Protein AF-A0A842XAZ0-F1 (afdb_monomer_lite)

Sequence (838 aa):
MANQFRRKLLFITVFLVILLSYSAYAFLIPSVHAAEISTQEKGLAILNDVVGLDLTEYAAETKEYPQDLYLGILPQDIVDYTLESNESMLRVACTFVNKTLQLIYVSDCDGSPPMTQPVTSVLEMAEGFLSRYYAYSGALYIQEMRSMVDKIDINKNITKTSGNMTLEVIVNQIHTEFIWTFTFNGVQASSKRVSLGFEKGFLKHFIDRWWLYKIDGTDINVDENEAIEIAMNAAKNYSWKVCMGNDTIEVTEFNIVEVGKPTLCFLNAMEEKDARGGDPLTLYPEWYIPLGLDKVYPGGVTGINVGIWADIKEVSYIGAMIFGGAPSSPEAPVNSENSVKPPSNEVSVGEVAPNQTLITWVALPILIAIALGATTVYFRRKKTSRLDNVPKSMFETWRSVLLLIPLTIVSIPIPTANAEPLPEPGGSAITYASTYYQLDYERTAAQQICTDMASRFGQEGYEVTNAYDTGTIKSNVLSWASSKEQGFHRVAIFHFGHGGFLDVGGYLHYDYFDSNGNTIWDYEIYPKTGLGKHFFVFIWTCRQGDLIGYVDGNGRAVGMPYAWTHTNSLSSNGYSSPDSGLYCFIGFENASPALAYRSFRYYTVLAKDFILKFYYYALSLSYSIKDALNLASLYWFGCSFIYCPLYQGFETWWPGNFPGGPPAKWDWGKMRVYGNGDIHLNQYSFKVLAADQYGNYFVNRDVYIDIMHNLANTGSTIDITGGYHTVFVNDFWEPGSTGNRSFFKYYTYGYTKYYLNPAYWYFWKDWTVTAVFELKHCPGDVNGDGIVDIDDAIIVSGVFGSIRGDPEWTSIADLNCDGIVDIDDALIVAINFGEVYW

pLDDT: mean 83.88, std 20.65, range [24.22, 98.81]

Secondary structure (DSSP, 8-state):
-HHHHHHHHHHHHHHHHHHHHHHHHHTSS---PPPPPPHHHHHHHHIIIII-B-GGG-EEEEEEPPPEEETTTEEEEEEEEEEE-SSEEEEEEEEEETTEEEEEEEEEEEE---BSS----HHHHHHHHHHHHHHHH--HHHHHHHHHHTT--TTS-EEEEETTEEEEEEE-SSEEEEEEEEEETTEEEEEEEEEEEEETTEEEEEEE-TTT-EE------S-HHHHHHHHHHHHTT--EEEEETTEEEEE----EEEE---EEEEE--SSTTTSGGG-TTEEEEEEEEEEEEEEEETTTEEEEEEEEETTT--EEEEEEEE--SPPPP-----------PPPP------------------SSSHHHHHHHTTTTTS-------------------------S---------------PPPPEEEEEEEEEE--TT-BHHHHHHHHHHHHHHHHHHHHTT-EEEE--GGG--HHHHHHHHHHHHHHEEEEEEEEES-EEEEESSSSEEEEEE-TT--EEEHHHHGGGSTT----EEEEESTTTTS---EE-TTS-EESHHHHHHS-S---TTTTTS--SSS-EEEEEES-PPPSSS---TT----HHHHHHHHHIIIIIT---HHHHHHHHHHHHHSS-GGGSHHHH-EEEEE---STTPPPSEEEEEEEEEEE-TT--SSEEEEEEEEEETTSPEE-S-EEEESEEEEEEETT-EEEEESEEEEEEE--EEPTTT-SEEEEEEEEEETTEEE--SSEEEEESS-EEEEEEEEEEE-TT-SS-SSB-SHHHHHHHHHTTT-BTTSTT--TTT-SS-SSB-SHHHHHHHHHTTT-B--

Foldseek 3Di:
DVVVVVVVVVVVVVVVVVVVVVVVVVVVPPPPPPPDQDLVNVVVCCCCQQQFFPLVQWDKDKDWDPWDAQLNPWTKTKMKIFTDGPFWTKIWIWMDTNNHTFKIAIDPIDGDTHGNDDQDALLVSLLSNLVRVCVVPVDVVSVVLSVVSPPDDLPAWDWDDDDQWIWTWHDDPFKIKTKIWGHDPNATQLQQIWMWMDGNSHTGMTGHSNVQAAEDDPDQQADPVNLQVLVVVVLLQDWAWADDDPDIDIDNDFAFDDKPDKGWHWAFASHQVLGDVSDRRYTAIKIWIKTATLAQDFQQFGTKIWIARRRPRDTSDIDTFHFQADDDPPPDDDDDDDDDDDDDDDDDDDDDDDDDDDDDDPPDPPVVVVVVVVPVVPPPDDDDDDDDDDDDDDDDDDDDDPDDDDDPPPPPPPPPPPPPPAAALAEAEEQEEASARHGPVLLVLSLVLLVLLQVLLVVLVHHYHSQYAVNFDQVNVLVCLQVRLLRYQAYAYEYYGHWDWDDDPNDTWTWGATNNRDTDTLQSLQVRQVSQRHAHYEYQYFQLLQACWDQDPVRGIGGNNCSNRVDRPKAFAQQVDADQARHKYKYKYGTGGRQCDCQASSFSDGNSQLSSQLSCCQRVVVAFSNSSCQRSCCSGSVGGNCPDCQNVWTWGWDSDDDPPDDHTDTDTMHMTIIHHSRWGSRWAKEAEWEDEPVRHTDWFFWKDKQDPLSIDIHVDIRIDTFFKMWIAGDKAADAALQQKIWAWAFKDFPHDTGGDGRDIDGDDYYGYIYTYTYIDRHWLCLVPPFALEVVSLVLLVQQAQDFASDNSDDRSQVSNNPRHSYPVSSVRSVVCHGGGGD

Radius of gyration: 37.79 Å; chains: 1; bounding box: 118×134×87 Å

Structure (mmCIF, N/CA/C/O backbone):
data_AF-A0A842XAZ0-F1
#
_entry.id   AF-A0A842XAZ0-F1
#
loop_
_atom_site.group_PDB
_atom_site.id
_atom_site.type_symbol
_atom_site.label_atom_id
_atom_site.label_alt_id
_atom_site.label_comp_id
_atom_site.label_asym_id
_atom_site.label_entity_id
_atom_site.label_seq_id
_atom_site.pdbx_PDB_ins_code
_atom_site.Cartn_x
_atom_site.Cartn_y
_atom_site.Cartn_z
_atom_site.occupancy
_atom_site.B_iso_or_equiv
_atom_site.auth_seq_id
_atom_site.auth_comp_id
_atom_site.auth_asym_id
_atom_site.auth_atom_id
_atom_site.pdbx_PDB_model_num
ATOM 1 N N . MET A 1 1 ? 17.099 -88.683 32.830 1.00 52.34 1 MET A N 1
ATOM 2 C CA . MET A 1 1 ? 16.477 -87.380 33.172 1.00 52.34 1 MET A CA 1
ATOM 3 C C . MET A 1 1 ? 17.243 -86.157 32.647 1.00 52.34 1 MET A C 1
ATOM 5 O O . MET A 1 1 ? 16.596 -85.263 32.120 1.00 52.34 1 MET A O 1
ATOM 9 N N . ALA A 1 2 ? 18.582 -86.108 32.683 1.00 53.50 2 ALA A N 1
ATOM 10 C CA . ALA A 1 2 ? 19.348 -84.918 32.262 1.00 53.50 2 ALA A CA 1
ATOM 11 C C . ALA A 1 2 ? 19.203 -84.513 30.771 1.00 53.50 2 ALA A C 1
ATOM 13 O O . ALA A 1 2 ? 19.192 -83.326 30.452 1.00 53.50 2 ALA A O 1
ATOM 14 N N . ASN A 1 3 ? 19.020 -85.471 29.852 1.00 52.97 3 ASN A N 1
ATOM 15 C CA . ASN A 1 3 ? 18.914 -85.175 28.411 1.00 52.97 3 ASN A CA 1
ATOM 16 C C . ASN A 1 3 ? 17.546 -84.605 27.984 1.00 52.97 3 ASN A C 1
ATOM 18 O O . ASN A 1 3 ? 17.450 -83.872 27.002 1.00 52.97 3 ASN A O 1
ATOM 22 N N . GLN A 1 4 ? 16.485 -84.897 28.741 1.00 53.78 4 GLN A N 1
ATOM 23 C CA . GLN A 1 4 ? 15.138 -84.383 28.469 1.00 53.78 4 GLN A CA 1
ATOM 24 C C . GLN A 1 4 ? 14.976 -82.941 28.981 1.00 53.78 4 GLN A C 1
ATOM 26 O O . GLN A 1 4 ? 14.263 -82.145 28.374 1.00 53.78 4 GLN A O 1
ATOM 31 N N . PHE A 1 5 ? 15.705 -82.586 30.046 1.00 61.19 5 PHE A N 1
ATOM 32 C CA . PHE A 1 5 ? 15.741 -81.230 30.594 1.00 61.19 5 PHE A CA 1
ATOM 33 C C . PHE A 1 5 ? 16.493 -80.261 29.669 1.00 61.19 5 PHE A C 1
ATOM 35 O O . PHE A 1 5 ? 16.006 -79.166 29.407 1.00 61.19 5 PHE A O 1
ATOM 42 N N . ARG A 1 6 ? 17.617 -80.692 29.070 1.00 61.19 6 ARG A N 1
ATOM 43 C CA . ARG A 1 6 ? 18.364 -79.881 28.087 1.00 61.19 6 ARG A CA 1
ATOM 44 C C . ARG A 1 6 ? 17.572 -79.601 26.810 1.00 61.19 6 ARG A C 1
ATOM 46 O O . ARG A 1 6 ? 17.618 -78.481 26.317 1.00 61.19 6 ARG A O 1
ATOM 53 N N . ARG A 1 7 ? 16.802 -80.574 26.303 1.00 61.91 7 ARG A N 1
ATOM 54 C CA . ARG A 1 7 ? 15.928 -80.360 25.132 1.00 61.91 7 ARG A CA 1
ATOM 55 C C . ARG A 1 7 ? 14.785 -79.386 25.421 1.00 61.91 7 ARG A C 1
ATOM 57 O O . ARG A 1 7 ? 14.494 -78.562 24.565 1.00 61.91 7 ARG A O 1
ATOM 64 N N . LYS A 1 8 ? 14.178 -79.442 26.614 1.00 66.44 8 LYS A N 1
ATOM 65 C CA . LYS A 1 8 ? 13.138 -78.481 27.027 1.00 66.44 8 LYS A CA 1
ATOM 66 C C . LYS A 1 8 ? 13.701 -77.076 27.235 1.00 66.44 8 LYS A C 1
ATOM 68 O O . LYS A 1 8 ? 13.071 -76.124 26.798 1.00 66.44 8 LYS A O 1
ATOM 73 N N . LEU A 1 9 ? 14.889 -76.954 27.832 1.00 70.31 9 LEU A N 1
ATOM 74 C CA . LEU A 1 9 ? 15.543 -75.659 28.020 1.00 70.31 9 LEU A CA 1
ATOM 75 C C . LEU A 1 9 ? 15.894 -75.025 26.669 1.00 70.31 9 LEU A C 1
ATOM 77 O O . LEU A 1 9 ? 15.542 -73.878 26.450 1.00 70.31 9 LEU A O 1
ATOM 81 N N . LEU A 1 10 ? 16.464 -75.793 25.731 1.00 72.31 10 LEU A N 1
ATOM 82 C CA . LEU A 1 10 ? 16.766 -75.307 24.381 1.00 72.31 10 LEU A CA 1
ATOM 83 C C . LEU A 1 10 ? 15.496 -74.862 23.636 1.00 72.31 10 LEU A C 1
ATOM 85 O O . LEU A 1 10 ? 15.503 -73.818 22.996 1.00 72.31 10 LEU A O 1
ATOM 89 N N . PHE A 1 11 ? 14.397 -75.616 23.756 1.00 74.31 11 PHE A N 1
ATOM 90 C CA . PHE A 1 11 ? 13.115 -75.242 23.149 1.00 74.31 11 PHE A CA 1
ATOM 91 C C . PHE A 1 11 ? 12.547 -73.955 23.753 1.00 74.31 11 PHE A C 1
ATOM 93 O O . PHE A 1 11 ? 12.078 -73.100 23.014 1.00 74.31 11 PHE A O 1
ATOM 100 N N . ILE A 1 12 ? 12.627 -73.793 25.077 1.00 75.19 12 ILE A N 1
ATOM 101 C CA . ILE A 1 12 ? 12.174 -72.582 25.773 1.00 75.19 12 ILE A CA 1
ATOM 102 C C . ILE A 1 12 ? 13.048 -71.383 25.397 1.00 75.19 12 ILE A C 1
ATOM 104 O O . ILE A 1 12 ? 12.514 -70.309 25.145 1.00 75.19 12 ILE A O 1
ATOM 108 N N . THR A 1 13 ? 14.370 -71.555 25.299 1.00 74.81 13 THR A N 1
ATOM 109 C CA . THR A 1 13 ? 15.284 -70.481 24.889 1.00 74.81 13 THR A CA 1
ATOM 110 C C . THR A 1 13 ? 15.046 -70.074 23.437 1.00 74.81 13 THR A C 1
ATOM 112 O O . THR A 1 13 ? 14.954 -68.887 23.159 1.00 74.81 13 THR A O 1
ATOM 115 N N . VAL A 1 14 ? 14.874 -71.028 22.517 1.00 77.69 14 VAL A N 1
ATOM 116 C CA . VAL A 1 14 ? 14.552 -70.728 21.111 1.00 77.69 14 VAL A CA 1
ATOM 117 C C . VAL A 1 14 ? 13.180 -70.059 20.998 1.00 77.69 14 VAL A C 1
ATOM 119 O O . VAL A 1 14 ? 13.043 -69.081 20.274 1.00 77.69 14 VAL A O 1
ATOM 122 N N . PHE A 1 15 ? 12.184 -70.517 21.759 1.00 76.56 15 PHE A N 1
ATOM 123 C CA . PHE A 1 15 ? 10.850 -69.918 21.769 1.00 76.56 15 PHE A CA 1
ATOM 124 C C . PHE A 1 15 ? 10.856 -68.492 22.343 1.00 76.56 15 PHE A C 1
ATOM 126 O O . PHE A 1 15 ? 10.222 -67.611 21.774 1.00 76.56 15 PHE A O 1
ATOM 133 N N . LEU A 1 16 ? 11.629 -68.234 23.405 1.00 74.62 16 LEU A N 1
ATOM 134 C CA . LEU A 1 16 ? 11.833 -66.891 23.961 1.00 74.62 16 LEU A CA 1
ATOM 135 C C . LEU A 1 16 ? 12.592 -65.972 23.003 1.00 74.62 16 LEU A C 1
ATOM 137 O O . LEU A 1 16 ? 12.236 -64.806 22.894 1.00 74.62 16 LEU A O 1
ATOM 141 N N . VAL A 1 17 ? 13.595 -66.479 22.283 1.00 75.12 17 VAL A N 1
ATOM 142 C CA . VAL A 1 17 ? 14.327 -65.699 21.271 1.00 75.12 17 VAL A CA 1
ATOM 143 C C . VAL A 1 17 ? 13.425 -65.355 20.085 1.00 75.12 17 VAL A C 1
ATOM 145 O O . VAL A 1 17 ? 13.492 -64.232 19.600 1.00 75.12 17 VAL A O 1
ATOM 148 N N . ILE A 1 18 ? 12.543 -66.268 19.663 1.00 73.31 18 ILE A N 1
ATOM 149 C CA . ILE A 1 18 ? 11.543 -66.005 18.615 1.00 73.31 18 ILE A CA 1
ATOM 150 C C . ILE A 1 18 ? 10.489 -64.997 19.095 1.00 73.31 18 ILE A C 1
ATOM 152 O O . ILE A 1 18 ? 10.099 -64.123 18.332 1.00 73.31 18 ILE A O 1
ATOM 156 N N . LEU A 1 19 ? 10.046 -65.066 20.355 1.00 67.50 19 LEU A N 1
ATOM 157 C CA . LEU A 1 19 ? 9.105 -64.093 20.929 1.00 67.50 19 LEU A CA 1
ATOM 158 C C . LEU A 1 19 ? 9.732 -62.705 21.097 1.00 67.50 19 LEU A C 1
ATOM 160 O O . LEU A 1 19 ? 9.087 -61.706 20.789 1.00 67.50 19 LEU A O 1
ATOM 164 N N . LEU A 1 20 ? 10.993 -62.640 21.531 1.00 65.00 20 LEU A N 1
ATOM 165 C CA . LEU A 1 20 ? 11.739 -61.389 21.663 1.00 65.00 20 LEU A CA 1
ATOM 166 C C . LEU A 1 20 ? 12.048 -60.771 20.293 1.00 65.00 20 LEU A C 1
ATOM 168 O O . LEU A 1 20 ? 11.926 -59.554 20.139 1.00 65.00 20 LEU A O 1
ATOM 172 N N . SER A 1 21 ? 12.358 -61.584 19.276 1.00 59.09 21 SER A N 1
ATOM 173 C CA . SER A 1 21 ? 12.523 -61.092 17.905 1.00 59.09 21 SER A CA 1
ATOM 174 C C . SER A 1 21 ? 11.195 -60.654 17.280 1.00 59.09 21 SER A C 1
ATOM 176 O O . SER A 1 21 ? 11.176 -59.638 16.591 1.00 59.09 21 SER A O 1
ATOM 178 N N . TYR A 1 22 ? 10.072 -61.315 17.588 1.00 55.41 22 TYR A N 1
ATOM 179 C CA . TYR A 1 22 ? 8.739 -60.858 17.171 1.00 55.41 22 TYR A CA 1
ATOM 180 C C . TYR A 1 22 ? 8.325 -59.548 17.856 1.00 55.41 22 TYR A C 1
ATOM 182 O O . TYR A 1 22 ? 7.751 -58.680 17.204 1.00 55.41 22 TYR A O 1
ATOM 190 N N . SER A 1 23 ? 8.660 -59.354 19.140 1.00 52.97 23 SER A N 1
ATOM 191 C CA . SER A 1 23 ? 8.413 -58.074 19.817 1.00 52.97 23 SER A CA 1
ATOM 192 C C . SER A 1 23 ? 9.274 -56.944 19.254 1.00 52.97 23 SER A C 1
ATOM 194 O O . SER A 1 23 ? 8.773 -55.840 19.086 1.00 52.97 23 SER A O 1
ATOM 196 N N . ALA A 1 24 ? 10.527 -57.217 18.870 1.00 49.50 24 ALA A N 1
ATOM 197 C CA . ALA A 1 24 ? 11.384 -56.226 18.219 1.00 49.50 24 ALA A CA 1
ATOM 198 C C . ALA A 1 24 ? 10.891 -55.863 16.804 1.00 49.50 24 ALA A C 1
ATOM 200 O O . ALA A 1 24 ? 11.006 -54.710 16.401 1.00 49.50 24 ALA A O 1
ATOM 201 N N . TYR A 1 25 ? 10.284 -56.808 16.075 1.00 50.53 25 TYR A N 1
ATOM 202 C CA . TYR A 1 25 ? 9.660 -56.539 14.774 1.00 50.53 25 TYR A CA 1
ATOM 203 C C . TYR A 1 25 ? 8.327 -55.783 14.882 1.00 50.53 25 TYR A C 1
ATOM 205 O O . TYR A 1 25 ? 8.031 -54.971 14.012 1.00 50.53 25 TYR A O 1
ATOM 213 N N . ALA A 1 26 ? 7.551 -55.972 15.955 1.00 44.84 26 ALA A N 1
ATOM 214 C CA . ALA A 1 26 ? 6.321 -55.208 16.188 1.00 44.84 26 ALA A CA 1
ATOM 215 C C . ALA A 1 26 ? 6.578 -53.714 16.489 1.00 44.84 26 ALA A C 1
ATOM 217 O O . ALA A 1 26 ? 5.703 -52.892 16.240 1.00 44.84 26 ALA A O 1
ATOM 218 N N . PHE A 1 27 ? 7.782 -53.354 16.956 1.00 44.28 27 PHE A N 1
ATOM 219 C CA . PHE A 1 27 ? 8.231 -51.960 17.113 1.00 44.28 27 PHE A CA 1
ATOM 220 C C . PHE A 1 27 ? 8.927 -51.381 15.862 1.00 44.28 27 PHE A C 1
ATOM 222 O O . PHE A 1 27 ? 9.304 -50.212 15.869 1.00 44.28 27 PHE A O 1
ATOM 229 N N . LEU A 1 28 ? 9.092 -52.172 14.792 1.00 41.00 28 LEU A N 1
ATOM 230 C CA . LEU A 1 28 ? 9.709 -51.761 13.518 1.00 41.00 28 LEU A CA 1
ATOM 231 C C . LEU A 1 28 ? 8.718 -51.713 12.344 1.00 41.00 28 LEU A C 1
ATOM 233 O O . LEU A 1 28 ? 9.122 -51.434 11.217 1.00 41.00 28 LEU A O 1
ATOM 237 N N . ILE A 1 29 ? 7.428 -51.952 12.590 1.00 42.91 29 ILE A N 1
ATOM 238 C CA . ILE A 1 29 ? 6.381 -51.568 11.642 1.00 42.91 29 ILE A CA 1
ATOM 239 C C . ILE A 1 29 ? 6.149 -50.074 11.886 1.00 42.91 29 ILE A C 1
ATOM 241 O O . ILE A 1 29 ? 5.648 -49.736 12.962 1.00 42.91 29 ILE A O 1
ATOM 245 N N . PRO A 1 30 ? 6.521 -49.166 10.962 1.00 36.50 30 PRO A N 1
ATOM 246 C CA . PRO A 1 30 ? 6.093 -47.784 11.084 1.00 36.50 30 PRO A CA 1
ATOM 247 C C . PRO A 1 30 ? 4.574 -47.815 11.197 1.00 36.50 30 PRO A C 1
ATOM 249 O O . PRO A 1 30 ? 3.894 -48.430 10.372 1.00 36.50 30 PRO A O 1
ATOM 252 N N . SER A 1 31 ? 4.039 -47.214 12.254 1.00 41.78 31 SER A N 1
ATOM 253 C CA . SER A 1 31 ? 2.623 -46.913 12.305 1.00 41.78 31 SER A CA 1
ATOM 254 C C . SER A 1 31 ? 2.340 -46.039 11.089 1.00 41.78 31 SER A C 1
ATOM 256 O O . SER A 1 31 ? 2.681 -44.858 11.069 1.00 41.78 31 SER A O 1
ATOM 258 N N . VAL A 1 32 ? 1.777 -46.644 10.040 1.00 39.06 32 VAL A N 1
ATOM 259 C CA . VAL A 1 32 ? 1.198 -45.929 8.905 1.00 39.06 32 VAL A CA 1
ATOM 260 C C . VAL A 1 32 ? -0.033 -45.222 9.462 1.00 39.06 32 VAL A C 1
ATOM 262 O O . VAL A 1 32 ? -1.163 -45.681 9.333 1.00 39.06 32 VAL A O 1
ATOM 265 N N . HIS A 1 33 ? 0.202 -44.133 10.188 1.00 43.06 33 HIS A N 1
ATOM 266 C CA . HIS A 1 33 ? -0.761 -43.057 10.247 1.00 43.06 33 HIS A CA 1
ATOM 267 C C . HIS A 1 33 ? -0.856 -42.555 8.808 1.00 43.06 33 HIS A C 1
ATOM 269 O O . HIS A 1 33 ? 0.177 -42.368 8.159 1.00 43.06 33 HIS A O 1
ATOM 275 N N . ALA A 1 34 ? -2.074 -42.404 8.283 1.00 44.72 34 ALA A N 1
ATOM 276 C CA . ALA A 1 34 ? -2.256 -41.622 7.069 1.00 44.72 34 ALA A CA 1
ATOM 277 C C . ALA A 1 34 ? -1.502 -40.304 7.284 1.00 44.72 34 ALA A C 1
ATOM 279 O O . ALA A 1 34 ? -1.706 -39.665 8.320 1.00 44.72 34 ALA A O 1
ATOM 280 N N . ALA A 1 35 ? -0.562 -39.978 6.393 1.00 51.03 35 ALA A N 1
ATOM 281 C CA . ALA A 1 35 ? 0.172 -38.727 6.493 1.00 51.03 35 ALA A CA 1
ATOM 282 C C . ALA A 1 35 ? -0.860 -37.598 6.604 1.00 51.03 35 ALA A C 1
ATOM 284 O O . ALA A 1 35 ? -1.842 -37.583 5.858 1.00 51.03 35 ALA A O 1
ATOM 285 N N . GLU A 1 36 ? -0.700 -36.725 7.599 1.00 67.69 36 GLU A N 1
ATOM 286 C CA . GLU A 1 36 ? -1.554 -35.548 7.708 1.00 67.69 36 GLU A CA 1
ATOM 287 C C . GLU A 1 36 ? -1.367 -34.750 6.411 1.00 67.69 36 GLU A C 1
ATOM 289 O O . GLU A 1 36 ? -0.232 -34.421 6.071 1.00 67.69 36 GLU A O 1
ATOM 294 N N . ILE A 1 37 ? -2.458 -34.520 5.669 1.00 79.19 37 ILE A N 1
ATOM 295 C CA . ILE A 1 37 ? -2.435 -33.789 4.393 1.00 79.19 37 ILE A CA 1
ATOM 296 C C . ILE A 1 37 ? -1.711 -32.458 4.618 1.00 79.19 37 ILE A C 1
ATOM 298 O O . ILE A 1 37 ? -2.029 -31.745 5.585 1.00 79.19 37 ILE A O 1
ATOM 302 N N . SER A 1 38 ? -0.741 -32.141 3.760 1.00 86.50 38 SER A N 1
ATOM 303 C CA . SER A 1 38 ? 0.045 -30.913 3.896 1.00 86.50 38 SER A CA 1
ATOM 304 C C . SER A 1 38 ? -0.837 -29.671 3.716 1.00 86.50 38 SER A C 1
ATOM 306 O O . SER A 1 38 ? -1.931 -29.737 3.151 1.00 86.50 38 SER A O 1
ATOM 308 N N . THR A 1 39 ? -0.391 -28.511 4.203 1.00 88.06 39 THR A N 1
ATOM 309 C CA . THR A 1 39 ? -1.125 -27.249 4.000 1.00 88.06 39 THR A CA 1
ATOM 310 C C . THR A 1 39 ? -1.264 -26.921 2.508 1.00 88.06 39 THR A C 1
ATOM 312 O O . THR A 1 39 ? -2.326 -26.468 2.081 1.00 88.06 39 THR A O 1
ATOM 315 N N . GLN A 1 40 ? -0.247 -27.252 1.707 1.00 90.38 40 GLN A N 1
ATOM 316 C CA . GLN A 1 40 ? -0.275 -27.172 0.247 1.00 90.38 40 GLN A CA 1
ATOM 317 C C . GLN A 1 40 ? -1.385 -28.035 -0.380 1.00 90.38 40 GLN A C 1
ATOM 319 O O . GLN A 1 40 ? -2.207 -27.556 -1.161 1.00 90.38 40 GLN A O 1
ATOM 324 N N . GLU A 1 41 ? -1.438 -29.321 -0.030 1.00 91.62 41 GLU A N 1
ATOM 325 C CA . GLU A 1 41 ? -2.449 -30.246 -0.555 1.00 91.62 41 GLU A CA 1
ATOM 326 C C . GLU A 1 41 ? -3.862 -29.841 -0.107 1.00 91.62 41 GLU A C 1
ATOM 328 O O . GLU A 1 41 ? -4.812 -29.925 -0.887 1.00 91.62 41 GLU A O 1
ATOM 333 N N . LYS A 1 42 ? -4.003 -29.338 1.129 1.00 93.12 42 LYS A N 1
ATOM 334 C CA . LYS A 1 42 ? -5.264 -28.773 1.631 1.00 93.12 42 LYS A CA 1
ATOM 335 C C . LYS A 1 42 ? -5.705 -27.564 0.815 1.00 93.12 42 LYS A C 1
ATOM 337 O O . LYS A 1 42 ? -6.883 -27.475 0.485 1.00 93.12 42 LYS A O 1
ATOM 342 N N . GLY A 1 43 ? -4.798 -26.642 0.491 1.00 95.06 43 GLY A N 1
ATOM 343 C CA . GLY A 1 43 ? -5.136 -25.473 -0.317 1.00 95.06 43 GLY A CA 1
ATOM 344 C C . GLY A 1 43 ? -5.593 -25.862 -1.719 1.00 95.06 43 GLY A C 1
ATOM 345 O O . GLY A 1 43 ? -6.682 -25.457 -2.109 1.00 95.06 43 GLY A O 1
ATOM 346 N N . LEU A 1 44 ? -4.863 -26.731 -2.427 1.00 95.06 44 LEU A N 1
ATOM 347 C CA . LEU A 1 44 ? -5.298 -27.237 -3.741 1.00 95.06 44 LEU A CA 1
ATOM 348 C C . LEU A 1 44 ? -6.683 -27.901 -3.679 1.00 95.06 44 LEU A C 1
ATOM 350 O O . LEU A 1 44 ? -7.538 -27.619 -4.517 1.00 95.06 44 LEU A O 1
ATOM 354 N N . ALA A 1 45 ? -6.943 -28.722 -2.657 1.00 94.44 45 ALA A N 1
ATOM 355 C CA . ALA A 1 45 ? -8.262 -29.322 -2.463 1.00 94.44 45 ALA A CA 1
ATOM 356 C C . ALA A 1 45 ? -9.357 -28.257 -2.272 1.00 94.44 45 ALA A C 1
ATOM 358 O O . ALA A 1 45 ? -10.419 -28.359 -2.873 1.00 94.44 45 ALA A O 1
ATOM 359 N N . ILE A 1 46 ? -9.100 -27.194 -1.505 1.00 95.94 46 ILE A N 1
ATOM 360 C CA . ILE A 1 46 ? -10.044 -26.078 -1.319 1.00 95.94 46 ILE A CA 1
ATOM 361 C C . ILE A 1 46 ? -10.273 -25.315 -2.631 1.00 95.94 46 ILE A C 1
ATOM 363 O O . ILE A 1 46 ? -11.408 -24.942 -2.935 1.00 95.94 46 ILE A O 1
ATOM 367 N N . LEU A 1 47 ? -9.228 -25.087 -3.427 1.00 96.75 47 LEU A N 1
ATOM 368 C CA . LEU A 1 47 ? -9.352 -24.415 -4.721 1.00 96.75 47 LEU A CA 1
ATOM 369 C C . LEU A 1 47 ? -10.216 -25.223 -5.701 1.00 96.75 47 LEU A C 1
ATOM 371 O O . LEU A 1 47 ? -11.080 -24.660 -6.374 1.00 96.75 47 LEU A O 1
ATOM 375 N N . ASN A 1 48 ? -10.059 -26.543 -5.723 1.00 95.69 48 ASN A N 1
ATOM 376 C CA . ASN A 1 48 ? -10.898 -27.416 -6.537 1.00 95.69 48 ASN A CA 1
ATOM 377 C C . ASN A 1 48 ? -12.329 -27.535 -5.980 1.00 95.69 48 ASN A C 1
ATOM 379 O O . ASN A 1 48 ? -13.305 -27.291 -6.685 1.00 95.69 48 ASN A O 1
ATOM 383 N N . ASP A 1 49 ? -12.466 -27.868 -4.697 1.00 94.88 49 ASP A N 1
ATOM 384 C CA . ASP A 1 49 ? -13.735 -28.312 -4.112 1.00 94.88 49 ASP A CA 1
ATOM 385 C C . ASP A 1 49 ? -14.606 -27.159 -3.604 1.00 94.88 49 ASP A C 1
ATOM 387 O O . ASP A 1 49 ? -15.832 -27.275 -3.586 1.00 94.88 49 ASP A O 1
ATOM 391 N N . VAL A 1 50 ? -14.009 -26.044 -3.170 1.00 95.56 50 VAL A N 1
ATOM 392 C CA . VAL A 1 50 ? -14.732 -24.882 -2.625 1.00 95.56 50 VAL A CA 1
ATOM 393 C C . VAL A 1 50 ? -14.797 -23.753 -3.643 1.00 95.56 50 VAL A C 1
ATOM 395 O O . VAL A 1 50 ? -15.901 -23.304 -3.967 1.00 95.56 50 VAL A O 1
ATOM 398 N N . VAL A 1 51 ? -13.656 -23.310 -4.178 1.00 95.56 51 VAL A N 1
ATOM 399 C CA . VAL A 1 51 ? -13.640 -22.245 -5.199 1.00 95.56 51 VAL A CA 1
ATOM 400 C C . VAL A 1 51 ? -14.267 -22.759 -6.497 1.00 95.56 51 VAL A C 1
ATOM 402 O O . VAL A 1 51 ? -15.116 -22.076 -7.068 1.00 95.56 51 VAL A O 1
ATOM 405 N N . GLY A 1 52 ? -13.957 -23.999 -6.884 1.00 94.31 52 GLY A N 1
ATOM 406 C CA . GLY A 1 52 ? -14.499 -24.641 -8.080 1.00 94.31 52 GLY A CA 1
ATOM 407 C C . GLY A 1 52 ? -13.582 -24.552 -9.298 1.00 94.31 52 GLY A C 1
ATOM 408 O O . GLY A 1 52 ? -14.078 -24.758 -10.405 1.00 94.31 52 GLY A O 1
ATOM 409 N N . LEU A 1 53 ? -12.293 -24.240 -9.120 1.00 94.44 53 LEU A N 1
ATOM 410 C CA . LEU A 1 53 ? -11.305 -24.232 -10.204 1.00 94.44 53 LEU A CA 1
ATOM 411 C C . LEU A 1 53 ? -11.109 -25.649 -10.747 1.00 94.44 53 LEU A C 1
ATOM 413 O O . LEU A 1 53 ? -10.951 -26.582 -9.961 1.00 94.44 53 LEU A O 1
ATOM 417 N N . ASP A 1 54 ? -11.087 -25.816 -12.070 1.00 94.38 54 ASP A N 1
ATOM 418 C CA . ASP A 1 54 ? -10.733 -27.107 -12.670 1.00 94.38 54 ASP A CA 1
ATOM 419 C C . ASP A 1 54 ? -9.213 -27.266 -12.704 1.00 94.38 54 ASP A C 1
ATOM 421 O O . ASP A 1 54 ? -8.557 -26.942 -13.692 1.00 94.38 54 ASP A O 1
ATOM 425 N N . LEU A 1 55 ? -8.640 -27.762 -11.606 1.00 94.00 55 LEU A N 1
ATOM 426 C CA . LEU A 1 55 ? -7.190 -27.918 -11.472 1.00 94.00 55 LEU A CA 1
ATOM 427 C C . LEU A 1 55 ? -6.573 -28.902 -12.481 1.00 94.00 55 LEU A C 1
ATOM 429 O O . LEU A 1 55 ? -5.350 -28.961 -12.573 1.00 94.00 55 LEU A O 1
ATOM 433 N N . THR A 1 56 ? -7.372 -29.660 -13.244 1.00 94.38 56 THR A N 1
ATOM 434 C CA . THR A 1 56 ? -6.848 -30.538 -14.304 1.00 94.38 56 THR A CA 1
ATOM 435 C C . THR A 1 56 ? -6.414 -29.776 -15.558 1.00 94.38 56 THR A C 1
ATOM 437 O O . THR A 1 56 ? -5.596 -30.289 -16.321 1.00 94.38 56 THR A O 1
ATOM 440 N N . GLU A 1 57 ? -6.887 -28.538 -15.723 1.00 94.12 57 GLU A N 1
ATOM 441 C CA . GLU A 1 57 ? -6.551 -27.641 -16.837 1.00 94.12 57 GLU A CA 1
ATOM 442 C C . GLU A 1 57 ? -5.360 -26.714 -16.530 1.00 94.12 57 GLU A C 1
ATOM 444 O O . GLU A 1 57 ? -4.893 -25.990 -17.412 1.00 94.12 57 GLU A O 1
ATOM 449 N N . TYR A 1 58 ? -4.848 -26.727 -15.292 1.00 93.62 58 TYR A N 1
ATOM 450 C CA . TYR A 1 58 ? -3.755 -25.854 -14.862 1.00 93.62 58 TYR A CA 1
ATOM 451 C C . TYR A 1 58 ? -2.449 -26.610 -14.622 1.00 93.62 58 TYR A C 1
ATOM 453 O O . TYR A 1 58 ? -2.409 -27.666 -13.988 1.00 93.62 58 TYR A O 1
ATOM 461 N N . ALA A 1 59 ? -1.345 -25.988 -15.023 1.00 93.00 59 ALA A N 1
ATOM 462 C CA . ALA A 1 59 ? -0.056 -26.202 -14.392 1.00 93.00 59 ALA A CA 1
ATOM 463 C C . ALA A 1 59 ? -0.008 -25.376 -13.096 1.00 93.00 59 ALA A C 1
ATOM 465 O O . ALA A 1 59 ? -0.159 -24.155 -13.129 1.00 93.00 59 ALA A O 1
ATOM 466 N N . ALA A 1 60 ? 0.180 -26.045 -11.957 1.00 93.31 60 ALA A N 1
ATOM 467 C CA . ALA A 1 60 ? 0.238 -25.401 -10.649 1.00 93.31 60 ALA A CA 1
ATOM 468 C C . ALA A 1 60 ? 1.677 -25.344 -10.123 1.00 93.31 60 ALA A C 1
ATOM 470 O O . ALA A 1 60 ? 2.315 -26.380 -9.921 1.00 93.31 60 ALA A O 1
ATOM 471 N N . GLU A 1 61 ? 2.162 -24.137 -9.849 1.00 93.75 61 GLU A N 1
ATOM 472 C CA . GLU A 1 61 ? 3.366 -23.888 -9.059 1.00 93.75 61 GLU A CA 1
ATOM 473 C C . GLU A 1 61 ? 2.959 -23.417 -7.661 1.00 93.75 61 GLU A C 1
ATOM 475 O O . GLU A 1 61 ? 2.006 -22.657 -7.503 1.00 93.75 61 GLU A O 1
ATOM 480 N N . THR A 1 62 ? 3.665 -23.880 -6.632 1.00 93.69 62 THR A N 1
ATOM 481 C CA . THR A 1 62 ? 3.320 -23.586 -5.238 1.00 93.69 62 THR A CA 1
ATOM 482 C C . THR A 1 62 ? 4.494 -22.987 -4.491 1.00 93.69 62 THR A C 1
ATOM 484 O O . THR A 1 62 ? 5.606 -23.515 -4.571 1.00 93.69 62 THR A O 1
ATOM 487 N N . LYS A 1 63 ? 4.229 -21.962 -3.685 1.00 93.69 63 LYS A N 1
ATOM 488 C CA . LYS A 1 63 ? 5.218 -21.321 -2.822 1.00 93.69 63 LYS A CA 1
ATOM 489 C C . LYS A 1 63 ? 4.700 -21.268 -1.390 1.00 93.69 63 LYS A C 1
ATOM 491 O O . LYS A 1 63 ? 3.694 -20.624 -1.109 1.00 93.69 63 LYS A O 1
ATOM 496 N N . GLU A 1 64 ? 5.403 -21.945 -0.488 1.00 93.12 64 GLU A N 1
ATOM 497 C CA . GLU A 1 64 ? 5.159 -21.851 0.952 1.00 93.12 64 GLU A CA 1
ATOM 498 C C . GLU A 1 64 ? 6.052 -20.776 1.567 1.00 93.12 64 GLU A C 1
ATOM 500 O O . GLU A 1 64 ? 7.229 -20.639 1.217 1.00 93.12 64 GLU A O 1
ATOM 505 N N . TYR A 1 65 ? 5.489 -20.031 2.511 1.00 92.00 65 TYR A N 1
ATOM 506 C CA . TYR A 1 65 ? 6.215 -19.023 3.272 1.00 92.00 65 TYR A CA 1
ATOM 507 C C . TYR A 1 65 ? 6.528 -19.534 4.682 1.00 92.00 65 TYR A C 1
ATOM 509 O O . TYR A 1 65 ? 5.804 -20.390 5.197 1.00 92.00 65 TYR A O 1
ATOM 517 N N . PRO A 1 66 ? 7.592 -19.023 5.334 1.00 91.75 66 PRO A N 1
ATOM 518 C CA . PRO A 1 66 ? 7.863 -19.343 6.729 1.00 91.75 66 PRO A CA 1
ATOM 519 C C . PRO A 1 66 ? 6.631 -19.095 7.602 1.00 91.75 66 PRO A C 1
ATOM 521 O O . PRO A 1 66 ? 5.985 -18.055 7.475 1.00 91.75 66 PRO A O 1
ATOM 524 N N . GLN A 1 67 ? 6.334 -20.048 8.487 1.00 92.62 67 GLN A N 1
ATOM 525 C CA . GLN A 1 67 ? 5.214 -19.939 9.416 1.00 92.62 67 GLN A CA 1
ATOM 526 C C . GLN A 1 67 ? 5.362 -18.685 10.288 1.00 92.62 67 GLN A C 1
ATOM 528 O O . GLN A 1 67 ? 6.411 -18.459 10.896 1.00 92.62 67 GLN A O 1
ATOM 533 N N . ASP A 1 68 ? 4.289 -17.904 10.359 1.00 93.44 68 ASP A N 1
ATOM 534 C CA . ASP A 1 68 ? 4.167 -16.698 11.178 1.00 93.44 68 ASP A CA 1
ATOM 535 C C . ASP A 1 68 ? 3.190 -16.949 12.343 1.00 93.44 68 ASP A C 1
ATOM 537 O O . ASP A 1 68 ? 2.629 -18.040 12.491 1.00 93.44 68 ASP A O 1
ATOM 541 N N . LEU A 1 69 ? 2.973 -15.946 13.190 1.00 94.56 69 LEU A N 1
ATOM 542 C CA . LEU A 1 69 ? 1.985 -15.977 14.261 1.00 94.56 69 LEU A CA 1
ATOM 543 C C . LEU A 1 69 ? 0.887 -14.933 14.028 1.00 94.56 69 LEU A C 1
ATOM 545 O O . LEU A 1 69 ? 1.118 -13.726 14.112 1.00 94.56 69 LEU A O 1
ATOM 549 N N . TYR A 1 70 ? -0.351 -15.389 13.837 1.00 94.06 70 TYR A N 1
ATOM 550 C CA . TYR A 1 70 ? -1.526 -14.522 13.856 1.00 94.06 70 TYR A CA 1
ATOM 551 C C . TYR A 1 70 ? -1.665 -13.871 15.237 1.00 94.06 70 TYR A C 1
ATOM 553 O O . TYR A 1 70 ? -1.791 -14.566 16.251 1.00 94.06 70 TYR A O 1
ATOM 561 N N . LEU A 1 71 ? -1.608 -12.535 15.261 1.00 91.44 71 LEU A N 1
ATOM 562 C CA . LEU A 1 71 ? -1.575 -11.702 16.476 1.00 91.44 71 LEU A CA 1
ATOM 563 C C . LEU A 1 71 ? -0.493 -12.119 17.492 1.00 91.44 71 LEU A C 1
ATOM 565 O O . LEU A 1 71 ? -0.652 -11.906 18.689 1.00 91.44 71 LEU A O 1
ATOM 569 N N . GLY A 1 72 ? 0.595 -12.747 17.034 1.00 91.50 72 GLY A N 1
ATOM 570 C CA . GLY A 1 72 ? 1.663 -13.224 17.917 1.00 91.50 72 GLY A CA 1
ATOM 571 C C . GLY A 1 72 ? 1.311 -14.455 18.764 1.00 91.50 72 GLY A C 1
ATOM 572 O O . GLY A 1 72 ? 2.142 -14.865 19.567 1.00 91.50 72 GLY A O 1
ATOM 573 N N . ILE A 1 73 ? 0.126 -15.060 18.589 1.00 94.06 73 ILE A N 1
ATOM 574 C CA . ILE A 1 73 ? -0.380 -16.115 19.491 1.00 94.06 73 ILE A CA 1
ATOM 575 C C . ILE A 1 73 ? -0.764 -17.434 18.804 1.00 94.06 73 ILE A C 1
ATOM 577 O O . ILE A 1 73 ? -0.698 -18.485 19.440 1.00 94.06 73 ILE A O 1
ATOM 581 N N . LEU A 1 74 ? -1.171 -17.422 17.529 1.00 96.12 74 LEU A N 1
ATOM 582 C CA . LEU A 1 74 ? -1.609 -18.628 16.813 1.00 96.12 74 LEU A CA 1
ATOM 583 C C . LEU A 1 74 ? -0.754 -18.877 15.568 1.00 96.12 74 LEU A C 1
ATOM 585 O O . LEU A 1 74 ? -0.565 -17.938 14.804 1.00 96.12 74 LEU A O 1
ATOM 589 N N . PRO A 1 75 ? -0.316 -20.118 15.290 1.00 96.81 75 PRO A N 1
ATOM 590 C CA . PRO A 1 75 ? 0.399 -20.441 14.055 1.00 96.81 75 PRO A CA 1
ATOM 591 C C . PRO A 1 75 ? -0.387 -20.028 12.809 1.00 96.81 75 PRO A C 1
ATOM 593 O O . PRO A 1 75 ? -1.585 -20.314 12.713 1.00 96.81 75 PRO A O 1
ATOM 596 N N . GLN A 1 76 ? 0.289 -19.380 11.866 1.00 96.75 76 GLN A N 1
ATOM 597 C CA . GLN A 1 76 ? -0.246 -18.949 10.583 1.00 96.75 76 GLN A CA 1
ATOM 598 C C . GLN A 1 76 ? 0.649 -19.443 9.445 1.00 96.75 76 GLN A C 1
ATOM 600 O O . GLN A 1 76 ? 1.825 -19.097 9.375 1.00 96.75 76 GLN A O 1
ATOM 605 N N . ASP A 1 77 ? 0.055 -20.196 8.526 1.00 96.50 77 ASP A N 1
ATOM 606 C CA . ASP A 1 77 ? 0.702 -20.671 7.306 1.00 96.50 77 ASP A CA 1
ATOM 607 C C . ASP A 1 77 ? 0.092 -19.949 6.101 1.00 96.50 77 ASP A C 1
ATOM 609 O O . ASP A 1 77 ? -1.132 -19.807 6.014 1.00 96.50 77 ASP A O 1
ATOM 613 N N . ILE A 1 78 ? 0.933 -19.510 5.165 1.00 96.81 78 ILE A N 1
ATOM 614 C CA . ILE A 1 78 ? 0.511 -18.913 3.893 1.00 96.81 78 ILE A CA 1
ATOM 615 C C . ILE A 1 78 ? 1.110 -19.749 2.769 1.00 96.81 78 ILE A C 1
ATOM 617 O O . ILE A 1 78 ? 2.318 -20.005 2.754 1.00 96.81 78 ILE A O 1
ATOM 621 N N . VAL A 1 79 ? 0.258 -20.160 1.835 1.00 97.06 79 VAL A N 1
ATOM 622 C CA . VAL A 1 79 ? 0.667 -20.868 0.622 1.00 97.06 79 VAL A CA 1
ATOM 623 C C . VAL A 1 79 ? 0.083 -20.154 -0.581 1.00 97.06 79 VAL A C 1
ATOM 625 O O . VAL A 1 79 ? -1.133 -19.968 -0.652 1.00 97.06 79 VAL A O 1
ATOM 628 N N . ASP A 1 80 ? 0.949 -19.805 -1.524 1.00 96.56 80 ASP A N 1
ATOM 629 C CA . ASP A 1 80 ? 0.551 -19.251 -2.808 1.00 96.56 80 ASP A CA 1
ATOM 630 C C . ASP A 1 80 ? 0.597 -20.316 -3.898 1.00 96.56 80 ASP A C 1
ATOM 632 O O . ASP A 1 80 ? 1.502 -21.153 -3.939 1.00 96.56 80 ASP A O 1
ATOM 636 N N . TYR A 1 81 ? -0.377 -20.243 -4.797 1.00 96.19 81 TYR A N 1
ATOM 637 C CA . TYR A 1 81 ? -0.521 -21.095 -5.967 1.00 96.19 81 TYR A CA 1
ATOM 638 C C . TYR A 1 81 ? -0.534 -20.208 -7.208 1.00 96.19 81 TYR A C 1
ATOM 640 O O . TYR A 1 81 ? -1.447 -19.400 -7.369 1.00 96.19 81 TYR A O 1
ATOM 648 N N . THR A 1 82 ? 0.449 -20.366 -8.086 1.00 94.19 82 THR A N 1
ATOM 649 C CA . THR A 1 82 ? 0.416 -19.800 -9.437 1.00 94.19 82 THR A CA 1
ATOM 650 C C . THR A 1 82 ? -0.165 -20.859 -10.359 1.00 94.19 82 THR A C 1
ATOM 652 O O . THR A 1 82 ? 0.399 -21.945 -10.493 1.00 94.19 82 THR A O 1
ATOM 655 N N . LEU A 1 83 ? -1.319 -20.564 -10.949 1.00 94.44 83 LEU A N 1
ATOM 656 C CA . LEU A 1 83 ? -2.077 -21.478 -11.792 1.00 94.44 83 LEU A CA 1
ATOM 657 C C . LEU A 1 83 ? -2.075 -20.942 -13.225 1.00 94.44 83 LEU A C 1
ATOM 659 O O . LEU A 1 83 ? -2.677 -19.904 -13.500 1.00 94.44 83 LEU A O 1
ATOM 663 N N . GLU A 1 84 ? -1.410 -21.654 -14.131 1.00 92.25 84 GLU A N 1
ATOM 664 C CA . GLU A 1 84 ? -1.298 -21.293 -15.548 1.00 92.25 84 GLU A CA 1
ATOM 665 C C . GLU A 1 84 ? -2.025 -22.327 -16.416 1.00 92.25 84 GLU A C 1
ATOM 667 O O . GLU A 1 84 ? -1.770 -23.528 -16.318 1.00 92.25 84 GLU A O 1
ATOM 672 N N . SER A 1 85 ? -2.945 -21.865 -17.259 1.00 91.00 85 SER A N 1
ATOM 673 C CA . SER A 1 85 ? -3.616 -22.658 -18.293 1.00 91.00 85 SER A CA 1
ATOM 674 C C . SER A 1 85 ? -3.385 -22.023 -19.668 1.00 91.00 85 SER A C 1
ATOM 676 O O . SER A 1 85 ? -2.776 -20.961 -19.788 1.00 91.00 85 SER A O 1
ATOM 678 N N . ASN A 1 86 ? -3.908 -22.638 -20.731 1.00 85.25 86 ASN A N 1
ATOM 679 C CA . ASN A 1 86 ? -3.858 -22.032 -22.067 1.00 85.25 86 ASN A CA 1
ATOM 680 C C . ASN A 1 86 ? -4.733 -20.767 -22.196 1.00 85.25 86 ASN A C 1
ATOM 682 O O . ASN A 1 86 ? -4.548 -20.005 -23.144 1.00 85.25 86 ASN A O 1
ATOM 686 N N . GLU A 1 87 ? -5.708 -20.571 -21.300 1.00 84.94 87 GLU A N 1
ATOM 687 C CA . GLU A 1 87 ? -6.729 -19.515 -21.395 1.00 84.94 87 GLU A CA 1
ATOM 688 C C . GLU A 1 87 ? -6.643 -18.473 -20.273 1.00 84.94 87 GLU A C 1
ATOM 690 O O . GLU A 1 87 ? -7.282 -17.421 -20.368 1.00 84.94 87 GLU A O 1
ATOM 695 N N . SER A 1 88 ? -5.887 -18.751 -19.208 1.00 89.38 88 SER A N 1
ATOM 696 C CA . SER A 1 88 ? -5.807 -17.882 -18.037 1.00 89.38 88 SER A CA 1
ATOM 697 C C . SER A 1 88 ? -4.549 -18.103 -17.208 1.00 89.38 88 SER A C 1
ATOM 699 O O . SER A 1 88 ? -4.027 -19.216 -17.119 1.00 89.38 88 SER A O 1
ATOM 701 N N . MET A 1 89 ? -4.159 -17.065 -16.481 1.00 89.88 89 MET A N 1
ATOM 702 C CA . MET A 1 89 ? -3.191 -17.134 -15.392 1.00 89.88 89 MET A CA 1
ATOM 703 C C . MET A 1 89 ? -3.827 -16.496 -14.161 1.00 89.88 89 MET A C 1
ATOM 705 O O . MET A 1 89 ? -4.474 -15.460 -14.276 1.00 89.88 89 MET A O 1
ATOM 709 N N . LEU A 1 90 ? -3.671 -17.106 -12.991 1.00 93.06 90 LEU A N 1
ATOM 710 C CA . LEU A 1 90 ? -4.042 -16.475 -11.730 1.00 93.06 90 LEU A CA 1
ATOM 711 C C . LEU A 1 90 ? -3.118 -16.920 -10.606 1.00 93.06 90 LEU A C 1
ATOM 713 O O . LEU A 1 90 ? -2.632 -18.053 -10.581 1.00 93.06 90 LEU A O 1
ATOM 717 N N . ARG A 1 91 ? -2.931 -16.030 -9.639 1.00 94.56 91 ARG A N 1
ATOM 718 C CA . ARG A 1 91 ? -2.271 -16.327 -8.376 1.00 94.56 91 ARG A CA 1
ATOM 719 C C . ARG A 1 91 ? -3.315 -16.402 -7.275 1.00 94.56 91 ARG A C 1
ATOM 721 O O . ARG A 1 91 ? -4.189 -15.542 -7.177 1.00 94.56 91 ARG A O 1
ATOM 728 N N . VAL A 1 92 ? -3.236 -17.430 -6.437 1.00 97.50 92 VAL A N 1
ATOM 729 C CA . VAL A 1 92 ? -4.162 -17.618 -5.319 1.00 97.50 92 VAL A CA 1
ATOM 730 C C . VAL A 1 92 ? -3.398 -17.825 -4.022 1.00 97.50 92 VAL A C 1
ATOM 732 O O . VAL A 1 92 ? -2.613 -18.759 -3.920 1.00 97.50 92 VAL A O 1
ATOM 735 N N . ALA A 1 93 ? -3.665 -16.994 -3.020 1.00 97.62 93 ALA A N 1
ATOM 736 C CA . ALA A 1 93 ? -3.176 -17.166 -1.658 1.00 97.62 93 ALA A CA 1
ATOM 737 C C . ALA A 1 93 ? -4.191 -17.960 -0.838 1.00 97.62 93 ALA A C 1
ATOM 739 O O . ALA A 1 93 ? -5.374 -17.610 -0.816 1.00 97.62 93 ALA A O 1
ATOM 740 N N . CYS A 1 94 ? -3.736 -18.974 -0.107 1.00 98.19 94 CYS A N 1
ATOM 741 C CA . CYS A 1 94 ? -4.497 -19.587 0.978 1.00 98.19 94 CYS A CA 1
ATOM 742 C C . CYS A 1 94 ? -3.766 -19.375 2.305 1.00 98.19 94 CYS A C 1
ATOM 744 O O . CYS A 1 94 ? -2.645 -19.855 2.483 1.00 98.19 94 CYS A O 1
ATOM 746 N N . THR A 1 95 ? -4.427 -18.714 3.257 1.00 97.88 95 THR A N 1
ATOM 747 C CA . THR A 1 95 ? -3.917 -18.545 4.623 1.00 97.88 95 THR A CA 1
ATOM 748 C C . THR A 1 95 ? -4.667 -19.453 5.577 1.00 97.88 95 THR A C 1
ATOM 750 O O . THR A 1 95 ? -5.902 -19.438 5.627 1.00 97.88 95 THR A O 1
ATOM 753 N N . PHE A 1 96 ? -3.919 -20.185 6.392 1.00 97.25 96 PHE A N 1
ATOM 754 C CA . PHE A 1 96 ? -4.439 -21.052 7.435 1.00 97.25 96 PHE A CA 1
ATOM 755 C C . PHE A 1 96 ? -3.979 -20.539 8.791 1.00 97.25 96 PHE A C 1
ATOM 757 O O . PHE A 1 96 ? -2.790 -20.336 9.005 1.00 97.25 96 PHE A O 1
ATOM 764 N N . VAL A 1 97 ? -4.909 -20.359 9.724 1.00 96.75 97 VAL A N 1
ATOM 765 C CA . VAL A 1 97 ? -4.591 -20.056 11.123 1.00 96.75 97 VAL A CA 1
ATOM 766 C C . VAL A 1 97 ? -4.949 -21.273 11.951 1.00 96.75 97 VAL A C 1
ATOM 768 O O . VAL A 1 97 ? -6.055 -21.800 11.842 1.00 96.75 97 VAL A O 1
ATOM 771 N N . ASN A 1 98 ? -4.002 -21.759 12.751 1.00 94.44 98 ASN A N 1
ATOM 772 C CA . ASN A 1 98 ? -4.147 -22.985 13.531 1.00 94.44 98 ASN A CA 1
ATOM 773 C C . ASN A 1 98 ? -4.713 -24.149 12.683 1.00 94.44 98 ASN A C 1
ATOM 775 O O . ASN A 1 98 ? -5.692 -24.799 13.056 1.00 94.44 98 ASN A O 1
ATOM 779 N N . LYS A 1 99 ? -4.128 -24.353 11.491 1.00 92.12 99 LYS A N 1
ATOM 780 C CA . LYS A 1 99 ? -4.518 -25.362 10.483 1.00 92.12 99 LYS A CA 1
ATOM 781 C C . LYS A 1 99 ? -5.939 -25.229 9.904 1.00 92.12 99 LYS A C 1
ATOM 783 O O . LYS A 1 99 ? -6.375 -26.123 9.179 1.00 92.12 99 LYS A O 1
ATOM 788 N N . THR A 1 100 ? -6.656 -24.144 10.194 1.00 94.12 100 THR A N 1
ATOM 789 C CA . THR A 1 100 ? -8.009 -23.868 9.685 1.00 94.12 100 THR A CA 1
ATOM 790 C C . THR A 1 100 ? -7.948 -22.761 8.641 1.00 94.12 100 THR A C 1
ATOM 792 O O . THR A 1 100 ? -7.252 -21.768 8.849 1.00 94.12 100 THR A O 1
ATOM 795 N N . LEU A 1 101 ? -8.658 -22.924 7.520 1.00 96.56 101 LEU A N 1
ATOM 796 C CA . LEU A 1 101 ? -8.694 -21.911 6.464 1.00 96.56 101 LEU A CA 1
ATOM 797 C C . LEU A 1 101 ? -9.220 -20.588 7.035 1.00 96.56 101 LEU A C 1
ATOM 799 O O . LEU A 1 101 ? -10.278 -20.549 7.662 1.00 96.56 101 LEU A O 1
ATOM 803 N N . GLN A 1 102 ? -8.469 -19.519 6.806 1.00 97.06 102 GLN A N 1
ATOM 804 C CA . GLN A 1 102 ? -8.854 -18.162 7.169 1.00 97.06 102 GLN A CA 1
ATOM 805 C C . GLN A 1 102 ? -9.098 -17.316 5.925 1.00 97.06 102 GLN A C 1
ATOM 807 O O . GLN A 1 102 ? -10.088 -16.599 5.893 1.00 97.06 102 GLN A O 1
ATOM 812 N N . LEU A 1 103 ? -8.206 -17.362 4.933 1.00 98.25 103 LEU A N 1
ATOM 813 C CA . LEU A 1 103 ? -8.248 -16.483 3.764 1.00 98.25 103 LEU A CA 1
ATOM 814 C C . LEU A 1 103 ? -8.031 -17.289 2.485 1.00 98.25 103 LEU A C 1
ATOM 816 O O . LEU A 1 103 ? -7.127 -18.119 2.429 1.00 98.25 103 LEU A O 1
ATOM 820 N N . ILE A 1 104 ? -8.820 -16.978 1.463 1.00 98.56 104 ILE A N 1
ATOM 821 C CA . ILE A 1 104 ? -8.517 -17.218 0.054 1.00 98.56 104 ILE A CA 1
ATOM 822 C C . ILE A 1 104 ? -8.424 -15.844 -0.604 1.00 98.56 104 ILE A C 1
ATOM 824 O O . ILE A 1 104 ? -9.327 -15.023 -0.422 1.00 98.56 104 ILE A O 1
ATOM 828 N N . TYR A 1 105 ? -7.370 -15.584 -1.365 1.00 98.38 105 TYR A N 1
ATOM 829 C CA . TYR A 1 105 ? -7.192 -14.329 -2.088 1.00 98.38 105 TYR A CA 1
ATOM 830 C C . TYR A 1 105 ? -6.741 -14.593 -3.516 1.00 98.38 105 TYR A C 1
ATOM 832 O O . TYR A 1 105 ? -5.789 -15.335 -3.705 1.00 98.38 105 TYR A O 1
ATOM 840 N N . VAL A 1 106 ? -7.390 -13.984 -4.504 1.00 97.19 106 VAL A N 1
ATOM 841 C CA . VAL A 1 106 ? -7.020 -14.105 -5.917 1.00 97.19 106 VAL A CA 1
ATOM 842 C C . VAL A 1 106 ? -6.366 -12.802 -6.385 1.00 97.19 106 VAL A C 1
ATOM 844 O O . VAL A 1 106 ? -6.962 -11.725 -6.287 1.00 97.19 106 VAL A O 1
ATOM 847 N N . SER A 1 107 ? -5.155 -12.886 -6.925 1.00 94.19 107 SER A N 1
ATOM 848 C CA . SER A 1 107 ? -4.446 -11.794 -7.603 1.00 94.19 107 SER A CA 1
ATOM 849 C C . SER A 1 107 ? -4.031 -12.208 -9.012 1.00 94.19 107 SER A C 1
ATOM 851 O O . SER A 1 107 ? -4.194 -13.365 -9.402 1.00 94.19 107 SER A O 1
ATOM 853 N N . ASP A 1 108 ? -3.527 -11.240 -9.781 1.00 85.75 108 ASP A N 1
ATOM 854 C CA . ASP A 1 108 ? -2.883 -11.474 -11.082 1.00 85.75 108 ASP A CA 1
ATOM 855 C C . ASP A 1 108 ? -3.739 -12.309 -12.052 1.00 85.75 108 ASP A C 1
ATOM 857 O O . ASP A 1 108 ? -3.225 -13.105 -12.831 1.00 85.75 108 ASP A O 1
ATOM 861 N N . CYS A 1 109 ? -5.066 -12.151 -11.960 1.00 86.56 109 CYS A N 1
ATOM 862 C CA . CYS A 1 109 ? -6.030 -12.895 -12.758 1.00 86.56 109 CYS A CA 1
ATOM 863 C C . CYS A 1 109 ? -6.126 -12.282 -14.156 1.00 86.56 109 CYS A C 1
ATOM 865 O O . CYS A 1 109 ? -6.733 -11.221 -14.335 1.00 86.56 109 CYS A O 1
ATOM 867 N N . ASP A 1 110 ? -5.562 -12.980 -15.131 1.00 83.94 110 ASP A N 1
ATOM 868 C CA . ASP A 1 110 ? -5.679 -12.688 -16.553 1.00 83.94 110 ASP A CA 1
ATOM 869 C C . ASP A 1 110 ? -6.414 -13.825 -17.272 1.00 83.94 110 ASP A C 1
ATOM 871 O O . ASP A 1 110 ? -6.296 -14.998 -16.911 1.00 83.94 110 ASP A O 1
ATOM 875 N N . GLY A 1 111 ? -7.190 -13.476 -18.294 1.00 85.75 111 GLY A N 1
ATOM 876 C CA . GLY A 1 111 ? -8.035 -14.418 -19.022 1.00 85.75 111 GLY A CA 1
ATOM 877 C C . GLY A 1 111 ? -9.274 -14.887 -18.248 1.00 85.75 111 GLY A C 1
ATOM 878 O O . GLY A 1 111 ? -9.772 -14.214 -17.345 1.00 85.75 111 GLY A O 1
ATOM 879 N N . SER A 1 112 ? -9.834 -16.025 -18.663 1.00 88.44 112 SER A N 1
ATOM 880 C CA . SER A 1 112 ? -11.044 -16.616 -18.067 1.00 88.44 112 SER A CA 1
ATOM 881 C C . SER A 1 112 ? -10.689 -17.923 -17.360 1.00 88.44 112 SER A C 1
ATOM 883 O O . SER A 1 112 ? -10.421 -18.894 -18.059 1.00 88.44 112 SER A O 1
ATOM 885 N N . PRO A 1 113 ? -10.681 -17.977 -16.015 1.00 91.25 113 PRO A N 1
ATOM 886 C CA . PRO A 1 113 ? -10.297 -19.180 -15.277 1.00 91.25 113 PRO A CA 1
ATOM 887 C C . PRO A 1 113 ? -11.150 -20.409 -15.650 1.00 91.25 113 PRO A C 1
ATOM 889 O O . PRO A 1 113 ? -12.375 -20.338 -15.514 1.00 91.25 113 PRO A O 1
ATOM 892 N N . PRO A 1 114 ? -10.553 -21.550 -16.058 1.00 91.25 114 PRO A N 1
ATOM 893 C CA . PRO A 1 114 ? -11.263 -22.825 -16.131 1.00 91.25 114 PRO A CA 1
ATOM 894 C C . PRO A 1 114 ? -11.934 -23.216 -14.807 1.00 91.25 114 PRO A C 1
ATOM 896 O O . PRO A 1 114 ? -11.294 -23.265 -13.750 1.00 91.25 114 PRO A O 1
ATOM 899 N N . MET A 1 115 ? -13.232 -23.521 -14.876 1.00 91.62 115 MET A N 1
ATOM 900 C CA . MET A 1 115 ? -14.079 -23.864 -13.730 1.00 91.62 115 MET A CA 1
ATOM 901 C C . MET A 1 115 ? -14.728 -25.238 -13.911 1.00 91.62 115 MET A C 1
ATOM 903 O O . MET A 1 115 ? -15.222 -25.570 -14.986 1.00 91.62 115 MET A O 1
ATOM 907 N N . THR A 1 116 ? -14.853 -25.986 -12.815 1.00 89.94 116 THR A N 1
ATOM 908 C CA . THR A 1 116 ? -15.592 -27.264 -12.752 1.00 89.94 116 THR A CA 1
ATOM 909 C C . THR A 1 116 ? -17.106 -27.098 -12.924 1.00 89.94 116 THR A C 1
ATOM 911 O O . THR A 1 116 ? -17.826 -28.064 -13.192 1.00 89.94 116 THR A O 1
ATOM 914 N N . GLN A 1 117 ? -17.615 -25.877 -12.742 1.00 82.69 117 GLN A N 1
ATOM 915 C CA . GLN A 1 117 ? -19.020 -25.513 -12.903 1.00 82.69 117 GLN A CA 1
ATOM 916 C C . GLN A 1 117 ? -19.129 -24.242 -13.754 1.00 82.69 117 GLN A C 1
ATOM 918 O O . GLN A 1 117 ? -18.256 -23.381 -13.653 1.00 82.69 117 GLN A O 1
ATOM 923 N N . PRO A 1 118 ? -20.191 -24.082 -14.566 1.00 80.75 118 PRO A N 1
ATOM 924 C CA . PRO A 1 118 ? -20.396 -22.859 -15.334 1.00 80.75 118 PRO A CA 1
ATOM 925 C C . PRO A 1 118 ? -20.382 -21.613 -14.441 1.00 80.75 118 PRO A C 1
ATOM 927 O O . PRO A 1 118 ? -20.996 -21.610 -13.375 1.00 80.75 118 PRO A O 1
ATOM 930 N N . VAL A 1 119 ? -19.723 -20.548 -14.901 1.00 79.00 119 VAL A N 1
ATOM 931 C CA . VAL A 1 119 ? -19.796 -19.228 -14.262 1.00 79.00 119 VAL A CA 1
ATOM 932 C C . VAL A 1 119 ? -21.202 -18.668 -14.481 1.00 79.00 119 VAL A C 1
ATOM 934 O O . VAL A 1 119 ? -21.661 -18.535 -15.617 1.00 79.00 119 VAL A O 1
ATOM 937 N N . THR A 1 120 ? -21.904 -18.377 -13.390 1.00 84.81 120 THR A N 1
ATOM 938 C CA . THR A 1 120 ? -23.286 -17.879 -13.393 1.00 84.81 120 THR A CA 1
ATOM 939 C C . THR A 1 120 ? -23.356 -16.468 -12.793 1.00 84.81 120 THR A C 1
ATOM 941 O O . THR A 1 120 ? -22.382 -15.718 -12.847 1.00 84.81 120 THR A O 1
ATOM 944 N N . SER A 1 121 ? -24.501 -16.050 -12.242 1.00 89.50 121 SER A N 1
ATOM 945 C CA . SER A 1 121 ? -24.586 -14.763 -11.541 1.00 89.50 121 SER A CA 1
ATOM 946 C C . SER A 1 121 ? -23.743 -14.749 -10.257 1.00 89.50 121 SER A C 1
ATOM 948 O O . SER A 1 121 ? -23.554 -15.781 -9.615 1.00 89.50 121 SER A O 1
ATOM 950 N N . VAL A 1 122 ? -23.282 -13.563 -9.833 1.00 91.38 122 VAL A N 1
ATOM 951 C CA . VAL A 1 122 ? -22.541 -13.381 -8.564 1.00 91.38 122 VAL A CA 1
ATOM 952 C C . VAL A 1 122 ? -23.315 -13.935 -7.367 1.00 91.38 122 VAL A C 1
ATOM 954 O O . VAL A 1 122 ? -22.721 -14.521 -6.467 1.00 91.38 122 VAL A O 1
ATOM 957 N N . LEU A 1 123 ? -24.644 -13.802 -7.377 1.00 91.50 123 LEU A N 1
ATOM 958 C CA . LEU A 1 123 ? -25.500 -14.342 -6.327 1.00 91.50 123 LEU A CA 1
ATOM 959 C C . LEU A 1 123 ? -25.427 -15.876 -6.264 1.00 91.50 123 LEU A C 1
ATOM 961 O O . LEU A 1 123 ? -25.163 -16.435 -5.203 1.00 91.50 123 LEU A O 1
ATOM 965 N N . GLU A 1 124 ? -25.597 -16.553 -7.400 1.00 91.06 124 GLU A N 1
ATOM 966 C CA . GLU A 1 124 ? -25.510 -18.018 -7.479 1.00 91.06 124 GLU A CA 1
ATOM 967 C C . GLU A 1 124 ? -24.098 -18.523 -7.153 1.00 91.06 124 GLU A C 1
ATOM 969 O O . GLU A 1 124 ? -23.944 -19.548 -6.486 1.00 91.06 124 GLU A O 1
ATOM 974 N N . MET A 1 125 ? -23.060 -17.786 -7.561 1.00 92.38 125 MET A N 1
ATOM 975 C CA . MET A 1 125 ? -21.679 -18.104 -7.194 1.00 92.38 125 MET A CA 1
ATOM 976 C C . MET A 1 125 ? -21.445 -17.972 -5.690 1.00 92.38 125 MET A C 1
ATOM 978 O O . MET A 1 125 ? -20.823 -18.857 -5.102 1.00 92.38 125 MET A O 1
ATOM 982 N N . ALA A 1 126 ? -21.974 -16.929 -5.045 1.00 94.88 126 ALA A N 1
ATOM 983 C CA . ALA A 1 126 ? -21.892 -16.761 -3.597 1.00 94.88 126 ALA A CA 1
ATOM 984 C C . ALA A 1 126 ? -22.624 -17.887 -2.850 1.00 94.88 126 ALA A C 1
ATOM 986 O O . ALA A 1 126 ? -22.071 -18.490 -1.929 1.00 94.88 126 ALA A O 1
ATOM 987 N N . GLU A 1 127 ? -23.841 -18.235 -3.273 1.00 93.94 127 GLU A N 1
ATOM 988 C CA . GLU A 1 127 ? -24.609 -19.341 -2.692 1.00 93.94 127 GLU A CA 1
ATOM 989 C C . GLU A 1 127 ? -23.907 -20.695 -2.869 1.00 93.94 127 GLU A C 1
ATOM 991 O O . GLU A 1 127 ? -23.858 -21.506 -1.933 1.00 93.94 127 GLU A O 1
ATOM 996 N N . GLY A 1 128 ? -23.347 -20.940 -4.056 1.00 93.56 128 GLY A N 1
ATOM 997 C CA . GLY A 1 128 ? -22.568 -22.134 -4.371 1.00 93.56 128 GLY A CA 1
ATOM 998 C C . GLY A 1 128 ? -21.302 -22.228 -3.523 1.00 93.56 128 GLY A C 1
ATOM 999 O O . GLY A 1 128 ? -21.058 -23.267 -2.906 1.00 93.56 128 GLY A O 1
ATOM 1000 N N . PHE A 1 129 ? -20.551 -21.129 -3.417 1.00 96.31 129 PHE A N 1
ATOM 1001 C CA . PHE A 1 129 ? -19.352 -21.038 -2.586 1.00 96.31 129 PHE A CA 1
ATOM 1002 C C . PHE A 1 129 ? -19.670 -21.349 -1.121 1.00 96.31 129 PHE A C 1
ATOM 1004 O O . PHE A 1 129 ? -19.076 -22.259 -0.546 1.00 96.31 129 PHE A O 1
ATOM 1011 N N . LEU A 1 130 ? -20.657 -20.670 -0.523 1.00 97.19 130 LEU A N 1
ATOM 1012 C CA . LEU A 1 130 ? -21.046 -20.892 0.876 1.00 97.19 130 LEU A CA 1
ATOM 1013 C C . LEU A 1 130 ? -21.519 -22.332 1.117 1.00 97.19 130 LEU A C 1
ATOM 1015 O O . LEU A 1 130 ? -21.253 -22.905 2.171 1.00 97.19 130 LEU A O 1
ATOM 1019 N N . SER A 1 131 ? -22.188 -22.947 0.138 1.00 96.06 131 SER A N 1
ATOM 1020 C CA . SER A 1 131 ? -22.618 -24.348 0.228 1.00 96.06 131 SER A CA 1
ATOM 1021 C C . SER A 1 131 ? -21.436 -25.314 0.282 1.00 96.06 131 SER A C 1
ATOM 1023 O O . SER A 1 131 ? -21.420 -26.217 1.120 1.00 96.06 131 SER A O 1
ATOM 1025 N N . ARG A 1 132 ? -20.445 -25.123 -0.594 1.00 96.94 132 ARG A N 1
ATOM 1026 C CA . ARG A 1 132 ? -19.245 -25.969 -0.645 1.00 96.94 132 ARG A CA 1
ATOM 1027 C C . ARG A 1 132 ? -18.336 -25.711 0.554 1.00 96.94 132 ARG A C 1
ATOM 1029 O O . ARG A 1 132 ? -17.863 -26.662 1.168 1.00 96.94 132 ARG A O 1
ATOM 1036 N N . TYR A 1 133 ? -18.191 -24.456 0.975 1.00 97.50 133 TYR A N 1
ATOM 1037 C CA . TYR A 1 133 ? -17.435 -24.114 2.177 1.00 97.50 133 TYR A CA 1
ATOM 1038 C C . TYR A 1 133 ? -18.083 -24.669 3.452 1.00 97.50 133 TYR A C 1
ATOM 1040 O O . TYR A 1 133 ? -17.379 -25.150 4.337 1.00 97.50 133 TYR A O 1
ATOM 1048 N N . TYR A 1 134 ? -19.417 -24.685 3.550 1.00 97.31 134 TYR A N 1
ATOM 1049 C CA . TYR A 1 134 ? -20.116 -25.373 4.640 1.00 97.31 134 TYR A CA 1
ATOM 1050 C C . TYR A 1 134 ? -19.844 -26.883 4.633 1.00 97.31 134 TYR A C 1
ATOM 1052 O O . TYR A 1 134 ? -19.574 -27.453 5.686 1.00 97.31 134 TYR A O 1
ATOM 1060 N N . ALA A 1 135 ? -19.880 -27.528 3.462 1.00 96.88 135 ALA A N 1
ATOM 1061 C CA . ALA A 1 135 ? -19.572 -28.954 3.344 1.00 96.88 135 ALA A CA 1
ATOM 1062 C C . ALA A 1 135 ? -18.123 -29.274 3.755 1.00 96.88 135 ALA A C 1
ATOM 1064 O O . ALA A 1 135 ? -17.882 -30.304 4.380 1.00 96.88 135 ALA A O 1
ATOM 1065 N N . TYR A 1 136 ? -17.188 -28.373 3.448 1.00 95.19 136 TYR A N 1
ATOM 1066 C CA . TYR A 1 136 ? -15.785 -28.468 3.845 1.00 95.19 136 TYR A CA 1
ATOM 1067 C C . TYR A 1 136 ? -15.572 -28.235 5.353 1.00 95.19 136 TYR A C 1
ATOM 1069 O O . TYR A 1 136 ? -14.913 -29.027 6.021 1.00 95.19 136 TYR A O 1
ATOM 1077 N N . SER A 1 137 ? -16.129 -27.152 5.903 1.00 94.62 137 SER A N 1
ATOM 1078 C CA . SER A 1 137 ? -15.840 -26.684 7.270 1.00 94.62 137 SER A CA 1
ATOM 1079 C C . SER A 1 137 ? -16.754 -27.269 8.351 1.00 94.62 137 SER A C 1
ATOM 1081 O O . SER A 1 137 ? -16.388 -27.290 9.524 1.00 94.62 137 SER A O 1
ATOM 1083 N N . GLY A 1 138 ? -17.975 -27.682 7.998 1.00 95.38 138 GLY A N 1
ATOM 1084 C CA . GLY A 1 138 ? -19.031 -28.040 8.952 1.00 95.38 138 GLY A CA 1
ATOM 1085 C C . GLY A 1 138 ? -19.554 -26.864 9.793 1.00 95.38 138 GLY A C 1
ATOM 1086 O O . GLY A 1 138 ? -20.298 -27.072 10.755 1.00 95.38 138 GLY A O 1
ATOM 1087 N N . ALA A 1 139 ? -19.175 -25.625 9.468 1.00 95.06 139 ALA A N 1
ATOM 1088 C CA . ALA A 1 139 ? -19.456 -24.448 10.280 1.00 95.06 139 ALA A CA 1
ATOM 1089 C C . ALA A 1 139 ? -20.925 -23.995 10.181 1.00 95.06 139 ALA A C 1
ATOM 1091 O O . ALA A 1 139 ? -21.358 -23.442 9.173 1.00 95.06 139 ALA A O 1
ATOM 1092 N N . LEU A 1 140 ? -21.702 -24.164 11.258 1.00 95.44 140 LEU A N 1
ATOM 1093 C CA . LEU A 1 140 ? -23.142 -23.849 11.274 1.00 95.44 140 LEU A CA 1
ATOM 1094 C C . LEU A 1 140 ? -23.474 -22.382 10.944 1.00 95.44 140 LEU A C 1
ATOM 1096 O O . LEU A 1 140 ? -24.513 -22.118 10.343 1.00 95.44 140 LEU A O 1
ATOM 1100 N N . TYR A 1 141 ? -22.598 -21.429 11.279 1.00 96.25 141 TYR A N 1
ATOM 1101 C CA . TYR A 1 141 ? -22.822 -20.016 10.949 1.00 96.25 141 TYR A CA 1
ATOM 1102 C C . TYR A 1 141 ? -22.792 -19.753 9.435 1.00 96.25 141 TYR A C 1
ATOM 1104 O O . TYR A 1 141 ? -23.498 -18.867 8.971 1.00 96.25 141 TYR A O 1
ATOM 1112 N N . ILE A 1 142 ? -22.074 -20.558 8.642 1.00 97.12 142 ILE A N 1
ATOM 1113 C CA . ILE A 1 142 ? -22.075 -20.449 7.173 1.00 97.12 142 ILE A CA 1
ATOM 1114 C C . ILE A 1 142 ? -23.447 -20.816 6.597 1.00 97.12 142 ILE A C 1
ATOM 1116 O O . ILE A 1 142 ? -23.899 -20.222 5.618 1.00 97.12 142 ILE A O 1
ATOM 1120 N N . GLN A 1 143 ? -24.152 -21.760 7.225 1.00 94.44 143 GLN A N 1
ATOM 1121 C CA . GLN A 1 143 ? -25.512 -22.113 6.825 1.00 94.44 143 GLN A CA 1
ATOM 1122 C C . GLN A 1 143 ? -26.488 -20.952 7.070 1.00 94.44 143 GLN A C 1
ATOM 1124 O O . GLN A 1 143 ? -27.334 -20.672 6.217 1.00 94.44 143 GLN A O 1
ATOM 1129 N N . GLU A 1 144 ? -26.349 -20.250 8.199 1.00 94.50 144 GLU A N 1
ATOM 1130 C CA . GLU A 1 144 ? -27.115 -19.030 8.472 1.00 94.50 144 GLU A CA 1
ATOM 1131 C C . GLU A 1 144 ? -26.775 -17.930 7.455 1.00 94.50 144 GLU A C 1
ATOM 1133 O O . GLU A 1 144 ? -27.686 -17.384 6.832 1.00 94.50 144 GLU A O 1
ATOM 1138 N N . MET A 1 145 ? -25.487 -17.686 7.189 1.00 96.62 145 MET A N 1
ATOM 1139 C CA . MET A 1 145 ? -25.020 -16.712 6.191 1.00 96.62 145 MET A CA 1
ATOM 1140 C C . MET A 1 145 ? -25.613 -16.970 4.806 1.00 96.62 145 MET A C 1
ATOM 1142 O O . MET A 1 145 ? -26.147 -16.053 4.179 1.00 96.62 145 MET A O 1
ATOM 1146 N N . ARG A 1 146 ? -25.606 -18.231 4.360 1.00 94.88 146 ARG A N 1
ATOM 1147 C CA . ARG A 1 146 ? -26.233 -18.651 3.101 1.00 94.88 146 ARG A CA 1
ATOM 1148 C C . ARG A 1 146 ? -27.726 -18.324 3.075 1.00 94.88 146 ARG A C 1
ATOM 1150 O O . ARG A 1 146 ? -28.222 -17.817 2.076 1.00 94.88 146 ARG A O 1
ATOM 1157 N N . SER A 1 147 ? -28.449 -18.569 4.169 1.00 93.56 147 SER A N 1
ATOM 1158 C CA . SER A 1 147 ? -29.882 -18.247 4.248 1.00 93.56 147 SER A CA 1
ATOM 1159 C C . SER A 1 147 ? -30.171 -16.740 4.189 1.00 93.56 147 SER A C 1
ATOM 1161 O O . SER A 1 147 ? -31.253 -16.332 3.769 1.00 93.56 147 SER A O 1
ATOM 1163 N N . MET A 1 148 ? -29.210 -15.897 4.584 1.00 94.75 148 MET A N 1
ATOM 1164 C CA . MET A 1 148 ? -29.342 -14.442 4.485 1.00 94.75 148 MET A CA 1
ATOM 1165 C C . MET A 1 148 ? -29.168 -13.931 3.052 1.00 94.75 148 MET A C 1
ATOM 1167 O O . MET A 1 148 ? -29.726 -12.878 2.740 1.00 94.75 148 MET A O 1
ATOM 1171 N N . VAL A 1 149 ? -28.439 -14.679 2.219 1.00 92.69 149 VAL A N 1
ATOM 1172 C CA . VAL A 1 149 ? -28.201 -14.397 0.795 1.00 92.69 149 VAL A CA 1
ATOM 1173 C C . VAL A 1 149 ? -29.373 -14.844 -0.084 1.00 92.69 149 VAL A C 1
ATOM 1175 O O . VAL A 1 149 ? -29.606 -14.229 -1.119 1.00 92.69 149 VAL A O 1
ATOM 1178 N N . ASP A 1 150 ? -30.174 -15.824 0.348 1.00 82.69 150 ASP A N 1
ATOM 1179 C CA . ASP A 1 150 ? -31.349 -16.285 -0.410 1.00 82.69 150 ASP A CA 1
ATOM 1180 C C . ASP A 1 150 ? -32.296 -15.111 -0.750 1.00 82.69 150 ASP A C 1
ATOM 1182 O O . ASP A 1 150 ? -32.807 -14.413 0.136 1.00 82.69 150 ASP A O 1
ATOM 1186 N N . LYS A 1 151 ? -32.551 -14.915 -2.053 1.00 74.50 151 LYS A N 1
ATOM 1187 C CA . LYS A 1 151 ? -33.485 -13.921 -2.635 1.00 74.50 151 LYS A CA 1
ATOM 1188 C C . LYS A 1 151 ? -33.153 -12.451 -2.359 1.00 74.50 151 LYS A C 1
ATOM 1190 O O . LYS A 1 151 ? -34.062 -11.623 -2.240 1.00 74.50 151 LYS A O 1
ATOM 1195 N N . ILE A 1 152 ? -31.876 -12.098 -2.281 1.00 86.00 152 ILE A N 1
ATOM 1196 C CA . ILE A 1 152 ? -31.465 -10.689 -2.271 1.00 86.00 152 ILE A CA 1
ATOM 1197 C C . ILE A 1 152 ? -31.397 -10.106 -3.690 1.00 86.00 152 ILE A C 1
ATOM 1199 O O . ILE A 1 152 ? -31.103 -10.795 -4.663 1.00 86.00 152 ILE A O 1
ATOM 1203 N N . ASP A 1 153 ? -31.667 -8.808 -3.802 1.00 82.75 153 ASP A N 1
ATOM 1204 C CA . ASP A 1 153 ? -31.526 -8.057 -5.051 1.00 82.75 153 ASP A CA 1
ATOM 1205 C C . ASP A 1 153 ? -30.090 -7.538 -5.184 1.00 82.75 153 ASP A C 1
ATOM 1207 O O . ASP A 1 153 ? -29.733 -6.524 -4.587 1.00 82.75 153 ASP A O 1
ATOM 1211 N N . ILE A 1 154 ? -29.271 -8.240 -5.968 1.00 81.06 154 ILE A N 1
ATOM 1212 C CA . ILE A 1 154 ? -27.832 -7.971 -6.109 1.00 81.06 154 ILE A CA 1
ATOM 1213 C C . ILE A 1 154 ? -27.503 -6.705 -6.921 1.00 81.06 154 ILE A C 1
ATOM 1215 O O . ILE A 1 154 ? -26.346 -6.440 -7.209 1.00 81.06 154 ILE A O 1
ATOM 1219 N N . ASN A 1 155 ? -28.501 -5.902 -7.299 1.00 83.38 155 ASN A N 1
ATOM 1220 C CA . ASN A 1 155 ? -28.292 -4.663 -8.058 1.00 83.38 155 ASN A CA 1
ATOM 1221 C C . ASN A 1 155 ? -28.191 -3.418 -7.169 1.00 83.38 155 ASN A C 1
ATOM 1223 O O . ASN A 1 155 ? -28.132 -2.295 -7.671 1.00 83.38 155 ASN A O 1
ATOM 1227 N N . LYS A 1 156 ? -28.232 -3.589 -5.846 1.00 88.19 156 LYS A N 1
ATOM 1228 C CA . LYS A 1 156 ? -28.167 -2.487 -4.888 1.00 88.19 156 LYS A CA 1
ATOM 1229 C C . LYS A 1 156 ? -27.517 -2.921 -3.588 1.00 88.19 156 LYS A C 1
ATOM 1231 O O . LYS A 1 156 ? -27.517 -4.099 -3.240 1.00 88.19 156 LYS A O 1
ATOM 1236 N N . ASN A 1 157 ? -27.054 -1.930 -2.837 1.00 92.25 157 ASN A N 1
ATOM 1237 C CA . ASN A 1 157 ? -26.562 -2.166 -1.493 1.00 92.25 157 ASN A CA 1
ATOM 1238 C C . ASN A 1 157 ? -27.706 -2.627 -0.581 1.00 92.25 157 ASN A C 1
ATOM 1240 O O . ASN A 1 157 ? -28.811 -2.073 -0.623 1.00 92.25 157 ASN A O 1
ATOM 1244 N N . ILE A 1 158 ? -27.441 -3.636 0.244 1.00 93.38 158 ILE A N 1
ATOM 1245 C CA . ILE A 1 158 ? -28.415 -4.231 1.163 1.00 93.38 158 ILE A CA 1
ATOM 1246 C C . ILE A 1 158 ? -27.787 -4.334 2.546 1.00 93.38 158 ILE A C 1
ATOM 1248 O O . ILE A 1 158 ? -26.647 -4.758 2.674 1.00 93.38 158 ILE A O 1
ATOM 1252 N N . THR A 1 159 ? -28.566 -4.029 3.581 1.00 95.06 159 THR A N 1
ATOM 1253 C CA . THR A 1 159 ? -28.228 -4.354 4.969 1.00 95.06 159 THR A CA 1
ATOM 1254 C C . THR A 1 159 ? -29.377 -5.151 5.573 1.00 95.06 159 THR A C 1
ATOM 1256 O O . THR A 1 159 ? -30.534 -4.729 5.503 1.00 95.06 159 THR A O 1
ATOM 1259 N N . LYS A 1 160 ? -29.081 -6.315 6.150 1.00 93.94 160 LYS A N 1
ATOM 1260 C CA . LYS A 1 160 ? -30.071 -7.200 6.774 1.00 93.94 160 LYS A CA 1
ATOM 1261 C C . LYS A 1 160 ? -29.496 -7.806 8.042 1.00 93.94 160 LYS A C 1
ATOM 1263 O O . LYS A 1 160 ? -28.381 -8.305 8.024 1.00 93.94 160 LYS A O 1
ATOM 1268 N N . THR A 1 161 ? -30.290 -7.853 9.103 1.00 95.38 161 THR A N 1
ATOM 1269 C CA . THR A 1 161 ? -29.906 -8.504 10.359 1.00 95.38 161 THR A CA 1
ATOM 1270 C C . THR A 1 161 ? -30.781 -9.729 10.605 1.00 95.38 161 THR A C 1
ATOM 1272 O O . THR A 1 161 ? -31.998 -9.678 10.419 1.00 95.38 161 THR A O 1
ATOM 1275 N N . SER A 1 162 ? -30.159 -10.835 11.003 1.00 94.12 162 SER A N 1
ATOM 1276 C CA . SER A 1 162 ? -30.797 -12.075 11.446 1.00 94.12 162 SER A CA 1
ATOM 1277 C C . SER A 1 162 ? -30.068 -12.559 12.692 1.00 94.12 162 SER A C 1
ATOM 1279 O O . SER A 1 162 ? -28.852 -12.714 12.663 1.00 94.12 162 SER A O 1
ATOM 1281 N N . GLY A 1 163 ? -30.795 -12.753 13.796 1.00 93.38 163 GLY A N 1
ATOM 1282 C CA . GLY A 1 163 ? -30.182 -13.126 15.070 1.00 93.38 163 GLY A CA 1
ATOM 1283 C C . GLY A 1 163 ? -29.049 -12.169 15.454 1.00 93.38 163 GLY A C 1
ATOM 1284 O O . GLY A 1 163 ? -29.255 -10.958 15.522 1.00 93.38 163 GLY A O 1
ATOM 1285 N N . ASN A 1 164 ? -27.853 -12.726 15.646 1.00 95.56 164 ASN A N 1
ATOM 1286 C CA . ASN A 1 164 ? -26.646 -11.982 16.015 1.00 95.56 164 ASN A CA 1
ATOM 1287 C C . ASN A 1 164 ? -25.729 -11.689 14.813 1.00 95.56 164 ASN A C 1
ATOM 1289 O O . ASN A 1 164 ? -24.508 -11.590 14.956 1.00 95.56 164 ASN A O 1
ATOM 1293 N N . MET A 1 165 ? -26.292 -11.607 13.610 1.00 97.00 165 MET A N 1
ATOM 1294 C CA . MET A 1 165 ? -25.544 -11.453 12.368 1.00 97.00 165 MET A CA 1
ATOM 1295 C C . MET A 1 165 ? -26.161 -10.364 11.498 1.00 97.00 165 MET A C 1
ATOM 1297 O O . MET A 1 165 ? -27.353 -10.397 11.194 1.00 97.00 165 MET A O 1
ATOM 1301 N N . THR A 1 166 ? -25.337 -9.418 11.058 1.00 97.38 166 THR A N 1
ATOM 1302 C CA . THR A 1 166 ? -25.709 -8.414 10.058 1.00 97.38 166 THR A CA 1
ATOM 1303 C C . THR A 1 166 ? -24.958 -8.695 8.766 1.00 97.38 166 THR A C 1
ATOM 1305 O O . THR A 1 166 ? -23.732 -8.723 8.773 1.00 97.38 166 THR A O 1
ATOM 1308 N N . LEU A 1 167 ? -25.700 -8.901 7.679 1.00 96.69 167 LEU A N 1
ATOM 1309 C CA . LEU A 1 167 ? -25.213 -8.963 6.306 1.00 96.69 167 LEU A CA 1
ATOM 1310 C C . LEU A 1 167 ? -25.269 -7.567 5.690 1.00 96.69 167 LEU A C 1
ATOM 1312 O O . LEU A 1 167 ? -26.342 -6.964 5.626 1.00 96.69 167 LEU A O 1
ATOM 1316 N N . GLU A 1 168 ? -24.139 -7.110 5.178 1.00 95.62 168 GLU A N 1
ATOM 1317 C CA . GLU A 1 168 ? -24.006 -5.971 4.283 1.00 95.62 168 GLU A CA 1
ATOM 1318 C C . GLU A 1 168 ? -23.581 -6.482 2.906 1.00 95.62 168 GLU A C 1
ATOM 1320 O O . GLU A 1 168 ? -22.576 -7.176 2.771 1.00 95.62 168 GLU A O 1
ATOM 1325 N N . VAL A 1 169 ? -24.368 -6.163 1.886 1.00 95.06 169 VAL A N 1
ATOM 1326 C CA . VAL A 1 169 ? -24.047 -6.439 0.487 1.00 95.06 169 VAL A CA 1
ATOM 1327 C C . VAL A 1 169 ? -23.736 -5.113 -0.160 1.00 95.06 169 VAL A C 1
ATOM 1329 O O . VAL A 1 169 ? -24.575 -4.209 -0.133 1.00 95.06 169 VAL A O 1
ATOM 1332 N N . ILE A 1 170 ? -22.542 -4.988 -0.719 1.00 91.81 170 ILE A N 1
ATOM 1333 C CA . ILE A 1 170 ? -22.087 -3.761 -1.356 1.00 91.81 170 ILE A CA 1
ATOM 1334 C C . ILE A 1 170 ? -21.799 -4.067 -2.813 1.00 91.81 170 ILE A C 1
ATOM 1336 O O . ILE A 1 170 ? -21.042 -4.983 -3.116 1.00 91.81 170 ILE A O 1
ATOM 1340 N N . VAL A 1 171 ? -22.414 -3.298 -3.706 1.00 90.06 171 VAL A N 1
ATOM 1341 C CA . VAL A 1 171 ? -22.358 -3.514 -5.149 1.00 90.06 171 VAL A CA 1
ATOM 1342 C C . VAL A 1 171 ? -21.908 -2.222 -5.814 1.00 90.06 171 VAL A C 1
ATOM 1344 O O . VAL A 1 171 ? -22.505 -1.161 -5.620 1.00 90.06 171 VAL A O 1
ATOM 1347 N N . ASN A 1 172 ? -20.855 -2.305 -6.617 1.00 84.38 172 ASN A N 1
ATOM 1348 C CA . ASN A 1 172 ? -20.470 -1.262 -7.560 1.00 84.38 172 ASN A CA 1
ATOM 1349 C C . ASN A 1 172 ? -20.263 -1.875 -8.959 1.00 84.38 172 ASN A C 1
ATOM 1351 O O . ASN A 1 172 ? -20.562 -3.044 -9.179 1.00 84.38 172 ASN A O 1
ATOM 1355 N N . GLN A 1 173 ? -19.803 -1.081 -9.930 1.00 80.38 173 GLN A N 1
ATOM 1356 C CA . GLN A 1 173 ? -19.720 -1.515 -11.333 1.00 80.38 173 GLN A CA 1
ATOM 1357 C C . GLN A 1 173 ? -18.815 -2.731 -11.565 1.00 80.38 173 GLN A C 1
ATOM 1359 O O . GLN A 1 173 ? -19.054 -3.486 -12.503 1.00 80.38 173 GLN A O 1
ATOM 1364 N N . ILE A 1 174 ? -17.778 -2.901 -10.744 1.00 83.75 174 ILE A N 1
ATOM 1365 C CA . ILE A 1 174 ? -16.743 -3.922 -10.944 1.00 83.75 174 ILE A CA 1
ATOM 1366 C C . ILE A 1 174 ? -16.583 -4.858 -9.746 1.00 83.75 174 ILE A C 1
ATOM 1368 O O . ILE A 1 174 ? -15.896 -5.863 -9.873 1.00 83.75 174 ILE A O 1
ATOM 1372 N N . HIS A 1 175 ? -17.214 -4.561 -8.608 1.00 89.94 175 HIS A N 1
ATOM 1373 C CA . HIS A 1 175 ? -17.037 -5.286 -7.352 1.00 89.94 175 HIS A CA 1
ATOM 1374 C C . HIS A 1 175 ? -18.368 -5.543 -6.652 1.00 89.94 175 HIS A C 1
ATOM 1376 O O . HIS A 1 175 ? -19.251 -4.682 -6.616 1.00 89.94 175 HIS A O 1
ATOM 1382 N N . THR A 1 176 ? -18.501 -6.726 -6.064 1.00 93.81 176 THR A N 1
ATOM 1383 C CA . THR A 1 176 ? -19.609 -7.104 -5.184 1.00 93.81 176 THR A CA 1
ATOM 1384 C C . THR A 1 176 ? -19.056 -7.804 -3.953 1.00 93.81 176 THR A C 1
ATOM 1386 O O . THR A 1 176 ? -18.348 -8.798 -4.084 1.00 93.81 176 THR A O 1
ATOM 1389 N N . GLU A 1 177 ? -19.397 -7.329 -2.759 1.00 95.31 177 GLU A N 1
ATOM 1390 C CA . GLU A 1 177 ? -18.937 -7.923 -1.502 1.00 95.31 177 GLU A CA 1
ATOM 1391 C C . GLU A 1 177 ? -20.096 -8.223 -0.568 1.00 95.31 177 GLU A C 1
ATOM 1393 O O . GLU A 1 177 ? -20.965 -7.381 -0.346 1.00 95.31 177 GLU A O 1
ATOM 1398 N N . PHE A 1 178 ? -20.070 -9.424 -0.002 1.00 96.75 178 PHE A N 1
ATOM 1399 C CA . PHE A 1 178 ? -20.957 -9.866 1.059 1.00 96.75 178 PHE A CA 1
ATOM 1400 C C . PHE A 1 178 ? -20.168 -9.878 2.360 1.00 96.75 178 PHE A C 1
ATOM 1402 O O . PHE A 1 178 ? -19.172 -10.589 2.475 1.00 96.75 178 PHE A O 1
ATOM 1409 N N . ILE A 1 179 ? -20.610 -9.096 3.336 1.00 97.12 179 ILE A N 1
ATOM 1410 C CA . ILE A 1 179 ? -19.929 -8.921 4.613 1.00 97.12 179 ILE A CA 1
ATOM 1411 C C . ILE A 1 179 ? -20.900 -9.289 5.726 1.00 97.12 179 ILE A C 1
ATOM 1413 O O . ILE A 1 179 ? -21.911 -8.622 5.922 1.00 97.12 179 ILE A O 1
ATOM 1417 N N . TRP A 1 180 ? -20.579 -10.324 6.492 1.00 97.94 180 TRP A N 1
ATOM 1418 C CA . TRP A 1 180 ? -21.322 -10.693 7.689 1.00 97.94 180 TRP A CA 1
ATOM 1419 C C . TRP A 1 180 ? -20.534 -10.283 8.918 1.00 97.94 180 TRP A C 1
ATOM 1421 O O . TRP A 1 180 ? -19.427 -10.769 9.139 1.00 97.94 180 TRP A O 1
ATOM 1431 N N . THR A 1 181 ? -21.116 -9.420 9.739 1.00 97.62 181 THR A N 1
ATOM 1432 C CA . THR A 1 181 ? -20.514 -8.947 10.989 1.00 97.62 181 THR A CA 1
ATOM 1433 C C . THR A 1 181 ? -21.369 -9.410 12.162 1.00 97.62 181 THR A C 1
ATOM 1435 O O . THR A 1 181 ? -22.600 -9.319 12.112 1.00 97.62 181 THR A O 1
ATOM 1438 N N . PHE A 1 182 ? -20.738 -9.915 13.223 1.00 97.75 182 PHE A N 1
ATOM 1439 C CA . PHE A 1 182 ? -21.461 -10.223 14.454 1.00 97.75 182 PHE A CA 1
ATOM 1440 C C . PHE A 1 182 ? -22.063 -8.944 15.050 1.00 97.75 182 PHE A C 1
ATOM 1442 O O . PHE A 1 182 ? -21.397 -7.909 15.143 1.00 97.75 182 PHE A O 1
ATOM 1449 N N . THR A 1 183 ? -23.312 -9.032 15.498 1.00 96.56 183 THR A N 1
ATOM 1450 C CA . THR A 1 183 ? -23.999 -7.960 16.215 1.00 96.56 183 THR A CA 1
ATOM 1451 C C . THR A 1 183 ? -24.791 -8.502 17.397 1.00 96.56 183 THR A C 1
ATOM 1453 O O . THR A 1 183 ? -25.288 -9.622 17.362 1.00 96.56 183 THR A O 1
ATOM 1456 N N . PHE A 1 184 ? -24.944 -7.699 18.442 1.00 95.75 184 PHE A N 1
ATOM 1457 C CA . PHE A 1 184 ? -25.841 -7.978 19.553 1.00 95.75 184 PHE A CA 1
ATOM 1458 C C . PHE A 1 184 ? -26.515 -6.677 19.989 1.00 95.75 184 PHE A C 1
ATOM 1460 O O . PHE A 1 184 ? -25.831 -5.707 20.303 1.00 95.75 184 PHE A O 1
ATOM 1467 N N . ASN A 1 185 ? -27.851 -6.629 19.968 1.00 91.69 185 ASN A N 1
ATOM 1468 C CA . ASN A 1 185 ? -28.638 -5.424 20.279 1.00 91.69 185 ASN A CA 1
ATOM 1469 C C . ASN A 1 185 ? -28.164 -4.149 19.540 1.00 91.69 185 ASN A C 1
ATOM 1471 O O . ASN A 1 185 ? -28.178 -3.056 20.098 1.00 91.69 185 ASN A O 1
ATOM 1475 N N . GLY A 1 186 ? -27.729 -4.286 18.282 1.00 90.62 186 GLY A N 1
ATOM 1476 C CA . GLY A 1 186 ? -27.232 -3.174 17.461 1.00 90.62 186 GLY A CA 1
ATOM 1477 C C . GLY A 1 186 ? -25.761 -2.803 17.690 1.00 90.62 186 GLY A C 1
ATOM 1478 O O . GLY A 1 186 ? -25.222 -1.997 16.938 1.00 90.62 186 GLY A O 1
ATOM 1479 N N . VAL A 1 187 ? -25.087 -3.414 18.667 1.00 95.50 187 VAL A N 1
ATOM 1480 C CA . VAL A 1 187 ? -23.643 -3.266 18.902 1.00 95.50 187 VAL A CA 1
ATOM 1481 C C . VAL A 1 187 ? -22.896 -4.265 18.028 1.00 95.50 187 VAL A C 1
ATOM 1483 O O . VAL A 1 187 ? -23.243 -5.445 18.012 1.00 95.50 187 VAL A O 1
ATOM 1486 N N . GLN A 1 188 ? -21.888 -3.819 17.280 1.00 96.31 188 GLN A N 1
ATOM 1487 C CA . GLN A 1 188 ? -21.150 -4.670 16.339 1.00 96.31 188 GLN A CA 1
ATOM 1488 C C . GLN A 1 188 ? -19.787 -5.120 16.871 1.00 96.31 188 GLN A C 1
ATOM 1490 O O . GLN A 1 188 ? -19.156 -4.415 17.659 1.00 96.31 188 GLN A O 1
ATOM 1495 N N . ALA A 1 189 ? -19.317 -6.272 16.391 1.00 97.12 189 ALA A N 1
ATOM 1496 C CA . ALA A 1 189 ? -17.970 -6.790 16.620 1.00 97.12 189 ALA A CA 1
ATOM 1497 C C . ALA A 1 189 ? -17.207 -6.861 15.288 1.00 97.12 189 ALA A C 1
ATOM 1499 O O . ALA A 1 189 ? -17.195 -7.900 14.629 1.00 97.12 189 ALA A O 1
ATOM 1500 N N . SER A 1 190 ? -16.579 -5.759 14.869 1.00 94.06 190 SER A N 1
ATOM 1501 C CA . SER A 1 190 ? -15.989 -5.640 13.524 1.00 94.06 190 SER A CA 1
ATOM 1502 C C . SER A 1 190 ? -14.868 -6.651 13.234 1.00 94.06 190 SER A C 1
ATOM 1504 O O . SER A 1 190 ? -14.677 -7.026 12.081 1.00 94.06 190 SER A O 1
ATOM 1506 N N . SER A 1 191 ? -14.181 -7.161 14.263 1.00 94.75 191 SER A N 1
ATOM 1507 C CA . SER A 1 191 ? -13.179 -8.232 14.120 1.00 94.75 191 SER A CA 1
ATOM 1508 C C . SER A 1 191 ? -13.791 -9.625 13.899 1.00 94.75 191 SER A C 1
ATOM 1510 O O . SER A 1 191 ? -13.156 -10.484 13.287 1.00 94.75 191 SER A O 1
ATOM 1512 N N . LYS A 1 192 ? -15.025 -9.867 14.368 1.00 96.94 192 LYS A N 1
ATOM 1513 C CA . LYS A 1 192 ? -15.739 -11.146 14.223 1.00 96.94 192 LYS A CA 1
ATOM 1514 C C . LYS A 1 192 ? -16.630 -11.099 12.981 1.00 96.94 192 LYS A C 1
ATOM 1516 O O . LYS A 1 192 ? -17.825 -10.800 13.050 1.00 96.94 192 LYS A O 1
ATOM 1521 N N . ARG A 1 193 ? -16.008 -11.379 11.836 1.00 96.19 193 ARG A N 1
ATOM 1522 C CA . ARG A 1 193 ? -16.578 -11.156 10.504 1.00 96.19 193 ARG A CA 1
ATOM 1523 C C . ARG A 1 193 ? -16.265 -12.288 9.524 1.00 96.19 193 ARG A C 1
ATOM 1525 O O . ARG A 1 193 ? -15.222 -12.927 9.634 1.00 96.19 193 ARG A O 1
ATOM 1532 N N . VAL A 1 194 ? -17.146 -12.476 8.543 1.00 98.19 194 VAL A N 1
ATOM 1533 C CA . VAL A 1 194 ? -16.863 -13.184 7.282 1.00 98.19 194 VAL A CA 1
ATOM 1534 C C . VAL A 1 194 ? -17.045 -12.203 6.129 1.00 98.19 194 VAL A C 1
ATOM 1536 O O . VAL A 1 194 ? -18.006 -11.435 6.142 1.00 98.19 194 VAL A O 1
ATOM 1539 N N . SER A 1 195 ? -16.151 -12.216 5.145 1.00 98.00 195 SER A N 1
ATOM 1540 C CA . SER A 1 195 ? -16.331 -11.474 3.894 1.00 98.00 195 SER A CA 1
ATOM 1541 C C . SER A 1 195 ? -16.086 -12.377 2.685 1.00 98.00 195 SER A C 1
ATOM 1543 O O . SER A 1 195 ? -15.161 -13.188 2.685 1.00 98.00 195 SER A O 1
ATOM 1545 N N . LEU A 1 196 ? -16.933 -12.241 1.666 1.00 98.06 196 LEU A N 1
ATOM 1546 C CA . LEU A 1 196 ? -16.834 -12.912 0.374 1.00 98.06 196 LEU A CA 1
ATOM 1547 C C . LEU A 1 196 ? -16.976 -11.856 -0.725 1.00 98.06 196 LEU A C 1
ATOM 1549 O O . LEU A 1 196 ? -18.043 -11.257 -0.871 1.00 98.06 196 LEU A O 1
ATOM 1553 N N . GLY A 1 197 ? -15.903 -11.615 -1.472 1.00 96.62 197 GLY A N 1
ATOM 1554 C CA . GLY A 1 197 ? -15.841 -10.588 -2.506 1.00 96.62 197 GLY A CA 1
ATOM 1555 C C . GLY A 1 197 ? -15.647 -11.158 -3.900 1.00 96.62 197 GLY A C 1
ATOM 1556 O O . GLY A 1 197 ? -14.894 -12.113 -4.101 1.00 96.62 197 GLY A O 1
ATOM 1557 N N . PHE A 1 198 ? -16.297 -10.521 -4.866 1.00 95.00 198 PHE A N 1
ATOM 1558 C CA . PHE A 1 198 ? -16.196 -10.811 -6.287 1.00 95.00 198 PHE A CA 1
ATOM 1559 C C . PHE A 1 198 ? -15.779 -9.556 -7.043 1.00 95.00 198 PHE A C 1
ATOM 1561 O O . PHE A 1 198 ? -16.397 -8.505 -6.878 1.00 95.00 198 PHE A O 1
ATOM 1568 N N . GLU A 1 199 ? -14.792 -9.686 -7.921 1.00 91.75 199 GLU A N 1
ATOM 1569 C CA . GLU A 1 199 ? -14.323 -8.629 -8.812 1.00 91.75 199 GLU A CA 1
ATOM 1570 C C . GLU A 1 199 ? -14.502 -9.092 -10.259 1.00 91.75 199 GLU A C 1
ATOM 1572 O O . GLU A 1 199 ? -14.165 -10.222 -10.608 1.00 91.75 199 GLU A O 1
ATOM 1577 N N . LYS A 1 200 ? -15.107 -8.247 -11.101 1.00 87.88 200 LYS A N 1
ATOM 1578 C CA . LYS A 1 200 ? -15.443 -8.553 -12.506 1.00 87.88 200 LYS A CA 1
ATOM 1579 C C . LYS A 1 200 ? -16.194 -9.885 -12.682 1.00 87.88 200 LYS A C 1
ATOM 1581 O O . LYS A 1 200 ? -16.068 -10.551 -13.703 1.00 87.88 200 LYS A O 1
ATOM 1586 N N . GLY A 1 201 ? -17.003 -10.258 -11.689 1.00 86.69 201 GLY A N 1
ATOM 1587 C CA . GLY A 1 201 ? -17.795 -11.489 -11.704 1.00 86.69 201 GLY A CA 1
ATOM 1588 C C . GLY A 1 201 ? -17.030 -12.759 -11.321 1.00 86.69 201 GLY A C 1
ATOM 1589 O O . GLY A 1 201 ? -17.617 -13.828 -11.391 1.00 86.69 201 GLY A O 1
ATOM 1590 N N . PHE A 1 202 ? -15.774 -12.678 -10.883 1.00 91.44 202 PHE A N 1
ATOM 1591 C CA . PHE A 1 202 ? -15.018 -13.824 -10.370 1.00 91.44 202 PHE A CA 1
ATOM 1592 C C . PHE A 1 202 ? -14.642 -13.628 -8.897 1.00 91.44 202 PHE A C 1
ATOM 1594 O O . PHE A 1 202 ? -14.661 -12.504 -8.398 1.00 91.44 202 PHE A O 1
ATOM 1601 N N . LEU A 1 203 ? -14.341 -14.715 -8.178 1.00 95.31 203 LEU A N 1
ATOM 1602 C CA . LEU A 1 203 ? -13.913 -14.648 -6.779 1.00 95.31 203 LEU A CA 1
ATOM 1603 C C . LEU A 1 203 ? -12.656 -13.774 -6.661 1.00 95.31 203 LEU A C 1
ATOM 1605 O O . LEU A 1 203 ? -11.643 -14.063 -7.290 1.00 95.31 203 LEU A O 1
ATOM 1609 N N . LYS A 1 204 ? -12.712 -12.744 -5.813 1.00 96.19 204 LYS A N 1
ATOM 1610 C CA . LYS A 1 204 ? -11.546 -11.926 -5.455 1.00 96.19 204 LYS A CA 1
ATOM 1611 C C . LYS A 1 204 ? -10.967 -12.351 -4.116 1.00 96.19 204 LYS A C 1
ATOM 1613 O O . LYS A 1 204 ? -9.757 -12.519 -3.988 1.00 96.19 204 LYS A O 1
ATOM 1618 N N . HIS A 1 205 ? -11.823 -12.556 -3.119 1.00 98.00 205 HIS A N 1
ATOM 1619 C CA . HIS A 1 205 ? -11.392 -13.011 -1.803 1.00 98.00 205 HIS A CA 1
ATOM 1620 C C . HIS A 1 205 ? -12.511 -13.702 -1.032 1.00 98.00 205 HIS A C 1
ATOM 1622 O O . HIS A 1 205 ? -13.697 -13.436 -1.223 1.00 98.00 205 HIS A O 1
ATOM 1628 N N . PHE A 1 206 ? -12.108 -14.537 -0.087 1.00 98.50 206 PHE A N 1
ATOM 1629 C CA . PHE A 1 206 ? -12.942 -15.045 0.989 1.00 98.50 206 PHE A CA 1
ATOM 1630 C C . PHE A 1 206 ? -12.142 -14.979 2.283 1.00 98.50 206 PHE A C 1
ATOM 1632 O O . PHE A 1 206 ? -11.038 -15.510 2.328 1.00 98.50 206 PHE A O 1
ATOM 1639 N N . ILE A 1 207 ? -12.677 -14.357 3.331 1.00 98.12 207 ILE A N 1
ATOM 1640 C CA . ILE A 1 207 ? -12.053 -14.334 4.653 1.00 98.12 207 ILE A CA 1
ATOM 1641 C C . ILE A 1 207 ? -13.048 -14.737 5.740 1.00 98.12 207 ILE A C 1
ATOM 1643 O O . ILE A 1 207 ? -14.138 -14.176 5.834 1.00 98.12 207 ILE A O 1
ATOM 1647 N N . ASP A 1 208 ? -12.647 -15.676 6.592 1.00 97.88 208 ASP A N 1
ATOM 1648 C CA . ASP A 1 208 ? -13.420 -16.183 7.720 1.00 97.88 208 ASP A CA 1
ATOM 1649 C C . ASP A 1 208 ? -12.685 -15.942 9.042 1.00 97.88 208 ASP A C 1
ATOM 1651 O O . ASP A 1 208 ? -11.740 -16.642 9.411 1.00 97.88 208 ASP A O 1
ATOM 1655 N N . ARG A 1 209 ? -13.137 -14.919 9.773 1.00 96.62 209 ARG A N 1
ATOM 1656 C CA . ARG A 1 209 ? -12.676 -14.592 11.130 1.00 96.62 209 ARG A CA 1
ATOM 1657 C C . ARG A 1 209 ? -13.729 -14.938 12.177 1.00 96.62 209 ARG A C 1
ATOM 1659 O O . ARG A 1 209 ? -13.552 -14.634 13.359 1.00 96.62 209 ARG A O 1
ATOM 1666 N N . TRP A 1 210 ? -14.835 -15.563 11.778 1.00 97.25 210 TRP A N 1
ATOM 1667 C CA . TRP A 1 210 ? -15.949 -15.806 12.683 1.00 97.25 210 TRP A CA 1
ATOM 1668 C C . TRP A 1 210 ? -15.583 -16.823 13.751 1.00 97.25 210 TRP A C 1
ATOM 1670 O O . TRP A 1 210 ? -15.916 -16.624 14.915 1.00 97.25 210 TRP A O 1
ATOM 1680 N N . TRP A 1 211 ? -14.894 -17.901 13.386 1.00 95.31 211 TRP A N 1
ATOM 1681 C CA . TRP A 1 211 ? -14.463 -18.919 14.345 1.00 95.31 211 TRP A CA 1
ATOM 1682 C C . TRP A 1 211 ? -13.290 -18.459 15.228 1.00 95.31 211 TRP A C 1
ATOM 1684 O O . TRP A 1 211 ? -13.145 -18.968 16.338 1.00 95.31 211 TRP A O 1
ATOM 1694 N N . LEU A 1 212 ? -12.488 -17.493 14.759 1.00 95.62 212 LEU A N 1
ATOM 1695 C CA . LEU A 1 212 ? -11.327 -16.960 15.480 1.00 95.62 212 LEU A CA 1
ATOM 1696 C C . LEU A 1 212 ? -11.740 -16.154 16.713 1.00 95.62 212 LEU A C 1
ATOM 1698 O O . LEU A 1 212 ? -11.244 -16.404 17.808 1.00 95.62 212 LEU A O 1
ATOM 1702 N N . TYR A 1 213 ? -12.655 -15.200 16.535 1.00 96.69 213 TYR A N 1
ATOM 1703 C CA . TYR A 1 213 ? -13.030 -14.269 17.596 1.00 96.69 213 TYR A CA 1
ATOM 1704 C C . TYR A 1 213 ? -14.193 -14.782 18.439 1.00 96.69 213 TYR A C 1
ATOM 1706 O O . TYR A 1 213 ? -15.185 -15.302 17.921 1.00 96.69 213 TYR A O 1
ATOM 1714 N N . LYS A 1 214 ? -14.121 -14.571 19.750 1.00 96.38 214 LYS A N 1
ATOM 1715 C CA . LYS A 1 214 ? -15.170 -14.915 20.718 1.00 96.38 214 LYS A CA 1
ATOM 1716 C C . LYS A 1 214 ? -15.766 -13.644 21.308 1.00 96.38 214 LYS A C 1
ATOM 1718 O O . LYS A 1 214 ? -15.101 -12.620 21.362 1.00 96.38 214 LYS A O 1
ATOM 1723 N N . ILE A 1 215 ? -17.022 -13.722 21.730 1.00 97.00 215 ILE A N 1
ATOM 1724 C CA . ILE A 1 215 ? -17.687 -12.656 22.482 1.00 97.00 215 ILE A CA 1
ATOM 1725 C C . ILE A 1 215 ? -17.831 -13.164 23.907 1.00 97.00 215 ILE A C 1
ATOM 1727 O O . ILE A 1 215 ? -18.437 -14.222 24.101 1.00 97.00 215 ILE A O 1
ATOM 1731 N N . ASP A 1 216 ? -17.255 -12.450 24.866 1.00 93.38 216 ASP A N 1
ATOM 1732 C CA . ASP A 1 216 ? -17.330 -12.800 26.282 1.00 93.38 216 ASP A CA 1
ATOM 1733 C C . ASP A 1 216 ? -18.105 -11.718 27.035 1.00 93.38 216 ASP A C 1
ATOM 1735 O O . ASP A 1 216 ? -17.642 -10.596 27.228 1.00 93.38 216 ASP A O 1
ATOM 1739 N N . GLY A 1 217 ? -19.339 -12.065 27.399 1.00 85.94 217 GLY A N 1
ATOM 1740 C CA . GLY A 1 217 ? -20.309 -11.132 27.957 1.00 85.94 217 GLY A CA 1
ATOM 1741 C C . GLY A 1 217 ? -20.984 -10.247 26.904 1.00 85.94 217 GLY A C 1
ATOM 1742 O O . GLY A 1 217 ? -20.415 -9.858 25.887 1.00 85.94 217 GLY A O 1
ATOM 1743 N N . THR A 1 218 ? -22.250 -9.929 27.157 1.00 91.31 218 THR A N 1
ATOM 1744 C CA . THR A 1 218 ? -23.041 -8.971 26.365 1.00 91.31 218 THR A CA 1
ATOM 1745 C C . THR A 1 218 ? -23.698 -7.912 27.247 1.00 91.31 218 THR A C 1
ATOM 1747 O O . THR A 1 218 ? -24.592 -7.192 26.801 1.00 91.31 218 THR A O 1
ATOM 1750 N N . ASP A 1 219 ? -23.295 -7.861 28.515 1.00 93.44 219 ASP A N 1
ATOM 1751 C CA . ASP A 1 219 ? -23.851 -6.952 29.503 1.00 93.44 219 ASP A CA 1
ATOM 1752 C C . ASP A 1 219 ? -23.344 -5.535 29.233 1.00 93.44 219 ASP A C 1
ATOM 1754 O O . ASP A 1 219 ? -22.149 -5.296 29.075 1.00 93.44 219 ASP A O 1
ATOM 1758 N N . ILE A 1 220 ? -24.274 -4.587 29.166 1.00 93.62 220 ILE A N 1
ATOM 1759 C CA . ILE A 1 220 ? -23.992 -3.164 28.980 1.00 93.62 220 ILE A CA 1
ATOM 1760 C C . ILE A 1 220 ? -24.535 -2.471 30.225 1.00 93.62 220 ILE A C 1
ATOM 1762 O O . ILE A 1 220 ? -25.729 -2.198 30.335 1.00 93.62 220 ILE A O 1
ATOM 1766 N N . ASN A 1 221 ? -23.647 -2.256 31.192 1.00 95.12 221 ASN A N 1
ATOM 1767 C CA . ASN A 1 221 ? -23.950 -1.687 32.507 1.00 95.12 221 ASN A CA 1
ATOM 1768 C C . ASN A 1 221 ? -23.653 -0.182 32.590 1.00 95.12 221 ASN A C 1
ATOM 1770 O O . ASN A 1 221 ? -23.933 0.432 33.622 1.00 95.12 221 ASN A O 1
ATOM 1774 N N . VAL A 1 222 ? -23.065 0.381 31.531 1.00 96.19 222 VAL A N 1
ATOM 1775 C CA . VAL A 1 222 ? -22.714 1.795 31.375 1.00 96.19 222 VAL A CA 1
ATOM 1776 C C . VAL A 1 222 ? -23.418 2.331 30.136 1.00 96.19 222 VAL A C 1
ATOM 1778 O O . VAL A 1 222 ? -23.183 1.834 29.029 1.00 96.19 222 VAL A O 1
ATOM 1781 N N . ASP A 1 223 ? -24.276 3.334 30.316 1.00 96.56 223 ASP A N 1
ATOM 1782 C CA . ASP A 1 223 ? -24.877 4.062 29.197 1.00 96.56 223 ASP A CA 1
ATOM 1783 C C . ASP A 1 223 ? -23.927 5.131 28.627 1.00 96.56 223 ASP A C 1
ATOM 1785 O O . ASP A 1 223 ? -22.848 5.379 29.160 1.00 96.56 223 ASP A O 1
ATOM 1789 N N . GLU A 1 224 ? -24.312 5.756 27.514 1.00 97.75 224 GLU A N 1
ATOM 1790 C CA . GLU A 1 224 ? -23.472 6.740 26.822 1.00 97.75 224 GLU A CA 1
ATOM 1791 C C . GLU A 1 224 ? -23.087 7.935 27.712 1.00 97.75 224 GLU A C 1
ATOM 1793 O O . GLU A 1 224 ? -21.935 8.366 27.694 1.00 97.75 224 GLU A O 1
ATOM 1798 N N . ASN A 1 225 ? -24.014 8.453 28.525 1.00 98.06 225 ASN A N 1
ATOM 1799 C CA . ASN A 1 225 ? -23.746 9.614 29.376 1.00 98.06 225 ASN A CA 1
ATOM 1800 C C . ASN A 1 225 ? -22.811 9.238 30.527 1.00 98.06 225 ASN A C 1
ATOM 1802 O O . ASN A 1 225 ? -21.856 9.963 30.804 1.00 98.06 225 ASN A O 1
ATOM 1806 N N . GLU A 1 226 ? -23.050 8.088 31.163 1.00 98.25 226 GLU A N 1
ATOM 1807 C CA . GLU A 1 226 ? -22.167 7.566 32.208 1.00 98.25 226 GLU A CA 1
ATOM 1808 C C . GLU A 1 226 ? -20.758 7.294 31.649 1.00 98.25 226 GLU A C 1
ATOM 1810 O O . GLU A 1 226 ? -19.761 7.629 32.290 1.00 98.25 226 GLU A O 1
ATOM 1815 N N . ALA A 1 227 ? -20.651 6.768 30.423 1.00 98.38 227 ALA A N 1
ATOM 1816 C CA . ALA A 1 227 ? -19.368 6.571 29.753 1.00 98.38 227 ALA A CA 1
ATOM 1817 C C . ALA A 1 227 ? -18.640 7.904 29.515 1.00 98.38 227 ALA A C 1
ATOM 1819 O O . ALA A 1 227 ? -17.449 8.020 29.810 1.00 98.38 227 ALA A O 1
ATOM 1820 N N . ILE A 1 228 ? -19.342 8.940 29.046 1.00 98.62 228 ILE A N 1
ATOM 1821 C CA . ILE A 1 228 ? -18.760 10.280 28.880 1.00 98.62 228 ILE A CA 1
ATOM 1822 C C . ILE A 1 228 ? -18.259 10.825 30.226 1.00 98.62 228 ILE A C 1
ATOM 1824 O O . ILE A 1 228 ? -17.151 11.357 30.293 1.00 98.62 228 ILE A O 1
ATOM 1828 N N . GLU A 1 229 ? -19.012 10.667 31.315 1.00 98.19 229 GLU A N 1
ATOM 1829 C CA . GLU A 1 229 ? -18.585 11.121 32.646 1.00 98.19 229 GLU A CA 1
ATOM 1830 C C . GLU A 1 229 ? -17.316 10.406 33.135 1.00 98.19 229 GLU A C 1
ATOM 1832 O O . GLU A 1 229 ? -16.390 11.055 33.639 1.00 98.19 229 GLU A O 1
ATOM 1837 N N . ILE A 1 230 ? -17.239 9.083 32.957 1.00 98.38 230 ILE A N 1
ATOM 1838 C CA . ILE A 1 230 ? -16.044 8.290 33.279 1.00 98.38 230 ILE A CA 1
ATOM 1839 C C . ILE A 1 230 ? -14.855 8.769 32.436 1.00 98.38 230 ILE A C 1
ATOM 1841 O O . ILE A 1 230 ? -13.781 9.017 32.990 1.00 98.38 230 ILE A O 1
ATOM 1845 N N . ALA A 1 231 ? -15.049 8.973 31.130 1.00 98.31 231 ALA A N 1
ATOM 1846 C CA . ALA A 1 231 ? -14.007 9.441 30.220 1.00 98.31 231 ALA A CA 1
ATOM 1847 C C . ALA A 1 231 ? -13.475 10.825 30.614 1.00 98.31 231 ALA A C 1
ATOM 1849 O O . ALA A 1 231 ? -12.263 11.016 30.729 1.00 98.31 231 ALA A O 1
ATOM 1850 N N . MET A 1 232 ? -14.369 11.774 30.900 1.00 97.94 232 MET A N 1
ATOM 1851 C CA . MET A 1 232 ? -14.007 13.124 31.342 1.00 97.94 232 MET A CA 1
ATOM 1852 C C . MET A 1 232 ? -13.234 13.104 32.665 1.00 97.94 232 MET A C 1
ATOM 1854 O O . MET A 1 232 ? -12.322 13.906 32.863 1.00 97.94 232 MET A O 1
ATOM 1858 N N . ASN A 1 233 ? -13.571 12.196 33.586 1.00 97.38 233 ASN A N 1
ATOM 1859 C CA . ASN A 1 233 ? -12.848 12.048 34.849 1.00 97.38 233 ASN A CA 1
ATOM 1860 C C . ASN A 1 233 ? -11.483 11.373 34.678 1.00 97.38 233 ASN A C 1
ATOM 1862 O O . ASN A 1 233 ? -10.523 11.800 35.319 1.00 97.38 233 ASN A O 1
ATOM 1866 N N . ALA A 1 234 ? -11.378 10.366 33.809 1.00 97.81 234 ALA A N 1
ATOM 1867 C CA . ALA A 1 234 ? -10.109 9.728 33.472 1.00 97.81 234 ALA A CA 1
ATOM 1868 C C . ALA A 1 234 ? -9.145 10.726 32.816 1.00 97.81 234 ALA A C 1
ATOM 1870 O O . ALA A 1 234 ? -7.987 10.828 33.223 1.00 97.81 234 ALA A O 1
ATOM 1871 N N . ALA A 1 235 ? -9.650 11.525 31.872 1.00 97.12 235 ALA A N 1
ATOM 1872 C CA . ALA A 1 235 ? -8.866 12.525 31.164 1.00 97.12 235 ALA A CA 1
ATOM 1873 C C . ALA A 1 235 ? -8.265 13.586 32.100 1.00 97.12 235 ALA A C 1
ATOM 1875 O O . ALA A 1 235 ? -7.133 13.987 31.883 1.00 97.12 235 ALA A O 1
ATOM 1876 N N . LYS A 1 236 ? -8.928 13.984 33.197 1.00 94.38 236 LYS A N 1
ATOM 1877 C CA . LYS A 1 236 ? -8.362 14.953 34.169 1.00 94.38 236 LYS A CA 1
ATOM 1878 C C . LYS A 1 236 ? -7.029 14.519 34.789 1.00 94.38 236 LYS A C 1
ATOM 1880 O O . LYS A 1 236 ? -6.272 15.375 35.230 1.00 94.38 236 LYS A O 1
ATOM 1885 N N . ASN A 1 237 ? -6.774 13.213 34.869 1.00 93.75 237 ASN A N 1
ATOM 1886 C CA . ASN A 1 237 ? -5.547 12.654 35.443 1.00 93.75 237 ASN A CA 1
ATOM 1887 C C . ASN A 1 237 ? -4.556 12.182 34.369 1.00 93.75 237 ASN A C 1
ATOM 1889 O O . ASN A 1 237 ? -3.538 11.576 34.703 1.00 93.75 237 ASN A O 1
ATOM 1893 N N . TYR A 1 238 ? -4.871 12.394 33.092 1.00 96.50 238 TYR A N 1
ATOM 1894 C CA . TYR A 1 238 ? -4.024 11.975 31.987 1.00 96.50 238 TYR A CA 1
ATOM 1895 C C . TYR A 1 238 ? -2.911 12.994 31.742 1.00 96.50 238 TYR A C 1
ATOM 1897 O O . TYR A 1 238 ? -3.128 14.199 31.837 1.00 96.50 238 TYR A O 1
ATOM 1905 N N . SER A 1 239 ? -1.726 12.507 31.393 1.00 94.94 239 SER A N 1
ATOM 1906 C CA . SER A 1 239 ? -0.610 13.320 30.917 1.00 94.94 239 SER A CA 1
ATOM 1907 C C . SER A 1 239 ? 0.096 12.603 29.771 1.00 94.94 239 SER A C 1
ATOM 1909 O O . SER A 1 239 ? -0.027 11.386 29.601 1.00 94.94 239 SER A O 1
ATOM 1911 N N . TRP A 1 240 ? 0.845 13.352 28.967 1.00 92.50 240 TRP A N 1
ATOM 1912 C CA . TRP A 1 240 ? 1.712 12.779 27.939 1.00 92.50 240 TRP A CA 1
ATOM 1913 C C . TRP A 1 240 ? 3.052 13.497 27.882 1.00 92.50 240 TRP A C 1
ATOM 1915 O O . TRP A 1 240 ? 3.190 14.649 28.297 1.00 92.50 240 TRP A O 1
ATOM 1925 N N . LYS A 1 241 ? 4.049 12.789 27.351 1.00 88.94 241 LYS A N 1
ATOM 1926 C CA . LYS A 1 241 ? 5.419 13.273 27.207 1.00 88.94 241 LYS A CA 1
ATOM 1927 C C . LYS A 1 241 ? 5.754 13.496 25.744 1.00 88.94 241 LYS A C 1
ATOM 1929 O O . LYS A 1 241 ? 5.437 12.672 24.888 1.00 88.94 241 LYS A O 1
ATOM 1934 N N . VAL A 1 242 ? 6.395 14.626 25.487 1.00 83.06 242 VAL A N 1
ATOM 1935 C CA . VAL A 1 242 ? 6.791 15.088 24.160 1.00 83.06 242 VAL A CA 1
ATOM 1936 C C . VAL A 1 242 ? 8.283 15.329 24.179 1.00 83.06 242 VAL A C 1
ATOM 1938 O O . VAL A 1 242 ? 8.771 16.071 25.036 1.00 83.06 242 VAL A O 1
ATOM 1941 N N . CYS A 1 243 ? 9.002 14.766 23.217 1.00 72.44 243 CYS A N 1
ATOM 1942 C CA . CYS A 1 243 ? 10.402 15.114 23.032 1.00 72.44 243 CYS A CA 1
ATOM 1943 C C . CYS A 1 243 ? 10.543 16.377 22.183 1.00 72.44 243 CYS A C 1
ATOM 1945 O O . CYS A 1 243 ? 9.965 16.496 21.105 1.00 72.44 243 CYS A O 1
ATOM 1947 N N . MET A 1 244 ? 11.347 17.313 22.676 1.00 68.44 244 MET A N 1
ATOM 1948 C CA . MET A 1 244 ? 11.711 18.566 22.021 1.00 68.44 244 MET A CA 1
ATOM 1949 C C . MET A 1 244 ? 13.240 18.608 21.940 1.00 68.44 244 MET A C 1
ATOM 1951 O O . MET A 1 244 ? 13.913 19.159 22.810 1.00 68.44 244 MET A O 1
ATOM 1955 N N . GLY A 1 245 ? 13.808 17.942 20.931 1.00 65.19 245 GLY A N 1
ATOM 1956 C CA . GLY A 1 245 ? 15.253 17.713 20.862 1.00 65.19 245 GLY A CA 1
ATOM 1957 C C . GLY A 1 245 ? 15.734 16.812 22.007 1.00 65.19 245 GLY A C 1
ATOM 1958 O O . GLY A 1 245 ? 15.278 15.676 22.126 1.00 65.19 245 GLY A O 1
ATOM 1959 N N . ASN A 1 246 ? 16.638 17.324 22.850 1.00 63.84 246 ASN A N 1
ATOM 1960 C CA . ASN A 1 246 ? 17.176 16.597 24.011 1.00 63.84 246 ASN A CA 1
ATOM 1961 C C . ASN A 1 246 ? 16.299 16.706 25.271 1.00 63.84 246 ASN A C 1
ATOM 1963 O O . ASN A 1 246 ? 16.543 15.986 26.240 1.00 63.84 246 ASN A O 1
ATOM 1967 N N . ASP A 1 247 ? 15.303 17.593 25.270 1.00 70.25 247 ASP A N 1
ATOM 1968 C CA . ASP A 1 247 ? 14.421 17.823 26.411 1.00 70.25 247 ASP A CA 1
ATOM 1969 C C . ASP A 1 247 ? 13.103 17.054 26.255 1.00 70.25 247 ASP A C 1
ATOM 1971 O O . ASP A 1 247 ? 12.652 16.746 25.150 1.00 70.25 247 ASP A O 1
ATOM 1975 N N . THR A 1 248 ? 12.459 16.740 27.379 1.00 80.62 248 THR A N 1
ATOM 1976 C CA . THR A 1 248 ? 11.119 16.139 27.407 1.00 80.62 248 THR A CA 1
ATOM 1977 C C . THR A 1 248 ? 10.180 17.051 28.178 1.00 80.62 248 THR A C 1
ATOM 1979 O O . THR A 1 248 ? 10.444 17.376 29.336 1.00 80.62 248 THR A O 1
ATOM 1982 N N . ILE A 1 249 ? 9.083 17.455 27.543 1.00 86.31 249 ILE A N 1
ATOM 1983 C CA . ILE A 1 249 ? 8.011 18.225 28.175 1.00 86.31 249 ILE A CA 1
ATOM 1984 C C . ILE A 1 249 ? 6.887 17.258 28.525 1.00 86.31 249 ILE A C 1
ATOM 1986 O O . ILE A 1 249 ? 6.431 16.500 27.670 1.00 86.31 249 ILE A O 1
ATOM 1990 N N . GLU A 1 250 ? 6.434 17.293 29.775 1.00 91.94 250 GLU A N 1
ATOM 1991 C CA . GLU A 1 250 ? 5.214 16.609 30.195 1.00 91.94 250 GLU A CA 1
ATOM 1992 C C . GLU A 1 250 ? 4.052 17.602 30.197 1.00 91.94 250 GLU A C 1
ATOM 1994 O O . GLU A 1 250 ? 4.127 18.661 30.822 1.00 91.94 250 GLU A O 1
ATOM 1999 N N . VAL A 1 251 ? 2.985 17.270 29.473 1.00 91.88 251 VAL A N 1
ATOM 2000 C CA . VAL A 1 251 ? 1.757 18.063 29.435 1.00 91.88 251 VAL A CA 1
ATOM 2001 C C . VAL A 1 251 ? 0.764 17.449 30.409 1.00 91.88 251 VAL A C 1
ATOM 2003 O O . VAL A 1 251 ? 0.312 16.324 30.211 1.00 91.88 251 VAL A O 1
ATOM 2006 N N . THR A 1 252 ? 0.435 18.198 31.458 1.00 94.50 252 THR A N 1
ATOM 2007 C CA . THR A 1 252 ? -0.510 17.795 32.514 1.00 94.50 252 THR A CA 1
ATOM 2008 C C . THR A 1 252 ? -1.765 18.665 32.557 1.00 94.50 252 THR A C 1
ATOM 2010 O O . THR A 1 252 ? -2.711 18.339 33.262 1.00 94.50 252 THR A O 1
ATOM 2013 N N . GLU A 1 253 ? -1.768 19.800 31.852 1.00 94.31 253 GLU A N 1
ATOM 2014 C CA . GLU A 1 253 ? -2.862 20.772 31.864 1.00 94.31 253 GLU A CA 1
ATOM 2015 C C . GLU A 1 253 ? -3.394 20.987 30.449 1.00 94.31 253 GLU A C 1
ATOM 2017 O O . GLU A 1 253 ? -2.667 21.438 29.561 1.00 94.31 253 GLU A O 1
ATOM 2022 N N . PHE A 1 254 ? -4.676 20.687 30.247 1.00 95.00 254 PHE A N 1
ATOM 2023 C CA . PHE A 1 254 ? -5.377 20.899 28.986 1.00 95.00 254 PHE A CA 1
ATOM 2024 C C . PHE A 1 254 ? -6.878 21.103 29.193 1.00 95.00 254 PHE A C 1
ATOM 2026 O O . PHE A 1 254 ? -7.433 20.703 30.217 1.00 95.00 254 PHE A O 1
ATOM 2033 N N . ASN A 1 255 ? -7.536 21.712 28.204 1.00 95.25 255 ASN A N 1
ATOM 2034 C CA . ASN A 1 255 ? -8.974 21.959 28.239 1.00 95.25 255 ASN A CA 1
ATOM 2035 C C . ASN A 1 255 ? -9.687 21.107 27.193 1.00 95.25 255 ASN A C 1
ATOM 2037 O O . ASN A 1 255 ? -9.383 21.195 26.007 1.00 95.25 255 ASN A O 1
ATOM 2041 N N . ILE A 1 256 ? -10.672 20.329 27.635 1.00 96.06 256 ILE A N 1
ATOM 2042 C CA . ILE A 1 256 ? -11.593 19.610 26.752 1.00 96.06 256 ILE A CA 1
ATOM 2043 C C . ILE A 1 256 ? -12.756 20.543 26.425 1.00 96.06 256 ILE A C 1
ATOM 2045 O O . ILE A 1 256 ? -13.361 21.115 27.335 1.00 96.06 256 ILE A O 1
ATOM 2049 N N . VAL A 1 257 ? -13.069 20.689 25.141 1.00 95.56 257 VAL A N 1
ATOM 2050 C CA . VAL A 1 257 ? -14.113 21.605 24.651 1.00 95.56 257 VAL A CA 1
ATOM 2051 C C . VAL A 1 257 ? -15.231 20.909 23.895 1.00 95.56 257 VAL A C 1
ATOM 2053 O O . VAL A 1 257 ? -16.311 21.477 23.798 1.00 95.56 257 VAL A O 1
ATOM 2056 N N . GLU A 1 258 ? -14.993 19.699 23.393 1.00 95.38 258 GLU A N 1
ATOM 2057 C CA . GLU A 1 258 ? -15.959 18.971 22.574 1.00 95.38 258 GLU A CA 1
ATOM 2058 C C . GLU A 1 258 ? -15.884 17.470 22.859 1.00 95.38 258 GLU A C 1
ATOM 2060 O O . GLU A 1 258 ? -14.808 16.922 23.103 1.00 95.38 258 GLU A O 1
ATOM 2065 N N . VAL A 1 259 ? -17.024 16.789 22.779 1.00 96.38 259 VAL A N 1
ATOM 2066 C CA . VAL A 1 259 ? -17.099 15.325 22.764 1.00 96.38 259 VAL A CA 1
ATOM 2067 C C . VAL A 1 259 ? -17.480 14.907 21.349 1.00 96.38 259 VAL A C 1
ATOM 2069 O O . VAL A 1 259 ? -18.510 15.327 20.828 1.00 96.38 259 VAL A O 1
ATOM 2072 N N . GLY A 1 260 ? -16.630 14.118 20.696 1.00 94.19 260 GLY A N 1
ATOM 2073 C CA . GLY A 1 260 ? -16.965 13.530 19.401 1.00 94.19 260 GLY A CA 1
ATOM 2074 C C . GLY A 1 260 ? -17.929 12.371 19.557 1.00 94.19 260 GLY A C 1
ATOM 2075 O O . GLY A 1 260 ? -18.294 12.006 20.666 1.00 94.19 260 GLY A O 1
ATOM 2076 N N . LYS A 1 261 ? -18.327 11.752 18.446 1.00 95.00 261 LYS A N 1
ATOM 2077 C CA . LYS A 1 261 ? -19.343 10.692 18.460 1.00 95.00 261 LYS A CA 1
ATOM 2078 C C . LYS A 1 261 ? -18.904 9.492 19.326 1.00 95.00 261 LYS A C 1
ATOM 2080 O O . LYS A 1 261 ? -18.018 8.744 18.882 1.00 95.00 261 LYS A O 1
ATOM 2085 N N . PRO A 1 262 ? -19.545 9.262 20.493 1.00 96.81 262 PRO A N 1
ATOM 2086 C CA . PRO A 1 262 ? -19.341 8.063 21.295 1.00 96.81 262 PRO A CA 1
ATOM 2087 C C . PRO A 1 262 ? -19.732 6.830 20.492 1.00 96.81 262 PRO A C 1
ATOM 2089 O O . PRO A 1 262 ? -20.625 6.879 19.640 1.00 96.81 262 PRO A O 1
ATOM 2092 N N . THR A 1 263 ? -19.053 5.709 20.695 1.00 96.62 263 THR A N 1
ATOM 2093 C CA . THR A 1 263 ? -19.370 4.486 19.953 1.00 96.62 263 THR A CA 1
ATOM 2094 C C . THR A 1 263 ? -19.150 3.251 20.796 1.00 96.62 263 THR A C 1
ATOM 2096 O O . THR A 1 263 ? -18.048 3.016 21.269 1.00 96.62 263 THR A O 1
ATOM 2099 N N . LEU A 1 264 ? -20.196 2.443 20.935 1.00 97.50 264 LEU A N 1
ATOM 2100 C CA . LEU A 1 264 ? -20.131 1.144 21.586 1.00 97.50 264 LEU A CA 1
ATOM 2101 C C . LEU A 1 264 ? -19.882 0.051 20.543 1.00 97.50 264 LEU A C 1
ATOM 2103 O O . LEU A 1 264 ? -20.589 -0.033 19.534 1.00 97.50 264 LEU A O 1
ATOM 2107 N N . CYS A 1 265 ? -18.885 -0.793 20.786 1.00 97.00 265 CYS A N 1
ATOM 2108 C CA . CYS A 1 265 ? -18.558 -1.944 19.943 1.00 97.00 265 CYS A CA 1
ATOM 2109 C C . CYS A 1 265 ? -17.885 -3.048 20.765 1.00 97.00 265 CYS A C 1
ATOM 2111 O O . CYS A 1 265 ? -17.453 -2.811 21.887 1.00 97.00 265 CYS A O 1
ATOM 2113 N N . PHE A 1 266 ? -17.823 -4.267 20.230 1.00 97.75 266 PHE A N 1
ATOM 2114 C CA . PHE A 1 266 ? -17.078 -5.353 20.867 1.00 97.75 266 PHE A CA 1
ATOM 2115 C C . PHE A 1 266 ? -15.627 -5.338 20.393 1.00 97.75 266 PHE A C 1
ATOM 2117 O O . PHE A 1 266 ? -15.364 -5.571 19.209 1.00 97.75 266 PHE A O 1
ATOM 2124 N N . LEU A 1 267 ? -14.700 -5.090 21.315 1.00 95.62 267 LEU A N 1
ATOM 2125 C CA . LEU A 1 267 ? -13.275 -4.915 21.050 1.00 95.62 267 LEU A CA 1
ATOM 2126 C C . LEU A 1 267 ? -12.415 -5.588 22.126 1.00 95.62 267 LEU A C 1
ATOM 2128 O O . LEU A 1 267 ? -12.893 -5.981 23.189 1.00 95.62 267 LEU A O 1
ATOM 2132 N N . ASN A 1 268 ? -11.127 -5.726 21.818 1.00 95.38 268 ASN A N 1
ATOM 2133 C CA . ASN A 1 268 ? -10.069 -5.974 22.789 1.00 95.38 268 ASN A CA 1
ATOM 2134 C C . ASN A 1 268 ? -8.738 -5.441 22.236 1.00 95.38 268 ASN A C 1
ATOM 2136 O O . ASN A 1 268 ? -8.615 -5.175 21.032 1.00 95.38 268 ASN A O 1
ATOM 2140 N N . ALA A 1 269 ? -7.738 -5.259 23.097 1.00 93.62 269 ALA A N 1
ATOM 2141 C CA . ALA A 1 269 ? -6.389 -4.958 22.635 1.00 93.62 269 ALA A CA 1
ATOM 2142 C C . ALA A 1 269 ? -5.823 -6.129 21.815 1.00 93.62 269 ALA A C 1
ATOM 2144 O O . ALA A 1 269 ? -6.171 -7.285 22.040 1.00 93.62 269 ALA A O 1
ATOM 2145 N N . MET A 1 270 ? -4.962 -5.813 20.847 1.00 91.38 270 MET A N 1
ATOM 2146 C CA . MET A 1 270 ? -4.415 -6.805 19.916 1.00 91.38 270 MET A CA 1
ATOM 2147 C C . MET A 1 270 ? -3.191 -7.543 20.466 1.00 91.38 270 MET A C 1
ATOM 2149 O O . MET A 1 270 ? -2.880 -8.631 19.994 1.00 91.38 270 MET A O 1
ATOM 2153 N N . GLU A 1 271 ? -2.493 -6.947 21.434 1.00 91.25 271 GLU A N 1
ATOM 2154 C CA . GLU A 1 271 ? -1.314 -7.535 22.067 1.00 91.25 271 GLU A CA 1
ATOM 2155 C C . GLU A 1 271 ? -1.721 -8.262 23.354 1.00 91.25 271 GLU A C 1
ATOM 2157 O O . GLU A 1 271 ? -2.459 -7.715 24.173 1.00 91.25 271 GLU A O 1
ATOM 2162 N N . GLU A 1 272 ? -1.203 -9.477 23.555 1.00 92.88 272 GLU A N 1
ATOM 2163 C CA . GLU A 1 272 ? -1.542 -10.352 24.691 1.00 92.88 272 GLU A CA 1
ATOM 2164 C C . GLU A 1 272 ? -1.406 -9.649 26.052 1.00 92.88 272 GLU A C 1
ATOM 2166 O O . GLU A 1 272 ? -2.284 -9.760 26.904 1.00 92.88 272 GLU A O 1
ATOM 2171 N N . LYS A 1 273 ? -0.338 -8.863 26.236 1.00 93.31 273 LYS A N 1
ATOM 2172 C CA . LYS A 1 273 ? -0.063 -8.122 27.481 1.00 93.31 273 LYS A CA 1
ATOM 2173 C C . LYS A 1 273 ? -1.087 -7.029 27.808 1.00 93.31 273 LYS A C 1
ATOM 2175 O O . LYS A 1 273 ? -1.221 -6.676 28.976 1.00 93.31 273 LYS A O 1
ATOM 2180 N N . ASP A 1 274 ? -1.770 -6.497 26.797 1.00 92.56 274 ASP A N 1
ATOM 2181 C CA . ASP A 1 274 ? -2.706 -5.378 26.930 1.00 92.56 274 ASP A CA 1
ATOM 2182 C C . ASP A 1 274 ? -4.165 -5.856 26.801 1.00 92.56 274 ASP A C 1
ATOM 2184 O O . ASP A 1 274 ? -5.101 -5.112 27.100 1.00 92.56 274 ASP A O 1
ATOM 2188 N N . ALA A 1 275 ? -4.379 -7.095 26.343 1.00 94.88 275 ALA A N 1
ATOM 2189 C CA . ALA A 1 275 ? -5.695 -7.683 26.156 1.00 94.88 275 ALA A CA 1
ATOM 2190 C C . ALA A 1 275 ? -6.350 -8.002 27.503 1.00 94.88 275 ALA A C 1
ATOM 2192 O O . ALA A 1 275 ? -5.766 -8.653 28.378 1.00 94.88 275 ALA A O 1
ATOM 2193 N N . ARG A 1 276 ? -7.619 -7.616 27.662 1.00 94.88 276 ARG A N 1
ATOM 2194 C CA . ARG A 1 276 ? -8.416 -8.042 28.814 1.00 94.88 276 ARG A CA 1
ATOM 2195 C C . ARG A 1 276 ? -8.504 -9.567 28.818 1.00 94.88 276 ARG A C 1
ATOM 2197 O O . ARG A 1 276 ? -8.829 -10.173 27.801 1.00 94.88 276 ARG A O 1
ATOM 2204 N N . GLY A 1 277 ? -8.184 -10.173 29.960 1.00 93.44 277 GLY A N 1
ATOM 2205 C CA . GLY A 1 277 ? -8.137 -11.630 30.107 1.00 93.44 277 GLY A CA 1
ATOM 2206 C C . GLY A 1 277 ? -6.919 -12.306 29.465 1.00 93.44 277 GLY A C 1
ATOM 2207 O O . GLY A 1 277 ? -6.834 -13.529 29.525 1.00 93.44 277 GLY A O 1
ATOM 2208 N N . GLY A 1 278 ? -5.979 -11.547 28.886 1.00 94.19 278 GLY A N 1
ATOM 2209 C CA . GLY A 1 278 ? -4.782 -12.083 28.232 1.00 94.19 278 GLY A CA 1
ATOM 2210 C C . GLY A 1 278 ? -5.047 -12.794 26.901 1.00 94.19 278 GLY A C 1
ATOM 2211 O O . GLY A 1 278 ? -4.176 -13.504 26.419 1.00 94.19 278 GLY A O 1
ATOM 2212 N N . ASP A 1 279 ? -6.236 -12.641 26.307 1.00 95.56 279 ASP A N 1
ATOM 2213 C CA . ASP A 1 279 ? -6.581 -13.237 25.010 1.00 95.56 279 ASP A CA 1
ATOM 2214 C C . ASP A 1 279 ? -7.097 -12.159 24.038 1.00 95.56 279 ASP A C 1
ATOM 2216 O O . ASP A 1 279 ? -8.250 -11.729 24.160 1.00 95.56 279 ASP A O 1
ATOM 2220 N N . PRO A 1 280 ? -6.296 -11.735 23.041 1.00 95.69 280 PRO A N 1
ATOM 2221 C CA . PRO A 1 280 ? -6.702 -10.713 22.076 1.00 95.69 280 PRO A CA 1
ATOM 2222 C C . PRO A 1 280 ? -7.839 -11.167 21.139 1.00 95.69 280 PRO A C 1
ATOM 2224 O O . PRO A 1 280 ? -8.424 -10.342 20.433 1.00 95.69 280 PRO A O 1
ATOM 2227 N N . LEU A 1 281 ? -8.183 -12.462 21.110 1.00 96.94 281 LEU A N 1
ATOM 2228 C CA . LEU A 1 281 ? -9.285 -13.005 20.304 1.00 96.94 281 LEU A CA 1
ATOM 2229 C C . LEU A 1 281 ? -10.629 -13.003 21.038 1.00 96.94 281 LEU A C 1
ATOM 2231 O O . LEU A 1 281 ? -11.664 -13.268 20.419 1.00 96.94 281 LEU A O 1
ATOM 2235 N N . THR A 1 282 ? -10.643 -12.692 22.331 1.00 97.50 282 THR A N 1
ATOM 2236 C CA . THR A 1 282 ? -11.875 -12.570 23.111 1.00 97.50 282 THR A CA 1
ATOM 2237 C C . THR A 1 282 ? -12.283 -11.101 23.197 1.00 97.50 282 THR A C 1
ATOM 2239 O O . THR A 1 282 ? -11.512 -10.270 23.660 1.00 97.50 282 THR A O 1
ATOM 2242 N N . LEU A 1 283 ? -13.480 -10.770 22.708 1.00 97.88 283 LEU A N 1
ATOM 2243 C CA . LEU A 1 283 ? -13.984 -9.402 22.579 1.00 97.88 283 LEU A CA 1
ATOM 2244 C C . LEU A 1 283 ? -15.024 -9.085 23.657 1.00 97.88 283 LEU A C 1
ATOM 2246 O O . LEU A 1 283 ? -15.899 -9.906 23.946 1.00 97.88 283 LEU A O 1
ATOM 2250 N N . TYR A 1 284 ? -14.965 -7.853 24.159 1.00 97.31 284 TYR A N 1
ATOM 2251 C CA . TYR A 1 284 ? -15.806 -7.314 25.227 1.00 97.31 284 TYR A CA 1
ATOM 2252 C C . TYR A 1 284 ? -16.482 -6.018 24.765 1.00 97.31 284 TYR A C 1
ATOM 2254 O O . TYR A 1 284 ? -15.920 -5.320 23.918 1.00 97.31 284 TYR A O 1
ATOM 2262 N N . PRO A 1 285 ? -17.668 -5.662 25.287 1.00 97.38 285 PRO A N 1
ATOM 2263 C CA . PRO A 1 285 ? -18.300 -4.396 24.941 1.00 97.38 285 PRO A CA 1
ATOM 2264 C C . PRO A 1 285 ? -17.476 -3.220 25.497 1.00 97.38 285 PRO A C 1
ATOM 2266 O O . PRO A 1 285 ? -17.247 -3.112 26.702 1.00 97.38 285 PRO A O 1
ATOM 2269 N N . GLU A 1 286 ? -17.032 -2.330 24.614 1.00 97.06 286 GLU A N 1
ATOM 2270 C CA . GLU A 1 286 ? -16.177 -1.179 24.908 1.00 97.06 286 GLU A CA 1
ATOM 2271 C C . GLU A 1 286 ? -16.765 0.095 24.284 1.00 97.06 286 GLU A C 1
ATOM 2273 O O . GLU A 1 286 ? -17.106 0.134 23.096 1.00 97.06 286 GLU A O 1
ATOM 2278 N N . TRP A 1 287 ? -16.879 1.149 25.089 1.00 97.94 287 TRP A N 1
ATOM 2279 C CA . TRP A 1 287 ? -17.172 2.501 24.630 1.00 97.94 287 TRP A CA 1
ATOM 2280 C C . TRP A 1 287 ? -15.894 3.184 24.149 1.00 97.94 287 TRP A C 1
ATOM 2282 O O . TRP A 1 287 ? -14.946 3.318 24.913 1.00 97.94 287 TRP A O 1
ATOM 2292 N N . TYR A 1 288 ? -15.905 3.675 22.915 1.00 96.88 288 TYR A N 1
ATOM 2293 C CA . TYR A 1 288 ? -14.942 4.616 22.351 1.00 96.88 288 TYR A CA 1
ATOM 2294 C C . TYR A 1 288 ? -15.453 6.044 22.581 1.00 96.88 288 TYR A C 1
ATOM 2296 O O . TYR A 1 288 ? -16.477 6.421 21.999 1.00 96.88 288 TYR A O 1
ATOM 2304 N N . ILE A 1 289 ? -14.768 6.828 23.419 1.00 97.62 289 ILE A N 1
ATOM 2305 C CA . ILE A 1 289 ? -15.138 8.207 23.767 1.00 97.62 289 ILE A CA 1
ATOM 2306 C C . ILE A 1 289 ? -14.038 9.184 23.320 1.00 97.62 289 ILE A C 1
ATOM 2308 O O . ILE A 1 289 ? -13.029 9.348 24.014 1.00 97.62 289 ILE A O 1
ATOM 2312 N N . PRO A 1 290 ? -14.224 9.867 22.179 1.00 96.25 290 PRO A N 1
ATOM 2313 C CA . PRO A 1 290 ? -13.272 10.851 21.689 1.00 96.25 290 PRO A CA 1
ATOM 2314 C C . PRO A 1 290 ? -13.563 12.245 22.274 1.00 96.25 290 PRO A C 1
ATOM 2316 O O . PRO A 1 290 ? -14.691 12.734 22.237 1.00 96.25 290 PRO A O 1
ATOM 2319 N N . LEU A 1 291 ? -12.532 12.906 22.788 1.00 96.75 291 LEU A N 1
ATOM 2320 C CA . LEU A 1 291 ? -12.582 14.197 23.474 1.00 96.75 291 LEU A CA 1
ATOM 2321 C C . LEU A 1 291 ? -11.679 15.194 22.735 1.00 96.75 291 LEU A C 1
ATOM 2323 O O . LEU A 1 291 ? -10.480 14.960 22.602 1.00 96.75 291 LEU A O 1
ATOM 2327 N N . GLY A 1 292 ? -12.242 16.292 22.240 1.00 95.12 292 GLY A N 1
ATOM 2328 C CA . GLY A 1 292 ? -11.520 17.354 21.539 1.00 95.12 292 GLY A CA 1
ATOM 2329 C C . GLY A 1 292 ? -10.992 18.423 22.496 1.00 95.12 292 GLY A C 1
ATOM 2330 O O . GLY A 1 292 ? -11.711 18.856 23.400 1.00 95.12 292 GLY A O 1
ATOM 2331 N N . LEU A 1 293 ? -9.746 18.859 22.296 1.00 94.44 293 LEU A N 1
ATOM 2332 C CA . LEU A 1 293 ? -9.107 19.923 23.076 1.00 94.44 293 LEU A CA 1
ATOM 2333 C C . LEU A 1 293 ? -9.293 21.307 22.431 1.00 94.44 293 LEU A C 1
ATOM 2335 O O . LEU A 1 293 ? -9.632 21.420 21.256 1.00 94.44 293 LEU A O 1
ATOM 2339 N N . ASP A 1 294 ? -9.079 22.378 23.194 1.00 92.06 294 ASP A N 1
ATOM 2340 C CA . ASP A 1 294 ? -9.267 23.776 22.756 1.00 92.06 294 ASP A CA 1
ATOM 2341 C C . ASP A 1 294 ? -8.227 24.285 21.742 1.00 92.06 294 ASP A C 1
ATOM 2343 O O . ASP A 1 294 ? -8.461 25.290 21.066 1.00 92.06 294 ASP A O 1
ATOM 2347 N N . LYS A 1 295 ? -7.070 23.625 21.644 1.00 88.25 295 LYS A N 1
ATOM 2348 C CA . LYS A 1 295 ? -5.958 23.981 20.749 1.00 88.25 295 LYS A CA 1
ATOM 2349 C C . LYS A 1 295 ? -5.050 22.781 20.490 1.00 88.25 295 LYS A C 1
ATOM 2351 O O . LYS A 1 295 ? -5.228 21.712 21.068 1.00 88.25 295 LYS A O 1
ATOM 2356 N N . VAL A 1 296 ? -4.050 22.976 19.633 1.00 86.69 296 VAL A N 1
ATOM 2357 C CA . VAL A 1 296 ? -2.949 22.022 19.462 1.00 86.69 296 VAL A CA 1
ATOM 2358 C C . VAL A 1 296 ? -1.990 22.160 20.648 1.00 86.69 296 VAL A C 1
ATOM 2360 O O . VAL A 1 296 ? -1.433 23.233 20.889 1.00 86.69 296 VAL A O 1
ATOM 2363 N N . TYR A 1 297 ? -1.804 21.080 21.397 1.00 88.25 297 TYR A N 1
ATOM 2364 C CA . TYR A 1 297 ? -0.846 20.979 22.494 1.00 88.25 297 TYR A CA 1
ATOM 2365 C C . TYR A 1 297 ? 0.489 20.377 22.021 1.00 88.25 297 TYR A C 1
ATOM 2367 O O . TYR A 1 297 ? 0.546 19.775 20.942 1.00 88.25 297 TYR A O 1
ATOM 2375 N N . PRO A 1 298 ? 1.573 20.501 22.822 1.00 87.06 298 PRO A N 1
ATOM 2376 C CA . PRO A 1 298 ? 2.851 19.856 22.535 1.00 87.06 298 PRO A CA 1
ATOM 2377 C C . PRO A 1 298 ? 2.701 18.396 22.089 1.00 87.06 298 PRO A C 1
ATOM 2379 O O . PRO A 1 298 ? 1.943 17.634 22.693 1.00 87.06 298 PRO A O 1
ATOM 2382 N N . GLY A 1 299 ? 3.439 18.020 21.039 1.00 83.94 299 GLY A N 1
ATOM 2383 C CA . GLY A 1 299 ? 3.372 16.691 20.420 1.00 83.94 299 GLY A CA 1
ATOM 2384 C C . GLY A 1 299 ? 2.292 16.554 19.347 1.00 83.94 299 GLY A C 1
ATOM 2385 O O . GLY A 1 299 ? 1.958 15.440 18.963 1.00 83.94 299 GLY A O 1
ATOM 2386 N N . GLY A 1 300 ? 1.709 17.673 18.907 1.00 84.88 300 GLY A N 1
ATOM 2387 C CA . GLY A 1 300 ? 0.631 17.704 17.919 1.00 84.88 300 GLY A CA 1
ATOM 2388 C C . GLY A 1 300 ? -0.705 17.238 18.491 1.00 84.88 300 GLY A C 1
ATOM 2389 O O . GLY A 1 300 ? -1.599 16.874 17.737 1.00 84.88 300 GLY A O 1
ATOM 2390 N N . VAL A 1 301 ? -0.855 17.205 19.816 1.00 90.31 301 VAL A N 1
ATOM 2391 C CA . VAL A 1 301 ? -2.031 16.613 20.457 1.00 90.31 301 VAL A CA 1
ATOM 2392 C C . VAL A 1 301 ? -3.219 17.555 20.344 1.00 90.31 301 VAL A C 1
ATOM 2394 O O . VAL A 1 301 ? -3.180 18.678 20.845 1.00 90.31 301 VAL A O 1
ATOM 2397 N N . THR A 1 302 ? -4.287 17.095 19.702 1.00 91.06 302 THR A N 1
ATOM 2398 C CA . THR A 1 302 ? -5.535 17.855 19.547 1.00 91.06 302 THR A CA 1
ATOM 2399 C C . THR A 1 302 ? -6.684 17.254 20.332 1.00 91.06 302 THR A C 1
ATOM 2401 O O . THR A 1 302 ? -7.651 17.947 20.616 1.00 91.06 302 THR A O 1
ATOM 2404 N N . GLY A 1 303 ? -6.595 15.990 20.722 1.00 93.56 303 GLY A N 1
ATOM 2405 C CA . GLY A 1 303 ? -7.672 15.292 21.409 1.00 93.56 303 GLY A CA 1
ATOM 2406 C C . GLY A 1 303 ? -7.153 14.218 22.349 1.00 93.56 303 GLY A C 1
ATOM 2407 O O . GLY A 1 303 ? -5.960 13.928 22.405 1.00 93.56 303 GLY A O 1
ATOM 2408 N N . ILE A 1 304 ? -8.075 13.581 23.054 1.00 95.44 304 ILE A N 1
ATOM 2409 C CA . ILE A 1 304 ? -7.847 12.381 23.855 1.00 95.44 304 ILE A CA 1
ATOM 2410 C C . ILE A 1 304 ? -8.944 11.393 23.488 1.00 95.44 304 ILE A C 1
ATOM 2412 O O . ILE A 1 304 ? -10.101 11.774 23.355 1.00 95.44 304 ILE A O 1
ATOM 2416 N N . ASN A 1 305 ? -8.610 10.122 23.329 1.00 95.25 305 ASN A N 1
ATOM 2417 C CA . ASN A 1 305 ? -9.609 9.065 23.255 1.00 95.25 305 ASN A CA 1
ATOM 2418 C C . ASN A 1 305 ? -9.538 8.203 24.504 1.00 95.25 305 ASN A C 1
ATOM 2420 O O . ASN A 1 305 ? -8.444 7.833 24.938 1.00 95.25 305 ASN A O 1
ATOM 2424 N N . VAL A 1 306 ? -10.705 7.871 25.043 1.00 97.38 306 VAL A N 1
ATOM 2425 C CA . VAL A 1 306 ? -10.851 7.018 26.216 1.00 97.38 306 VAL A CA 1
ATOM 2426 C C . VAL A 1 306 ? -11.721 5.823 25.851 1.00 97.38 306 VAL A C 1
ATOM 2428 O O . VAL A 1 306 ? -12.834 5.981 25.353 1.00 97.38 306 VAL A O 1
ATOM 2431 N N . GLY A 1 307 ? -11.189 4.631 26.090 1.00 97.06 307 GLY A N 1
ATOM 2432 C CA . GLY A 1 307 ? -11.918 3.376 26.042 1.00 97.06 307 GLY A CA 1
ATOM 2433 C C . GLY A 1 307 ? -12.493 3.044 27.419 1.00 97.06 307 GLY A C 1
ATOM 2434 O O . GLY A 1 307 ? -11.809 3.233 28.431 1.00 97.06 307 GLY A O 1
ATOM 2435 N N . ILE A 1 308 ? -13.730 2.550 27.482 1.00 98.06 308 ILE A N 1
ATOM 2436 C CA . ILE A 1 308 ? -14.365 2.120 28.739 1.00 98.06 308 ILE A CA 1
ATOM 2437 C C . ILE A 1 308 ? -15.041 0.773 28.536 1.00 98.06 308 ILE A C 1
ATOM 2439 O O . ILE A 1 308 ? -15.908 0.636 27.674 1.00 98.06 308 ILE A O 1
ATOM 2443 N N . TRP A 1 309 ? -14.708 -0.204 29.374 1.00 97.69 309 TRP A N 1
ATOM 2444 C CA . TRP A 1 309 ? -15.418 -1.476 29.417 1.00 97.69 309 TRP A CA 1
ATOM 2445 C C . TRP A 1 309 ? -16.858 -1.257 29.886 1.00 97.69 309 TRP A C 1
ATOM 2447 O O . TRP A 1 309 ? -17.106 -0.875 31.034 1.00 97.69 309 TRP A O 1
ATOM 2457 N N . ALA A 1 310 ? -17.820 -1.487 28.994 1.00 97.44 310 ALA A N 1
ATOM 2458 C CA . ALA A 1 310 ? -19.223 -1.167 29.237 1.00 97.44 310 ALA A CA 1
ATOM 2459 C C . ALA A 1 310 ? -19.884 -2.102 30.263 1.00 97.44 310 ALA A C 1
ATOM 2461 O O . ALA A 1 310 ? -20.936 -1.773 30.807 1.00 97.44 310 ALA A O 1
ATOM 2462 N N . ASP A 1 311 ? -19.280 -3.253 30.545 1.00 96.38 311 ASP A N 1
ATOM 2463 C CA . ASP A 1 311 ? -19.752 -4.253 31.501 1.00 96.38 311 ASP A CA 1
ATOM 2464 C C . ASP A 1 311 ? -19.236 -4.001 32.931 1.00 96.38 311 ASP A C 1
ATOM 2466 O O . ASP A 1 311 ? -20.000 -4.147 33.887 1.00 96.38 311 ASP A O 1
ATOM 2470 N N . ILE A 1 312 ? -17.972 -3.589 33.093 1.00 95.88 312 ILE A N 1
ATOM 2471 C CA . ILE A 1 312 ? -17.320 -3.436 34.411 1.00 95.88 312 ILE A CA 1
ATOM 2472 C C . ILE A 1 312 ? -17.030 -1.988 34.826 1.00 95.88 312 ILE A C 1
ATOM 2474 O O . ILE A 1 312 ? -16.588 -1.761 35.949 1.00 95.88 312 ILE A O 1
ATOM 2478 N N . LYS A 1 313 ? -17.332 -1.002 33.972 1.00 96.25 313 LYS A N 1
ATOM 2479 C CA . LYS A 1 313 ? -17.171 0.443 34.244 1.00 96.25 313 LYS A CA 1
ATOM 2480 C C . LYS A 1 313 ? -15.724 0.910 34.444 1.00 96.25 313 LYS A C 1
ATOM 2482 O O . LYS A 1 313 ? -15.484 1.957 35.043 1.00 96.25 313 LYS A O 1
ATOM 2487 N N . GLU A 1 314 ? -14.759 0.146 33.945 1.00 96.19 314 GLU A N 1
ATOM 2488 C CA . GLU A 1 314 ? -13.334 0.462 34.053 1.00 96.19 314 GLU A CA 1
ATOM 2489 C C . GLU A 1 314 ? -12.804 1.075 32.753 1.00 96.19 314 GLU A C 1
ATOM 2491 O O . GLU A 1 314 ? -13.239 0.713 31.659 1.00 96.19 314 GLU A O 1
ATOM 2496 N N . VAL A 1 315 ? -11.839 1.991 32.872 1.00 97.50 315 VAL A N 1
ATOM 2497 C CA . VAL A 1 315 ? -11.121 2.552 31.719 1.00 97.50 315 VAL A CA 1
ATOM 2498 C C . VAL A 1 315 ? -10.256 1.454 31.102 1.00 97.50 315 VAL A C 1
ATOM 2500 O O . VAL A 1 315 ? -9.354 0.934 31.755 1.00 97.50 315 VAL A O 1
ATOM 2503 N N . SER A 1 316 ? -10.524 1.108 29.846 1.00 95.31 316 SER A N 1
ATOM 2504 C CA . SER A 1 316 ? -9.783 0.097 29.081 1.00 95.31 316 SER A CA 1
ATOM 2505 C C . SER A 1 316 ? -8.558 0.680 28.379 1.00 95.31 316 SER A C 1
ATOM 2507 O O . SER A 1 316 ? -7.565 -0.012 28.164 1.00 95.31 316 SER A O 1
ATOM 2509 N N . TYR A 1 317 ? -8.637 1.950 27.986 1.00 95.38 317 TYR A N 1
ATOM 2510 C CA . TYR A 1 317 ? -7.637 2.627 27.175 1.00 95.38 317 TYR A CA 1
ATOM 2511 C C . TYR A 1 317 ? -7.721 4.136 27.391 1.00 95.38 317 TYR A C 1
ATOM 2513 O O . TYR A 1 317 ? -8.807 4.689 27.542 1.00 95.38 317 TYR A O 1
ATOM 2521 N N . ILE A 1 318 ? -6.583 4.821 27.347 1.00 95.38 318 ILE A N 1
ATOM 2522 C CA . ILE A 1 318 ? -6.536 6.275 27.220 1.00 95.38 318 ILE A CA 1
ATOM 2523 C C . ILE A 1 318 ? -5.317 6.673 26.388 1.00 95.38 318 ILE A C 1
ATOM 2525 O O . ILE A 1 318 ? -4.207 6.202 26.639 1.00 95.38 318 ILE A O 1
ATOM 2529 N N . GLY A 1 319 ? -5.521 7.510 25.372 1.00 93.69 319 GLY A N 1
ATOM 2530 C CA . GLY A 1 319 ? -4.462 7.891 24.439 1.00 93.69 319 GLY A CA 1
ATOM 2531 C C . GLY A 1 319 ? -4.675 9.260 23.808 1.00 93.69 319 GLY A C 1
ATOM 2532 O O . GLY A 1 319 ? -5.806 9.644 23.508 1.00 93.69 319 GLY A O 1
ATOM 2533 N N . ALA A 1 320 ? -3.577 9.981 23.588 1.00 92.06 320 ALA A N 1
ATOM 2534 C CA . ALA A 1 320 ? -3.581 11.266 22.902 1.00 92.06 320 ALA A CA 1
ATOM 2535 C C . ALA A 1 320 ? -3.874 11.095 21.402 1.00 92.06 320 ALA A C 1
ATOM 2537 O O . ALA A 1 320 ? -3.250 10.285 20.720 1.00 92.06 320 ALA A O 1
ATOM 2538 N N . MET A 1 321 ? -4.815 11.884 20.892 1.00 89.81 321 MET A N 1
ATOM 2539 C CA . MET A 1 321 ? -5.101 12.022 19.468 1.00 89.81 321 MET A CA 1
ATOM 2540 C C . MET A 1 321 ? -4.169 13.074 18.880 1.00 89.81 321 MET A C 1
ATOM 2542 O O . MET A 1 321 ? -4.107 14.200 19.378 1.00 89.81 321 MET A O 1
ATOM 2546 N N . ILE A 1 322 ? -3.457 12.697 17.823 1.00 83.44 322 ILE A N 1
ATOM 2547 C CA . ILE A 1 322 ? -2.386 13.503 17.241 1.00 83.44 322 ILE A CA 1
ATOM 2548 C C . ILE A 1 322 ? -2.825 14.017 15.879 1.00 83.44 322 ILE A C 1
ATOM 2550 O O . ILE A 1 322 ? -3.365 13.280 15.050 1.00 83.44 322 ILE A O 1
ATOM 2554 N N . PHE A 1 323 ? -2.561 15.293 15.658 1.00 71.25 323 PHE A N 1
ATOM 2555 C CA . PHE A 1 323 ? -2.722 15.975 14.395 1.00 71.25 323 PHE A CA 1
ATOM 2556 C C . PHE A 1 323 ? -1.360 16.183 13.738 1.00 71.25 323 PHE A C 1
ATOM 2558 O O . PHE A 1 323 ? -0.419 16.659 14.370 1.00 71.25 323 PHE A O 1
ATOM 2565 N N . GLY A 1 324 ? -1.299 15.834 12.452 1.00 57.47 324 GLY A N 1
ATOM 2566 C CA . GLY A 1 324 ? -0.100 15.910 11.629 1.00 57.47 324 GLY A CA 1
ATOM 2567 C C . GLY A 1 324 ? 0.173 17.278 10.992 1.00 57.47 324 GLY A C 1
ATOM 2568 O O . GLY A 1 324 ? 1.108 17.392 10.216 1.00 57.47 324 GLY A O 1
ATOM 2569 N N . GLY A 1 325 ? -0.672 18.294 11.182 1.00 54.12 325 GLY A N 1
ATOM 2570 C CA . GLY A 1 325 ? -0.492 19.592 10.517 1.00 54.12 325 GLY A CA 1
ATOM 2571 C C . GLY A 1 325 ? 0.354 20.575 11.318 1.00 54.12 325 GLY A C 1
ATOM 2572 O O . GLY A 1 325 ? 0.545 20.416 12.521 1.00 54.12 325 GLY A O 1
ATOM 2573 N N . ALA A 1 326 ? 0.857 21.603 10.631 1.00 43.59 326 ALA A N 1
ATOM 2574 C CA . ALA A 1 326 ? 1.779 22.579 11.201 1.00 43.59 326 ALA A CA 1
ATOM 2575 C C . ALA A 1 326 ? 1.240 23.190 12.515 1.00 43.59 326 ALA A C 1
ATOM 2577 O O . ALA A 1 326 ? 0.177 23.821 12.501 1.00 43.59 326 ALA A O 1
ATOM 2578 N N . PRO A 1 327 ? 1.959 23.074 13.648 1.00 38.66 327 PRO A N 1
ATOM 2579 C CA . PRO A 1 327 ? 1.716 23.965 14.769 1.00 38.66 327 PRO A CA 1
ATOM 2580 C C . PRO A 1 327 ? 2.049 25.393 14.321 1.00 38.66 327 PRO A C 1
ATOM 2582 O O . PRO A 1 327 ? 3.072 25.633 13.677 1.00 38.66 327 PRO A O 1
ATOM 2585 N N . SER A 1 328 ? 1.208 26.368 14.672 1.00 35.97 328 SER A N 1
ATOM 2586 C CA . SER A 1 328 ? 1.625 27.770 14.627 1.00 35.97 328 SER A CA 1
ATOM 2587 C C . SER A 1 328 ? 2.911 27.894 15.444 1.00 35.97 328 SER A C 1
ATOM 2589 O O . SER A 1 328 ? 2.918 27.497 16.614 1.00 35.97 328 SER A O 1
ATOM 2591 N N . SER A 1 329 ? 3.992 28.409 14.847 1.00 30.83 329 SER A N 1
ATOM 2592 C CA . SER A 1 329 ? 5.224 28.698 15.585 1.00 30.83 329 SER A CA 1
ATOM 2593 C C . SER A 1 329 ? 4.870 29.448 16.874 1.00 30.83 329 SER A C 1
ATOM 2595 O O . SER A 1 329 ? 4.054 30.372 16.794 1.00 30.83 329 SER A O 1
ATOM 2597 N N . PRO A 1 330 ? 5.440 29.116 18.044 1.00 32.09 330 PRO A N 1
ATOM 2598 C CA . PRO A 1 330 ? 5.246 29.954 19.214 1.00 32.09 330 PRO A CA 1
ATOM 2599 C C . PRO A 1 330 ? 5.835 31.332 18.903 1.00 32.09 330 PRO A C 1
ATOM 2601 O O . PRO A 1 330 ? 7.052 31.485 18.798 1.00 32.09 330 PRO A O 1
ATOM 2604 N N . GLU A 1 331 ? 4.972 32.333 18.719 1.00 28.22 331 GLU A N 1
ATOM 2605 C CA . GLU A 1 331 ? 5.388 33.729 18.776 1.00 28.22 331 GLU A CA 1
ATOM 2606 C C . GLU A 1 331 ? 6.073 33.926 20.129 1.00 28.22 331 GLU A C 1
ATOM 2608 O O . GLU A 1 331 ? 5.453 33.813 21.190 1.00 28.22 331 GLU A O 1
ATOM 2613 N N . ALA A 1 332 ? 7.385 34.161 20.100 1.00 25.02 332 ALA A N 1
ATOM 2614 C CA . ALA A 1 332 ? 8.116 34.561 21.286 1.00 25.02 332 ALA A CA 1
ATOM 2615 C C . ALA A 1 332 ? 7.446 35.832 21.845 1.00 25.02 332 ALA A C 1
ATOM 2617 O O . ALA A 1 332 ? 7.271 36.797 21.094 1.00 25.02 332 ALA A O 1
ATOM 2618 N N . PRO A 1 333 ? 7.046 35.869 23.130 1.00 28.52 333 PRO A N 1
ATOM 2619 C CA . PRO A 1 333 ? 6.350 37.022 23.672 1.00 28.52 333 PRO A CA 1
ATOM 2620 C C . PRO A 1 333 ? 7.286 38.232 23.672 1.00 28.52 333 PRO A C 1
ATOM 2622 O O . PRO A 1 333 ? 8.302 38.268 24.368 1.00 28.52 333 PRO A O 1
ATOM 2625 N N . VAL A 1 334 ? 6.916 39.245 22.893 1.00 30.66 334 VAL A N 1
ATOM 2626 C CA . VAL A 1 334 ? 7.487 40.586 22.980 1.00 30.66 334 VAL A CA 1
ATOM 2627 C C . VAL A 1 334 ? 7.035 41.182 24.310 1.00 30.66 334 VAL A C 1
ATOM 2629 O O . VAL A 1 334 ? 5.905 41.643 24.430 1.00 30.66 334 VAL A O 1
ATOM 2632 N N . ASN A 1 335 ? 7.916 41.185 25.309 1.00 26.20 335 ASN A N 1
ATOM 2633 C CA . ASN A 1 335 ? 7.769 42.042 26.481 1.00 26.20 335 ASN A CA 1
ATOM 2634 C C . ASN A 1 335 ? 8.917 43.049 26.530 1.00 26.20 335 ASN A C 1
ATOM 2636 O O . ASN A 1 335 ? 10.089 42.712 26.701 1.00 26.20 335 ASN A O 1
ATOM 2640 N N . SER A 1 336 ? 8.524 44.305 26.352 1.00 28.50 336 SER A N 1
ATOM 2641 C CA . SER A 1 336 ? 9.304 45.514 26.554 1.00 28.50 336 SER A CA 1
ATOM 2642 C C . SER A 1 336 ? 9.736 45.688 28.013 1.00 28.50 336 SER A C 1
ATOM 2644 O O . SER A 1 336 ? 8.964 45.427 28.929 1.00 28.50 336 SER A O 1
ATOM 2646 N N . GLU A 1 337 ? 10.941 46.240 28.171 1.00 28.55 337 GLU A N 1
ATOM 2647 C CA . GLU A 1 337 ? 11.476 46.918 29.360 1.00 28.55 337 GLU A CA 1
ATOM 2648 C C . GLU A 1 337 ? 11.643 46.087 30.645 1.00 28.55 337 GLU A C 1
ATOM 2650 O O . GLU A 1 337 ? 10.778 46.024 31.510 1.00 28.55 337 GLU A O 1
ATOM 2655 N N . ASN A 1 338 ? 12.868 45.591 30.857 1.00 27.28 338 ASN A N 1
ATOM 2656 C CA . ASN A 1 338 ? 13.617 45.950 32.062 1.00 27.28 338 ASN A CA 1
ATOM 2657 C C . ASN A 1 338 ? 15.127 45.812 31.840 1.00 27.28 338 ASN A C 1
ATOM 2659 O O . ASN A 1 338 ? 15.658 44.771 31.462 1.00 27.28 338 ASN A O 1
ATOM 2663 N N . SER A 1 339 ? 15.809 46.925 32.076 1.00 32.38 339 SER A N 1
ATOM 2664 C CA . SER A 1 339 ? 17.246 47.119 31.975 1.00 32.38 339 SER A CA 1
ATOM 2665 C C . SER A 1 339 ? 18.016 46.336 33.038 1.00 32.38 339 SER A C 1
ATOM 2667 O O . SER A 1 339 ? 17.884 46.630 34.226 1.00 32.38 339 SER A O 1
ATOM 2669 N N . VAL A 1 340 ? 18.930 45.460 32.618 1.00 26.14 340 VAL A N 1
ATOM 2670 C CA . VAL A 1 340 ? 20.114 45.100 33.410 1.00 26.14 340 VAL A CA 1
ATOM 2671 C C . VAL A 1 340 ? 21.328 45.105 32.481 1.00 26.14 340 VAL A C 1
ATOM 2673 O O . VAL A 1 340 ? 21.375 44.393 31.483 1.00 26.14 340 VAL A O 1
ATOM 2676 N N . LYS A 1 341 ? 22.292 45.979 32.790 1.00 28.64 341 LYS A N 1
ATOM 2677 C CA . LYS A 1 341 ? 23.580 46.092 32.092 1.00 28.64 341 LYS A CA 1
ATOM 2678 C C . LYS A 1 341 ? 24.382 44.785 32.212 1.00 28.64 341 LYS A C 1
ATOM 2680 O O . LYS A 1 341 ? 24.405 44.213 33.302 1.00 28.64 341 LYS A O 1
ATOM 2685 N N . PRO A 1 342 ? 25.114 44.371 31.164 1.00 25.05 342 PRO A N 1
ATOM 2686 C CA . PRO A 1 342 ? 26.034 43.243 31.248 1.00 25.05 342 PRO A CA 1
ATOM 2687 C C . PRO A 1 342 ? 27.297 43.628 32.041 1.00 25.05 342 PRO A C 1
ATOM 2689 O O . PRO A 1 342 ? 27.757 44.772 31.928 1.00 25.05 342 PRO A O 1
ATOM 2692 N N . PRO A 1 343 ? 27.892 42.709 32.825 1.00 25.92 343 PRO A N 1
ATOM 2693 C CA . PRO A 1 343 ? 29.238 42.899 33.326 1.00 25.92 343 PRO A CA 1
ATOM 2694 C C . PRO A 1 343 ? 30.240 42.709 32.182 1.00 25.92 343 PRO A C 1
ATOM 2696 O O . PRO A 1 343 ? 30.152 41.795 31.366 1.00 25.92 343 PRO A O 1
ATOM 2699 N N . SER A 1 344 ? 31.170 43.649 32.139 1.00 27.84 344 SER A N 1
ATOM 2700 C CA . SER A 1 344 ? 32.304 43.757 31.238 1.00 27.84 344 SER A CA 1
ATOM 2701 C C . SER A 1 344 ? 33.459 42.826 31.621 1.00 27.84 344 SER A C 1
ATOM 2703 O O . SER A 1 344 ? 33.670 42.583 32.811 1.00 27.84 344 SER A O 1
ATOM 2705 N N . ASN A 1 345 ? 34.269 42.510 30.601 1.00 27.20 345 ASN A N 1
ATOM 2706 C CA . ASN A 1 345 ? 35.641 41.972 30.612 1.00 27.20 345 ASN A CA 1
ATOM 2707 C C . ASN A 1 345 ? 35.728 40.438 30.716 1.00 27.20 345 ASN A C 1
ATOM 2709 O O . ASN A 1 345 ? 35.113 39.845 31.587 1.00 27.20 345 ASN A O 1
ATOM 2713 N N . GLU A 1 346 ? 36.525 39.706 29.940 1.00 26.31 346 GLU A N 1
ATOM 2714 C CA . GLU A 1 346 ? 37.385 39.954 28.775 1.00 26.31 346 GLU A CA 1
ATOM 2715 C C . GLU A 1 346 ? 37.941 38.566 28.367 1.00 26.31 346 GLU A C 1
ATOM 2717 O O . GLU A 1 346 ? 38.201 37.753 29.250 1.00 26.31 346 GLU A O 1
ATOM 2722 N N . VAL A 1 347 ? 38.202 38.359 27.065 1.00 25.03 347 VAL A N 1
ATOM 2723 C CA . VAL A 1 347 ? 39.138 37.364 26.468 1.00 25.03 347 VAL A CA 1
ATOM 2724 C C . VAL A 1 347 ? 38.691 35.879 26.542 1.00 25.03 347 VAL A C 1
ATOM 2726 O O . VAL A 1 347 ? 38.431 35.339 27.603 1.00 25.03 347 VAL A O 1
ATOM 2729 N N . SER A 1 348 ? 38.579 35.098 25.459 1.00 24.22 348 SER A N 1
ATOM 2730 C CA . SER A 1 348 ? 39.403 34.985 24.246 1.00 24.22 348 SER A CA 1
ATOM 2731 C C . SER A 1 348 ? 38.567 34.515 23.047 1.00 24.22 348 SER A C 1
ATOM 2733 O O . SER A 1 348 ? 37.787 33.573 23.146 1.00 24.22 348 SER A O 1
ATOM 2735 N N . VAL A 1 349 ? 38.771 35.164 21.901 1.00 27.14 349 VAL A N 1
ATOM 2736 C CA . VAL A 1 349 ? 38.284 34.716 20.593 1.00 27.14 349 VAL A CA 1
ATOM 2737 C C . VAL A 1 349 ? 39.354 33.804 19.996 1.00 27.14 349 VAL A C 1
ATOM 2739 O O . VAL A 1 349 ? 40.473 34.246 19.745 1.00 27.14 349 VAL A O 1
ATOM 2742 N N . GLY A 1 350 ? 39.015 32.532 19.795 1.00 26.80 350 GLY A N 1
ATOM 2743 C CA . GLY A 1 350 ? 39.760 31.623 18.931 1.00 26.80 350 GLY A CA 1
ATOM 2744 C C . GLY A 1 350 ? 39.129 31.620 17.543 1.00 26.80 350 GLY A C 1
ATOM 2745 O O . GLY A 1 350 ? 38.271 30.790 17.264 1.00 26.80 350 GLY A O 1
ATOM 2746 N N . GLU A 1 351 ? 39.531 32.563 16.693 1.00 28.67 351 GLU A N 1
ATOM 2747 C CA . GLU A 1 351 ? 39.313 32.480 15.248 1.00 28.67 351 GLU A CA 1
ATOM 2748 C C . GLU A 1 351 ? 40.279 31.442 14.666 1.00 28.67 351 GLU A C 1
ATOM 2750 O O . GLU A 1 351 ? 41.495 31.554 14.827 1.00 28.67 351 GLU A O 1
ATOM 2755 N N . VAL A 1 352 ? 39.750 30.451 13.949 1.00 29.34 352 VAL A N 1
ATOM 2756 C CA . VAL A 1 352 ? 40.532 29.681 12.978 1.00 29.34 352 VAL A CA 1
ATOM 2757 C C . VAL A 1 352 ? 40.036 30.080 11.597 1.00 29.34 352 VAL A C 1
ATOM 2759 O O . VAL A 1 352 ? 38.983 29.645 11.140 1.00 29.34 352 VAL A O 1
ATOM 2762 N N . ALA A 1 353 ? 40.817 30.939 10.954 1.00 31.56 353 ALA A N 1
ATOM 2763 C CA . ALA A 1 353 ? 40.740 31.270 9.541 1.00 31.56 353 ALA A CA 1
ATOM 2764 C C . ALA A 1 353 ? 42.163 31.117 8.942 1.00 31.56 353 ALA A C 1
ATOM 2766 O O . ALA A 1 353 ? 43.130 30.900 9.675 1.00 31.56 353 ALA A O 1
ATOM 2767 N N . PRO A 1 354 ? 42.298 31.105 7.611 1.00 30.88 354 PRO A N 1
ATOM 2768 C CA . PRO A 1 354 ? 42.990 30.081 6.847 1.00 30.88 354 PRO A CA 1
ATOM 2769 C C . PRO A 1 354 ? 44.490 30.345 6.690 1.00 30.88 354 PRO A C 1
ATOM 2771 O O . PRO A 1 354 ? 44.956 31.483 6.646 1.00 30.88 354 PRO A O 1
ATOM 2774 N N . ASN A 1 355 ? 45.253 29.267 6.522 1.00 26.11 355 ASN A N 1
ATOM 2775 C CA . ASN A 1 355 ? 46.678 29.346 6.232 1.00 26.11 355 ASN A CA 1
ATOM 2776 C C . ASN A 1 355 ? 46.904 29.855 4.797 1.00 26.11 355 ASN A C 1
ATOM 2778 O O . ASN A 1 355 ? 46.671 29.140 3.822 1.00 26.11 355 ASN A O 1
ATOM 2782 N N . GLN A 1 356 ? 47.397 31.087 4.681 1.00 30.30 356 GLN A N 1
ATOM 2783 C CA . GLN A 1 356 ? 48.113 31.581 3.508 1.00 30.30 356 GLN A CA 1
ATOM 2784 C C . GLN A 1 356 ? 49.539 31.017 3.506 1.00 30.30 356 GLN A C 1
ATOM 2786 O O . GLN A 1 356 ? 50.242 31.092 4.512 1.00 30.30 356 GLN A O 1
ATOM 2791 N N . THR A 1 357 ? 50.021 30.570 2.346 1.00 28.64 357 THR A N 1
ATOM 2792 C CA . THR A 1 357 ? 51.453 30.653 2.034 1.00 28.64 357 THR A CA 1
ATOM 2793 C C . THR A 1 357 ? 51.673 31.543 0.816 1.00 28.64 357 THR A C 1
ATOM 2795 O O . THR A 1 357 ? 50.994 31.450 -0.202 1.00 28.64 357 THR A O 1
ATOM 2798 N N . LEU A 1 358 ? 52.609 32.466 1.029 1.00 29.81 358 LEU A N 1
ATOM 2799 C CA . LEU A 1 358 ? 53.146 33.505 0.163 1.00 29.81 358 LEU A CA 1
ATOM 2800 C C . LEU A 1 358 ? 53.350 33.091 -1.301 1.00 29.81 358 LEU A C 1
ATOM 2802 O O . LEU A 1 358 ? 54.103 32.160 -1.575 1.00 29.81 358 LEU A O 1
ATOM 2806 N N . ILE A 1 359 ? 52.896 33.943 -2.226 1.00 29.89 359 ILE A N 1
ATOM 2807 C CA . ILE A 1 359 ? 53.621 34.195 -3.480 1.00 29.89 359 ILE A CA 1
ATOM 2808 C C . ILE A 1 359 ? 53.773 35.709 -3.652 1.00 29.89 359 ILE A C 1
ATOM 2810 O O . ILE A 1 359 ? 52.908 36.415 -4.163 1.00 29.89 359 ILE A O 1
ATOM 2814 N N . THR A 1 360 ? 54.904 36.211 -3.170 1.00 29.48 360 THR A N 1
ATOM 2815 C CA . THR A 1 360 ? 55.502 37.481 -3.581 1.00 29.48 360 THR A CA 1
ATOM 2816 C C . THR A 1 360 ? 56.314 37.267 -4.867 1.00 29.48 360 THR A C 1
ATOM 2818 O O . THR A 1 360 ? 56.851 36.185 -5.082 1.00 29.48 360 THR A O 1
ATOM 2821 N N . TRP A 1 361 ? 56.447 38.340 -5.662 1.00 28.14 361 TRP A N 1
ATOM 2822 C CA . TRP A 1 361 ? 57.311 38.528 -6.850 1.00 28.14 361 TRP A CA 1
ATOM 2823 C C . TRP A 1 361 ? 56.703 38.278 -8.245 1.00 28.14 361 TRP A C 1
ATOM 2825 O O . TRP A 1 361 ? 57.043 37.324 -8.932 1.00 28.14 361 TRP A O 1
ATOM 2835 N N . VAL A 1 362 ? 55.932 39.257 -8.744 1.00 32.66 362 VAL A N 1
ATOM 2836 C CA . VAL A 1 362 ? 55.735 39.483 -10.202 1.00 32.66 362 VAL A CA 1
ATOM 2837 C C . VAL A 1 362 ? 56.619 40.630 -10.740 1.00 32.66 362 VAL A C 1
ATOM 2839 O O . VAL A 1 362 ? 56.646 40.922 -11.931 1.00 32.66 362 VAL A O 1
ATOM 2842 N N . ALA A 1 363 ? 57.462 41.244 -9.910 1.00 37.94 363 ALA A N 1
ATOM 2843 C CA . ALA A 1 363 ? 58.367 42.309 -10.341 1.00 37.94 363 ALA A CA 1
ATOM 2844 C C . ALA A 1 363 ? 59.809 41.812 -10.578 1.00 37.94 363 ALA A C 1
ATOM 2846 O O . ALA A 1 363 ? 60.679 42.210 -9.814 1.00 37.94 363 ALA A O 1
ATOM 2847 N N . LEU A 1 364 ? 60.079 40.963 -11.594 1.00 37.03 364 LEU A N 1
ATOM 2848 C CA . LEU A 1 364 ? 61.436 40.831 -12.196 1.00 37.03 364 LEU A CA 1
ATOM 2849 C C . LEU A 1 364 ? 61.643 40.011 -13.511 1.00 37.03 364 LEU A C 1
ATOM 2851 O O . LEU A 1 364 ? 62.789 39.655 -13.772 1.00 37.03 364 LEU A O 1
ATOM 2855 N N . PRO A 1 365 ? 60.661 39.724 -14.395 1.00 35.09 365 PRO A N 1
ATOM 2856 C CA . PRO A 1 365 ? 61.012 39.264 -15.764 1.00 35.09 365 PRO A CA 1
ATOM 2857 C C . PRO A 1 365 ? 60.743 40.287 -16.880 1.00 35.09 365 PRO A C 1
ATOM 2859 O O . PRO A 1 365 ? 61.226 40.126 -17.998 1.00 35.09 365 PRO A O 1
ATOM 2862 N N . ILE A 1 366 ? 60.019 41.373 -16.590 1.00 40.53 366 ILE A N 1
ATOM 2863 C CA . ILE A 1 366 ? 59.574 42.345 -17.608 1.00 40.53 366 ILE A CA 1
ATOM 2864 C C . ILE A 1 366 ? 60.691 43.335 -18.019 1.00 40.53 366 ILE A C 1
ATOM 2866 O O . ILE A 1 366 ? 60.625 43.941 -19.085 1.00 40.53 366 ILE A O 1
ATOM 2870 N N . LEU A 1 367 ? 61.787 43.441 -17.254 1.00 38.50 367 LEU A N 1
ATOM 2871 C CA . LEU A 1 367 ? 62.885 44.389 -17.524 1.00 38.50 367 LEU A CA 1
ATOM 2872 C C . LEU A 1 367 ? 64.092 43.818 -18.299 1.00 38.50 367 LEU A C 1
ATOM 2874 O O . LEU A 1 367 ? 64.925 44.598 -18.752 1.00 38.50 367 LEU A O 1
ATOM 2878 N N . ILE A 1 368 ? 64.183 42.501 -18.532 1.00 41.72 368 ILE A N 1
ATOM 2879 C CA . ILE A 1 368 ? 65.286 41.901 -19.322 1.00 41.72 368 ILE A CA 1
ATOM 2880 C C . ILE A 1 368 ? 64.868 41.633 -20.781 1.00 41.72 368 ILE A C 1
ATOM 2882 O O . ILE A 1 368 ? 65.694 41.723 -21.690 1.00 41.72 368 ILE A O 1
ATOM 2886 N N . ALA A 1 369 ? 63.574 41.424 -21.048 1.00 39.72 369 ALA A N 1
ATOM 2887 C CA . ALA A 1 369 ? 63.063 41.217 -22.407 1.00 39.72 369 ALA A CA 1
ATOM 2888 C C . ALA A 1 369 ? 63.037 42.506 -23.258 1.00 39.72 369 ALA A C 1
ATOM 2890 O O . ALA A 1 369 ? 63.207 42.440 -24.474 1.00 39.72 369 ALA A O 1
ATOM 2891 N N . ILE A 1 370 ? 62.919 43.686 -22.633 1.00 44.25 370 ILE A N 1
ATOM 2892 C CA . ILE A 1 370 ? 62.997 44.983 -23.335 1.00 44.25 370 ILE A CA 1
ATOM 2893 C C . ILE A 1 370 ? 64.463 45.387 -23.620 1.00 44.25 370 ILE A C 1
ATOM 2895 O O . ILE A 1 370 ? 64.722 46.143 -24.553 1.00 44.25 370 ILE A O 1
ATOM 2899 N N . ALA A 1 371 ? 65.449 44.820 -22.910 1.00 42.31 371 ALA A N 1
ATOM 2900 C CA . ALA A 1 371 ? 66.869 45.142 -23.101 1.00 42.31 371 ALA A CA 1
ATOM 2901 C C . ALA A 1 371 ? 67.591 44.287 -24.168 1.00 42.31 371 ALA A C 1
ATOM 2903 O O . ALA A 1 371 ? 68.611 44.723 -24.698 1.00 42.31 371 ALA A O 1
ATOM 2904 N N . LEU A 1 372 ? 67.081 43.101 -24.532 1.00 38.94 372 LEU A N 1
ATOM 2905 C CA . LEU A 1 372 ? 67.722 42.216 -25.528 1.00 38.94 372 LEU A CA 1
ATOM 2906 C C . LEU A 1 372 ? 67.073 42.257 -26.923 1.00 38.94 372 LEU A C 1
ATOM 2908 O O . LEU A 1 372 ? 67.676 41.798 -27.893 1.00 38.94 372 LEU A O 1
ATOM 2912 N N . GLY A 1 373 ? 65.895 42.877 -27.052 1.00 41.34 373 GLY A N 1
ATOM 2913 C CA . GLY A 1 373 ? 65.244 43.145 -28.341 1.00 41.34 373 GLY A CA 1
ATOM 2914 C C . GLY A 1 373 ? 65.860 44.301 -29.143 1.00 41.34 373 GLY A C 1
ATOM 2915 O O . GLY A 1 373 ? 65.580 44.434 -30.332 1.00 41.34 373 GLY A O 1
ATOM 2916 N N . ALA A 1 374 ? 66.732 45.116 -28.537 1.00 40.69 374 ALA A N 1
ATOM 2917 C CA . ALA A 1 374 ? 67.361 46.262 -29.201 1.00 40.69 374 ALA A CA 1
ATOM 2918 C C . ALA A 1 374 ? 68.728 45.958 -29.855 1.00 40.69 374 ALA A C 1
ATOM 2920 O O . ALA A 1 374 ? 69.267 46.816 -30.553 1.00 40.69 374 ALA A O 1
ATOM 2921 N N . THR A 1 375 ? 69.294 44.753 -29.698 1.00 45.19 375 THR A N 1
ATOM 2922 C CA . THR A 1 375 ? 70.674 44.462 -30.157 1.00 45.19 375 THR A CA 1
ATOM 2923 C C . THR A 1 375 ? 70.756 43.530 -31.372 1.00 45.19 375 THR A C 1
ATOM 2925 O O . THR A 1 375 ? 71.724 43.586 -32.131 1.00 45.19 375 THR A O 1
ATOM 2928 N N . THR A 1 376 ? 69.736 42.715 -31.647 1.00 38.66 376 THR A N 1
ATOM 2929 C CA . THR A 1 376 ? 69.763 41.721 -32.743 1.00 38.66 376 THR A CA 1
ATOM 2930 C C . THR A 1 376 ? 69.308 42.250 -34.105 1.00 38.66 376 THR A C 1
ATOM 2932 O O . THR A 1 376 ? 69.566 41.606 -35.122 1.00 38.66 376 THR A O 1
ATOM 2935 N N . VAL A 1 377 ? 68.750 43.465 -34.169 1.00 42.25 377 VAL A N 1
ATOM 2936 C CA . VAL A 1 377 ? 68.553 44.198 -35.438 1.00 42.25 377 VAL A CA 1
ATOM 2937 C C . VAL A 1 377 ? 69.834 44.936 -35.877 1.00 42.25 377 VAL A C 1
ATOM 2939 O O . VAL A 1 377 ? 69.958 45.309 -37.042 1.00 42.25 377 VAL A O 1
ATOM 2942 N N . TYR A 1 378 ? 70.856 45.061 -35.018 1.00 39.78 378 TYR A N 1
ATOM 2943 C CA . TYR A 1 378 ? 72.089 45.789 -35.359 1.00 39.78 378 TYR A CA 1
ATOM 2944 C C . TYR A 1 378 ? 73.178 44.944 -36.061 1.00 39.78 378 TYR A C 1
ATOM 2946 O O . TYR A 1 378 ? 74.037 45.510 -36.733 1.00 39.78 378 TYR A O 1
ATOM 2954 N N . PHE A 1 379 ? 73.139 43.601 -36.023 1.00 38.28 379 PHE A N 1
ATOM 2955 C CA . PHE A 1 379 ? 74.222 42.762 -36.585 1.00 38.28 379 PHE A CA 1
ATOM 2956 C C . PHE A 1 379 ? 73.864 41.860 -37.780 1.00 38.28 379 PHE A C 1
ATOM 2958 O O . PHE A 1 379 ? 74.627 40.961 -38.133 1.00 38.28 379 PHE A O 1
ATOM 2965 N N . ARG A 1 380 ? 72.794 42.158 -38.530 1.00 38.94 380 ARG A N 1
ATOM 2966 C CA . ARG A 1 380 ? 72.654 41.665 -39.919 1.00 38.94 380 ARG A CA 1
ATOM 2967 C C . ARG A 1 380 ? 73.251 42.653 -40.930 1.00 38.94 380 ARG A C 1
ATOM 2969 O O . ARG A 1 380 ? 72.549 43.239 -41.744 1.00 38.94 380 ARG A O 1
ATOM 2976 N N . ARG A 1 381 ? 74.582 42.781 -40.932 1.00 37.78 381 ARG A N 1
ATOM 2977 C CA . ARG A 1 381 ? 75.365 43.251 -42.096 1.00 37.78 381 ARG A CA 1
ATOM 2978 C C . ARG A 1 381 ? 76.766 42.624 -42.107 1.00 37.78 381 ARG A C 1
ATOM 2980 O O . ARG A 1 381 ? 77.719 43.257 -41.677 1.00 37.78 381 ARG A O 1
ATOM 2987 N N . LYS A 1 382 ? 76.897 41.415 -42.669 1.00 29.12 382 LYS A N 1
ATOM 2988 C CA . LYS A 1 382 ? 77.900 41.063 -43.706 1.00 29.12 382 LYS A CA 1
ATOM 2989 C C . LYS A 1 382 ? 77.983 39.548 -43.953 1.00 29.12 382 LYS A C 1
ATOM 2991 O O . LYS A 1 382 ? 78.445 38.794 -43.117 1.00 29.12 382 LYS A O 1
ATOM 2996 N N . LYS A 1 383 ? 77.587 39.179 -45.172 1.00 29.77 383 LYS A N 1
ATOM 2997 C CA . LYS A 1 383 ? 78.388 38.476 -46.192 1.00 29.77 383 LYS A CA 1
ATOM 2998 C C . LYS A 1 383 ? 79.184 37.195 -45.822 1.00 29.77 383 LYS A C 1
ATOM 3000 O O . LYS A 1 383 ? 80.238 37.261 -45.207 1.00 29.77 383 LYS A O 1
ATOM 3005 N N . THR A 1 384 ? 78.770 36.130 -46.524 1.00 30.45 384 THR A N 1
ATOM 3006 C CA . THR A 1 384 ? 79.551 35.205 -47.388 1.00 30.45 384 THR A CA 1
ATOM 3007 C C . THR A 1 384 ? 80.363 34.024 -46.835 1.00 30.45 384 THR A C 1
ATOM 3009 O O . THR A 1 384 ? 81.222 34.173 -45.981 1.00 30.45 384 THR A O 1
ATOM 3012 N N . SER A 1 385 ? 80.160 32.918 -47.575 1.00 28.36 385 SER A N 1
ATOM 3013 C CA . SER A 1 385 ? 81.095 31.904 -48.113 1.00 28.36 385 SER A CA 1
ATOM 3014 C C . SER A 1 385 ? 81.267 30.533 -47.431 1.00 28.36 385 SER A C 1
ATOM 3016 O O . SER A 1 385 ? 81.583 30.428 -46.257 1.00 28.36 385 SER A O 1
ATOM 3018 N N . ARG A 1 386 ? 81.070 29.520 -48.299 1.00 32.06 386 ARG A N 1
ATOM 3019 C CA . ARG A 1 386 ? 81.375 28.071 -48.309 1.00 32.06 386 ARG A CA 1
ATOM 3020 C C . ARG A 1 386 ? 82.603 27.604 -47.500 1.00 32.06 386 ARG A C 1
ATOM 3022 O O . ARG A 1 386 ? 83.612 28.294 -47.549 1.00 32.06 386 ARG A O 1
ATOM 3029 N N . LEU A 1 387 ? 82.555 26.377 -46.949 1.00 28.52 387 LEU A N 1
ATOM 3030 C CA . LEU A 1 387 ? 83.362 25.193 -47.353 1.00 28.52 387 LEU A CA 1
ATOM 3031 C C . LEU A 1 387 ? 83.159 23.978 -46.398 1.00 28.52 387 LEU A C 1
ATOM 3033 O O . LEU A 1 387 ? 83.310 24.108 -45.191 1.00 28.52 387 LEU A O 1
ATOM 3037 N N . ASP A 1 388 ? 82.802 22.831 -46.988 1.00 30.47 388 ASP A N 1
ATOM 3038 C CA . ASP A 1 388 ? 83.351 21.457 -46.900 1.00 30.47 388 ASP A CA 1
ATOM 3039 C C . ASP A 1 388 ? 83.846 20.781 -45.579 1.00 30.47 388 ASP A C 1
ATOM 3041 O O . ASP A 1 388 ? 84.841 21.182 -44.987 1.00 30.47 388 ASP A O 1
ATOM 3045 N N . ASN A 1 389 ? 83.268 19.581 -45.329 1.00 31.98 389 ASN A N 1
ATOM 3046 C CA . ASN A 1 389 ? 83.918 18.249 -45.167 1.00 31.98 389 ASN A CA 1
ATOM 3047 C C . ASN A 1 389 ? 84.285 17.587 -43.784 1.00 31.98 389 ASN A C 1
ATOM 3049 O O . ASN A 1 389 ? 85.213 17.998 -43.099 1.00 31.98 389 ASN A O 1
ATOM 3053 N N . VAL A 1 390 ? 83.671 16.387 -43.581 1.00 30.75 390 VAL A N 1
ATOM 3054 C CA . VAL A 1 390 ? 84.072 15.091 -42.910 1.00 30.75 390 VAL A CA 1
ATOM 3055 C C . VAL A 1 390 ? 83.964 14.898 -41.346 1.00 30.75 390 VAL A C 1
ATOM 3057 O O . VAL A 1 390 ? 83.833 15.889 -40.643 1.00 30.75 390 VAL A O 1
ATOM 3060 N N . PRO A 1 391 ? 83.945 13.655 -40.752 1.00 43.47 391 PRO A N 1
ATOM 3061 C CA . PRO A 1 391 ? 82.737 12.840 -40.450 1.00 43.47 391 PRO A CA 1
ATOM 3062 C C . PRO A 1 391 ? 82.658 12.097 -39.064 1.00 43.47 391 PRO A C 1
ATOM 3064 O O . PRO A 1 391 ? 83.627 11.997 -38.327 1.00 43.47 391 PRO A O 1
ATOM 3067 N N . LYS A 1 392 ? 81.500 11.431 -38.852 1.00 32.31 392 LYS A N 1
ATOM 3068 C CA . LYS A 1 392 ? 81.180 10.127 -38.187 1.00 32.31 392 LYS A CA 1
ATOM 3069 C C . LYS A 1 392 ? 81.556 9.783 -36.718 1.00 32.31 392 LYS A C 1
ATOM 3071 O O . LYS A 1 392 ? 82.713 9.609 -36.362 1.00 32.31 392 LYS A O 1
ATOM 3076 N N . SER A 1 393 ? 80.490 9.316 -36.041 1.00 30.42 393 SER A N 1
ATOM 3077 C CA . SER A 1 393 ? 80.374 8.408 -34.871 1.00 30.42 393 SER A CA 1
ATOM 3078 C C . SER A 1 393 ? 80.650 9.044 -33.502 1.00 30.42 393 SER A C 1
ATOM 3080 O O . SER A 1 393 ? 81.602 9.790 -33.365 1.00 30.42 393 SER A O 1
ATOM 3082 N N . MET A 1 394 ? 79.862 8.834 -32.445 1.00 30.30 394 MET A N 1
ATOM 3083 C CA . MET A 1 394 ? 78.942 7.748 -32.076 1.00 30.30 394 MET A CA 1
ATOM 3084 C C . MET A 1 394 ? 77.985 8.262 -30.968 1.00 30.30 394 MET A C 1
ATOM 3086 O O . MET A 1 394 ? 78.273 9.300 -30.384 1.00 30.30 394 MET A O 1
ATOM 3090 N N . PHE A 1 395 ? 76.944 7.484 -30.643 1.00 31.69 395 PHE A N 1
ATOM 3091 C CA . PHE A 1 395 ? 75.821 7.723 -29.709 1.00 31.69 395 PHE A CA 1
ATOM 3092 C C . PHE A 1 395 ? 74.638 8.457 -30.352 1.00 31.69 395 PHE A C 1
ATOM 3094 O O . PHE A 1 395 ? 74.687 9.651 -30.606 1.00 31.69 395 PHE A O 1
ATOM 3101 N N . GLU A 1 396 ? 73.652 7.725 -30.879 1.00 34.00 396 GLU A N 1
ATOM 3102 C CA . GLU A 1 396 ? 72.507 7.171 -30.131 1.00 34.00 396 GLU A CA 1
ATOM 3103 C C . GLU A 1 396 ? 71.787 8.203 -29.270 1.00 34.00 396 GLU A C 1
ATOM 3105 O O . GLU A 1 396 ? 72.387 8.977 -28.523 1.00 34.00 396 GLU A O 1
ATOM 3110 N N . THR A 1 397 ? 70.469 8.058 -29.284 1.00 35.31 397 THR A N 1
ATOM 3111 C CA . THR A 1 397 ? 69.494 8.707 -28.415 1.00 35.31 397 THR A CA 1
ATOM 3112 C C . THR A 1 397 ? 69.124 10.168 -28.728 1.00 35.31 397 THR A C 1
ATOM 3114 O O . THR A 1 397 ? 69.837 11.116 -28.422 1.00 35.31 397 THR A O 1
ATOM 3117 N N . TRP A 1 398 ? 67.879 10.296 -29.200 1.00 29.53 398 TRP A N 1
ATOM 3118 C CA . TRP A 1 398 ? 66.998 11.470 -29.233 1.00 29.53 398 TRP A CA 1
ATOM 3119 C C . TRP A 1 398 ? 66.965 12.337 -30.502 1.00 29.53 398 TRP A C 1
ATOM 3121 O O . TRP A 1 398 ? 67.842 13.144 -30.786 1.00 29.53 398 TRP A O 1
ATOM 3131 N N . ARG A 1 399 ? 65.775 12.276 -31.118 1.00 30.00 399 ARG A N 1
ATOM 3132 C CA . ARG A 1 399 ? 65.066 13.365 -31.809 1.00 30.00 399 ARG A CA 1
ATOM 3133 C C . ARG A 1 399 ? 65.483 13.649 -33.245 1.00 30.00 399 ARG A C 1
ATOM 3135 O O . ARG A 1 399 ? 66.126 14.637 -33.580 1.00 30.00 399 ARG A O 1
ATOM 3142 N N . SER A 1 400 ? 64.932 12.806 -34.108 1.00 31.56 400 SER A N 1
ATOM 3143 C CA . SER A 1 400 ? 64.091 13.224 -35.228 1.00 31.56 400 SER A CA 1
ATOM 3144 C C . SER A 1 400 ? 63.705 14.712 -35.208 1.00 31.56 400 SER A C 1
ATOM 3146 O O . SER A 1 400 ? 62.982 15.171 -34.330 1.00 31.56 400 SER A O 1
ATOM 3148 N N . VAL A 1 401 ? 64.185 15.427 -36.225 1.00 33.12 401 VAL A N 1
ATOM 3149 C CA . VAL A 1 401 ? 63.362 16.284 -37.088 1.00 33.12 401 VAL A CA 1
ATOM 3150 C C . VAL A 1 401 ? 62.448 17.270 -36.342 1.00 33.12 401 VAL A C 1
ATOM 3152 O O . VAL A 1 401 ? 61.233 17.130 -36.285 1.00 33.12 401 VAL A O 1
ATOM 3155 N N . LEU A 1 402 ? 63.061 18.352 -35.858 1.00 33.41 402 LEU A N 1
ATOM 3156 C CA . LEU A 1 402 ? 62.429 19.671 -35.787 1.00 33.41 402 LEU A CA 1
ATOM 3157 C C . LEU A 1 402 ? 62.296 20.223 -37.214 1.00 33.41 402 LEU A C 1
ATOM 3159 O O . LEU A 1 402 ? 63.134 20.987 -37.687 1.00 33.41 402 LEU A O 1
ATOM 3163 N N . LEU A 1 403 ? 61.239 19.813 -37.905 1.00 34.41 403 LEU A N 1
ATOM 3164 C CA . LEU A 1 403 ? 60.685 20.526 -39.049 1.00 34.41 403 LEU A CA 1
ATOM 3165 C C . LEU A 1 403 ? 59.170 20.382 -38.977 1.00 34.41 403 LEU A C 1
ATOM 3167 O O . LEU A 1 403 ? 58.613 19.420 -39.486 1.00 34.41 403 LEU A O 1
ATOM 3171 N N . LEU A 1 404 ? 58.538 21.357 -38.326 1.00 31.58 404 LEU A N 1
ATOM 3172 C CA . LEU A 1 404 ? 57.534 22.248 -38.915 1.00 31.58 404 LEU A CA 1
ATOM 3173 C C . LEU A 1 404 ? 56.580 22.754 -37.826 1.00 31.58 404 LEU A C 1
ATOM 3175 O O . LEU A 1 404 ? 55.830 21.992 -37.239 1.00 31.58 404 LEU A O 1
ATOM 3179 N N . ILE A 1 405 ? 56.625 24.082 -37.665 1.00 29.94 405 ILE A N 1
ATOM 31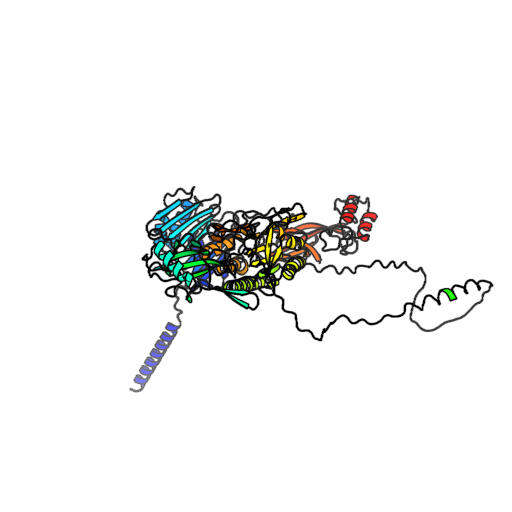80 C CA . ILE A 1 405 ? 55.511 24.978 -37.326 1.00 29.94 405 ILE A CA 1
ATOM 3181 C C . ILE A 1 405 ? 54.983 24.864 -35.880 1.00 29.94 405 ILE A C 1
ATOM 3183 O O . ILE A 1 405 ? 54.399 23.850 -35.514 1.00 29.94 405 ILE A O 1
ATOM 3187 N N . PRO A 1 406 ? 55.131 25.914 -35.039 1.00 36.19 406 PRO A N 1
ATOM 3188 C CA . PRO A 1 406 ? 54.464 25.933 -33.748 1.00 36.19 406 PRO A CA 1
ATOM 3189 C C . PRO A 1 406 ? 52.956 26.037 -33.988 1.00 36.19 406 PRO A C 1
ATOM 3191 O O . PRO A 1 406 ? 52.446 27.077 -34.406 1.00 36.19 406 PRO A O 1
ATOM 3194 N N . LEU A 1 407 ? 52.283 24.914 -33.737 1.00 31.41 407 LEU A N 1
ATOM 3195 C CA . LEU A 1 407 ? 50.860 24.823 -33.471 1.00 31.41 407 LEU A CA 1
ATOM 3196 C C . LEU A 1 407 ? 50.454 25.937 -32.503 1.00 31.41 407 LEU A C 1
ATOM 3198 O O . LEU A 1 407 ? 51.008 26.090 -31.412 1.00 31.41 407 LEU A O 1
ATOM 3202 N N . THR A 1 408 ? 49.426 26.663 -32.905 1.00 34.28 408 THR A N 1
ATOM 3203 C CA . THR A 1 408 ? 48.452 27.269 -32.012 1.00 34.28 408 THR A CA 1
ATOM 3204 C C . THR A 1 408 ? 47.931 26.207 -31.042 1.00 34.28 408 THR A C 1
ATOM 3206 O O . THR A 1 408 ? 47.007 25.470 -31.369 1.00 34.28 408 THR A O 1
ATOM 3209 N N . ILE A 1 409 ? 48.506 26.127 -29.842 1.00 32.91 409 ILE A N 1
ATOM 3210 C CA . ILE A 1 409 ? 47.799 25.564 -28.690 1.00 32.91 409 ILE A CA 1
ATOM 3211 C C . ILE A 1 409 ? 46.925 26.700 -28.170 1.00 32.91 409 ILE A C 1
ATOM 3213 O O . ILE A 1 409 ? 47.298 27.468 -27.285 1.00 32.91 409 ILE A O 1
ATOM 3217 N N . VAL A 1 410 ? 45.766 26.846 -28.808 1.00 30.95 410 VAL A N 1
ATOM 3218 C CA . VAL A 1 410 ? 44.580 27.252 -28.069 1.00 30.95 410 VAL A CA 1
ATOM 3219 C C . VAL A 1 410 ? 44.366 26.105 -27.093 1.00 30.95 410 VAL A C 1
ATOM 3221 O O . VAL A 1 410 ? 44.057 24.993 -27.511 1.00 30.95 410 VAL A O 1
ATOM 3224 N N . SER A 1 411 ? 44.610 26.339 -25.807 1.00 29.77 411 SER A N 1
ATOM 3225 C CA . SER A 1 411 ? 44.138 25.437 -24.764 1.00 29.77 411 SER A CA 1
ATOM 3226 C C . SER A 1 411 ? 42.618 25.564 -24.720 1.00 29.77 411 SER A C 1
ATOM 3228 O O . SER A 1 411 ? 42.068 26.257 -23.867 1.00 29.77 411 SER A O 1
ATOM 3230 N N . ILE A 1 412 ? 41.942 24.951 -25.691 1.00 32.81 412 ILE A N 1
ATOM 3231 C CA . ILE A 1 412 ? 40.581 24.484 -25.476 1.00 32.81 412 ILE A CA 1
ATOM 3232 C C . ILE A 1 412 ? 40.748 23.436 -24.373 1.00 32.81 412 ILE A C 1
ATOM 3234 O O . ILE A 1 412 ? 41.613 22.563 -24.514 1.00 32.81 412 ILE A O 1
ATOM 3238 N N . PRO A 1 413 ? 40.046 23.546 -23.236 1.00 27.95 413 PRO A N 1
ATOM 3239 C CA . PRO A 1 413 ? 39.993 22.426 -22.317 1.00 27.95 413 PRO A CA 1
ATOM 3240 C C . PRO A 1 413 ? 39.473 21.249 -23.139 1.00 27.95 413 PRO A C 1
ATOM 3242 O O . PRO A 1 413 ? 38.358 21.315 -23.636 1.00 27.95 413 PRO A O 1
ATOM 3245 N N . ILE A 1 414 ? 40.292 20.223 -23.361 1.00 32.16 414 ILE A N 1
ATOM 3246 C CA . ILE A 1 414 ? 39.757 18.924 -23.753 1.00 32.16 414 ILE A CA 1
ATOM 3247 C C . ILE A 1 414 ? 39.078 18.459 -22.468 1.00 32.16 414 ILE A C 1
ATOM 3249 O O . ILE A 1 414 ? 39.804 18.191 -21.501 1.00 32.16 414 ILE A O 1
ATOM 3253 N N . PRO A 1 415 ? 37.735 18.452 -22.365 1.00 31.14 415 PRO A N 1
ATOM 3254 C CA . PRO A 1 415 ? 37.122 17.693 -21.303 1.00 31.14 415 PRO A CA 1
ATOM 3255 C C . PRO A 1 415 ? 37.605 16.267 -21.536 1.00 31.14 415 PRO A C 1
ATOM 3257 O O . PRO A 1 415 ? 37.272 15.631 -22.530 1.00 31.14 415 PRO A O 1
ATOM 3260 N N . THR A 1 416 ? 38.451 15.752 -20.652 1.00 33.91 416 THR A N 1
ATOM 3261 C CA . THR A 1 416 ? 38.463 14.312 -20.452 1.00 33.91 416 THR A CA 1
ATOM 3262 C C . THR A 1 416 ? 37.095 14.012 -19.860 1.00 33.91 416 THR A C 1
ATOM 3264 O O . THR A 1 416 ? 36.918 14.088 -18.644 1.00 33.91 416 THR A O 1
ATOM 3267 N N . ALA A 1 417 ? 36.108 13.821 -20.736 1.00 35.94 417 ALA A N 1
ATOM 3268 C CA . ALA A 1 417 ? 34.822 13.267 -20.391 1.00 35.94 417 ALA A CA 1
ATOM 3269 C C . ALA A 1 417 ? 35.127 11.859 -19.886 1.00 35.94 417 ALA A C 1
ATOM 3271 O O . ALA A 1 417 ? 35.329 10.921 -20.653 1.00 35.94 417 ALA A O 1
ATOM 3272 N N . ASN A 1 418 ? 35.261 11.719 -18.571 1.00 38.00 418 ASN A N 1
ATOM 3273 C CA . ASN A 1 418 ? 34.911 10.445 -17.981 1.00 38.00 418 ASN A CA 1
ATOM 3274 C C . ASN A 1 418 ? 33.424 10.315 -18.296 1.00 38.00 418 ASN A C 1
ATOM 3276 O O . ASN A 1 418 ? 32.647 11.093 -17.745 1.00 38.00 418 ASN A O 1
ATOM 3280 N N . ALA A 1 419 ? 33.057 9.430 -19.228 1.00 46.34 419 ALA A N 1
ATOM 3281 C CA . ALA A 1 419 ? 31.664 9.043 -19.400 1.00 46.34 419 ALA A CA 1
ATOM 3282 C C . ALA A 1 419 ? 31.113 8.771 -17.997 1.00 46.34 419 ALA A C 1
ATOM 3284 O O . ALA A 1 419 ? 31.745 8.024 -17.234 1.00 46.34 419 ALA A O 1
ATOM 3285 N N . GLU A 1 420 ? 30.035 9.459 -17.612 1.00 50.97 420 GLU A N 1
ATOM 3286 C CA . GLU A 1 420 ? 29.445 9.215 -16.303 1.00 50.97 420 GLU A CA 1
ATOM 3287 C C . GLU A 1 420 ? 29.138 7.715 -16.197 1.00 50.97 420 GLU A C 1
ATOM 3289 O O . GLU A 1 420 ? 28.709 7.098 -17.180 1.00 50.97 420 GLU A O 1
ATOM 3294 N N . PRO A 1 421 ? 29.438 7.078 -15.052 1.00 60.38 421 PRO A N 1
ATOM 3295 C CA . PRO A 1 421 ? 29.083 5.683 -14.876 1.00 60.38 421 PRO A CA 1
ATOM 3296 C C . PRO A 1 421 ? 27.574 5.549 -15.087 1.00 60.38 421 PRO A C 1
ATOM 3298 O O . PRO A 1 421 ? 26.800 6.300 -14.496 1.00 60.38 421 PRO A O 1
ATOM 3301 N N . LEU A 1 422 ? 27.172 4.606 -15.946 1.00 66.88 422 LEU A N 1
ATOM 3302 C CA . LEU A 1 422 ? 25.759 4.289 -16.137 1.00 66.88 422 LEU A CA 1
ATOM 3303 C C . LEU A 1 422 ? 25.109 4.028 -14.772 1.00 66.88 422 LEU A C 1
ATOM 3305 O O . LEU A 1 422 ? 25.773 3.454 -13.899 1.00 66.88 422 LEU A O 1
ATOM 3309 N N . PRO A 1 423 ? 23.832 4.408 -14.591 1.00 70.25 423 PRO A N 1
ATOM 3310 C CA . PRO A 1 423 ? 23.130 4.110 -13.354 1.00 70.25 423 PRO A CA 1
ATOM 3311 C C . PRO A 1 423 ? 23.181 2.606 -13.074 1.00 70.25 423 PRO A C 1
ATOM 3313 O O . PRO A 1 423 ? 23.097 1.782 -13.993 1.00 70.25 423 PRO A O 1
ATOM 3316 N N . GLU A 1 424 ? 23.312 2.250 -11.799 1.00 75.25 424 GLU A N 1
ATOM 3317 C CA . GLU A 1 424 ? 23.169 0.874 -11.361 1.00 75.25 424 GLU A CA 1
ATOM 3318 C C . GLU A 1 424 ? 21.777 0.391 -11.773 1.00 75.25 424 GLU A C 1
ATOM 3320 O O . GLU A 1 424 ? 20.773 1.048 -11.475 1.00 75.25 424 GLU A O 1
ATOM 3325 N N . PRO A 1 425 ? 21.684 -0.752 -12.468 1.00 69.19 425 PRO A N 1
ATOM 3326 C CA . PRO A 1 425 ? 20.432 -1.189 -13.057 1.00 69.19 425 PRO A CA 1
ATOM 3327 C C . PRO A 1 425 ? 19.487 -1.817 -12.016 1.00 69.19 425 PRO A C 1
ATOM 3329 O O . PRO A 1 425 ? 18.561 -2.525 -12.381 1.00 69.19 425 PRO A O 1
ATOM 3332 N N . GLY A 1 426 ? 19.740 -1.584 -10.725 1.00 80.69 426 GLY A N 1
ATOM 3333 C CA . GLY A 1 426 ? 18.882 -1.964 -9.613 1.00 80.69 426 GLY A CA 1
ATOM 3334 C C . GLY A 1 426 ? 18.076 -0.791 -9.063 1.00 80.69 426 GLY A C 1
ATOM 3335 O O . GLY A 1 426 ? 18.079 0.324 -9.596 1.00 80.69 426 GLY A O 1
ATOM 3336 N N . GLY A 1 427 ? 17.365 -1.051 -7.970 1.00 91.12 427 GLY A N 1
ATOM 3337 C CA . GLY A 1 427 ? 16.570 -0.043 -7.272 1.00 91.12 427 GLY A CA 1
ATOM 3338 C C . GLY A 1 427 ? 17.247 0.508 -6.020 1.00 91.12 427 GLY A C 1
ATOM 3339 O O . GLY A 1 427 ? 18.039 -0.172 -5.370 1.00 91.12 427 GLY A O 1
ATOM 3340 N N . SER A 1 428 ? 16.862 1.722 -5.633 1.00 95.62 428 SER A N 1
ATOM 3341 C CA . SER A 1 428 ? 17.168 2.298 -4.320 1.00 95.62 428 SER A CA 1
ATOM 3342 C C . SER A 1 428 ? 15.888 2.566 -3.531 1.00 95.62 428 SER A C 1
ATOM 3344 O O . SER A 1 428 ? 14.838 2.861 -4.103 1.00 95.62 428 SER A O 1
ATOM 3346 N N . ALA A 1 429 ? 15.949 2.429 -2.211 1.00 97.06 429 ALA A N 1
ATOM 3347 C CA . ALA A 1 429 ? 14.849 2.732 -1.311 1.00 97.06 429 ALA A CA 1
ATOM 3348 C C . ALA A 1 429 ? 15.320 3.671 -0.201 1.00 97.06 429 ALA A C 1
ATOM 3350 O O . ALA A 1 429 ? 16.324 3.421 0.470 1.00 97.06 429 ALA A O 1
ATOM 3351 N N . ILE A 1 430 ? 14.570 4.748 0.029 1.00 96.50 430 ILE A N 1
ATOM 3352 C CA . ILE A 1 430 ? 14.858 5.714 1.087 1.00 96.50 430 ILE A CA 1
ATOM 3353 C C . ILE A 1 430 ? 13.693 5.713 2.071 1.00 96.50 430 ILE A C 1
ATOM 3355 O O . ILE A 1 430 ? 12.553 6.023 1.720 1.00 96.50 430 ILE A O 1
ATOM 3359 N N . THR A 1 431 ? 13.989 5.399 3.328 1.00 96.31 431 THR A N 1
ATOM 3360 C CA . THR A 1 431 ? 13.010 5.418 4.416 1.00 96.31 431 THR A CA 1
ATOM 3361 C C . THR A 1 431 ? 13.423 6.464 5.433 1.00 96.31 431 THR A C 1
ATOM 3363 O O . THR A 1 431 ? 14.513 6.376 6.005 1.00 96.31 431 THR A O 1
ATOM 3366 N N . TYR A 1 432 ? 12.570 7.448 5.684 1.00 95.19 432 TYR A N 1
ATOM 3367 C CA . TYR A 1 432 ? 12.859 8.505 6.645 1.00 95.19 432 TYR A CA 1
ATOM 3368 C C . TYR A 1 432 ? 11.593 8.943 7.369 1.00 95.19 432 TYR A C 1
ATOM 3370 O O . TYR A 1 432 ? 10.485 8.800 6.862 1.00 95.19 432 TYR A O 1
ATOM 3378 N N . ALA A 1 433 ? 11.743 9.475 8.574 1.00 94.81 433 ALA A N 1
ATOM 3379 C CA . ALA A 1 433 ? 10.613 9.977 9.334 1.00 94.81 433 ALA A CA 1
ATOM 3380 C C . ALA A 1 433 ? 11.056 11.092 10.272 1.00 94.81 433 ALA A C 1
ATOM 3382 O O . ALA A 1 433 ? 12.091 10.986 10.934 1.00 94.81 433 ALA A O 1
ATOM 3383 N N . SER A 1 434 ? 10.262 12.156 10.310 1.00 91.06 434 SER A N 1
ATOM 3384 C CA . SER A 1 434 ? 10.541 13.318 11.136 1.00 91.06 434 SER A CA 1
ATOM 3385 C C . SER A 1 434 ? 10.245 13.024 12.599 1.00 91.06 434 SER A C 1
ATOM 3387 O O . SER A 1 434 ? 9.168 12.539 12.950 1.00 91.06 434 SER A O 1
ATOM 3389 N N . THR A 1 435 ? 11.195 13.369 13.463 1.00 88.62 435 THR A N 1
ATOM 3390 C CA . THR A 1 435 ? 11.011 13.351 14.920 1.00 88.62 435 THR A CA 1
ATOM 3391 C C . THR A 1 435 ? 10.534 14.695 15.470 1.00 88.62 435 THR A C 1
ATOM 3393 O O . THR A 1 435 ? 10.283 14.813 16.673 1.00 88.62 435 THR A O 1
ATOM 3396 N N . TYR A 1 436 ? 10.363 15.700 14.605 1.00 85.88 436 TYR A N 1
ATOM 3397 C CA . TYR A 1 436 ? 9.935 17.036 14.995 1.00 85.88 436 TYR A CA 1
ATOM 3398 C C . TYR A 1 436 ? 8.531 17.001 15.597 1.00 85.88 436 TYR A C 1
ATOM 3400 O O . TYR A 1 436 ? 7.578 16.584 14.945 1.00 85.88 436 TYR A O 1
ATOM 3408 N N . TYR A 1 437 ? 8.402 17.482 16.835 1.00 81.69 437 TYR A N 1
ATOM 3409 C CA . TYR A 1 437 ? 7.115 17.668 17.512 1.00 81.69 437 TYR A CA 1
ATOM 3410 C C . TYR A 1 437 ? 6.262 16.383 17.603 1.00 81.69 437 TYR A C 1
ATOM 3412 O O . TYR A 1 437 ? 5.038 16.436 17.482 1.00 81.69 437 TYR A O 1
ATOM 3420 N N . GLN A 1 438 ? 6.906 15.228 17.810 1.00 85.62 438 GLN A N 1
ATOM 3421 C CA . GLN A 1 438 ? 6.254 13.917 17.934 1.00 85.62 438 GLN A CA 1
ATOM 3422 C C . GLN A 1 438 ? 6.234 13.400 19.380 1.00 85.62 438 GLN A C 1
ATOM 3424 O O . GLN A 1 438 ? 7.101 13.724 20.197 1.00 85.62 438 GLN A O 1
ATOM 3429 N N . LEU A 1 439 ? 5.256 12.543 19.684 1.00 88.75 439 LEU A N 1
ATOM 3430 C CA . LEU A 1 439 ? 5.218 11.774 20.932 1.00 88.75 439 LEU A CA 1
ATOM 3431 C C . LEU A 1 439 ? 6.209 10.606 20.894 1.00 88.75 439 LEU A C 1
ATOM 3433 O O . LEU A 1 439 ? 6.518 10.067 19.833 1.00 88.75 439 LEU A O 1
ATOM 3437 N N . ASP A 1 440 ? 6.681 10.174 22.064 1.00 87.19 440 ASP A N 1
ATOM 3438 C CA . ASP A 1 440 ? 7.695 9.115 22.167 1.00 87.19 440 ASP A CA 1
ATOM 3439 C C . ASP A 1 440 ? 7.299 7.815 21.470 1.00 87.19 440 ASP A C 1
ATOM 3441 O O . ASP A 1 440 ? 8.091 7.237 20.728 1.00 87.19 440 ASP A O 1
ATOM 3445 N N . TYR A 1 441 ? 6.058 7.379 21.664 1.00 88.81 441 TYR A N 1
ATOM 3446 C CA . TYR A 1 441 ? 5.563 6.148 21.060 1.00 88.81 441 TYR A CA 1
ATOM 3447 C C . TYR A 1 441 ? 5.349 6.269 19.543 1.00 88.81 441 TYR A C 1
ATOM 3449 O O . TYR A 1 441 ? 5.495 5.272 18.838 1.00 88.81 441 TYR A O 1
ATOM 3457 N N . GLU A 1 442 ? 5.077 7.471 19.019 1.00 91.25 442 GLU A N 1
ATOM 3458 C CA . GLU A 1 442 ? 5.036 7.722 17.571 1.00 91.25 442 GLU A CA 1
ATOM 3459 C C . GLU A 1 442 ? 6.432 7.625 16.965 1.00 91.25 442 GLU A C 1
ATOM 3461 O O . GLU A 1 442 ? 6.613 6.979 15.937 1.00 91.25 442 GLU A O 1
ATOM 3466 N N . ARG A 1 443 ? 7.443 8.186 17.642 1.00 90.75 443 ARG A N 1
ATOM 3467 C CA . ARG A 1 443 ? 8.850 8.037 17.242 1.00 90.75 443 ARG A CA 1
ATOM 3468 C C . ARG A 1 443 ? 9.262 6.567 17.224 1.00 90.75 443 ARG A C 1
ATOM 3470 O O . ARG A 1 443 ? 9.824 6.096 16.242 1.00 90.75 443 ARG A O 1
ATOM 3477 N N . THR A 1 444 ? 8.936 5.809 18.272 1.00 93.25 444 THR A N 1
ATOM 3478 C CA . THR A 1 444 ? 9.220 4.365 18.307 1.00 93.25 444 THR A CA 1
ATOM 3479 C C . THR A 1 444 ? 8.525 3.617 17.166 1.00 93.25 444 THR A C 1
ATOM 3481 O O . THR A 1 444 ? 9.152 2.778 16.521 1.00 93.25 444 THR A O 1
ATOM 3484 N N . ALA A 1 445 ? 7.261 3.934 16.874 1.00 95.56 445 ALA A N 1
ATOM 3485 C CA . ALA A 1 445 ? 6.533 3.324 15.764 1.00 95.56 445 ALA A CA 1
ATOM 3486 C C . ALA A 1 445 ? 7.146 3.678 14.399 1.00 95.56 445 ALA A C 1
ATOM 3488 O O . ALA A 1 445 ? 7.351 2.792 13.572 1.00 95.56 445 ALA A O 1
ATOM 3489 N N . ALA A 1 446 ? 7.501 4.945 14.183 1.00 95.62 446 ALA A N 1
ATOM 3490 C CA . ALA A 1 446 ? 8.167 5.406 12.970 1.00 95.62 446 ALA A CA 1
ATOM 3491 C C . ALA A 1 446 ? 9.534 4.732 12.780 1.00 95.62 446 ALA A C 1
ATOM 3493 O O . ALA A 1 446 ? 9.835 4.247 11.691 1.00 95.62 446 ALA A O 1
ATOM 3494 N N . GLN A 1 447 ? 10.330 4.613 13.849 1.00 96.38 447 GLN A N 1
ATOM 3495 C CA . GLN A 1 447 ? 11.602 3.891 13.823 1.00 96.38 447 GLN A CA 1
ATOM 3496 C C . GLN A 1 447 ? 11.411 2.423 13.436 1.00 96.38 447 GLN A C 1
ATOM 3498 O O . GLN A 1 447 ? 12.175 1.897 12.621 1.00 96.38 447 GLN A O 1
ATOM 3503 N N . GLN A 1 448 ? 10.403 1.762 14.018 1.00 97.44 448 GLN A N 1
ATOM 3504 C CA . GLN A 1 448 ? 10.077 0.368 13.725 1.00 97.44 448 GLN A CA 1
ATOM 3505 C C . GLN A 1 448 ? 9.731 0.191 12.243 1.00 97.44 448 GLN A C 1
ATOM 3507 O O . GLN A 1 448 ? 10.288 -0.694 11.599 1.00 97.44 448 GLN A O 1
ATOM 3512 N N . ILE A 1 449 ? 8.877 1.061 11.697 1.00 98.00 449 ILE A N 1
ATOM 3513 C CA . ILE A 1 449 ? 8.492 1.047 10.281 1.00 98.00 449 ILE A CA 1
ATOM 3514 C C . ILE A 1 449 ? 9.712 1.265 9.386 1.00 98.00 449 ILE A C 1
ATOM 3516 O O . ILE A 1 449 ? 9.986 0.422 8.539 1.00 98.00 449 ILE A O 1
ATOM 3520 N N . CYS A 1 450 ? 10.482 2.341 9.590 1.00 97.75 450 CYS A N 1
ATOM 3521 C CA . CYS A 1 450 ? 11.657 2.622 8.760 1.00 97.75 450 CYS A CA 1
ATOM 3522 C C . CYS A 1 450 ? 12.668 1.468 8.798 1.00 97.75 450 CYS A C 1
ATOM 3524 O O . CYS A 1 450 ? 13.222 1.103 7.768 1.00 97.75 450 CYS A O 1
ATOM 3526 N N . THR A 1 451 ? 12.882 0.856 9.966 1.00 97.19 451 THR A N 1
ATOM 3527 C CA . THR A 1 451 ? 13.819 -0.267 10.118 1.00 97.19 451 THR A CA 1
ATOM 3528 C C . THR A 1 451 ? 13.327 -1.538 9.426 1.00 97.19 451 THR A C 1
ATOM 3530 O O . THR A 1 451 ? 14.100 -2.172 8.709 1.00 97.19 451 THR A O 1
ATOM 3533 N N . ASP A 1 452 ? 12.058 -1.912 9.614 1.00 96.94 452 ASP A N 1
ATOM 3534 C CA . ASP A 1 452 ? 11.469 -3.098 8.980 1.00 96.94 452 ASP A CA 1
ATOM 3535 C C . ASP A 1 452 ? 11.431 -2.946 7.456 1.00 96.94 452 ASP A C 1
ATOM 3537 O O . ASP A 1 452 ? 11.896 -3.824 6.730 1.00 96.94 452 ASP A O 1
ATOM 3541 N N . MET A 1 453 ? 10.987 -1.788 6.966 1.00 96.06 453 MET A N 1
ATOM 3542 C CA . MET A 1 453 ? 10.982 -1.479 5.540 1.00 96.06 453 MET A CA 1
ATOM 3543 C C . MET A 1 453 ? 12.382 -1.526 4.940 1.00 96.06 453 MET A C 1
ATOM 3545 O O . MET A 1 453 ? 12.580 -2.164 3.908 1.00 96.06 453 MET A O 1
ATOM 3549 N N . ALA A 1 454 ? 13.357 -0.891 5.594 1.00 95.50 454 ALA A N 1
ATOM 3550 C CA . ALA A 1 454 ? 14.740 -0.911 5.147 1.00 95.50 454 ALA A CA 1
ATOM 3551 C C . ALA A 1 454 ? 15.279 -2.347 5.040 1.00 95.50 454 ALA A C 1
ATOM 3553 O O . ALA A 1 454 ? 15.931 -2.699 4.060 1.00 95.50 454 ALA A O 1
ATOM 3554 N N . SER A 1 455 ? 14.955 -3.200 6.015 1.00 96.31 455 SER A N 1
ATOM 3555 C CA . SER A 1 455 ? 15.315 -4.618 5.969 1.00 96.31 455 SER A CA 1
ATOM 3556 C C . SER A 1 455 ? 14.659 -5.343 4.791 1.00 96.31 455 SER A C 1
ATOM 3558 O O . SER A 1 455 ? 15.330 -6.127 4.126 1.00 96.31 455 SER A O 1
ATOM 3560 N N . ARG A 1 456 ? 13.367 -5.113 4.526 1.00 95.44 456 ARG A N 1
ATOM 3561 C CA . ARG A 1 456 ? 12.635 -5.788 3.438 1.00 95.44 456 ARG A CA 1
ATOM 3562 C C . ARG A 1 456 ? 13.124 -5.363 2.062 1.00 95.44 456 ARG A C 1
ATOM 3564 O O . ARG A 1 456 ? 13.388 -6.221 1.235 1.00 95.44 456 ARG A O 1
ATOM 3571 N N . PHE A 1 457 ? 13.308 -4.065 1.834 1.00 95.38 457 PHE A N 1
ATOM 3572 C CA . PHE A 1 457 ? 13.875 -3.575 0.577 1.00 95.38 457 PHE A CA 1
ATOM 3573 C C . PHE A 1 457 ? 15.277 -4.151 0.338 1.00 95.38 457 PHE A C 1
ATOM 3575 O O . PHE A 1 457 ? 15.564 -4.614 -0.761 1.00 95.38 457 PHE A O 1
ATOM 3582 N N . GLY A 1 458 ? 16.123 -4.209 1.373 1.00 94.38 458 GLY A N 1
ATOM 3583 C CA . GLY A 1 458 ? 17.459 -4.799 1.254 1.00 94.38 458 GLY A CA 1
ATOM 3584 C C . GLY A 1 458 ? 17.439 -6.303 0.951 1.00 94.38 458 GLY A C 1
ATOM 3585 O O . GLY A 1 458 ? 18.318 -6.795 0.250 1.00 94.38 458 GLY A O 1
ATOM 3586 N N . GLN A 1 459 ? 16.433 -7.040 1.439 1.00 91.88 459 GLN A N 1
ATOM 3587 C CA . GLN A 1 459 ? 16.226 -8.454 1.091 1.00 91.88 459 GLN A CA 1
ATOM 3588 C C . GLN A 1 459 ? 15.803 -8.644 -0.373 1.00 91.88 459 GLN A C 1
ATOM 3590 O O . GLN A 1 459 ? 16.178 -9.646 -0.973 1.00 91.88 459 GLN A O 1
ATOM 3595 N N . GLU A 1 460 ? 15.098 -7.666 -0.946 1.00 89.56 460 GLU A N 1
ATOM 3596 C CA . GLU A 1 460 ? 14.699 -7.625 -2.360 1.00 89.56 460 GLU A CA 1
ATOM 3597 C C . GLU A 1 460 ? 15.773 -7.002 -3.277 1.00 89.56 460 GLU A C 1
ATOM 3599 O O . GLU A 1 460 ? 15.486 -6.679 -4.424 1.00 89.56 460 GLU A O 1
ATOM 3604 N N . GLY A 1 461 ? 17.005 -6.811 -2.787 1.00 89.19 461 GLY A N 1
ATOM 3605 C CA . GLY A 1 461 ? 18.142 -6.369 -3.604 1.00 89.19 461 GLY A CA 1
ATOM 3606 C C . GLY A 1 461 ? 18.304 -4.855 -3.759 1.00 89.19 461 GLY A C 1
ATOM 3607 O O . GLY A 1 461 ? 19.226 -4.414 -4.442 1.00 89.19 461 GLY A O 1
ATOM 3608 N N . TYR A 1 462 ? 17.475 -4.044 -3.098 1.00 93.81 462 TYR A N 1
ATOM 3609 C CA . TYR A 1 462 ? 17.607 -2.590 -3.161 1.00 93.81 462 TYR A CA 1
ATOM 3610 C C . TYR A 1 462 ? 18.846 -2.092 -2.413 1.00 93.81 462 TYR A C 1
ATOM 3612 O O . TYR A 1 462 ? 19.183 -2.575 -1.326 1.00 93.81 462 TYR A O 1
ATOM 3620 N N . GLU A 1 463 ? 19.455 -1.022 -2.921 1.00 95.31 463 GLU A N 1
ATOM 3621 C CA . GLU A 1 463 ? 20.290 -0.168 -2.081 1.00 95.31 463 GLU A CA 1
ATOM 3622 C C . GLU A 1 463 ? 19.387 0.625 -1.133 1.00 95.31 463 GLU A C 1
ATOM 3624 O O . GLU A 1 463 ? 18.445 1.292 -1.558 1.00 95.31 463 GLU A O 1
ATOM 3629 N N . VAL A 1 464 ? 19.650 0.549 0.171 1.00 95.38 464 VAL A N 1
ATOM 3630 C CA . VAL A 1 464 ? 18.741 1.107 1.174 1.00 95.38 464 VAL A CA 1
ATOM 3631 C C . VAL A 1 464 ? 19.396 2.206 1.989 1.00 95.38 464 VAL A C 1
ATOM 3633 O O . VAL A 1 464 ? 20.405 2.002 2.662 1.00 95.38 464 VAL A O 1
ATOM 3636 N N . THR A 1 465 ? 18.729 3.356 2.029 1.00 95.25 465 THR A N 1
ATOM 3637 C CA . THR A 1 465 ? 19.045 4.464 2.928 1.00 95.25 465 THR A CA 1
ATOM 3638 C C . THR A 1 465 ? 17.970 4.575 4.013 1.00 95.25 465 THR A C 1
ATOM 3640 O O . THR A 1 465 ? 16.901 5.147 3.796 1.00 95.25 465 THR A O 1
ATOM 3643 N N . ASN A 1 466 ? 18.259 4.051 5.209 1.00 94.69 466 ASN A N 1
ATOM 3644 C CA . ASN A 1 466 ? 17.446 4.312 6.399 1.00 94.69 466 ASN A CA 1
ATOM 3645 C C . ASN A 1 466 ? 17.945 5.580 7.096 1.00 94.69 466 ASN A C 1
ATOM 3647 O O . ASN A 1 466 ? 18.991 5.580 7.745 1.00 94.69 466 ASN A O 1
ATOM 3651 N N . ALA A 1 467 ? 17.185 6.656 6.952 1.00 92.06 467 ALA A N 1
ATOM 3652 C CA . ALA A 1 467 ? 17.527 7.980 7.442 1.00 92.06 467 ALA A CA 1
ATOM 3653 C C . ALA A 1 467 ? 16.620 8.444 8.587 1.00 92.06 467 ALA A C 1
ATOM 3655 O O . ALA A 1 467 ? 16.430 9.645 8.777 1.00 92.06 467 ALA A O 1
ATOM 3656 N N . TYR A 1 468 ? 16.051 7.514 9.353 1.00 91.88 468 TYR A N 1
ATOM 3657 C CA . TYR A 1 468 ? 15.258 7.843 10.534 1.00 91.88 468 TYR A CA 1
ATOM 3658 C C . TYR A 1 468 ? 16.002 8.789 11.508 1.00 91.88 468 TYR A C 1
ATOM 3660 O O . TYR A 1 468 ? 17.217 8.689 11.697 1.00 91.88 468 TYR A O 1
ATOM 3668 N N . ASP A 1 469 ? 15.254 9.702 12.136 1.00 80.81 469 ASP A N 1
ATOM 3669 C CA . ASP A 1 469 ? 15.728 10.685 13.122 1.00 80.81 469 ASP A CA 1
ATOM 3670 C C . ASP A 1 469 ? 16.779 11.670 12.578 1.00 80.81 469 ASP A C 1
ATOM 3672 O O . ASP A 1 469 ? 16.441 12.514 11.745 1.00 80.81 469 ASP A O 1
ATOM 3676 N N . THR A 1 470 ? 18.041 11.587 13.017 1.00 79.88 470 THR A N 1
ATOM 3677 C CA . THR A 1 470 ? 19.110 12.536 12.630 1.00 79.88 470 THR A CA 1
ATOM 3678 C C . THR A 1 470 ? 19.432 12.535 11.133 1.00 79.88 470 THR A C 1
ATOM 3680 O O . THR A 1 470 ? 19.999 13.504 10.626 1.00 79.88 470 THR A O 1
ATOM 3683 N N . GLY A 1 471 ? 19.051 11.479 10.408 1.00 84.50 471 GLY A N 1
ATOM 3684 C CA . GLY A 1 471 ? 19.154 11.431 8.951 1.00 84.50 471 GLY A CA 1
ATOM 3685 C C . GLY A 1 471 ? 18.071 12.245 8.234 1.00 84.50 471 GLY A C 1
ATOM 3686 O O . GLY A 1 471 ? 18.302 12.692 7.108 1.00 84.50 471 GLY A O 1
ATOM 3687 N N . THR A 1 472 ? 16.923 12.482 8.880 1.00 92.12 472 THR A N 1
ATOM 3688 C CA . THR A 1 472 ? 15.757 13.161 8.300 1.00 92.12 472 THR A CA 1
ATOM 3689 C C . THR A 1 472 ? 15.928 14.671 8.435 1.00 92.12 472 THR A C 1
ATOM 3691 O O . THR A 1 472 ? 15.277 15.329 9.239 1.00 92.12 472 THR A O 1
ATOM 3694 N N . ILE A 1 473 ? 16.841 15.229 7.644 1.00 94.31 473 ILE A N 1
ATOM 3695 C CA . ILE A 1 473 ? 17.051 16.674 7.515 1.00 94.31 473 ILE A CA 1
ATOM 3696 C C . ILE A 1 473 ? 16.832 17.097 6.065 1.00 94.31 473 ILE A C 1
ATOM 3698 O O . ILE A 1 473 ? 17.179 16.363 5.137 1.00 94.31 473 ILE A O 1
ATOM 3702 N N . LYS A 1 474 ? 16.281 18.293 5.855 1.00 95.44 474 LYS A N 1
ATOM 3703 C CA . LYS A 1 474 ? 15.895 18.815 4.536 1.00 95.44 474 LYS A CA 1
ATOM 3704 C C . LYS A 1 474 ? 16.998 18.693 3.487 1.00 95.44 474 LYS A C 1
ATOM 3706 O O . LYS A 1 474 ? 16.742 18.239 2.376 1.00 95.44 474 LYS A O 1
ATOM 3711 N N . SER A 1 475 ? 18.230 19.064 3.836 1.00 95.75 475 SER A N 1
ATOM 3712 C CA . SER A 1 475 ? 19.374 18.975 2.920 1.00 95.75 475 SER A CA 1
ATOM 3713 C C . SER A 1 475 ? 19.637 17.546 2.455 1.00 95.75 475 SER A C 1
ATOM 3715 O O . SER A 1 475 ? 19.959 17.338 1.289 1.00 95.75 475 SER A O 1
ATOM 3717 N N . ASN A 1 476 ? 19.476 16.565 3.345 1.00 95.44 476 ASN A N 1
ATOM 3718 C CA . ASN A 1 476 ? 19.672 15.165 3.005 1.00 95.44 476 ASN A CA 1
ATOM 3719 C C . ASN A 1 476 ? 18.533 14.654 2.129 1.00 95.44 476 ASN A C 1
ATOM 3721 O O . ASN A 1 476 ? 18.809 14.059 1.098 1.00 95.44 476 ASN A O 1
ATOM 3725 N N . VAL A 1 477 ? 17.275 14.945 2.483 1.00 94.25 477 VAL A N 1
ATOM 3726 C CA . VAL A 1 477 ? 16.102 14.528 1.694 1.00 94.25 477 VAL A CA 1
ATOM 3727 C C . VAL A 1 477 ? 16.206 15.033 0.252 1.00 94.25 477 VAL A C 1
ATOM 3729 O O . VAL A 1 477 ? 16.097 14.241 -0.681 1.00 94.25 477 VAL A O 1
ATOM 3732 N N . LEU A 1 478 ? 16.507 16.322 0.059 1.00 96.69 478 LEU A N 1
ATOM 3733 C CA . LEU A 1 478 ? 16.664 16.912 -1.277 1.00 96.69 478 LEU A CA 1
ATOM 3734 C C . LEU A 1 478 ? 17.900 16.383 -2.021 1.00 96.69 478 LEU A C 1
ATOM 3736 O O . LEU A 1 478 ? 17.873 16.244 -3.242 1.00 96.69 478 LEU A O 1
ATOM 3740 N N . SER A 1 479 ? 18.988 16.095 -1.301 1.00 96.12 479 SER A N 1
ATOM 3741 C CA . SER A 1 479 ? 20.195 15.505 -1.888 1.00 96.12 479 SER A CA 1
ATOM 3742 C C . SER A 1 479 ? 19.958 14.063 -2.342 1.00 96.12 479 SER A C 1
ATOM 3744 O O . SER A 1 479 ? 20.362 13.682 -3.439 1.00 96.12 479 SER A O 1
ATOM 3746 N N . TRP A 1 480 ? 19.275 13.254 -1.532 1.00 94.62 480 TRP A N 1
ATOM 3747 C CA . TRP A 1 480 ? 18.955 11.866 -1.853 1.00 94.62 480 TRP A CA 1
ATOM 3748 C C . TRP A 1 480 ? 17.921 11.745 -2.965 1.00 94.62 480 TRP A C 1
ATOM 3750 O O . TRP A 1 480 ? 18.097 10.892 -3.826 1.00 94.62 480 TRP A O 1
ATOM 3760 N N . ALA A 1 481 ? 16.913 12.624 -3.008 1.00 93.94 481 ALA A N 1
ATOM 3761 C CA . ALA A 1 481 ? 15.967 12.673 -4.121 1.00 93.94 481 ALA A CA 1
ATOM 3762 C C . ALA A 1 481 ? 16.696 12.753 -5.477 1.00 93.94 481 ALA A C 1
ATOM 3764 O O . ALA A 1 481 ? 16.405 11.957 -6.363 1.00 93.94 481 ALA A O 1
ATOM 3765 N N . SER A 1 482 ? 17.713 13.619 -5.580 1.00 94.62 482 SER A N 1
ATOM 3766 C CA . SER A 1 482 ? 18.489 13.818 -6.813 1.00 94.62 482 SER A CA 1
ATOM 3767 C C . SER A 1 482 ? 19.588 12.772 -7.027 1.00 94.62 482 SER A C 1
ATOM 3769 O O . SER A 1 482 ? 19.731 12.232 -8.120 1.00 94.62 482 SER A O 1
ATOM 3771 N N . SER A 1 483 ? 20.368 12.440 -5.997 1.00 93.88 483 SER A N 1
ATOM 3772 C CA . SER A 1 483 ? 21.490 11.499 -6.145 1.00 93.88 483 SER A CA 1
ATOM 3773 C C . SER A 1 483 ? 21.043 10.055 -6.376 1.00 93.88 483 SER A C 1
ATOM 3775 O O . SER A 1 483 ? 21.716 9.327 -7.104 1.00 93.88 483 SER A O 1
ATOM 3777 N N . LYS A 1 484 ? 19.909 9.619 -5.807 1.00 94.31 484 LYS A N 1
ATOM 3778 C CA . LYS A 1 484 ? 19.414 8.255 -6.038 1.00 94.31 484 LYS A CA 1
ATOM 3779 C C . LYS A 1 484 ? 18.840 8.074 -7.439 1.00 94.31 484 LYS A C 1
ATOM 3781 O O . LYS A 1 484 ? 19.071 7.027 -8.027 1.00 94.31 484 LYS A O 1
ATOM 3786 N N . GLU A 1 485 ? 18.168 9.070 -8.017 1.00 91.12 485 GLU A N 1
ATOM 3787 C CA . GLU A 1 485 ? 17.720 8.954 -9.415 1.00 91.12 485 GLU A CA 1
ATOM 3788 C C . GLU A 1 485 ? 18.880 9.024 -10.422 1.00 91.12 485 GLU A C 1
ATOM 3790 O O . GLU A 1 485 ? 18.821 8.424 -11.493 1.00 91.12 485 GLU A O 1
ATOM 3795 N N . GLN A 1 486 ? 19.973 9.709 -10.084 1.00 89.94 486 GLN A N 1
ATOM 3796 C CA . GLN A 1 486 ? 21.190 9.663 -10.899 1.00 89.94 486 GLN A CA 1
ATOM 3797 C C . GLN A 1 486 ? 21.835 8.275 -10.843 1.00 89.94 486 GLN A C 1
ATOM 3799 O O . GLN A 1 486 ? 22.265 7.754 -11.866 1.00 89.94 486 GLN A O 1
ATOM 3804 N N . GLY A 1 487 ? 21.867 7.666 -9.654 1.00 89.19 487 GLY A N 1
ATOM 3805 C CA . GLY A 1 487 ? 22.562 6.404 -9.417 1.00 89.19 487 GLY A CA 1
ATOM 3806 C C . GLY A 1 487 ? 21.784 5.134 -9.760 1.00 89.19 487 GLY A C 1
ATOM 3807 O O . GLY A 1 487 ? 22.427 4.121 -9.993 1.00 89.19 487 GLY A O 1
ATOM 3808 N N . PHE A 1 488 ? 20.449 5.153 -9.793 1.00 91.19 488 PHE A N 1
ATOM 3809 C CA . PHE A 1 488 ? 19.620 3.940 -9.892 1.00 91.19 488 PHE A CA 1
ATOM 3810 C C . PHE A 1 488 ? 18.523 4.075 -10.951 1.00 91.19 488 PHE A C 1
ATOM 3812 O O . PHE A 1 488 ? 18.157 5.186 -11.331 1.00 91.19 488 PHE A O 1
ATOM 3819 N N . HIS A 1 489 ? 17.982 2.957 -11.443 1.00 88.69 489 HIS A N 1
ATOM 3820 C CA . HIS A 1 489 ? 16.871 2.961 -12.416 1.00 88.69 489 HIS A CA 1
ATOM 3821 C C . HIS A 1 489 ? 15.516 3.269 -11.774 1.00 88.69 489 HIS A C 1
ATOM 3823 O O . HIS A 1 489 ? 14.607 3.774 -12.434 1.00 88.69 489 HIS A O 1
ATOM 3829 N N . ARG A 1 490 ? 15.354 2.945 -10.488 1.00 90.81 490 ARG A N 1
ATOM 3830 C CA . ARG A 1 490 ? 14.084 3.083 -9.765 1.00 90.81 490 ARG A CA 1
ATOM 3831 C C . ARG A 1 490 ? 14.331 3.455 -8.313 1.00 90.81 490 ARG A C 1
ATOM 3833 O O . ARG A 1 490 ? 15.189 2.868 -7.660 1.00 90.81 490 ARG A O 1
ATOM 3840 N N . VAL A 1 491 ? 13.560 4.407 -7.797 1.00 95.31 491 VAL A N 1
ATOM 3841 C CA . VAL A 1 491 ? 13.675 4.893 -6.420 1.00 95.31 491 VAL A CA 1
ATOM 3842 C C . VAL A 1 491 ? 12.325 4.804 -5.711 1.00 95.31 491 VAL A C 1
ATOM 3844 O O . VAL A 1 491 ? 11.324 5.328 -6.199 1.00 95.31 491 VAL A O 1
ATOM 3847 N N . ALA A 1 492 ? 12.301 4.123 -4.566 1.00 97.44 492 ALA A N 1
ATOM 3848 C CA . ALA A 1 492 ? 11.147 4.042 -3.678 1.00 97.44 492 ALA A CA 1
ATOM 3849 C C . ALA A 1 492 ? 11.339 4.948 -2.453 1.00 97.44 492 ALA A C 1
ATOM 3851 O O . ALA A 1 492 ? 12.422 4.987 -1.865 1.00 97.44 492 ALA A O 1
ATOM 3852 N N . ILE A 1 493 ? 10.284 5.648 -2.035 1.00 97.31 493 ILE A N 1
ATOM 3853 C CA . ILE A 1 493 ? 10.325 6.593 -0.913 1.00 97.31 493 ILE A CA 1
ATOM 3854 C C . ILE A 1 493 ? 9.249 6.269 0.116 1.00 97.31 493 ILE A C 1
ATOM 3856 O O . ILE A 1 493 ? 8.085 6.059 -0.230 1.00 97.31 493 ILE A O 1
ATOM 3860 N N . PHE A 1 494 ? 9.622 6.351 1.393 1.00 97.94 494 PHE A N 1
ATOM 3861 C CA . PHE A 1 494 ? 8.673 6.468 2.491 1.00 97.94 494 PHE A CA 1
ATOM 3862 C C . PHE A 1 494 ? 9.010 7.620 3.428 1.00 97.94 494 PHE A C 1
ATOM 3864 O O . PHE A 1 494 ? 10.156 7.753 3.869 1.00 97.94 494 PHE A O 1
ATOM 3871 N N . HIS A 1 495 ? 7.979 8.395 3.767 1.00 96.69 495 HIS A N 1
ATOM 3872 C CA . HIS A 1 495 ? 8.038 9.444 4.774 1.00 96.69 495 HIS A CA 1
ATOM 3873 C C . HIS A 1 495 ? 6.906 9.319 5.797 1.00 96.69 495 HIS A C 1
ATOM 3875 O O . HIS A 1 495 ? 5.754 9.115 5.423 1.00 96.69 495 HIS A O 1
ATOM 3881 N N . PHE A 1 496 ? 7.224 9.532 7.075 1.00 95.38 496 PHE A N 1
ATOM 3882 C CA . PHE A 1 496 ? 6.251 9.858 8.121 1.00 95.38 496 PHE A CA 1
ATOM 3883 C C . PHE A 1 496 ? 6.639 11.165 8.816 1.00 95.38 496 PHE A C 1
ATOM 3885 O O . PHE A 1 496 ? 7.810 11.385 9.129 1.00 95.38 496 PHE A O 1
ATOM 3892 N N . GLY A 1 497 ? 5.655 12.003 9.125 1.00 90.31 497 GLY A N 1
ATOM 3893 C CA . GLY A 1 497 ? 5.881 13.220 9.890 1.00 90.31 497 GLY A CA 1
ATOM 3894 C C . GLY A 1 497 ? 4.705 14.178 9.825 1.00 90.31 497 GLY A C 1
ATOM 3895 O O . GLY A 1 497 ? 3.617 13.830 9.361 1.00 90.31 497 GLY A O 1
ATOM 3896 N N . HIS A 1 498 ? 4.952 15.407 10.273 1.00 86.19 498 HIS A N 1
ATOM 3897 C CA . HIS A 1 498 ? 4.002 16.504 10.125 1.00 86.19 498 HIS A CA 1
ATOM 3898 C C . HIS A 1 498 ? 4.083 17.123 8.722 1.00 86.19 498 HIS A C 1
ATOM 3900 O O . HIS A 1 498 ? 5.134 17.071 8.083 1.00 86.19 498 HIS A O 1
ATOM 3906 N N . GLY A 1 499 ? 3.002 17.747 8.259 1.00 87.81 499 GLY A N 1
ATOM 3907 C CA . GLY A 1 499 ? 2.925 18.467 6.991 1.00 87.81 499 GLY A CA 1
ATOM 3908 C C . GLY A 1 499 ? 1.546 19.052 6.709 1.00 87.81 499 GLY A C 1
ATOM 3909 O O . GLY A 1 499 ? 0.557 18.745 7.381 1.00 87.81 499 GLY A O 1
ATOM 3910 N N . GLY A 1 500 ? 1.478 19.933 5.721 1.00 88.00 500 GLY A N 1
ATOM 3911 C CA . GLY A 1 500 ? 0.259 20.637 5.355 1.00 88.00 500 GLY A CA 1
ATOM 3912 C C . GLY A 1 500 ? 0.387 21.354 4.020 1.00 88.00 500 GLY A C 1
ATOM 3913 O O . GLY A 1 500 ? 0.888 20.792 3.048 1.00 88.00 500 GLY A O 1
ATOM 3914 N N . PHE A 1 501 ? -0.129 22.579 3.982 1.00 88.75 501 PHE A N 1
ATOM 3915 C CA . PHE A 1 501 ? 0.071 23.513 2.885 1.00 88.75 501 PHE A CA 1
ATOM 3916 C C . PHE A 1 501 ? 0.096 24.944 3.423 1.00 88.75 501 PHE A C 1
ATOM 3918 O O . PHE A 1 501 ? -0.511 25.229 4.461 1.00 88.75 501 PHE A O 1
ATOM 3925 N N . LEU A 1 502 ? 0.694 25.864 2.668 1.00 88.44 502 LEU A N 1
ATOM 3926 C CA . LEU A 1 502 ? 0.553 27.308 2.865 1.00 88.44 502 LEU A CA 1
ATOM 3927 C C . LEU A 1 502 ? 0.331 28.016 1.525 1.00 88.44 502 LEU A C 1
ATOM 3929 O O . LEU A 1 502 ? 0.723 27.525 0.468 1.00 88.44 502 LEU A O 1
ATOM 3933 N N . ASP A 1 503 ? -0.289 29.196 1.574 1.00 87.88 503 ASP A N 1
ATOM 3934 C CA . ASP A 1 503 ? -0.322 30.097 0.421 1.00 87.88 503 ASP A CA 1
ATOM 3935 C C . ASP A 1 503 ? 1.074 30.696 0.207 1.00 87.88 503 ASP A C 1
ATOM 3937 O O . ASP A 1 503 ? 1.596 31.418 1.062 1.00 87.88 503 ASP A O 1
ATOM 3941 N N . VAL A 1 504 ? 1.672 30.398 -0.945 1.00 88.62 504 VAL A N 1
ATOM 3942 C CA . VAL A 1 504 ? 2.938 30.982 -1.381 1.00 88.62 504 VAL A CA 1
ATOM 3943 C C . VAL A 1 504 ? 2.719 31.688 -2.712 1.00 88.62 504 VAL A C 1
ATOM 3945 O O . VAL A 1 504 ? 2.867 31.106 -3.785 1.00 88.62 504 VAL A O 1
ATOM 3948 N N . GLY A 1 505 ? 2.415 32.983 -2.655 1.00 86.25 505 GLY A N 1
ATOM 3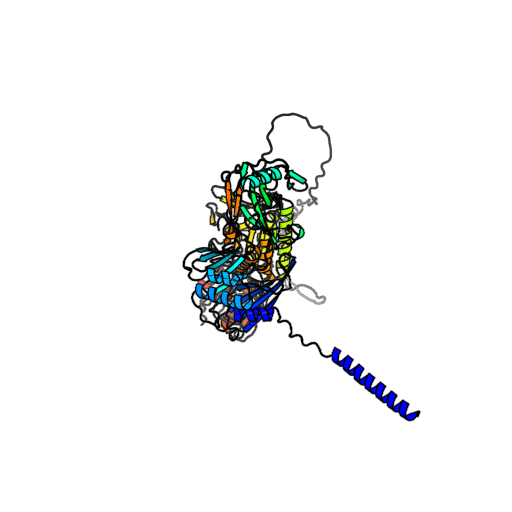949 C CA . GLY A 1 505 ? 2.274 33.816 -3.852 1.00 86.25 505 GLY A CA 1
ATOM 3950 C C . GLY A 1 505 ? 0.945 33.621 -4.587 1.00 86.25 505 GLY A C 1
ATOM 3951 O O . GLY A 1 505 ? 0.922 33.708 -5.814 1.00 86.25 505 GLY A O 1
ATOM 3952 N N . GLY A 1 506 ? -0.140 33.368 -3.851 1.00 89.50 506 GLY A N 1
ATOM 3953 C CA . GLY A 1 506 ? -1.498 33.182 -4.372 1.00 89.50 506 GLY A CA 1
ATOM 3954 C C . GLY A 1 506 ? -1.834 31.742 -4.763 1.00 89.50 506 GLY A C 1
ATOM 3955 O O . GLY A 1 506 ? -2.884 31.506 -5.359 1.00 89.50 506 GLY A O 1
ATOM 3956 N N . TYR A 1 507 ? -0.951 30.792 -4.453 1.00 92.06 507 TYR A N 1
ATOM 3957 C CA . TYR A 1 507 ? -1.114 29.370 -4.746 1.00 92.06 507 TYR A CA 1
ATOM 3958 C C . TYR A 1 507 ? -0.838 28.554 -3.486 1.00 92.06 507 TYR A C 1
ATOM 3960 O O . TYR A 1 507 ? 0.109 28.846 -2.756 1.00 92.06 507 TYR A O 1
ATOM 3968 N N . LEU A 1 508 ? -1.659 27.535 -3.236 1.00 91.69 508 LEU A N 1
ATOM 3969 C CA . LEU A 1 508 ? -1.464 26.619 -2.115 1.00 91.69 508 LEU A CA 1
ATOM 3970 C C . LEU A 1 508 ? -0.374 25.613 -2.477 1.00 91.69 508 LEU A C 1
ATOM 3972 O O . LEU A 1 508 ? -0.591 24.767 -3.340 1.00 91.69 508 LEU A O 1
ATOM 3976 N N . HIS A 1 509 ? 0.776 25.717 -1.822 1.00 94.94 509 HIS A N 1
ATOM 3977 C CA . HIS A 1 509 ? 1.876 24.767 -1.952 1.00 94.94 509 HIS A CA 1
ATOM 3978 C C . HIS A 1 509 ? 1.884 23.812 -0.773 1.00 94.94 509 HIS A C 1
ATOM 3980 O O . HIS A 1 509 ? 1.580 24.220 0.347 1.00 94.94 509 HIS A O 1
ATOM 3986 N N . TYR A 1 510 ? 2.228 22.556 -1.034 1.00 95.00 510 TYR A N 1
ATOM 3987 C CA . TYR A 1 510 ? 2.215 21.492 -0.039 1.00 95.00 510 TYR A CA 1
ATOM 3988 C C . TYR A 1 510 ? 3.598 21.293 0.559 1.00 95.00 510 TYR A C 1
ATOM 3990 O O . TYR A 1 510 ? 4.619 21.482 -0.112 1.00 95.00 510 TYR A O 1
ATOM 3998 N N . ASP A 1 511 ? 3.613 20.890 1.823 1.00 93.94 511 ASP A N 1
ATOM 3999 C CA . ASP A 1 511 ? 4.838 20.696 2.575 1.00 93.94 511 ASP A CA 1
ATOM 4000 C C . ASP A 1 511 ? 4.774 19.560 3.590 1.00 93.94 511 ASP A C 1
ATOM 4002 O O . ASP A 1 511 ? 3.704 19.153 4.046 1.00 93.94 511 ASP A O 1
ATOM 4006 N N . TYR A 1 512 ? 5.959 19.092 3.973 1.00 93.75 512 TYR A N 1
ATOM 4007 C CA . TYR A 1 512 ? 6.185 18.308 5.181 1.00 93.75 512 TYR A CA 1
ATOM 4008 C C . TYR A 1 512 ? 7.476 18.751 5.874 1.00 93.75 512 TYR A C 1
ATOM 4010 O O . TYR A 1 512 ? 8.294 19.481 5.306 1.00 93.75 512 TYR A O 1
ATOM 4018 N N . PHE A 1 513 ? 7.656 18.339 7.126 1.00 90.19 513 PHE A N 1
ATOM 4019 C CA . PHE A 1 513 ? 8.760 18.802 7.966 1.00 90.19 513 PHE A CA 1
ATOM 4020 C C . PHE A 1 513 ? 9.860 17.755 8.112 1.00 90.19 513 PHE A C 1
ATOM 4022 O O . PHE A 1 513 ? 9.601 16.559 8.226 1.00 90.19 513 PHE A O 1
ATOM 4029 N N . ASP A 1 514 ? 11.103 18.223 8.182 1.00 92.50 514 ASP A N 1
ATOM 4030 C CA . ASP A 1 514 ? 12.239 17.423 8.635 1.00 92.50 514 ASP A CA 1
ATOM 4031 C C . ASP A 1 514 ? 12.284 17.324 10.179 1.00 92.50 514 ASP A C 1
ATOM 4033 O O . ASP A 1 514 ? 11.439 17.899 10.869 1.00 92.50 514 ASP A O 1
ATOM 4037 N N . SER A 1 515 ? 13.249 16.596 10.749 1.00 91.12 515 SER A N 1
ATOM 4038 C CA . SER A 1 515 ? 13.390 16.418 12.209 1.00 91.12 515 SER A CA 1
ATOM 4039 C C . SER A 1 515 ? 13.756 17.702 12.966 1.00 91.12 515 SER A C 1
ATOM 4041 O O . SER A 1 515 ? 13.564 17.778 14.179 1.00 91.12 515 SER A O 1
ATOM 4043 N N . ASN A 1 516 ? 14.247 18.730 12.270 1.00 88.94 516 ASN A N 1
ATOM 4044 C CA . ASN A 1 516 ? 14.554 20.045 12.838 1.00 88.94 516 ASN A CA 1
ATOM 4045 C C . ASN A 1 516 ? 13.377 21.030 12.706 1.00 88.94 516 ASN A C 1
ATOM 4047 O O . ASN A 1 516 ? 13.490 22.172 13.152 1.00 88.94 516 ASN A O 1
ATOM 4051 N N . GLY A 1 517 ? 12.268 20.615 12.087 1.00 86.12 517 GLY A N 1
ATOM 4052 C CA . GLY A 1 517 ? 11.125 21.479 11.801 1.00 86.12 517 GLY A CA 1
ATOM 4053 C C . GLY A 1 517 ? 11.317 22.379 10.580 1.00 86.12 517 GLY A C 1
ATOM 4054 O O . GLY A 1 517 ? 10.555 23.327 10.405 1.00 86.12 517 GLY A O 1
ATOM 4055 N N . ASN A 1 518 ? 12.312 22.114 9.726 1.00 91.25 518 ASN A N 1
ATOM 4056 C CA . ASN A 1 518 ? 12.426 22.808 8.447 1.00 91.25 518 ASN A CA 1
ATOM 4057 C C . ASN A 1 518 ? 11.411 22.242 7.458 1.00 91.25 518 ASN A C 1
ATOM 4059 O O . ASN A 1 518 ? 11.293 21.029 7.290 1.00 91.25 518 ASN A O 1
ATOM 4063 N N . THR A 1 519 ? 10.741 23.140 6.750 1.00 92.62 519 THR A N 1
ATOM 4064 C CA . THR A 1 519 ? 9.755 22.796 5.731 1.00 92.62 519 THR A CA 1
ATOM 4065 C C . THR A 1 519 ? 10.419 22.337 4.434 1.00 92.62 519 THR A C 1
ATOM 4067 O O . THR A 1 519 ? 11.338 23.002 3.944 1.00 92.62 519 THR A O 1
ATOM 4070 N N . ILE A 1 520 ? 9.940 21.233 3.869 1.00 95.81 520 ILE A N 1
ATOM 4071 C CA . ILE A 1 520 ? 10.325 20.682 2.567 1.00 95.81 520 ILE A CA 1
ATOM 4072 C C . ILE A 1 520 ? 9.126 20.849 1.633 1.00 95.81 520 ILE A C 1
ATOM 4074 O O . ILE A 1 520 ? 8.078 20.243 1.858 1.00 95.81 520 ILE A O 1
ATOM 4078 N N . TRP A 1 521 ? 9.279 21.688 0.611 1.00 97.06 521 TRP A N 1
ATOM 4079 C CA . TRP A 1 521 ? 8.186 22.065 -0.285 1.00 97.06 521 TRP A CA 1
ATOM 4080 C C . TRP A 1 521 ? 8.134 21.215 -1.555 1.00 97.06 521 TRP A C 1
ATOM 4082 O O . TRP A 1 521 ? 9.168 20.800 -2.083 1.00 97.06 521 TRP A O 1
ATOM 4092 N N . ASP A 1 522 ? 6.935 21.055 -2.110 1.00 97.75 522 ASP A N 1
ATOM 4093 C CA . ASP A 1 522 ? 6.707 20.457 -3.432 1.00 97.75 522 ASP A CA 1
ATOM 4094 C C . ASP A 1 522 ? 7.603 21.068 -4.534 1.00 97.75 522 ASP A C 1
ATOM 4096 O O . ASP A 1 522 ? 8.281 20.348 -5.272 1.00 97.75 522 ASP A O 1
ATOM 4100 N N . TYR A 1 523 ? 7.709 22.396 -4.596 1.00 97.44 523 TYR A N 1
ATOM 4101 C CA . TYR A 1 523 ? 8.548 23.104 -5.567 1.00 97.44 523 TYR A CA 1
ATOM 4102 C C . TYR A 1 523 ? 10.059 22.988 -5.308 1.00 97.44 523 TYR A C 1
ATOM 4104 O O . TYR A 1 523 ? 10.851 23.358 -6.175 1.00 97.44 523 TYR A O 1
ATOM 4112 N N . GLU A 1 524 ? 10.482 22.504 -4.138 1.00 97.81 524 GLU A N 1
ATOM 4113 C CA . GLU A 1 524 ? 11.890 22.189 -3.852 1.00 97.81 524 GLU A CA 1
ATOM 4114 C C . GLU A 1 524 ? 12.243 20.754 -4.233 1.00 97.81 524 GLU A C 1
ATOM 4116 O O . GLU A 1 524 ? 13.383 20.499 -4.623 1.00 97.81 524 GLU A O 1
ATOM 4121 N N . ILE A 1 525 ? 11.274 19.842 -4.136 1.00 98.00 525 ILE A N 1
ATOM 4122 C CA . ILE A 1 525 ? 11.406 18.436 -4.526 1.00 98.00 525 ILE A CA 1
ATOM 4123 C C . ILE A 1 525 ? 11.434 18.306 -6.045 1.00 98.00 525 ILE A C 1
ATOM 4125 O O . ILE A 1 525 ? 12.348 17.682 -6.563 1.00 98.00 525 ILE A O 1
ATOM 4129 N N . TYR A 1 526 ? 10.507 18.954 -6.756 1.00 98.00 526 TYR A N 1
ATOM 4130 C CA . TYR A 1 526 ? 10.378 18.847 -8.214 1.00 98.00 526 TYR A CA 1
ATOM 4131 C C . TYR A 1 526 ? 11.702 19.003 -8.995 1.00 98.00 526 TYR A C 1
ATOM 4133 O O . TYR A 1 526 ? 12.031 18.146 -9.807 1.00 98.00 526 TYR A O 1
ATOM 4141 N N . PRO A 1 527 ? 12.555 20.022 -8.765 1.00 96.75 527 PRO A N 1
ATOM 4142 C CA . PRO A 1 527 ? 13.835 20.118 -9.478 1.00 96.75 527 PRO A CA 1
ATOM 4143 C C . PRO A 1 527 ? 14.872 19.045 -9.083 1.00 96.75 527 PRO A C 1
ATOM 4145 O O . PRO A 1 527 ? 15.971 19.038 -9.635 1.00 96.75 527 PRO A O 1
ATOM 4148 N N . LYS A 1 528 ? 14.579 18.193 -8.096 1.00 97.12 528 LYS A N 1
ATOM 4149 C CA . LYS A 1 528 ? 15.429 17.095 -7.602 1.00 97.12 528 LYS A CA 1
ATOM 4150 C C . LYS A 1 528 ? 14.964 15.719 -8.060 1.00 97.12 528 LYS A C 1
ATOM 4152 O O . LYS A 1 528 ? 15.636 14.753 -7.728 1.00 97.12 528 LYS A O 1
ATOM 4157 N N . THR A 1 529 ? 13.844 15.635 -8.766 1.00 96.38 529 THR A N 1
ATOM 4158 C CA . THR A 1 529 ? 13.220 14.375 -9.189 1.00 96.38 529 THR A CA 1
ATOM 4159 C C . THR A 1 529 ? 13.012 14.317 -10.708 1.00 96.38 529 THR A C 1
ATOM 4161 O O . THR A 1 529 ? 12.219 13.525 -11.220 1.00 96.38 529 THR A O 1
ATOM 4164 N N . GLY A 1 530 ? 13.709 15.199 -11.437 1.00 92.56 530 GLY A N 1
ATOM 4165 C CA . GLY A 1 530 ? 13.463 15.505 -12.845 1.00 92.56 530 GLY A CA 1
ATOM 4166 C C . GLY A 1 530 ? 13.771 14.367 -13.810 1.00 92.56 530 GLY A C 1
ATOM 4167 O O . GLY A 1 530 ? 13.300 14.413 -14.943 1.00 92.56 530 GLY A O 1
ATOM 4168 N N . LEU A 1 531 ? 14.514 13.344 -13.374 1.00 90.31 531 LEU A N 1
ATOM 4169 C CA . LEU A 1 531 ? 14.751 12.146 -14.182 1.00 90.31 531 LEU A CA 1
ATOM 4170 C C . LEU A 1 531 ? 13.562 11.175 -14.161 1.00 90.31 531 LEU A C 1
ATOM 4172 O O . LEU A 1 531 ? 13.574 10.206 -14.916 1.00 90.31 531 LEU A O 1
ATOM 4176 N N . GLY A 1 532 ? 12.550 11.400 -13.313 1.00 91.25 532 GLY A N 1
ATOM 4177 C CA . GLY A 1 532 ? 11.324 10.598 -13.298 1.00 91.25 532 GLY A CA 1
ATOM 4178 C C . GLY A 1 532 ? 11.541 9.154 -12.837 1.00 91.25 532 GLY A C 1
ATOM 4179 O O . GLY A 1 532 ? 10.849 8.248 -13.282 1.00 91.25 532 GLY A O 1
ATOM 4180 N N . LYS A 1 533 ? 12.516 8.900 -11.957 1.00 92.69 533 LYS A N 1
ATOM 4181 C CA . LYS A 1 533 ? 12.818 7.531 -11.485 1.00 92.69 533 LYS A CA 1
ATOM 4182 C C . LYS A 1 533 ? 12.169 7.166 -10.151 1.00 92.69 533 LYS A C 1
ATOM 4184 O O . LYS A 1 533 ? 12.265 6.020 -9.710 1.00 92.69 533 LYS A O 1
ATOM 4189 N N . HIS A 1 534 ? 11.487 8.113 -9.508 1.00 95.56 534 HIS A N 1
ATOM 4190 C CA . HIS A 1 534 ? 10.744 7.906 -8.259 1.00 95.56 534 HIS A CA 1
ATOM 4191 C C . HIS A 1 534 ? 9.405 7.207 -8.529 1.00 95.56 534 HIS A C 1
ATOM 4193 O O . HIS A 1 534 ? 8.344 7.827 -8.530 1.00 95.56 534 HIS A O 1
ATOM 4199 N N . PHE A 1 535 ? 9.467 5.905 -8.811 1.00 95.19 535 PHE A N 1
ATOM 4200 C CA . PHE A 1 535 ? 8.330 5.094 -9.262 1.00 95.19 535 PHE A CA 1
ATOM 4201 C C . PHE A 1 535 ? 7.294 4.805 -8.157 1.00 95.19 535 PHE A C 1
ATOM 4203 O O . PHE A 1 535 ? 6.107 4.655 -8.441 1.00 95.19 535 PHE A O 1
ATOM 4210 N N . PHE A 1 536 ? 7.719 4.755 -6.890 1.00 97.88 536 PHE A N 1
ATOM 4211 C CA . PHE A 1 536 ? 6.829 4.527 -5.752 1.00 97.88 536 PHE A CA 1
ATOM 4212 C C . PHE A 1 536 ? 7.124 5.497 -4.612 1.00 97.88 536 PHE A C 1
ATOM 4214 O O . PHE A 1 536 ? 8.220 5.503 -4.050 1.00 97.88 536 PHE A O 1
ATOM 4221 N N . VAL A 1 537 ? 6.130 6.298 -4.233 1.00 98.44 537 VAL A N 1
ATOM 4222 C CA . VAL A 1 537 ? 6.268 7.295 -3.167 1.00 98.44 537 VAL A CA 1
ATOM 4223 C C . VAL A 1 537 ? 5.111 7.165 -2.189 1.00 98.44 537 VAL A C 1
ATOM 4225 O O . VAL A 1 537 ? 3.954 7.339 -2.563 1.00 98.44 537 VAL A O 1
ATOM 4228 N N . PHE A 1 538 ? 5.417 6.885 -0.923 1.00 98.62 538 PHE A N 1
ATOM 4229 C CA . PHE A 1 538 ? 4.431 6.785 0.149 1.00 98.62 538 PHE A CA 1
ATOM 4230 C C . PHE A 1 538 ? 4.709 7.827 1.238 1.00 98.62 538 PHE A C 1
ATOM 4232 O O . PHE A 1 538 ? 5.612 7.673 2.060 1.00 98.62 538 PHE A O 1
ATOM 4239 N N . ILE A 1 539 ? 3.896 8.884 1.272 1.00 97.75 539 ILE A N 1
ATOM 4240 C CA . ILE A 1 539 ? 3.988 9.953 2.267 1.00 97.75 539 ILE A CA 1
ATOM 4241 C C . ILE A 1 539 ? 2.845 9.830 3.282 1.00 97.75 539 ILE A C 1
ATOM 4243 O O . ILE A 1 539 ? 1.702 10.218 3.030 1.00 97.75 539 ILE A O 1
ATOM 4247 N N . TRP A 1 540 ? 3.162 9.308 4.466 1.00 96.56 540 TRP A N 1
ATOM 4248 C CA . TRP A 1 540 ? 2.255 9.195 5.608 1.00 96.56 540 TRP A CA 1
ATOM 4249 C C . TRP A 1 540 ? 2.185 10.505 6.399 1.00 96.56 540 TRP A C 1
ATOM 4251 O O . TRP A 1 540 ? 2.591 10.593 7.558 1.00 96.56 540 TRP A O 1
ATOM 4261 N N . THR A 1 541 ? 1.662 11.539 5.748 1.00 93.00 541 THR A N 1
ATOM 4262 C CA . THR A 1 541 ? 1.563 12.889 6.306 1.00 93.00 541 THR A CA 1
ATOM 4263 C C . THR A 1 541 ? 0.249 13.532 5.874 1.00 93.00 541 THR A C 1
ATOM 4265 O O . THR A 1 541 ? -0.278 13.247 4.794 1.00 93.00 541 THR A O 1
ATOM 4268 N N . CYS A 1 542 ? -0.300 14.408 6.718 1.00 91.25 542 CYS A N 1
ATOM 4269 C CA . CYS A 1 542 ? -1.549 15.112 6.441 1.00 91.25 542 CYS A CA 1
ATOM 4270 C C . CYS A 1 542 ? -1.471 15.886 5.118 1.00 91.25 542 CYS A C 1
ATOM 4272 O O . CYS A 1 542 ? -0.448 16.493 4.815 1.00 91.25 542 CYS A O 1
ATOM 4274 N N . ARG A 1 543 ? -2.570 15.898 4.357 1.00 91.75 543 ARG A N 1
ATOM 4275 C CA . ARG A 1 543 ? -2.781 16.702 3.134 1.00 91.75 543 ARG A CA 1
ATOM 4276 C C . ARG A 1 543 ? -1.912 16.395 1.916 1.00 91.75 543 ARG A C 1
ATOM 4278 O O . ARG A 1 543 ? -2.163 16.954 0.852 1.00 91.75 543 ARG A O 1
ATOM 4285 N N . GLN A 1 544 ? -0.953 15.478 2.006 1.00 95.50 544 GLN A N 1
ATOM 4286 C CA . GLN A 1 544 ? -0.038 15.187 0.892 1.00 95.50 544 GLN A CA 1
ATOM 4287 C C . GLN A 1 544 ? -0.714 14.456 -0.282 1.00 95.50 544 GLN A C 1
ATOM 4289 O O . GLN A 1 544 ? -0.097 14.244 -1.321 1.00 95.50 544 GLN A O 1
ATOM 4294 N N . GLY A 1 545 ? -1.985 14.077 -0.128 1.00 95.88 545 GLY A N 1
ATOM 4295 C CA . GLY A 1 545 ? -2.844 13.532 -1.172 1.00 95.88 545 GLY A CA 1
ATOM 4296 C C . GLY A 1 545 ? -4.047 14.417 -1.518 1.00 95.88 545 GLY A C 1
ATOM 4297 O O . GLY A 1 545 ? -4.959 13.909 -2.162 1.00 95.88 545 GLY A O 1
ATOM 4298 N N . ASP A 1 546 ? -4.099 15.691 -1.106 1.00 95.06 546 ASP A N 1
ATOM 4299 C CA . ASP A 1 546 ? -5.250 16.577 -1.387 1.00 95.06 546 ASP A CA 1
ATOM 4300 C C . ASP A 1 546 ? -5.479 16.801 -2.893 1.00 95.06 546 ASP A C 1
ATOM 4302 O O . ASP A 1 546 ? -6.620 16.951 -3.332 1.00 95.06 546 ASP A O 1
ATOM 4306 N N . LEU A 1 547 ? -4.409 16.801 -3.693 1.00 95.94 547 LEU A N 1
ATOM 4307 C CA . LEU A 1 547 ? -4.471 16.923 -5.148 1.00 95.94 547 LEU A CA 1
ATOM 4308 C C . LEU A 1 547 ? -3.263 16.262 -5.821 1.00 95.94 547 LEU A C 1
ATOM 4310 O O . LEU A 1 547 ? -2.216 16.110 -5.197 1.00 95.94 547 LEU A O 1
ATOM 4314 N N . ILE A 1 548 ? -3.408 15.894 -7.099 1.00 97.75 548 ILE A N 1
ATOM 4315 C CA . ILE A 1 548 ? -2.318 15.322 -7.910 1.00 97.75 548 ILE A CA 1
ATOM 4316 C C . ILE A 1 548 ? -1.247 16.383 -8.177 1.00 97.75 548 ILE A C 1
ATOM 4318 O O . ILE A 1 548 ? -0.096 16.198 -7.802 1.00 97.75 548 ILE A O 1
ATOM 4322 N N . GLY A 1 549 ? -1.635 17.512 -8.772 1.00 97.06 549 GLY A N 1
ATOM 4323 C CA . GLY A 1 549 ? -0.746 18.656 -8.947 1.00 97.06 549 GLY A CA 1
ATOM 4324 C C . GLY A 1 549 ? -0.732 19.260 -10.339 1.00 97.06 549 GLY A C 1
ATOM 4325 O O . GLY A 1 549 ? -1.384 18.773 -11.263 1.00 97.06 549 GLY A O 1
ATOM 4326 N N . TYR A 1 550 ? -0.038 20.387 -10.451 1.00 97.38 550 TYR A N 1
ATOM 4327 C CA . TYR A 1 550 ? 0.090 21.194 -11.664 1.00 97.38 550 TYR A CA 1
ATOM 4328 C C . TYR A 1 550 ? 1.272 22.171 -11.534 1.00 97.38 550 TYR A C 1
ATOM 4330 O O . TYR A 1 550 ? 1.949 22.208 -10.509 1.00 97.38 550 TYR A O 1
ATOM 4338 N N . VAL A 1 551 ? 1.520 22.972 -12.573 1.00 97.44 551 VAL A N 1
ATOM 4339 C CA . VAL A 1 551 ? 2.500 24.070 -12.547 1.00 97.44 551 VAL A CA 1
ATOM 4340 C C . VAL A 1 551 ? 1.773 25.395 -12.323 1.00 97.44 551 VAL A C 1
ATOM 4342 O O . VAL A 1 551 ? 0.849 25.723 -13.071 1.00 97.44 551 VAL A O 1
ATOM 4345 N N . ASP A 1 552 ? 2.167 26.151 -11.300 1.00 96.12 552 ASP A N 1
ATOM 4346 C CA . ASP A 1 552 ? 1.575 27.452 -10.986 1.00 96.12 552 ASP A CA 1
ATOM 4347 C C . ASP A 1 552 ? 1.951 28.550 -12.001 1.00 96.12 552 ASP A C 1
ATOM 4349 O O . ASP A 1 552 ? 2.775 28.367 -12.900 1.00 96.12 552 ASP A O 1
ATOM 4353 N N . GLY A 1 553 ? 1.367 29.743 -11.843 1.00 93.69 553 GLY A N 1
ATOM 4354 C CA . GLY A 1 553 ? 1.648 30.886 -12.721 1.00 93.69 553 GLY A CA 1
ATOM 4355 C C . GLY A 1 553 ? 3.088 31.422 -12.663 1.00 93.69 553 GLY A C 1
ATOM 4356 O O . GLY A 1 553 ? 3.441 32.262 -13.487 1.00 93.69 553 GLY A O 1
ATOM 4357 N N . ASN A 1 554 ? 3.911 30.947 -11.723 1.00 93.56 554 ASN A N 1
ATOM 4358 C CA . ASN A 1 554 ? 5.326 31.291 -11.572 1.00 93.56 554 ASN A CA 1
ATOM 4359 C C . ASN A 1 554 ? 6.261 30.167 -12.061 1.00 93.56 554 ASN A C 1
ATOM 4361 O O . ASN A 1 554 ? 7.477 30.279 -11.898 1.00 93.56 554 ASN A O 1
ATOM 4365 N N . GLY A 1 555 ? 5.723 29.092 -12.647 1.00 94.12 555 GLY A N 1
ATOM 4366 C CA . GLY A 1 555 ? 6.510 27.957 -13.132 1.00 94.12 555 GLY A CA 1
ATOM 4367 C C . GLY A 1 555 ? 6.933 26.965 -12.043 1.00 94.12 555 GLY A C 1
ATOM 4368 O O . GLY A 1 555 ? 7.820 26.150 -12.286 1.00 94.12 555 GLY A O 1
ATOM 4369 N N . ARG A 1 556 ? 6.338 27.021 -10.847 1.00 96.50 556 ARG A N 1
ATOM 4370 C CA . ARG A 1 556 ? 6.631 26.112 -9.728 1.00 96.50 556 ARG A CA 1
ATOM 4371 C C . ARG A 1 556 ? 5.650 24.947 -9.710 1.00 96.50 556 ARG A C 1
ATOM 4373 O O . ARG A 1 556 ? 4.468 25.123 -9.996 1.00 96.50 556 ARG A O 1
ATOM 4380 N N . ALA A 1 557 ? 6.126 23.768 -9.327 1.00 97.38 557 ALA A N 1
ATOM 4381 C CA . ALA A 1 557 ? 5.256 22.626 -9.083 1.00 97.38 557 ALA A CA 1
ATOM 4382 C C . ALA A 1 557 ? 4.365 22.862 -7.855 1.00 97.38 557 ALA A C 1
ATOM 4384 O O . ALA A 1 557 ? 4.825 23.395 -6.848 1.00 97.38 557 ALA A O 1
ATOM 4385 N N . VAL A 1 558 ? 3.107 22.443 -7.956 1.00 97.75 558 VAL A N 1
ATOM 4386 C CA . VAL A 1 558 ? 2.114 22.423 -6.879 1.00 97.75 558 VAL A CA 1
ATOM 4387 C C . VAL A 1 558 ? 1.620 20.994 -6.717 1.00 97.75 558 VAL A C 1
ATOM 4389 O O . VAL A 1 558 ? 1.191 20.393 -7.701 1.00 97.75 558 VAL A O 1
ATOM 4392 N N . GLY A 1 559 ? 1.621 20.483 -5.486 1.00 97.19 559 GLY A N 1
ATOM 4393 C CA . GLY A 1 559 ? 1.145 19.146 -5.130 1.00 97.19 559 GLY A CA 1
ATOM 4394 C C . GLY A 1 559 ? 2.265 18.109 -5.084 1.00 97.19 559 GLY A C 1
ATOM 4395 O O . GLY A 1 559 ? 3.026 17.953 -6.038 1.00 97.19 559 GLY A O 1
ATOM 4396 N N . MET A 1 560 ? 2.342 17.363 -3.977 1.00 97.62 560 MET A N 1
ATOM 4397 C CA . MET A 1 560 ? 3.371 16.334 -3.787 1.00 97.62 560 MET A CA 1
ATOM 4398 C C . MET A 1 560 ? 3.372 15.236 -4.856 1.00 97.62 560 MET A C 1
ATOM 4400 O O . MET A 1 560 ? 4.463 14.894 -5.311 1.00 97.62 560 MET A O 1
ATOM 4404 N N . PRO A 1 561 ? 2.227 14.686 -5.310 1.00 98.12 561 PRO A N 1
ATOM 4405 C CA . PRO A 1 561 ? 2.265 13.654 -6.341 1.00 98.12 561 PRO A CA 1
ATOM 4406 C C . PRO A 1 561 ? 2.952 14.153 -7.618 1.00 98.12 561 PRO A C 1
ATOM 4408 O O . PRO A 1 561 ? 3.849 13.489 -8.132 1.00 98.12 561 PRO A O 1
ATOM 4411 N N . TYR A 1 562 ? 2.609 15.355 -8.085 1.00 98.06 562 TYR A N 1
ATOM 4412 C CA . TYR A 1 562 ? 3.242 15.975 -9.247 1.00 98.06 562 TYR A CA 1
ATOM 4413 C C . TYR A 1 562 ? 4.712 16.324 -9.002 1.00 98.06 562 TYR A C 1
ATOM 4415 O O . TYR A 1 562 ? 5.537 16.109 -9.888 1.00 98.06 562 TYR A O 1
ATOM 4423 N N . ALA A 1 563 ? 5.048 16.809 -7.801 1.00 98.06 563 ALA A N 1
ATOM 4424 C CA . ALA A 1 563 ? 6.422 17.110 -7.416 1.00 98.06 563 ALA A CA 1
ATOM 4425 C C . ALA A 1 563 ? 7.343 15.899 -7.582 1.00 98.06 563 ALA A C 1
ATOM 4427 O O . ALA A 1 563 ? 8.413 16.044 -8.149 1.00 98.06 563 ALA A O 1
ATOM 4428 N N . TRP A 1 564 ? 6.911 14.717 -7.137 1.00 97.69 564 TRP A N 1
ATOM 4429 C CA . TRP A 1 564 ? 7.723 13.500 -7.188 1.00 97.69 564 TRP A CA 1
ATOM 4430 C C . TRP A 1 564 ? 7.696 12.778 -8.538 1.00 97.69 564 TRP A C 1
ATOM 4432 O O . TRP A 1 564 ? 8.677 12.139 -8.907 1.00 97.69 564 TRP A O 1
ATOM 4442 N N . THR A 1 565 ? 6.575 12.835 -9.260 1.00 95.38 565 THR A N 1
ATOM 4443 C CA . THR A 1 565 ? 6.354 11.985 -10.449 1.00 95.38 565 THR A CA 1
ATOM 4444 C C . THR A 1 565 ? 6.483 12.725 -11.776 1.00 95.38 565 THR A C 1
ATOM 4446 O O . THR A 1 565 ? 6.507 12.087 -12.825 1.00 95.38 565 THR A O 1
ATOM 4449 N N . HIS A 1 566 ? 6.533 14.062 -11.761 1.00 94.94 566 HIS A N 1
ATOM 4450 C CA . HIS A 1 566 ? 6.579 14.908 -12.960 1.00 94.94 566 HIS A CA 1
ATOM 4451 C C . HIS A 1 566 ? 5.406 14.711 -13.934 1.00 94.94 566 HIS A C 1
ATOM 4453 O O . HIS A 1 566 ? 5.461 15.143 -15.085 1.00 94.94 566 HIS A O 1
ATOM 4459 N N . THR A 1 567 ? 4.309 14.099 -13.481 1.00 93.19 567 THR A N 1
ATOM 4460 C CA . THR A 1 567 ? 3.114 13.885 -14.295 1.00 93.19 567 THR A CA 1
ATOM 4461 C C . THR A 1 567 ? 1.847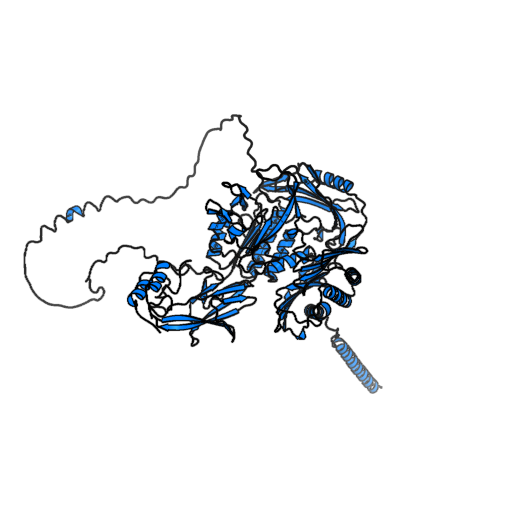 14.195 -13.517 1.00 93.19 567 THR A C 1
ATOM 4463 O O . THR A 1 567 ? 1.685 13.848 -12.350 1.00 93.19 567 THR A O 1
ATOM 4466 N N . ASN A 1 568 ? 0.922 14.888 -14.175 1.00 93.94 568 ASN A N 1
ATOM 4467 C CA . ASN A 1 568 ? -0.415 15.169 -13.656 1.00 93.94 568 ASN A CA 1
ATOM 4468 C C . ASN A 1 568 ? -1.483 14.248 -14.271 1.00 93.94 568 ASN A C 1
ATOM 4470 O O . ASN A 1 568 ? -2.673 14.442 -14.036 1.00 93.94 568 ASN A O 1
ATOM 4474 N N . SER A 1 569 ? -1.057 13.253 -15.056 1.00 95.25 569 SER A N 1
ATOM 4475 C CA . SER A 1 569 ? -1.932 12.281 -15.723 1.00 95.25 569 SER A CA 1
ATOM 4476 C C . SER A 1 569 ? -2.182 11.024 -14.883 1.00 95.25 569 SER A C 1
ATOM 4478 O O . SER A 1 569 ? -2.726 10.051 -15.398 1.00 95.25 569 SER A O 1
ATOM 4480 N N . LEU A 1 570 ? -1.786 11.041 -13.605 1.00 97.25 570 LEU A N 1
ATOM 4481 C CA . LEU A 1 570 ? -2.025 9.947 -12.669 1.00 97.25 570 LEU A CA 1
ATOM 4482 C C . LEU A 1 570 ? -3.530 9.697 -12.506 1.00 97.25 570 LEU A C 1
ATOM 4484 O O . LEU A 1 570 ? -4.323 10.632 -12.363 1.00 97.25 570 LEU A O 1
ATOM 4488 N N . SER A 1 571 ? -3.928 8.431 -12.441 1.00 97.88 571 SER A N 1
ATOM 4489 C CA . SER A 1 571 ? -5.263 8.043 -12.007 1.00 97.88 571 SER A CA 1
ATOM 4490 C C . SER A 1 571 ? -5.539 8.616 -10.621 1.00 97.88 571 SER A C 1
ATOM 4492 O O . SER A 1 571 ? -4.704 8.535 -9.720 1.00 97.88 571 SER A O 1
ATOM 4494 N N . SER A 1 572 ? -6.743 9.154 -10.419 1.00 96.81 572 SER A N 1
ATOM 4495 C CA . SER A 1 572 ? -7.190 9.649 -9.112 1.00 96.81 572 SER A CA 1
ATOM 4496 C C . SER A 1 572 ? -7.557 8.526 -8.129 1.00 96.81 572 SER A C 1
ATOM 4498 O O . SER A 1 572 ? -7.799 8.790 -6.950 1.00 96.81 572 SER A O 1
ATOM 4500 N N . ASN A 1 573 ? -7.614 7.278 -8.607 1.00 95.69 573 ASN A N 1
ATOM 4501 C CA . ASN A 1 573 ? -7.891 6.087 -7.814 1.00 95.69 573 ASN A CA 1
ATOM 4502 C C . ASN A 1 573 ? -7.099 4.896 -8.362 1.00 95.69 573 ASN A C 1
ATOM 4504 O O . ASN A 1 573 ? -7.664 3.966 -8.938 1.00 95.69 573 ASN A O 1
ATOM 4508 N N . GLY A 1 574 ? -5.786 4.923 -8.151 1.00 96.50 574 GLY A N 1
ATOM 4509 C CA . GLY A 1 574 ? -4.862 3.887 -8.604 1.00 96.50 574 GLY A CA 1
ATOM 4510 C C . GLY A 1 574 ? -5.117 2.504 -8.004 1.00 96.50 574 GLY A C 1
ATOM 4511 O O . GLY A 1 574 ? -4.649 1.515 -8.547 1.00 96.50 574 GLY A O 1
ATOM 4512 N N . TYR A 1 575 ? -5.903 2.407 -6.926 1.00 95.12 575 TYR A N 1
ATOM 4513 C CA . TYR A 1 575 ? -6.350 1.122 -6.386 1.00 95.12 575 TYR A CA 1
ATOM 4514 C C . TYR A 1 575 ? -7.469 0.493 -7.238 1.00 95.12 575 TYR A C 1
ATOM 4516 O O . TYR A 1 575 ? -7.346 -0.649 -7.669 1.00 95.12 575 TYR A O 1
ATOM 4524 N N . SER A 1 576 ? -8.576 1.217 -7.467 1.00 92.44 576 SER A N 1
ATOM 4525 C CA . SER A 1 576 ? -9.768 0.653 -8.142 1.00 92.44 576 SER A CA 1
ATOM 4526 C C . SER A 1 576 ? -9.715 0.796 -9.663 1.00 92.44 576 SER A C 1
ATOM 4528 O O . SER A 1 576 ? -10.458 0.139 -10.390 1.00 92.44 576 SER A O 1
ATOM 4530 N N . SER A 1 577 ? -8.920 1.740 -10.156 1.00 93.75 577 SER A N 1
ATOM 4531 C CA . SER A 1 577 ? -8.803 2.090 -11.570 1.00 93.75 577 SER A CA 1
ATOM 4532 C C . SER A 1 577 ? -7.365 2.532 -11.863 1.00 93.75 577 SER A C 1
ATOM 4534 O O . SER A 1 577 ? -7.151 3.707 -12.172 1.00 93.75 577 SER A O 1
ATOM 4536 N N . PRO A 1 578 ? -6.377 1.628 -11.698 1.00 94.56 578 PRO A N 1
ATOM 4537 C CA . PRO A 1 578 ? -4.982 1.914 -12.025 1.00 94.56 578 PRO A CA 1
ATOM 4538 C C . PRO A 1 578 ? -4.848 2.398 -13.472 1.00 94.56 578 PRO A C 1
ATOM 4540 O O . PRO A 1 578 ? -5.527 1.892 -14.369 1.00 94.56 578 PRO A O 1
ATOM 4543 N N . ASP A 1 579 ? -3.998 3.402 -13.689 1.00 94.62 579 ASP A N 1
ATOM 4544 C CA . ASP A 1 579 ? -3.536 3.736 -15.039 1.00 94.62 579 ASP A CA 1
ATOM 4545 C C . ASP A 1 579 ? -2.402 2.795 -15.481 1.00 94.62 579 ASP A C 1
ATOM 4547 O O . ASP A 1 579 ? -1.933 1.960 -14.715 1.00 94.62 579 ASP A O 1
ATOM 4551 N N . SER A 1 580 ? -1.965 2.913 -16.737 1.00 89.25 580 SER A N 1
ATOM 4552 C CA . SER A 1 580 ? -0.845 2.135 -17.284 1.00 89.25 580 SER A CA 1
ATOM 4553 C C . SER A 1 580 ? 0.514 2.830 -17.118 1.00 89.25 580 SER A C 1
ATOM 4555 O O . SER A 1 580 ? 1.462 2.495 -17.830 1.00 89.25 580 SER A O 1
ATOM 4557 N N . GLY A 1 581 ? 0.591 3.863 -16.278 1.00 89.38 581 GLY A N 1
ATOM 4558 C CA . GLY A 1 581 ? 1.798 4.633 -16.010 1.00 89.38 581 GLY A CA 1
ATOM 4559 C C . GLY A 1 581 ? 2.783 3.887 -15.112 1.00 89.38 581 GLY A C 1
ATOM 4560 O O . GLY A 1 581 ? 2.528 2.784 -14.634 1.00 89.38 581 GLY A O 1
ATOM 4561 N N . LEU A 1 582 ? 3.934 4.512 -14.878 1.00 89.38 582 LEU A N 1
ATOM 4562 C CA . LEU A 1 582 ? 5.048 3.918 -14.128 1.00 89.38 582 LEU A CA 1
ATOM 4563 C C . LEU A 1 582 ? 5.006 4.222 -12.629 1.00 89.38 582 LEU A C 1
ATOM 4565 O O . LEU A 1 582 ? 5.808 3.686 -11.869 1.00 89.38 582 LEU A O 1
ATOM 4569 N N . TYR A 1 583 ? 4.118 5.125 -12.215 1.00 95.12 583 TYR A N 1
ATOM 4570 C CA . TYR A 1 583 ? 4.181 5.753 -10.905 1.00 95.12 583 TYR A CA 1
ATOM 4571 C C . TYR A 1 583 ? 2.996 5.356 -10.045 1.00 95.12 583 TYR A C 1
ATOM 4573 O O . TYR A 1 583 ? 1.855 5.414 -10.499 1.00 95.12 583 TYR A O 1
ATOM 4581 N N . CYS A 1 584 ? 3.254 5.066 -8.776 1.00 98.00 584 CYS A N 1
ATOM 4582 C CA . CYS A 1 584 ? 2.233 5.033 -7.742 1.00 98.00 584 CYS A CA 1
ATOM 4583 C C . CYS A 1 584 ? 2.625 5.976 -6.608 1.00 98.00 584 CYS A C 1
ATOM 4585 O O . CYS A 1 584 ? 3.693 5.850 -6.006 1.00 98.00 584 CYS A O 1
ATOM 4587 N N . PHE A 1 585 ? 1.724 6.895 -6.279 1.00 98.69 585 PHE A N 1
ATOM 4588 C CA . PHE A 1 585 ? 1.863 7.783 -5.135 1.00 98.69 585 PHE A CA 1
ATOM 4589 C C . PHE A 1 585 ? 0.778 7.469 -4.109 1.00 98.69 585 PHE A C 1
ATOM 4591 O O . PHE A 1 585 ? -0.408 7.438 -4.442 1.00 98.69 585 PHE A O 1
ATOM 4598 N N . ILE A 1 586 ? 1.165 7.282 -2.849 1.00 98.81 586 ILE A N 1
ATOM 4599 C CA . ILE A 1 586 ? 0.239 7.119 -1.730 1.00 98.81 586 ILE A CA 1
ATOM 4600 C C . ILE A 1 586 ? 0.408 8.289 -0.762 1.00 98.81 586 ILE A C 1
ATOM 4602 O O . ILE A 1 586 ? 1.505 8.566 -0.280 1.00 98.81 586 ILE A O 1
ATOM 4606 N N . GLY A 1 587 ? -0.699 8.956 -0.447 1.00 97.94 587 GLY A N 1
ATOM 4607 C CA . GLY A 1 587 ? -0.747 10.056 0.516 1.00 97.94 587 GLY A CA 1
ATOM 4608 C C . GLY A 1 587 ? -2.101 10.147 1.203 1.00 97.94 587 GLY A C 1
ATOM 4609 O O . GLY A 1 587 ? -2.911 9.226 1.116 1.00 97.94 587 GLY A O 1
ATOM 4610 N N . PHE A 1 588 ? -2.372 11.261 1.879 1.00 96.38 588 PHE A N 1
ATOM 4611 C CA . PHE A 1 588 ? -3.638 11.469 2.582 1.00 96.38 588 PHE A CA 1
ATOM 4612 C C . PHE A 1 588 ? -4.329 12.755 2.152 1.00 96.38 588 PHE A C 1
ATOM 4614 O O . PHE A 1 588 ? -3.713 13.818 2.113 1.00 96.38 588 PHE A O 1
ATOM 4621 N N . GLU A 1 589 ? -5.627 12.653 1.885 1.00 93.62 589 GLU A N 1
ATOM 4622 C CA . GLU A 1 589 ? -6.508 13.807 1.779 1.00 93.62 589 GLU A CA 1
ATOM 4623 C C . GLU A 1 589 ? -6.937 14.226 3.194 1.00 93.62 589 GLU A C 1
ATOM 4625 O O . GLU A 1 589 ? -7.402 13.406 3.996 1.00 93.62 589 GLU A O 1
ATOM 4630 N N . ASN A 1 590 ? -6.779 15.514 3.482 1.00 89.62 590 ASN A N 1
ATOM 4631 C CA . ASN A 1 590 ? -7.050 16.220 4.727 1.00 89.62 590 ASN A CA 1
ATOM 4632 C C . ASN A 1 590 ? -6.170 15.810 5.922 1.00 89.62 590 ASN A C 1
ATOM 4634 O O . ASN A 1 590 ? -5.361 16.611 6.388 1.00 89.62 590 ASN A O 1
ATOM 4638 N N . ALA A 1 591 ? -6.292 14.579 6.417 1.00 88.19 591 ALA A N 1
ATOM 4639 C CA . ALA A 1 591 ? -5.570 14.112 7.599 1.00 88.19 591 ALA A CA 1
ATOM 4640 C C . ALA A 1 591 ? -5.016 12.695 7.415 1.00 88.19 591 ALA A C 1
ATOM 4642 O O . ALA A 1 591 ? -5.661 11.839 6.811 1.00 88.19 591 ALA A O 1
ATOM 4643 N N . SER A 1 592 ? -3.835 12.451 7.982 1.00 91.88 592 SER A N 1
ATOM 4644 C CA . SER A 1 592 ? -3.248 11.123 8.171 1.00 91.88 592 SER A CA 1
ATOM 4645 C C . SER A 1 592 ? -3.485 10.654 9.612 1.00 91.88 592 SER A C 1
ATOM 4647 O O . SER A 1 592 ? -3.484 11.482 10.526 1.00 91.88 592 SER A O 1
ATOM 4649 N N . PRO A 1 593 ? -3.700 9.351 9.853 1.00 92.44 593 PRO A N 1
ATOM 4650 C CA . PRO A 1 593 ? -3.830 8.835 11.208 1.00 92.44 593 PRO A CA 1
ATOM 4651 C C . PRO A 1 593 ? -2.442 8.733 11.854 1.00 92.44 593 PRO A C 1
ATOM 4653 O O . PRO A 1 593 ? -1.437 8.507 11.175 1.00 92.44 593 PRO A O 1
ATOM 4656 N N . ALA A 1 594 ? -2.397 8.877 13.172 1.00 90.31 594 ALA A N 1
ATOM 4657 C CA . ALA A 1 594 ? -1.192 8.656 13.963 1.00 90.31 594 ALA A CA 1
ATOM 4658 C C . ALA A 1 594 ? -0.807 7.170 13.973 1.00 90.31 594 ALA A C 1
ATOM 4660 O O . ALA A 1 594 ? -1.680 6.303 13.912 1.00 90.31 594 ALA A O 1
ATOM 4661 N N . LEU A 1 595 ? 0.488 6.867 14.044 1.00 94.06 595 LEU A N 1
ATOM 4662 C CA . LEU A 1 595 ? 1.030 5.523 13.856 1.00 94.06 595 LEU A CA 1
ATOM 4663 C C . LEU A 1 595 ? 0.685 4.572 14.999 1.00 94.06 595 LEU A C 1
ATOM 4665 O O . LEU A 1 595 ? 0.392 3.405 14.737 1.00 94.06 595 LEU A O 1
ATOM 4669 N N . ALA A 1 596 ? 0.735 5.042 16.244 1.00 92.12 596 ALA A N 1
ATOM 4670 C CA . ALA A 1 596 ? 0.629 4.219 17.450 1.00 92.12 596 ALA A CA 1
ATOM 4671 C C . ALA A 1 596 ? -0.571 4.581 18.345 1.00 92.12 596 ALA A C 1
ATOM 4673 O O . ALA A 1 596 ? -0.692 4.093 19.469 1.00 92.12 596 ALA A O 1
ATOM 4674 N N . TYR A 1 597 ? -1.505 5.371 17.819 1.00 87.50 597 TYR A N 1
ATOM 4675 C CA . TYR A 1 597 ? -2.778 5.707 18.452 1.00 87.50 597 TYR A CA 1
ATOM 4676 C C . TYR A 1 597 ? -3.963 4.974 17.788 1.00 87.50 597 TYR A C 1
ATOM 4678 O O . TYR A 1 597 ? -3.941 4.672 16.593 1.00 87.50 597 TYR A O 1
ATOM 4686 N N . ARG A 1 598 ? -5.029 4.692 18.560 1.00 89.69 598 ARG A N 1
ATOM 4687 C CA . ARG A 1 598 ? -6.261 4.036 18.074 1.00 89.69 598 ARG A CA 1
ATOM 4688 C C . ARG A 1 598 ? -7.142 5.009 17.272 1.00 89.69 598 ARG A C 1
ATOM 4690 O O . ARG A 1 598 ? -8.199 5.423 17.742 1.00 89.69 598 ARG A O 1
ATOM 4697 N N . SER A 1 599 ? -6.720 5.353 16.052 1.00 90.06 599 SER A N 1
ATOM 4698 C CA . SER A 1 599 ? -7.446 6.267 15.146 1.00 90.06 599 SER A CA 1
ATOM 4699 C C . SER A 1 599 ? -8.770 5.723 14.607 1.00 90.06 599 SER A C 1
ATOM 4701 O O . SER A 1 599 ? -9.603 6.489 14.125 1.00 90.06 599 SER A O 1
ATOM 4703 N N . PHE A 1 600 ? -8.977 4.407 14.636 1.00 92.88 600 PHE A N 1
ATOM 4704 C CA . PHE A 1 600 ? -10.108 3.775 13.966 1.00 92.88 600 PHE A CA 1
ATOM 4705 C C . PHE A 1 600 ? -11.191 3.387 14.975 1.00 92.88 600 PHE A C 1
ATOM 4707 O O . PHE A 1 600 ? -11.100 2.365 15.632 1.00 92.88 600 PHE A O 1
ATOM 4714 N N . ARG A 1 601 ? -12.271 4.169 15.050 1.00 90.81 601 ARG A N 1
ATOM 4715 C CA . ARG A 1 601 ? -13.395 4.009 16.001 1.00 90.81 601 ARG A CA 1
ATOM 4716 C C . ARG A 1 601 ? -13.895 2.571 16.246 1.00 90.81 601 ARG A C 1
ATOM 4718 O O . ARG A 1 601 ? -14.309 2.262 17.354 1.00 90.81 601 ARG A O 1
ATOM 4725 N N . TYR A 1 602 ? -13.909 1.719 15.219 1.00 93.69 602 TYR A N 1
ATOM 4726 C CA . TYR A 1 602 ? -14.445 0.349 15.285 1.00 93.69 602 TYR A CA 1
ATOM 4727 C C . TYR A 1 602 ? -13.368 -0.740 15.364 1.00 93.69 602 TYR A C 1
ATOM 4729 O O . TYR A 1 602 ? -13.680 -1.922 15.224 1.00 93.69 602 TYR A O 1
ATOM 4737 N N . TYR A 1 603 ? -12.101 -0.359 15.528 1.00 94.38 603 TYR A N 1
ATOM 4738 C CA . TYR A 1 603 ? -10.971 -1.278 15.486 1.00 94.38 603 TYR A CA 1
ATOM 4739 C C . TYR A 1 603 ? -9.891 -0.851 16.482 1.00 94.38 603 TYR A C 1
ATOM 4741 O O . TYR A 1 603 ? -9.619 0.326 16.677 1.00 94.38 603 TYR A O 1
ATOM 4749 N N . THR A 1 604 ? -9.195 -1.817 17.068 1.00 93.81 604 THR A N 1
ATOM 4750 C CA . THR A 1 604 ? -8.017 -1.544 17.909 1.00 93.81 604 THR A CA 1
ATOM 4751 C C . THR A 1 604 ? -6.707 -1.529 17.120 1.00 93.81 604 THR A C 1
ATOM 4753 O O . THR A 1 604 ? -5.646 -1.332 17.706 1.00 93.81 604 THR A O 1
ATOM 4756 N N . VAL A 1 605 ? -6.802 -1.690 15.795 1.00 94.62 605 VAL A N 1
ATOM 4757 C CA . VAL A 1 605 ? -5.695 -1.651 14.834 1.00 94.62 605 VAL A CA 1
ATOM 4758 C C . VAL A 1 605 ? -4.990 -0.301 14.888 1.00 94.62 605 VAL A C 1
ATOM 4760 O O . VAL A 1 605 ? -5.641 0.744 14.844 1.00 94.62 605 VAL A O 1
ATOM 4763 N N . LEU A 1 606 ? -3.659 -0.324 14.942 1.00 95.06 606 LEU A N 1
ATOM 4764 C CA . LEU A 1 606 ? -2.832 0.871 14.828 1.00 95.06 606 LEU A CA 1
ATOM 4765 C C . LEU A 1 606 ? -2.379 1.048 13.376 1.00 95.06 606 LEU A C 1
ATOM 4767 O O . LEU A 1 606 ? -2.171 0.079 12.643 1.00 95.06 606 LEU A O 1
ATOM 4771 N N . ALA A 1 607 ? -2.192 2.294 12.948 1.00 96.38 607 ALA A N 1
ATOM 4772 C CA . ALA A 1 607 ? -1.720 2.593 11.598 1.00 96.38 607 ALA A CA 1
ATOM 4773 C C . ALA A 1 607 ? -0.353 1.958 11.292 1.00 96.38 607 ALA A C 1
ATOM 4775 O O . ALA A 1 607 ? -0.152 1.467 10.180 1.00 96.38 607 ALA A O 1
ATOM 4776 N N . LYS A 1 608 ? 0.557 1.891 12.278 1.00 97.06 608 LYS A N 1
ATOM 4777 C CA . LYS A 1 608 ? 1.856 1.218 12.119 1.00 97.06 608 LYS A CA 1
ATOM 4778 C C . LYS A 1 608 ? 1.705 -0.241 11.688 1.00 97.06 608 LYS A C 1
ATOM 4780 O O . LYS A 1 608 ? 2.445 -0.703 10.826 1.00 97.06 608 LYS A O 1
ATOM 4785 N N . ASP A 1 609 ? 0.721 -0.949 12.241 1.00 96.88 609 ASP A N 1
ATOM 4786 C CA . ASP A 1 609 ? 0.542 -2.380 12.006 1.00 96.88 609 ASP A CA 1
ATOM 4787 C C . ASP A 1 609 ? -0.006 -2.625 10.596 1.00 96.88 609 ASP A C 1
ATOM 4789 O O . ASP A 1 609 ? 0.376 -3.589 9.926 1.00 96.88 609 ASP A O 1
ATOM 4793 N N . PHE A 1 610 ? -0.846 -1.709 10.102 1.00 98.19 610 PHE A N 1
ATOM 4794 C CA . PHE A 1 610 ? -1.273 -1.702 8.706 1.00 98.19 610 PHE A CA 1
ATOM 4795 C C . PHE A 1 610 ? -0.088 -1.492 7.755 1.00 98.19 610 PHE A C 1
ATOM 4797 O O . PHE A 1 610 ? 0.059 -2.264 6.810 1.00 98.19 610 PHE A O 1
ATOM 4804 N N . ILE A 1 611 ? 0.778 -0.504 8.015 1.00 98.50 611 ILE A N 1
ATOM 4805 C CA . ILE A 1 611 ? 1.947 -0.203 7.167 1.00 98.50 611 ILE A CA 1
ATOM 4806 C C . ILE A 1 611 ? 2.905 -1.395 7.106 1.00 98.50 611 ILE A C 1
ATOM 4808 O O . ILE A 1 611 ? 3.299 -1.812 6.018 1.00 98.50 611 ILE A O 1
ATOM 4812 N N . LEU A 1 612 ? 3.248 -1.971 8.262 1.00 97.94 612 LEU A N 1
ATOM 4813 C CA . LEU A 1 612 ? 4.131 -3.136 8.342 1.00 97.94 612 LEU A CA 1
ATOM 4814 C C . LEU A 1 612 ? 3.556 -4.321 7.554 1.00 97.94 612 LEU A C 1
ATOM 4816 O O . LEU A 1 612 ? 4.271 -4.979 6.799 1.00 97.94 612 LEU A O 1
ATOM 4820 N N . LYS A 1 613 ? 2.245 -4.570 7.675 1.00 97.50 613 LYS A N 1
ATOM 4821 C CA . LYS A 1 613 ? 1.587 -5.667 6.955 1.00 97.50 613 LYS A CA 1
ATOM 4822 C C . LYS A 1 613 ? 1.470 -5.392 5.452 1.00 97.50 613 LYS A C 1
ATOM 4824 O O . LYS A 1 613 ? 1.634 -6.318 4.665 1.00 97.50 613 LYS A O 1
ATOM 4829 N N . PHE A 1 614 ? 1.263 -4.139 5.046 1.00 98.56 614 PHE A N 1
ATOM 4830 C CA . PHE A 1 614 ? 1.312 -3.721 3.643 1.00 98.56 614 PHE A CA 1
ATOM 4831 C C . PHE A 1 614 ? 2.682 -4.018 3.017 1.00 98.56 614 PHE A C 1
ATOM 4833 O O . PHE A 1 614 ? 2.742 -4.711 2.004 1.00 98.56 614 PHE A O 1
ATOM 4840 N N . TYR A 1 615 ? 3.785 -3.585 3.638 1.00 98.00 615 TYR A N 1
ATOM 4841 C CA . TYR A 1 615 ? 5.128 -3.848 3.104 1.00 98.00 615 TYR A CA 1
ATOM 4842 C C . TYR A 1 615 ? 5.526 -5.325 3.173 1.00 98.00 615 TYR A C 1
ATOM 4844 O O . TYR A 1 615 ? 6.242 -5.797 2.293 1.00 98.00 615 TYR A O 1
ATOM 4852 N N . TYR A 1 616 ? 5.033 -6.082 4.160 1.00 96.62 616 TYR A N 1
ATOM 4853 C CA . TYR A 1 616 ? 5.161 -7.541 4.164 1.00 96.62 616 TYR A CA 1
ATOM 4854 C C . TYR A 1 616 ? 4.547 -8.162 2.901 1.00 96.62 616 TYR A C 1
ATOM 4856 O O . TYR A 1 616 ? 5.207 -8.956 2.233 1.00 96.62 616 TYR A O 1
ATOM 4864 N N . TYR A 1 617 ? 3.322 -7.769 2.535 1.00 97.38 617 TYR A N 1
ATOM 4865 C CA . TYR A 1 617 ? 2.678 -8.282 1.325 1.00 97.38 617 TYR A CA 1
ATOM 4866 C C . TYR A 1 617 ? 3.348 -7.784 0.035 1.00 97.38 617 TYR A C 1
ATOM 4868 O O . TYR A 1 617 ? 3.553 -8.579 -0.879 1.00 97.38 617 TYR A O 1
ATOM 4876 N N . ALA A 1 618 ? 3.722 -6.505 -0.034 1.00 96.62 618 ALA A N 1
ATOM 4877 C CA . ALA A 1 618 ? 4.277 -5.898 -1.245 1.00 96.62 618 ALA A CA 1
ATOM 4878 C C . ALA A 1 618 ? 5.707 -6.366 -1.571 1.00 96.62 618 ALA A C 1
ATOM 4880 O O . ALA A 1 618 ? 6.034 -6.570 -2.736 1.00 96.62 618 ALA A O 1
ATOM 4881 N N . LEU A 1 619 ? 6.562 -6.537 -0.555 1.00 94.06 619 LEU A N 1
ATOM 4882 C CA . LEU A 1 619 ? 7.965 -6.925 -0.741 1.00 94.06 619 LEU A CA 1
ATOM 4883 C C . LEU A 1 619 ? 8.148 -8.425 -0.526 1.00 94.06 619 LEU A C 1
ATOM 4885 O O . LEU A 1 619 ? 8.424 -9.156 -1.468 1.00 94.06 619 LEU A O 1
ATOM 4889 N N . SER A 1 620 ? 7.904 -8.911 0.694 1.00 92.31 620 SER A N 1
ATOM 4890 C CA . SER A 1 620 ? 8.234 -10.295 1.064 1.00 92.31 620 SER A CA 1
ATOM 4891 C C . SER A 1 620 ? 7.355 -11.337 0.374 1.00 92.31 620 SER A C 1
ATOM 4893 O O . SER A 1 620 ? 7.786 -12.470 0.151 1.00 92.31 620 SER A O 1
ATOM 4895 N N . LEU A 1 621 ? 6.114 -10.968 0.052 1.00 92.69 621 LEU A N 1
ATOM 4896 C CA . LEU A 1 621 ? 5.204 -11.801 -0.726 1.00 92.69 621 LEU A CA 1
ATOM 4897 C C . LEU A 1 621 ? 5.017 -11.263 -2.150 1.00 92.69 621 LEU A C 1
ATOM 4899 O O . LEU A 1 621 ? 4.286 -11.881 -2.905 1.00 92.69 621 LEU A O 1
ATOM 4903 N N . SER A 1 622 ? 5.690 -10.192 -2.574 1.00 91.38 622 SER A N 1
ATOM 4904 C CA . SER A 1 622 ? 5.713 -9.778 -3.989 1.00 91.38 622 SER A CA 1
ATOM 4905 C C . SER A 1 622 ? 4.324 -9.513 -4.610 1.00 91.38 622 SER A C 1
ATOM 4907 O O . SER A 1 622 ? 4.098 -9.819 -5.782 1.00 91.38 622 SER A O 1
ATOM 4909 N N . TYR A 1 623 ? 3.350 -9.027 -3.834 1.00 94.19 623 TYR A N 1
ATOM 4910 C CA . TYR A 1 623 ? 2.047 -8.596 -4.362 1.00 94.19 623 TYR A CA 1
ATOM 4911 C C . TYR A 1 623 ? 2.131 -7.179 -4.948 1.00 94.19 623 TYR A C 1
ATOM 4913 O O . TYR A 1 623 ? 2.931 -6.360 -4.489 1.00 94.19 623 TYR A O 1
ATOM 4921 N N . SER A 1 624 ? 1.271 -6.874 -5.927 1.00 95.19 624 SER A N 1
ATOM 4922 C CA . SER A 1 624 ? 1.096 -5.508 -6.441 1.00 95.19 624 SER A CA 1
ATOM 4923 C C . SER A 1 624 ? 0.695 -4.543 -5.315 1.00 95.19 624 SER A C 1
ATOM 4925 O O . SER A 1 624 ? 0.168 -4.968 -4.280 1.00 95.19 624 SER A O 1
ATOM 4927 N N . ILE A 1 625 ? 0.890 -3.234 -5.498 1.00 97.69 625 ILE A N 1
ATOM 4928 C CA . ILE A 1 625 ? 0.520 -2.232 -4.482 1.00 97.69 625 ILE A CA 1
ATOM 4929 C C . ILE A 1 625 ? -0.952 -2.360 -4.074 1.00 97.69 625 ILE A C 1
ATOM 4931 O O . ILE A 1 625 ? -1.263 -2.376 -2.878 1.00 97.69 625 ILE A O 1
ATOM 4935 N N . LYS A 1 626 ? -1.869 -2.476 -5.041 1.00 96.38 626 LYS A N 1
ATOM 4936 C CA . LYS A 1 626 ? -3.302 -2.594 -4.745 1.00 96.38 626 LYS A CA 1
ATOM 4937 C C . LYS A 1 626 ? -3.617 -3.892 -4.000 1.00 96.38 626 LYS A C 1
ATOM 4939 O O . LYS A 1 626 ? -4.384 -3.866 -3.039 1.00 96.38 626 LYS A O 1
ATOM 4944 N N . ASP A 1 627 ? -3.006 -5.012 -4.386 1.00 97.38 627 ASP A N 1
ATOM 4945 C CA . ASP A 1 627 ? -3.277 -6.301 -3.754 1.00 97.38 627 ASP A CA 1
ATOM 4946 C C . ASP A 1 627 ? -2.683 -6.353 -2.344 1.00 97.38 627 ASP A C 1
ATOM 4948 O O . ASP A 1 627 ? -3.344 -6.828 -1.422 1.00 97.38 627 ASP A O 1
ATOM 4952 N N . ALA A 1 628 ? -1.502 -5.769 -2.131 1.00 98.38 628 ALA A N 1
ATOM 4953 C CA . ALA A 1 628 ? -0.895 -5.632 -0.812 1.00 98.38 628 ALA A CA 1
ATOM 4954 C C . ALA A 1 628 ? -1.737 -4.754 0.132 1.00 98.38 628 ALA A C 1
ATOM 4956 O O . ALA A 1 628 ? -1.923 -5.109 1.300 1.00 98.38 628 ALA A O 1
ATOM 4957 N N . LEU A 1 629 ? -2.298 -3.640 -0.360 1.00 98.62 629 LEU A N 1
ATOM 4958 C CA . LEU A 1 629 ? -3.243 -2.810 0.404 1.00 98.62 629 LEU A CA 1
ATOM 4959 C C . LEU A 1 629 ? -4.506 -3.597 0.773 1.00 98.62 629 LEU A C 1
ATOM 4961 O O . LEU A 1 629 ? -4.992 -3.507 1.905 1.00 98.62 629 LEU A O 1
ATOM 4965 N N . ASN A 1 630 ? -5.029 -4.387 -0.166 1.00 98.06 630 ASN A N 1
ATOM 4966 C CA . ASN A 1 630 ? -6.227 -5.187 0.049 1.00 98.06 630 ASN A CA 1
ATOM 4967 C C . ASN A 1 630 ? -5.995 -6.325 1.048 1.00 98.06 630 ASN A C 1
ATOM 4969 O O . ASN A 1 630 ? -6.776 -6.489 1.982 1.00 98.06 630 ASN A O 1
ATOM 4973 N N . LEU A 1 631 ? -4.890 -7.058 0.919 1.00 98.38 631 LEU A N 1
ATOM 4974 C CA . LEU A 1 631 ? -4.486 -8.112 1.848 1.00 98.38 631 LEU A CA 1
ATOM 4975 C C . LEU A 1 631 ? -4.240 -7.566 3.262 1.00 98.38 631 LEU A C 1
ATOM 4977 O O . LEU A 1 631 ? -4.732 -8.143 4.235 1.00 98.38 631 LEU A O 1
ATOM 4981 N N . ALA A 1 632 ? -3.559 -6.421 3.395 1.00 98.44 632 ALA A N 1
ATOM 4982 C CA . ALA A 1 632 ? -3.385 -5.750 4.686 1.00 98.44 632 ALA A CA 1
ATOM 4983 C C . ALA A 1 632 ? -4.735 -5.336 5.295 1.00 98.44 632 ALA A C 1
ATOM 4985 O O . ALA A 1 632 ? -4.954 -5.484 6.502 1.00 98.44 632 ALA A O 1
ATOM 4986 N N . SER A 1 633 ? -5.667 -4.872 4.459 1.00 98.06 633 SER A N 1
ATOM 4987 C CA . SER A 1 633 ? -7.022 -4.536 4.886 1.00 98.06 633 SER A CA 1
ATOM 4988 C C . SER A 1 633 ? -7.817 -5.756 5.352 1.00 98.06 633 SER A C 1
ATOM 4990 O O . SER A 1 633 ? -8.423 -5.724 6.423 1.00 98.06 633 SER A O 1
ATOM 4992 N N . LEU A 1 634 ? -7.786 -6.853 4.597 1.00 97.56 634 LEU A N 1
ATOM 4993 C CA . LEU A 1 634 ? -8.462 -8.098 4.954 1.00 97.56 634 LEU A CA 1
ATOM 4994 C C . LEU A 1 634 ? -7.913 -8.651 6.274 1.00 97.56 634 LEU A C 1
ATOM 4996 O O . LEU A 1 634 ? -8.692 -9.003 7.162 1.00 97.56 634 LEU A O 1
ATOM 5000 N N . TYR A 1 635 ? -6.591 -8.639 6.452 1.00 96.38 635 TYR A N 1
ATOM 5001 C CA . TYR A 1 635 ? -5.946 -9.101 7.679 1.00 96.38 635 TYR A CA 1
ATOM 5002 C C . TYR A 1 635 ? -6.408 -8.305 8.912 1.00 96.38 635 TYR A C 1
ATOM 5004 O O . TYR A 1 635 ? -6.834 -8.893 9.911 1.00 96.38 635 TYR A O 1
ATOM 5012 N N . TRP A 1 636 ? -6.367 -6.971 8.843 1.00 95.38 636 TRP A N 1
ATOM 5013 C CA . TRP A 1 636 ? -6.639 -6.114 10.000 1.00 95.38 636 TRP A CA 1
ATOM 5014 C C . TRP A 1 636 ? -8.126 -5.784 10.182 1.00 95.38 636 TRP A C 1
ATOM 5016 O O . TRP A 1 636 ? -8.681 -5.987 11.265 1.00 95.38 636 TRP A O 1
ATOM 5026 N N . PHE A 1 637 ? -8.808 -5.359 9.122 1.00 95.31 637 PHE A N 1
ATOM 5027 C CA . PHE A 1 637 ? -10.196 -4.876 9.148 1.00 95.31 637 PHE A CA 1
ATOM 5028 C C . PHE A 1 637 ? -11.230 -5.926 8.704 1.00 95.31 637 PHE A C 1
ATOM 5030 O O . PHE A 1 637 ? -12.432 -5.737 8.897 1.00 95.31 637 PHE A O 1
ATOM 5037 N N . GLY A 1 638 ? -10.793 -7.053 8.129 1.00 93.81 638 GLY A N 1
ATOM 5038 C CA . GLY A 1 638 ? -11.691 -8.134 7.703 1.00 93.81 638 GLY A CA 1
ATOM 5039 C C . GLY A 1 638 ? -12.545 -7.801 6.477 1.00 93.81 638 GLY A C 1
ATOM 5040 O O . GLY A 1 638 ? -13.511 -8.510 6.216 1.00 93.81 638 GLY A O 1
ATOM 5041 N N . CYS A 1 639 ? -12.234 -6.726 5.756 1.00 93.31 639 CYS A N 1
ATOM 5042 C CA . CYS A 1 639 ? -12.919 -6.299 4.536 1.00 93.31 639 CYS A CA 1
ATOM 5043 C C . CYS A 1 639 ? -11.914 -5.811 3.490 1.00 93.31 639 CYS A C 1
ATOM 5045 O O . CYS A 1 639 ? -10.752 -5.542 3.818 1.00 93.31 639 CYS A O 1
ATOM 5047 N N . SER A 1 640 ? -12.373 -5.663 2.245 1.00 95.19 640 SER A N 1
ATOM 5048 C CA . SER A 1 640 ? -11.548 -5.071 1.188 1.00 95.19 640 SER A CA 1
ATOM 5049 C C . SER A 1 640 ? -11.055 -3.672 1.549 1.00 95.19 640 SER A C 1
ATOM 5051 O O . SER A 1 640 ? -11.728 -2.938 2.278 1.00 95.19 640 SER A O 1
ATOM 5053 N N . PHE A 1 641 ? -9.924 -3.258 0.975 1.00 96.62 641 PHE A N 1
ATOM 5054 C CA . PHE A 1 641 ? -9.334 -1.936 1.207 1.00 96.62 641 PHE A CA 1
ATOM 5055 C C . PHE A 1 641 ? -10.326 -0.806 0.939 1.00 96.62 641 PHE A C 1
ATOM 5057 O O . PHE A 1 641 ? -10.429 0.110 1.745 1.00 96.62 641 PHE A O 1
ATOM 5064 N N . ILE A 1 642 ? -11.149 -0.919 -0.108 1.00 93.19 642 ILE A N 1
ATOM 5065 C CA . ILE A 1 642 ? -12.185 0.077 -0.414 1.00 93.19 642 ILE A CA 1
ATOM 5066 C C . ILE A 1 642 ? -13.219 0.256 0.696 1.00 93.19 642 ILE A C 1
ATOM 5068 O O . ILE A 1 642 ? -13.932 1.246 0.671 1.00 93.19 642 ILE A O 1
ATOM 5072 N N . TYR A 1 643 ? -13.326 -0.654 1.661 1.00 91.69 643 TYR A N 1
ATOM 5073 C CA . TYR A 1 643 ? -14.274 -0.577 2.774 1.00 91.69 643 TYR A CA 1
ATOM 5074 C C . TYR A 1 643 ? -13.598 -0.381 4.125 1.00 91.69 643 TYR A C 1
ATOM 5076 O O . TYR A 1 643 ? -14.276 -0.350 5.155 1.00 91.69 643 TYR A O 1
ATOM 5084 N N . CYS A 1 644 ? -12.275 -0.252 4.149 1.00 94.44 644 CYS A N 1
ATOM 5085 C CA . CYS A 1 644 ? -11.563 -0.010 5.385 1.00 94.44 644 CYS A CA 1
ATOM 5086 C C . CYS A 1 644 ? -11.579 1.481 5.755 1.00 94.44 644 CYS A C 1
ATOM 5088 O O . CYS A 1 644 ? -11.781 2.342 4.889 1.00 94.44 644 CYS A O 1
ATOM 5090 N N . PRO A 1 645 ? -11.330 1.820 7.033 1.00 95.62 645 PRO A N 1
ATOM 5091 C CA . PRO A 1 645 ? -11.314 3.210 7.489 1.00 95.62 645 PRO A CA 1
ATOM 5092 C C . PRO A 1 645 ? -10.285 4.090 6.772 1.00 95.62 645 PRO A C 1
ATOM 5094 O O . PRO A 1 645 ? -10.497 5.289 6.641 1.00 95.62 645 PRO A O 1
ATOM 5097 N N . LEU A 1 646 ? -9.178 3.521 6.282 1.00 97.00 646 LEU A N 1
ATOM 5098 C CA . LEU A 1 646 ? -8.182 4.296 5.541 1.00 97.00 646 LEU A CA 1
ATOM 5099 C C . LEU A 1 646 ? -8.730 4.777 4.195 1.00 97.00 646 LEU A C 1
ATOM 5101 O O . LEU A 1 646 ? -8.436 5.900 3.808 1.00 97.00 646 LEU A O 1
ATOM 5105 N N . TYR A 1 647 ? -9.550 3.983 3.505 1.00 96.00 647 TYR A N 1
ATOM 5106 C CA . TYR A 1 647 ? -10.126 4.372 2.217 1.00 96.00 647 TYR A CA 1
ATOM 5107 C C . TYR A 1 647 ? -11.429 5.165 2.367 1.00 96.00 647 TYR A C 1
ATOM 5109 O O . TYR A 1 647 ? -11.612 6.199 1.723 1.00 96.00 647 TYR A O 1
ATOM 5117 N N . GLN A 1 648 ? -12.346 4.684 3.214 1.00 94.06 648 GLN A N 1
ATOM 5118 C CA . GLN A 1 648 ? -13.656 5.313 3.438 1.00 94.06 648 GLN A CA 1
ATOM 5119 C C . GLN A 1 648 ? -13.548 6.619 4.227 1.00 94.06 648 GLN A C 1
ATOM 5121 O O . GLN A 1 648 ? -14.360 7.528 4.060 1.00 94.06 648 GLN A O 1
ATOM 5126 N N . GLY A 1 649 ? -12.517 6.709 5.058 1.00 94.62 649 GLY A N 1
ATOM 5127 C CA . GLY A 1 649 ? -12.221 7.839 5.907 1.00 94.62 649 GLY A CA 1
ATOM 5128 C C . GLY A 1 649 ? -12.365 7.511 7.390 1.00 94.62 649 GLY A C 1
ATOM 5129 O O . GLY A 1 649 ? -13.166 6.672 7.807 1.00 94.62 649 GLY A O 1
ATOM 5130 N N . PHE A 1 650 ? -11.570 8.203 8.193 1.00 92.44 650 PHE A N 1
ATOM 5131 C CA . PHE A 1 650 ? -11.600 8.181 9.653 1.00 92.44 650 PHE A CA 1
ATOM 5132 C C . PHE A 1 650 ? -11.742 9.614 10.173 1.00 92.44 650 PHE A C 1
ATOM 5134 O O . PHE A 1 650 ? -11.461 10.563 9.447 1.00 92.44 650 PHE A O 1
ATOM 5141 N N . GLU A 1 651 ? -12.188 9.784 11.415 1.00 88.81 651 GLU A N 1
ATOM 5142 C CA . GLU A 1 651 ? -12.391 11.107 12.016 1.00 88.81 651 GLU A CA 1
ATOM 5143 C C . GLU A 1 651 ? -11.211 11.503 12.913 1.00 88.81 651 GLU A C 1
ATOM 5145 O O . GLU A 1 651 ? -10.643 10.672 13.621 1.00 88.81 651 GLU A O 1
ATOM 5150 N N . THR A 1 652 ? -10.879 12.790 12.915 1.00 88.06 652 THR A N 1
ATOM 5151 C CA . THR A 1 652 ? -9.906 13.422 13.809 1.00 88.06 652 THR A CA 1
ATOM 5152 C C . THR A 1 652 ? -10.436 14.774 14.288 1.00 88.06 652 THR A C 1
ATOM 5154 O O . THR A 1 652 ? -11.286 15.386 13.635 1.00 88.06 652 THR A O 1
ATOM 5157 N N . TRP A 1 653 ? -9.965 15.248 15.439 1.00 89.56 653 TRP A N 1
ATOM 5158 C CA . TRP A 1 653 ? -10.377 16.536 15.985 1.00 89.56 653 TRP A CA 1
ATOM 5159 C C . TRP A 1 653 ? -9.494 17.673 15.487 1.00 89.56 653 TRP A C 1
ATOM 5161 O O . TRP A 1 653 ? -8.266 17.648 15.627 1.00 89.56 653 TRP A O 1
ATOM 5171 N N . TRP A 1 654 ? -10.156 18.706 14.977 1.00 84.81 654 TRP A N 1
ATOM 5172 C CA . TRP A 1 654 ? -9.570 19.983 14.623 1.00 84.81 654 TRP A CA 1
ATOM 5173 C C . TRP A 1 654 ? -9.974 21.029 15.665 1.00 84.81 654 TRP A C 1
ATOM 5175 O O . TRP A 1 654 ? -11.147 21.394 15.719 1.00 84.81 654 TRP A O 1
ATOM 5185 N N . PRO A 1 655 ? -9.038 21.557 16.471 1.00 80.94 655 PRO A N 1
ATOM 5186 C CA . PRO A 1 655 ? -9.366 22.522 17.520 1.00 80.94 655 PRO A CA 1
ATOM 5187 C C . PRO A 1 655 ? -9.586 23.952 16.989 1.00 80.94 655 PRO A C 1
ATOM 5189 O O . PRO A 1 655 ? -9.973 24.844 17.739 1.00 80.94 655 PRO A O 1
ATOM 5192 N N . GLY A 1 656 ? -9.351 24.190 15.692 1.00 70.44 656 GLY A N 1
ATOM 5193 C CA . GLY A 1 656 ? -9.332 25.531 15.105 1.00 70.44 656 GLY A CA 1
ATOM 5194 C C . GLY A 1 656 ? -8.166 26.386 15.626 1.00 70.44 656 GLY A C 1
ATOM 5195 O O . GLY A 1 656 ? -7.246 25.882 16.266 1.00 70.44 656 GLY A O 1
ATOM 5196 N N . ASN A 1 657 ? -8.201 27.694 15.348 1.00 63.34 657 ASN A N 1
ATOM 5197 C CA . ASN A 1 657 ? -7.251 28.695 15.866 1.00 63.34 657 ASN A CA 1
ATOM 5198 C C . ASN A 1 657 ? -5.778 28.558 15.421 1.00 63.34 657 ASN A C 1
ATOM 5200 O O . ASN A 1 657 ? -4.871 28.868 16.191 1.00 63.34 657 ASN A O 1
ATOM 5204 N N . PHE A 1 658 ? -5.521 28.186 14.165 1.00 61.97 658 PHE A N 1
ATOM 5205 C CA . PHE A 1 658 ? -4.209 28.379 13.534 1.00 61.97 658 PHE A CA 1
ATOM 5206 C C . PHE A 1 658 ? -4.349 28.952 12.114 1.00 61.97 658 PHE A C 1
ATOM 5208 O O . PHE A 1 658 ? -5.406 28.783 11.494 1.00 61.97 658 PHE A O 1
ATOM 5215 N N . PRO A 1 659 ? -3.344 29.698 11.607 1.00 48.69 659 PRO A N 1
ATOM 5216 C CA . PRO A 1 659 ? -3.472 30.459 10.364 1.00 48.69 659 PRO A CA 1
ATOM 5217 C C . PRO A 1 659 ? -3.892 29.578 9.178 1.00 48.69 659 PRO A C 1
ATOM 5219 O O . PRO A 1 659 ? -3.241 28.582 8.885 1.00 48.69 659 PRO A O 1
ATOM 5222 N N . GLY A 1 660 ? -4.985 29.944 8.499 1.00 52.91 660 GLY A N 1
ATOM 5223 C CA . GLY A 1 660 ? -5.485 29.230 7.312 1.00 52.91 660 GLY A CA 1
ATOM 5224 C C . GLY A 1 660 ? -6.269 27.940 7.587 1.00 52.91 660 GLY A C 1
ATOM 5225 O O . GLY A 1 660 ? -6.706 27.284 6.644 1.00 52.91 660 GLY A O 1
ATOM 5226 N N . GLY A 1 661 ? -6.478 27.572 8.851 1.00 57.88 661 GLY A N 1
ATOM 5227 C CA . GLY A 1 661 ? -7.150 26.331 9.216 1.00 57.88 661 GLY A CA 1
ATOM 5228 C C . GLY A 1 661 ? -8.687 26.427 9.340 1.00 57.88 661 GLY A C 1
ATOM 5229 O O . GLY A 1 661 ? -9.195 27.494 9.698 1.00 57.88 661 GLY A O 1
ATOM 5230 N N . PRO A 1 662 ? -9.465 25.352 9.064 1.00 63.69 662 PRO A N 1
ATOM 5231 C CA . PRO A 1 662 ? -10.900 25.304 9.340 1.00 63.69 662 PRO A CA 1
ATOM 5232 C C . PRO A 1 662 ? -11.286 25.649 10.792 1.00 63.69 662 PRO A C 1
ATOM 5234 O O . PRO A 1 662 ? -10.477 25.506 11.713 1.00 63.69 662 PRO A O 1
ATOM 5237 N N . PRO A 1 663 ? -12.548 26.076 11.015 1.00 77.00 663 PRO A N 1
ATOM 5238 C CA . PRO A 1 663 ? -13.099 26.244 12.359 1.00 77.00 663 PRO A CA 1
ATOM 5239 C C . PRO A 1 663 ? -13.048 24.931 13.146 1.00 77.00 663 PRO A C 1
ATOM 5241 O O . PRO A 1 663 ? -12.985 23.857 12.547 1.00 77.00 663 PRO A O 1
ATOM 5244 N N . ALA A 1 664 ? -13.113 25.028 14.477 1.00 84.69 664 ALA A N 1
ATOM 5245 C CA . ALA A 1 664 ? -13.085 23.863 15.352 1.00 84.69 664 ALA A CA 1
ATOM 5246 C C . ALA A 1 664 ? -14.199 22.869 14.984 1.00 84.69 664 ALA A C 1
ATOM 5248 O O . ALA A 1 664 ? -15.376 23.242 14.963 1.00 84.69 664 ALA A O 1
ATOM 5249 N N . LYS A 1 665 ? -13.828 21.632 14.641 1.00 87.75 665 LYS A N 1
ATOM 5250 C CA . LYS A 1 665 ? -14.757 20.570 14.236 1.00 87.75 665 LYS A CA 1
ATOM 5251 C C . LYS A 1 665 ? -14.090 19.199 14.272 1.00 87.75 665 LYS A C 1
ATOM 5253 O O . LYS A 1 665 ? -12.877 19.071 14.135 1.00 87.75 665 LYS A O 1
ATOM 5258 N N . TRP A 1 666 ? -14.913 18.161 14.338 1.00 87.62 666 TRP A N 1
ATOM 5259 C CA . TRP A 1 666 ? -14.512 16.829 13.896 1.00 87.62 666 TRP A CA 1
ATOM 5260 C C . TRP A 1 666 ? -14.411 16.834 12.371 1.00 87.62 666 TRP A C 1
ATOM 5262 O O . TRP A 1 666 ? -15.353 17.245 11.689 1.00 87.62 666 TRP A O 1
ATOM 5272 N N . ASP A 1 667 ? -13.264 16.425 11.839 1.00 86.19 667 ASP A N 1
ATOM 5273 C CA . ASP A 1 667 ? -13.006 16.377 10.403 1.00 86.19 667 ASP A CA 1
ATOM 5274 C C . ASP A 1 667 ? -12.520 14.994 9.982 1.00 86.19 667 ASP A C 1
ATOM 5276 O O . ASP A 1 667 ? -12.057 14.209 10.807 1.00 86.19 667 ASP A O 1
ATOM 5280 N N . TRP A 1 668 ? -12.646 14.672 8.699 1.00 89.94 668 TRP A N 1
ATOM 5281 C CA . TRP A 1 668 ? -12.286 13.352 8.186 1.00 89.94 668 TRP A CA 1
ATOM 5282 C C . TRP A 1 668 ? -10.893 13.352 7.547 1.00 89.94 668 TRP A C 1
ATOM 5284 O O . TRP A 1 668 ? -10.446 14.371 7.037 1.00 89.94 668 TRP A O 1
ATOM 5294 N N . GLY A 1 669 ? -10.215 12.210 7.528 1.00 91.94 669 GLY A N 1
ATOM 5295 C CA . GLY A 1 669 ? -9.009 11.963 6.737 1.00 91.94 669 GLY A CA 1
ATOM 5296 C C . GLY A 1 669 ? -9.156 10.668 5.953 1.00 91.94 669 GLY A C 1
ATOM 5297 O O . GLY A 1 669 ? -9.829 9.754 6.424 1.00 91.94 669 GLY A O 1
ATOM 5298 N N . LYS A 1 670 ? -8.571 10.576 4.756 1.00 95.25 670 LYS A N 1
ATOM 5299 C CA . LYS A 1 670 ? -8.575 9.339 3.951 1.00 95.25 670 LYS A CA 1
ATOM 5300 C C . LYS A 1 670 ? -7.293 9.202 3.143 1.00 95.25 670 LYS A C 1
ATOM 5302 O O . LYS A 1 670 ? -6.743 10.186 2.654 1.00 95.25 670 LYS A O 1
ATOM 5307 N N . MET A 1 671 ? -6.841 7.972 2.983 1.00 98.06 671 MET A N 1
ATOM 5308 C CA . MET A 1 671 ? -5.719 7.606 2.136 1.00 98.06 671 MET A CA 1
ATOM 5309 C C . MET A 1 671 ? -6.103 7.746 0.661 1.00 98.06 671 MET A C 1
ATOM 5311 O O . MET A 1 671 ? -7.211 7.396 0.242 1.00 98.06 671 MET A O 1
ATOM 5315 N N . ARG A 1 672 ? -5.165 8.247 -0.134 1.00 98.06 672 ARG A N 1
ATOM 5316 C CA . ARG A 1 672 ? -5.235 8.352 -1.588 1.00 98.06 672 ARG A CA 1
ATOM 5317 C C . ARG A 1 672 ? -4.154 7.503 -2.212 1.00 98.06 672 ARG A C 1
ATOM 5319 O O . ARG A 1 672 ? -3.014 7.550 -1.772 1.00 98.06 672 ARG A O 1
ATOM 5326 N N . VAL A 1 673 ? -4.548 6.757 -3.236 1.00 98.50 673 VAL A N 1
ATOM 5327 C CA . VAL A 1 673 ? -3.658 5.992 -4.105 1.00 98.50 673 VAL A CA 1
ATOM 5328 C C . VAL A 1 673 ? -3.806 6.612 -5.484 1.00 98.50 673 VAL A C 1
ATOM 5330 O O . VAL A 1 673 ? -4.880 6.520 -6.080 1.00 98.50 673 VAL A O 1
ATOM 5333 N N . TYR A 1 674 ? -2.770 7.295 -5.947 1.00 98.62 674 TYR A N 1
ATOM 5334 C CA . TYR A 1 674 ? -2.707 7.915 -7.262 1.00 98.62 674 TYR A CA 1
ATOM 5335 C C . TYR A 1 674 ? -1.794 7.117 -8.182 1.00 98.62 674 TYR A C 1
ATOM 5337 O O . TYR A 1 674 ? -0.783 6.581 -7.730 1.00 98.62 674 TYR A O 1
ATOM 5345 N N . GLY A 1 675 ? -2.132 7.081 -9.467 1.00 97.94 675 GLY A N 1
ATOM 5346 C CA . GLY A 1 675 ? -1.307 6.434 -10.481 1.00 97.94 675 GLY A CA 1
ATOM 5347 C C . GLY A 1 675 ? -1.660 4.965 -10.715 1.00 97.94 675 GLY A C 1
ATOM 5348 O O . GLY A 1 675 ? -2.832 4.581 -10.745 1.00 97.94 675 GLY A O 1
ATOM 5349 N N . ASN A 1 676 ? -0.635 4.134 -10.845 1.00 96.06 676 ASN A N 1
ATOM 5350 C CA . ASN A 1 676 ? -0.746 2.721 -11.167 1.00 96.06 676 ASN A CA 1
ATOM 5351 C C . ASN A 1 676 ? -0.568 1.829 -9.925 1.00 96.06 676 ASN A C 1
ATOM 5353 O O . ASN A 1 676 ? 0.550 1.525 -9.517 1.00 96.06 676 ASN A O 1
ATOM 5357 N N . GLY A 1 677 ? -1.668 1.360 -9.331 1.00 95.69 677 GLY A N 1
ATOM 5358 C CA . GLY A 1 677 ? -1.626 0.392 -8.230 1.00 95.69 677 GLY A CA 1
ATOM 5359 C C . GLY A 1 677 ? -1.248 -1.041 -8.633 1.00 95.69 677 GLY A C 1
ATOM 5360 O O . GLY A 1 677 ? -1.091 -1.871 -7.739 1.00 95.69 677 GLY A O 1
ATOM 5361 N N . ASP A 1 678 ? -1.096 -1.340 -9.929 1.00 92.62 678 ASP A N 1
ATOM 5362 C CA . ASP A 1 678 ? -0.664 -2.654 -10.435 1.00 92.62 678 ASP A CA 1
ATOM 5363 C C . ASP A 1 678 ? 0.861 -2.825 -10.428 1.00 92.62 678 ASP A C 1
ATOM 5365 O O . ASP A 1 678 ? 1.355 -3.914 -10.713 1.00 92.62 678 ASP A O 1
ATOM 5369 N N . ILE A 1 679 ? 1.631 -1.780 -10.099 1.00 92.06 679 ILE A N 1
ATOM 5370 C CA . ILE A 1 679 ? 3.085 -1.914 -9.974 1.00 92.06 679 ILE A CA 1
ATOM 5371 C C . ILE A 1 679 ? 3.452 -2.791 -8.772 1.00 92.06 679 ILE A C 1
ATOM 5373 O O . ILE A 1 679 ? 2.726 -2.860 -7.776 1.00 92.06 679 ILE A O 1
ATOM 5377 N N . HIS A 1 680 ? 4.615 -3.428 -8.849 1.00 93.38 680 HIS A N 1
ATOM 5378 C CA . HIS A 1 680 ? 5.191 -4.209 -7.759 1.00 93.38 680 HIS A CA 1
ATOM 5379 C C . HIS A 1 680 ? 6.420 -3.514 -7.165 1.00 93.38 680 HIS A C 1
ATOM 5381 O O . HIS A 1 680 ? 7.033 -2.658 -7.802 1.00 93.38 680 HIS A O 1
ATOM 5387 N N . LEU A 1 681 ? 6.798 -3.903 -5.943 1.00 93.75 681 LEU A N 1
ATOM 5388 C CA . LEU A 1 681 ? 8.036 -3.444 -5.298 1.00 93.75 681 LEU A CA 1
ATOM 5389 C C . LEU A 1 681 ? 9.154 -4.491 -5.305 1.00 93.75 681 LEU A C 1
ATOM 5391 O O . LEU A 1 681 ? 10.299 -4.140 -5.060 1.00 93.75 681 LEU A O 1
ATOM 5395 N N . ASN A 1 682 ? 8.850 -5.763 -5.550 1.00 87.38 682 ASN A N 1
ATOM 5396 C CA . ASN A 1 682 ? 9.874 -6.795 -5.699 1.00 87.38 682 ASN A CA 1
ATOM 5397 C C . ASN A 1 682 ? 10.547 -6.694 -7.072 1.00 87.38 682 ASN A C 1
ATOM 5399 O O . ASN A 1 682 ? 9.908 -6.267 -8.035 1.00 87.38 682 ASN A O 1
ATOM 5403 N N . GLN A 1 683 ? 11.801 -7.134 -7.161 1.00 83.75 683 GLN A N 1
ATOM 5404 C CA . GLN A 1 683 ? 12.613 -7.083 -8.377 1.00 83.75 683 GLN A CA 1
ATOM 5405 C C . GLN A 1 683 ? 12.797 -8.468 -9.014 1.00 83.75 683 GLN A C 1
ATOM 5407 O O . GLN A 1 683 ? 12.829 -9.487 -8.328 1.00 83.75 683 GLN A O 1
ATOM 5412 N N . TYR A 1 684 ? 12.926 -8.483 -10.337 1.00 84.06 684 TYR A N 1
ATOM 5413 C CA . TYR A 1 684 ? 13.251 -9.626 -11.178 1.00 84.06 684 TYR A CA 1
ATOM 5414 C C . TYR A 1 684 ? 14.442 -9.282 -12.060 1.00 84.06 684 TYR A C 1
ATOM 5416 O O . TYR A 1 684 ? 14.549 -8.166 -12.571 1.00 84.06 684 TYR A O 1
ATOM 5424 N N . SER A 1 685 ? 15.297 -10.264 -12.310 1.00 87.00 685 SER A N 1
ATOM 5425 C CA . SER A 1 685 ? 16.458 -10.080 -13.167 1.00 87.00 685 SER A CA 1
ATOM 5426 C C . SER A 1 685 ? 16.072 -10.168 -14.645 1.00 87.00 685 SER A C 1
ATOM 5428 O O . SER A 1 685 ? 15.609 -11.193 -15.148 1.00 87.00 685 SER A O 1
ATOM 5430 N N . PHE A 1 686 ? 16.333 -9.099 -15.382 1.00 89.56 686 PHE A N 1
ATOM 5431 C CA . PHE A 1 686 ? 16.103 -8.976 -16.812 1.00 89.56 686 PHE A CA 1
ATOM 5432 C C . PHE A 1 686 ? 17.406 -8.734 -17.562 1.00 89.56 686 PHE A C 1
ATOM 5434 O O . PHE A 1 686 ? 18.142 -7.786 -17.308 1.00 89.56 686 PHE A O 1
ATOM 5441 N N . LYS A 1 687 ? 17.702 -9.600 -18.527 1.00 91.38 687 LYS A N 1
ATOM 5442 C CA . LYS A 1 687 ? 18.913 -9.518 -19.339 1.00 91.38 687 LYS A CA 1
ATOM 5443 C C . LYS A 1 687 ? 18.567 -9.349 -20.807 1.00 91.38 687 LYS A C 1
ATOM 5445 O O . LYS A 1 687 ? 17.915 -10.210 -21.397 1.00 91.38 687 LYS A O 1
ATOM 5450 N N . VAL A 1 688 ? 19.088 -8.294 -21.423 1.00 91.25 688 VAL A N 1
ATOM 5451 C CA . VAL A 1 688 ? 19.017 -8.100 -22.876 1.00 91.25 688 VAL A CA 1
ATOM 5452 C C . VAL A 1 688 ? 20.383 -8.385 -23.481 1.00 91.25 688 VAL A C 1
ATOM 5454 O O . VAL A 1 688 ? 21.373 -7.733 -23.161 1.00 91.25 688 VAL A O 1
ATOM 5457 N N . LEU A 1 689 ? 20.455 -9.381 -24.353 1.00 93.12 689 LEU A N 1
ATOM 5458 C CA . LEU A 1 689 ? 21.598 -9.632 -25.226 1.00 93.12 689 LEU A CA 1
ATOM 5459 C C . LEU A 1 689 ? 21.376 -8.913 -26.560 1.00 93.12 689 LEU A C 1
ATOM 5461 O O . LEU A 1 689 ? 20.233 -8.691 -26.951 1.00 93.12 689 LEU A O 1
ATOM 5465 N N . ALA A 1 690 ? 22.447 -8.607 -27.287 1.00 93.00 690 ALA A N 1
ATOM 5466 C CA . ALA A 1 690 ? 22.350 -8.158 -28.673 1.00 93.00 690 ALA A CA 1
ATOM 5467 C C . ALA A 1 690 ? 23.184 -9.052 -29.582 1.00 93.00 690 ALA A C 1
ATOM 5469 O O . ALA A 1 690 ? 24.310 -9.403 -29.229 1.00 93.00 690 ALA A O 1
ATOM 5470 N N . ALA A 1 691 ? 22.639 -9.408 -30.742 1.00 93.31 691 ALA A N 1
ATOM 5471 C CA . ALA A 1 691 ? 23.330 -10.203 -31.748 1.00 93.31 691 ALA A CA 1
ATOM 5472 C C . ALA A 1 691 ? 22.976 -9.761 -33.173 1.00 93.31 691 ALA A C 1
ATOM 5474 O O . ALA A 1 691 ? 21.906 -9.203 -33.411 1.00 93.31 691 ALA A O 1
ATOM 5475 N N . ASP A 1 692 ? 23.870 -10.016 -34.124 1.00 90.50 692 ASP A N 1
ATOM 5476 C CA . ASP A 1 692 ? 23.590 -9.829 -35.550 1.00 90.50 692 ASP A CA 1
ATOM 5477 C C . ASP A 1 692 ? 22.700 -10.956 -36.114 1.00 90.50 692 ASP A C 1
ATOM 5479 O O . ASP A 1 692 ? 22.385 -11.944 -35.436 1.00 90.50 692 ASP A O 1
ATOM 5483 N N . GLN A 1 693 ? 22.315 -10.845 -37.390 1.00 86.44 693 GLN A N 1
ATOM 5484 C CA . GLN A 1 693 ? 21.492 -11.852 -38.066 1.00 86.44 693 GLN A CA 1
ATOM 5485 C C . GLN A 1 693 ? 22.166 -13.234 -38.211 1.00 86.44 693 GLN A C 1
ATOM 5487 O O . GLN A 1 693 ? 21.504 -14.199 -38.603 1.00 86.44 693 GLN A O 1
ATOM 5492 N N . TYR A 1 694 ? 23.462 -13.345 -37.906 1.00 88.75 694 TYR A N 1
ATOM 5493 C CA . TYR A 1 694 ? 24.254 -14.575 -37.964 1.00 88.75 694 TYR A CA 1
ATOM 5494 C C . TYR A 1 694 ? 24.485 -15.201 -36.579 1.00 88.75 694 TYR A C 1
ATOM 5496 O O . TYR A 1 694 ? 25.053 -16.291 -36.490 1.00 88.75 694 TYR A O 1
ATOM 5504 N N . GLY A 1 695 ? 24.013 -14.554 -35.507 1.00 86.88 695 GLY A N 1
ATOM 5505 C CA . GLY A 1 695 ? 24.160 -15.012 -34.127 1.00 86.88 695 GLY A CA 1
ATOM 5506 C C . GLY A 1 695 ? 25.469 -14.590 -33.455 1.00 86.88 695 GLY A C 1
ATOM 5507 O O . GLY A 1 695 ? 25.811 -15.149 -32.411 1.00 86.88 695 GLY A O 1
ATOM 5508 N N . ASN A 1 696 ? 26.205 -13.626 -34.016 1.00 89.81 696 ASN A N 1
ATOM 5509 C CA . ASN A 1 696 ? 27.372 -13.043 -33.357 1.00 89.81 696 ASN A CA 1
ATOM 5510 C C . ASN A 1 696 ? 26.919 -11.986 -32.350 1.00 89.81 696 ASN A C 1
ATOM 5512 O O . ASN A 1 696 ? 26.180 -11.071 -32.703 1.00 89.81 696 ASN A O 1
ATOM 5516 N N . TYR A 1 697 ? 27.375 -12.097 -31.102 1.00 90.00 697 TYR A N 1
ATOM 5517 C CA . TYR A 1 697 ? 26.962 -11.184 -30.038 1.00 90.00 697 TYR A CA 1
ATOM 5518 C C . TYR A 1 697 ? 27.725 -9.861 -30.076 1.00 90.00 697 TYR A C 1
ATOM 5520 O O . TYR A 1 697 ? 28.956 -9.835 -30.139 1.00 90.00 697 TYR A O 1
ATOM 5528 N N . PHE A 1 698 ? 26.979 -8.769 -29.949 1.00 86.62 698 PHE A N 1
ATOM 5529 C CA . PHE A 1 698 ? 27.518 -7.451 -29.653 1.00 86.62 698 PHE A CA 1
ATOM 5530 C C . PHE A 1 698 ? 27.745 -7.297 -28.147 1.00 86.62 698 PHE A C 1
ATOM 5532 O O . PHE A 1 698 ? 27.094 -7.944 -27.324 1.00 86.62 698 PHE A O 1
ATOM 5539 N N . VAL A 1 699 ? 28.663 -6.405 -27.785 1.00 81.31 699 VAL A N 1
ATOM 5540 C CA . VAL A 1 699 ? 28.928 -6.021 -26.395 1.00 81.31 699 VAL A CA 1
ATOM 5541 C C . VAL A 1 699 ? 28.640 -4.536 -26.211 1.00 81.31 699 VAL A C 1
ATOM 5543 O O . VAL A 1 699 ? 28.839 -3.752 -27.137 1.00 81.31 699 VAL A O 1
ATOM 5546 N N . ASN A 1 700 ? 28.199 -4.159 -25.009 1.00 81.00 700 ASN A N 1
ATOM 5547 C CA . ASN A 1 700 ? 28.021 -2.767 -24.583 1.00 81.00 700 ASN A CA 1
ATOM 5548 C C . ASN A 1 700 ? 27.119 -1.911 -25.495 1.00 81.00 700 ASN A C 1
ATOM 5550 O O . ASN A 1 700 ? 27.452 -0.760 -25.778 1.00 81.00 700 ASN A O 1
ATOM 5554 N N . ARG A 1 701 ? 26.000 -2.470 -25.977 1.00 86.75 701 ARG A N 1
ATOM 5555 C CA . ARG A 1 701 ? 24.970 -1.710 -26.705 1.00 86.75 701 ARG A CA 1
ATOM 5556 C C . ARG A 1 701 ? 23.902 -1.195 -25.759 1.00 86.75 701 ARG A C 1
ATOM 5558 O O . ARG A 1 701 ? 23.646 -1.823 -24.738 1.00 86.75 701 ARG A O 1
ATOM 5565 N N . ASP A 1 702 ? 23.292 -0.075 -26.109 1.00 86.31 702 ASP A N 1
ATOM 5566 C CA . ASP A 1 702 ? 22.311 0.582 -25.257 1.00 86.31 702 ASP A CA 1
ATOM 5567 C C . ASP A 1 702 ? 20.964 -0.144 -25.246 1.00 86.31 702 ASP A C 1
ATOM 5569 O O . ASP A 1 702 ? 20.427 -0.556 -26.278 1.00 86.31 702 ASP A O 1
ATOM 5573 N N . VAL A 1 703 ? 20.433 -0.296 -24.039 1.00 87.38 703 VAL A N 1
ATOM 5574 C CA . VAL A 1 703 ? 19.121 -0.854 -23.726 1.00 87.38 703 VAL A CA 1
ATOM 5575 C C . VAL A 1 703 ? 18.435 0.128 -22.793 1.00 87.38 703 VAL A C 1
ATOM 5577 O O . VAL A 1 703 ? 19.003 0.505 -21.768 1.00 87.38 703 VAL A O 1
ATOM 5580 N N . TYR A 1 704 ? 17.212 0.508 -23.136 1.00 89.19 704 TYR A N 1
ATOM 5581 C CA . TYR A 1 704 ? 16.411 1.464 -22.385 1.00 89.19 704 TYR A CA 1
ATOM 5582 C C . TYR A 1 704 ? 15.179 0.777 -21.802 1.00 89.19 704 TYR A C 1
ATOM 5584 O O . TYR A 1 704 ? 14.556 -0.060 -22.469 1.00 89.19 704 TYR A O 1
ATOM 5592 N N . ILE A 1 705 ? 14.826 1.137 -20.565 1.00 88.00 705 ILE A N 1
ATOM 5593 C CA . ILE A 1 705 ? 13.697 0.548 -19.834 1.00 88.00 705 ILE A CA 1
ATOM 5594 C C . ILE A 1 705 ? 12.762 1.637 -19.315 1.00 88.00 705 ILE A C 1
ATOM 5596 O O . ILE A 1 705 ? 13.118 2.410 -18.437 1.00 88.00 705 ILE A O 1
ATOM 5600 N N . ASP A 1 706 ? 11.524 1.636 -19.791 1.00 88.62 706 ASP A N 1
ATOM 5601 C CA . ASP A 1 706 ? 10.425 2.554 -19.477 1.00 88.62 706 ASP A CA 1
ATOM 5602 C C . ASP A 1 706 ? 10.652 4.001 -19.917 1.00 88.62 706 ASP A C 1
ATOM 5604 O O . ASP A 1 706 ? 9.797 4.595 -20.571 1.00 88.62 706 ASP A O 1
ATOM 5608 N N . ILE A 1 707 ? 11.811 4.558 -19.581 1.00 83.62 707 ILE A N 1
ATOM 5609 C CA . ILE A 1 707 ? 12.223 5.925 -19.865 1.00 83.62 707 ILE A CA 1
ATOM 5610 C C . ILE A 1 707 ? 13.670 5.951 -20.362 1.00 83.62 707 ILE A C 1
ATOM 5612 O O . ILE A 1 707 ? 14.478 5.077 -20.047 1.00 83.62 707 ILE A O 1
ATOM 5616 N N . MET A 1 708 ? 14.022 7.006 -21.094 1.00 81.12 708 MET A N 1
ATOM 5617 C CA . MET A 1 708 ? 15.365 7.196 -21.662 1.00 81.12 708 MET A CA 1
ATOM 5618 C C . MET A 1 708 ? 16.495 7.244 -20.617 1.00 81.12 708 MET A C 1
ATOM 5620 O O . MET A 1 708 ? 17.637 6.936 -20.935 1.00 81.12 708 MET A O 1
ATOM 5624 N N . HIS A 1 709 ? 16.185 7.569 -19.358 1.00 81.38 709 HIS A N 1
ATOM 5625 C CA . HIS A 1 709 ? 17.172 7.667 -18.275 1.00 81.38 709 HIS A CA 1
ATOM 5626 C C . HIS A 1 709 ? 17.507 6.329 -17.596 1.00 81.38 709 HIS A C 1
ATOM 5628 O O . HIS A 1 709 ? 18.427 6.267 -16.775 1.00 81.38 709 HIS A O 1
ATOM 5634 N N . ASN A 1 710 ? 16.780 5.260 -17.919 1.00 84.44 710 ASN A N 1
ATOM 5635 C CA . ASN A 1 710 ? 17.036 3.906 -17.427 1.00 84.44 710 ASN A CA 1
ATOM 5636 C C . ASN A 1 710 ? 17.833 3.131 -18.473 1.00 84.44 710 ASN A C 1
ATOM 5638 O O . ASN A 1 710 ? 17.349 2.189 -19.103 1.00 84.44 710 ASN A O 1
ATOM 5642 N N . LEU A 1 711 ? 19.058 3.609 -18.678 1.00 85.19 711 LEU A N 1
ATOM 5643 C CA . LEU A 1 711 ? 20.002 3.089 -19.650 1.00 85.19 711 LEU A CA 1
ATOM 5644 C C . LEU A 1 711 ? 20.866 1.990 -19.029 1.00 85.19 711 LEU A C 1
ATOM 5646 O O . LEU A 1 711 ? 21.402 2.145 -17.929 1.00 85.19 711 LEU A O 1
ATOM 5650 N N . ALA A 1 712 ? 21.032 0.892 -19.757 1.00 85.62 712 ALA A N 1
ATOM 5651 C CA . ALA A 1 712 ? 21.948 -0.191 -19.432 1.00 85.62 712 ALA A CA 1
ATOM 5652 C C . ALA A 1 712 ? 22.627 -0.735 -20.693 1.00 85.62 712 ALA A C 1
ATOM 5654 O O . ALA A 1 712 ? 22.193 -0.502 -21.818 1.00 85.62 712 ALA A O 1
ATOM 5655 N N . ASN A 1 713 ? 23.698 -1.503 -20.490 1.00 88.00 713 ASN A N 1
ATOM 5656 C CA . ASN A 1 713 ? 24.399 -2.193 -21.564 1.00 88.00 713 ASN A CA 1
ATOM 5657 C C . ASN A 1 713 ? 23.812 -3.584 -21.825 1.00 88.00 713 ASN A C 1
ATOM 5659 O O . ASN A 1 713 ? 23.484 -4.326 -20.899 1.00 88.00 713 ASN A O 1
ATOM 5663 N N . THR A 1 714 ? 23.808 -4.009 -23.085 1.00 84.44 714 THR A N 1
ATOM 5664 C CA . THR A 1 714 ? 23.535 -5.400 -23.445 1.00 84.44 714 THR A CA 1
ATOM 5665 C C . THR A 1 714 ? 24.523 -6.334 -22.765 1.00 84.44 714 THR A C 1
ATOM 5667 O O . THR A 1 714 ? 25.730 -6.081 -22.759 1.00 84.44 714 THR A O 1
ATOM 5670 N N . GLY A 1 715 ? 24.021 -7.448 -22.247 1.00 83.06 715 GLY A N 1
ATOM 5671 C CA . GLY A 1 715 ? 24.803 -8.393 -21.459 1.00 83.06 715 GLY A CA 1
ATOM 5672 C C . GLY A 1 715 ? 24.829 -8.080 -19.962 1.00 83.06 715 GLY A C 1
ATOM 5673 O O . GLY A 1 715 ? 25.167 -8.989 -19.198 1.00 83.06 715 GLY A O 1
ATOM 5674 N N . SER A 1 716 ? 24.418 -6.881 -19.538 1.00 84.81 716 SER A N 1
ATOM 5675 C CA . SER A 1 716 ? 24.123 -6.590 -18.133 1.00 84.81 716 SER A CA 1
ATOM 5676 C C . SER A 1 716 ? 22.812 -7.251 -17.712 1.00 84.81 716 SER A C 1
ATOM 5678 O O . SER A 1 716 ? 21.875 -7.366 -18.504 1.00 84.81 716 SER A O 1
ATOM 5680 N N . THR A 1 717 ? 22.763 -7.694 -16.460 1.00 85.88 717 THR A N 1
ATOM 5681 C CA . THR A 1 717 ? 21.506 -8.032 -15.790 1.00 85.88 717 THR A CA 1
ATOM 5682 C C . THR A 1 717 ? 20.953 -6.758 -15.169 1.00 85.88 717 THR A C 1
ATOM 5684 O O . THR A 1 717 ? 21.709 -6.006 -14.555 1.00 85.88 717 THR A O 1
ATOM 5687 N N . ILE A 1 718 ? 19.668 -6.512 -15.381 1.00 86.19 718 ILE A N 1
ATOM 5688 C CA . ILE A 1 718 ? 18.945 -5.328 -14.940 1.00 86.19 718 ILE A CA 1
ATOM 5689 C C . ILE A 1 718 ? 17.823 -5.786 -14.029 1.00 86.19 718 ILE A C 1
ATOM 5691 O O . ILE A 1 718 ? 17.060 -6.665 -14.417 1.00 86.19 718 ILE A O 1
ATOM 5695 N N . ASP A 1 719 ? 17.717 -5.210 -12.844 1.00 87.38 719 ASP A N 1
ATOM 5696 C CA . ASP A 1 719 ? 16.672 -5.579 -11.907 1.00 87.38 719 ASP A CA 1
ATOM 5697 C C . ASP A 1 719 ? 15.460 -4.677 -12.137 1.00 87.38 719 ASP A C 1
ATOM 5699 O O . ASP A 1 719 ? 15.471 -3.466 -11.912 1.00 87.38 719 ASP A O 1
ATOM 5703 N N . ILE A 1 720 ? 14.393 -5.289 -12.638 1.00 85.94 720 ILE A N 1
ATOM 5704 C CA . ILE A 1 720 ? 13.129 -4.626 -12.932 1.00 85.94 720 ILE A CA 1
ATOM 5705 C C . ILE A 1 720 ? 12.075 -5.108 -11.953 1.00 85.94 720 ILE A C 1
ATOM 5707 O O . ILE A 1 720 ? 11.977 -6.287 -11.638 1.00 85.94 720 ILE A O 1
ATOM 5711 N N . THR A 1 721 ? 11.252 -4.196 -11.467 1.00 85.56 721 THR A N 1
ATOM 5712 C CA . THR A 1 721 ? 10.065 -4.565 -10.706 1.00 85.56 721 THR A CA 1
ATOM 5713 C C . THR A 1 721 ? 9.105 -5.415 -11.529 1.00 85.56 721 THR A C 1
ATOM 5715 O O . THR A 1 721 ? 9.103 -5.366 -12.758 1.00 85.56 721 THR A O 1
ATOM 5718 N N . GLY A 1 722 ? 8.266 -6.188 -10.845 1.00 81.81 722 GLY A N 1
ATOM 5719 C CA . GLY A 1 722 ? 7.125 -6.831 -11.490 1.00 81.81 722 GLY A CA 1
ATOM 5720 C C . GLY A 1 722 ? 6.162 -5.817 -12.109 1.00 81.81 722 GLY A C 1
ATOM 5721 O O . GLY A 1 722 ? 6.001 -4.703 -11.596 1.00 81.81 722 GLY A O 1
ATOM 5722 N N . GLY A 1 723 ? 5.506 -6.219 -13.195 1.00 81.19 723 GLY A N 1
ATOM 5723 C CA . GLY A 1 723 ? 4.537 -5.391 -13.907 1.00 81.19 723 GLY A CA 1
ATOM 5724 C C . GLY A 1 723 ? 4.889 -5.142 -15.370 1.00 81.19 723 GLY A C 1
ATOM 5725 O O . GLY A 1 723 ? 5.779 -5.769 -15.948 1.00 81.19 723 GLY A O 1
ATOM 5726 N N . TYR A 1 724 ? 4.136 -4.236 -15.988 1.00 85.56 724 TYR A N 1
ATOM 5727 C CA . TYR A 1 724 ? 4.349 -3.851 -17.376 1.00 85.56 724 TYR A CA 1
ATOM 5728 C C . TYR A 1 724 ? 5.515 -2.880 -17.519 1.00 85.56 724 TYR A C 1
ATOM 5730 O O . TYR A 1 724 ? 5.529 -1.830 -16.879 1.00 85.56 724 TYR A O 1
ATOM 5738 N N . HIS A 1 725 ? 6.432 -3.204 -18.426 1.00 87.75 725 HIS A N 1
ATOM 5739 C CA . HIS A 1 725 ? 7.576 -2.372 -18.760 1.00 87.75 725 HIS A CA 1
ATOM 5740 C C . HIS A 1 725 ? 7.740 -2.212 -20.264 1.00 87.75 725 HIS A C 1
ATOM 5742 O O . HIS A 1 725 ? 7.437 -3.114 -21.055 1.00 87.75 725 HIS A O 1
ATOM 5748 N N . THR A 1 726 ? 8.244 -1.044 -20.648 1.00 91.88 726 THR A N 1
ATOM 5749 C CA . THR A 1 726 ? 8.631 -0.758 -22.028 1.00 91.88 726 THR A CA 1
ATOM 5750 C C . THR A 1 726 ? 10.120 -1.017 -22.177 1.00 91.88 726 THR A C 1
ATOM 5752 O O . THR A 1 726 ? 10.911 -0.460 -21.432 1.00 91.88 726 THR A O 1
ATOM 5755 N N . VAL A 1 727 ? 10.531 -1.841 -23.133 1.00 91.81 727 VAL A N 1
ATOM 5756 C CA . VAL A 1 727 ? 11.946 -2.113 -23.405 1.00 91.81 727 VAL A CA 1
ATOM 5757 C C . VAL A 1 727 ? 12.240 -1.743 -24.843 1.00 91.81 727 VAL A C 1
ATOM 5759 O O . VAL A 1 727 ? 11.525 -2.170 -25.749 1.00 91.81 727 VAL A O 1
ATOM 5762 N N . PHE A 1 728 ? 13.294 -0.968 -25.066 1.00 92.25 728 PHE A N 1
ATOM 5763 C CA . PHE A 1 728 ? 13.727 -0.628 -26.413 1.00 92.25 728 PHE A CA 1
ATOM 5764 C C . PHE A 1 728 ? 15.241 -0.591 -26.545 1.00 92.25 728 PHE A C 1
ATOM 5766 O O . PHE A 1 728 ? 15.982 -0.435 -25.574 1.00 92.25 728 PHE A O 1
ATOM 5773 N N . VAL A 1 729 ? 15.696 -0.790 -27.774 1.00 91.50 729 VAL A N 1
ATOM 5774 C CA . VAL A 1 729 ? 17.097 -0.662 -28.176 1.00 91.50 729 VAL A CA 1
ATOM 5775 C C . VAL A 1 729 ? 17.161 0.278 -29.365 1.00 91.50 729 VAL A C 1
ATOM 5777 O O . VAL A 1 729 ? 16.248 0.290 -30.190 1.00 91.50 729 VAL A O 1
ATOM 5780 N N . ASN A 1 730 ? 18.233 1.048 -29.469 1.00 88.75 730 ASN A N 1
ATOM 5781 C CA . ASN A 1 730 ? 18.447 1.901 -30.629 1.00 88.75 730 ASN A CA 1
ATOM 5782 C C . ASN A 1 730 ? 19.299 1.181 -31.673 1.00 88.75 730 ASN A C 1
ATOM 5784 O O . ASN A 1 730 ? 20.069 0.268 -31.359 1.00 88.75 730 ASN A O 1
ATOM 5788 N N . ASP A 1 731 ? 19.175 1.628 -32.920 1.00 90.38 731 ASP A N 1
ATOM 5789 C CA . ASP A 1 731 ? 20.172 1.326 -33.938 1.00 90.38 731 ASP A CA 1
ATOM 5790 C C . ASP A 1 731 ? 21.521 1.934 -33.532 1.00 90.38 731 ASP A C 1
ATOM 5792 O O . ASP A 1 731 ? 21.589 2.918 -32.787 1.00 90.38 731 ASP A O 1
ATOM 5796 N N . PHE A 1 732 ? 22.611 1.362 -34.032 1.00 90.12 732 PHE A N 1
ATOM 5797 C CA . PHE A 1 732 ? 23.952 1.849 -33.715 1.00 90.12 732 PHE A CA 1
ATOM 5798 C C . PHE A 1 732 ? 24.941 1.583 -34.845 1.00 90.12 732 PHE A C 1
ATOM 5800 O O . PHE A 1 732 ? 24.775 0.658 -35.649 1.00 90.12 732 PHE A O 1
ATOM 5807 N N . TRP A 1 733 ? 26.008 2.375 -34.858 1.00 90.12 733 TRP A N 1
ATOM 5808 C CA . TRP A 1 733 ? 27.123 2.231 -35.783 1.00 90.12 733 TRP A CA 1
ATOM 5809 C C . TRP A 1 733 ? 28.191 1.269 -35.254 1.00 90.12 733 TRP A C 1
ATOM 5811 O O . TRP A 1 733 ? 28.368 1.064 -34.047 1.00 90.12 733 TRP A O 1
ATOM 5821 N N . GLU A 1 734 ? 28.911 0.629 -36.170 1.00 86.50 734 GLU A N 1
ATOM 5822 C CA . GLU A 1 734 ? 30.122 -0.106 -35.817 1.00 86.50 734 GLU A CA 1
ATOM 5823 C C . GLU A 1 734 ? 31.258 0.858 -35.418 1.00 86.50 734 GLU A C 1
ATOM 5825 O O . GLU A 1 734 ? 31.481 1.858 -36.105 1.00 86.50 734 GLU A O 1
ATOM 5830 N N . PRO A 1 735 ? 32.033 0.542 -34.361 1.00 84.06 735 PRO A N 1
ATOM 5831 C CA . PRO A 1 735 ? 33.146 1.382 -33.927 1.00 84.06 735 PRO A CA 1
ATOM 5832 C C . PRO A 1 735 ? 34.195 1.622 -35.012 1.00 84.06 735 PRO A C 1
ATOM 5834 O O . PRO A 1 735 ? 34.590 0.695 -35.725 1.00 84.06 735 PRO A O 1
ATOM 5837 N N . GLY A 1 736 ? 34.722 2.847 -35.062 1.00 81.12 736 GLY A N 1
ATOM 5838 C CA . GLY A 1 736 ? 35.838 3.210 -35.942 1.00 81.12 736 GLY A CA 1
ATOM 5839 C C . GLY A 1 736 ? 35.420 3.623 -37.353 1.00 81.12 736 GLY A C 1
ATOM 5840 O O . GLY A 1 736 ? 36.199 3.443 -38.290 1.00 81.12 736 GLY A O 1
ATOM 5841 N N . SER A 1 737 ? 34.208 4.166 -37.501 1.00 79.62 737 SER A N 1
ATOM 5842 C CA . SER A 1 737 ? 33.718 4.778 -38.745 1.00 79.62 737 SER A CA 1
ATOM 5843 C C . SER A 1 737 ? 33.715 3.817 -39.942 1.00 79.62 737 SER A C 1
ATOM 5845 O O . SER A 1 737 ? 34.065 4.196 -41.061 1.00 79.62 737 SER A O 1
ATOM 5847 N N . THR A 1 738 ? 33.329 2.553 -39.738 1.00 84.75 738 THR A N 1
ATOM 5848 C CA . THR A 1 738 ? 33.313 1.544 -40.818 1.00 84.75 738 THR A CA 1
ATOM 5849 C C . THR A 1 738 ? 32.234 1.808 -41.873 1.00 84.75 738 THR A C 1
ATOM 5851 O O . THR A 1 738 ? 32.266 1.207 -42.946 1.00 84.75 738 THR A O 1
ATOM 5854 N N . GLY A 1 739 ? 31.268 2.682 -41.567 1.00 85.19 739 GLY A N 1
ATOM 5855 C CA . GLY A 1 739 ? 30.079 2.923 -42.383 1.00 85.19 739 GLY A CA 1
ATOM 5856 C C . GLY A 1 739 ? 29.017 1.832 -42.261 1.00 85.19 739 GLY A C 1
ATOM 5857 O O . GLY A 1 739 ? 28.010 1.889 -42.962 1.00 85.19 739 GLY A O 1
ATOM 5858 N N . ASN A 1 740 ? 29.226 0.833 -41.399 1.00 90.12 740 ASN A N 1
ATOM 5859 C CA . ASN A 1 740 ? 28.228 -0.190 -41.124 1.00 90.12 740 ASN A CA 1
ATOM 5860 C C . ASN A 1 740 ? 27.331 0.233 -39.960 1.00 90.12 740 ASN A C 1
ATOM 5862 O O . ASN A 1 740 ? 27.816 0.597 -38.885 1.00 90.12 740 ASN A O 1
ATOM 5866 N N . ARG A 1 741 ? 26.023 0.104 -40.165 1.00 90.94 741 ARG A N 1
ATOM 5867 C CA . ARG A 1 741 ? 24.982 0.349 -39.173 1.00 90.94 741 ARG A CA 1
ATOM 5868 C C . ARG A 1 741 ? 24.198 -0.929 -38.909 1.00 90.94 741 ARG A C 1
ATOM 5870 O O . ARG A 1 741 ? 23.876 -1.684 -39.827 1.00 90.94 741 ARG A O 1
ATOM 5877 N N . SER A 1 742 ? 23.914 -1.177 -37.637 1.00 92.00 742 SER A N 1
ATOM 5878 C CA . SER A 1 742 ? 23.087 -2.286 -37.170 1.00 92.00 742 SER A CA 1
ATOM 5879 C C . SER A 1 742 ? 21.662 -1.795 -36.933 1.00 92.00 742 SER A C 1
ATOM 5881 O O . SER A 1 742 ? 21.439 -0.967 -36.053 1.00 92.00 742 SER A O 1
ATOM 5883 N N . PHE A 1 743 ? 20.712 -2.320 -37.707 1.00 92.56 743 PHE A N 1
ATOM 5884 C CA . PHE A 1 743 ? 19.290 -1.980 -37.640 1.00 92.56 743 PHE A CA 1
ATOM 5885 C C . PHE A 1 743 ? 18.522 -3.006 -36.818 1.00 92.56 743 PHE A C 1
ATOM 5887 O O . PHE A 1 743 ? 18.619 -4.205 -37.095 1.00 92.56 743 PHE A O 1
ATOM 5894 N N . PHE A 1 744 ? 17.732 -2.577 -35.836 1.00 94.00 744 PHE A N 1
ATOM 5895 C CA . PHE A 1 744 ? 16.908 -3.504 -35.064 1.00 94.00 744 PHE A CA 1
ATOM 5896 C C . PHE A 1 744 ? 15.936 -4.279 -35.973 1.00 94.00 744 PHE A C 1
ATOM 5898 O O . PHE A 1 744 ? 15.262 -3.710 -36.834 1.00 94.00 744 PHE A O 1
ATOM 5905 N N . LYS A 1 745 ? 15.825 -5.596 -35.761 1.00 95.19 745 LYS A N 1
ATOM 5906 C CA . LYS A 1 745 ? 14.861 -6.457 -36.465 1.00 95.19 745 LYS A CA 1
ATOM 5907 C C . LYS A 1 745 ? 13.767 -7.004 -35.568 1.00 95.19 745 LYS A C 1
ATOM 5909 O O . LYS A 1 745 ? 12.594 -6.921 -35.924 1.00 95.19 745 LYS A O 1
ATOM 5914 N N . TYR A 1 746 ? 14.149 -7.667 -34.483 1.00 95.50 746 TYR A N 1
ATOM 5915 C CA . TYR A 1 746 ? 13.221 -8.286 -33.539 1.00 95.50 746 TYR A CA 1
ATOM 5916 C C . TYR A 1 746 ? 13.946 -8.698 -32.257 1.00 95.50 746 TYR A C 1
ATOM 5918 O O . TYR A 1 746 ? 15.149 -8.954 -32.261 1.00 95.50 746 TYR A O 1
ATOM 5926 N N . TYR A 1 747 ? 13.197 -8.864 -31.174 1.00 95.19 747 TYR A N 1
ATOM 5927 C CA . TYR A 1 747 ? 13.642 -9.589 -29.989 1.00 95.19 747 TYR A CA 1
ATOM 5928 C C . TYR A 1 747 ? 13.338 -11.082 -30.110 1.00 95.19 747 TYR A C 1
ATOM 5930 O O . TYR A 1 747 ? 12.401 -11.491 -30.801 1.00 95.19 747 TYR A O 1
ATOM 5938 N N . THR A 1 748 ? 14.096 -11.903 -29.387 1.00 93.50 748 THR A N 1
ATOM 5939 C CA . THR A 1 748 ? 13.830 -13.333 -29.201 1.00 93.50 748 THR A CA 1
ATOM 5940 C C . THR A 1 748 ? 13.759 -13.694 -27.721 1.00 93.50 748 THR A C 1
ATOM 5942 O O . THR A 1 748 ? 14.615 -13.277 -26.940 1.00 93.50 748 THR A O 1
ATOM 5945 N N . TYR A 1 749 ? 12.752 -14.490 -27.355 1.00 89.56 749 TYR A N 1
ATOM 5946 C CA . TYR A 1 749 ? 12.619 -15.147 -26.051 1.00 89.56 749 TYR A CA 1
ATOM 5947 C C . TYR A 1 749 ? 12.278 -16.619 -26.296 1.00 89.56 749 TYR A C 1
ATOM 5949 O O . TYR A 1 749 ? 11.234 -16.940 -26.871 1.00 89.56 749 TYR A O 1
ATOM 5957 N N . GLY A 1 750 ? 13.194 -17.525 -25.945 1.00 85.12 750 GLY A N 1
ATOM 5958 C CA . GLY A 1 750 ? 13.108 -18.920 -26.380 1.00 85.12 750 GLY A CA 1
ATOM 5959 C C . GLY A 1 750 ? 13.071 -19.024 -27.911 1.00 85.12 750 GLY A C 1
ATOM 5960 O O . GLY A 1 750 ? 13.992 -18.576 -28.590 1.00 85.12 750 GLY A O 1
ATOM 5961 N N . TYR A 1 751 ? 11.996 -19.599 -28.458 1.00 85.25 751 TYR A N 1
ATOM 5962 C CA . TYR A 1 751 ? 11.781 -19.725 -29.908 1.00 85.25 751 TYR A CA 1
ATOM 5963 C C . TYR A 1 751 ? 10.867 -18.635 -30.497 1.00 85.25 751 TYR A C 1
ATOM 5965 O O . TYR A 1 751 ? 10.652 -18.602 -31.711 1.00 85.25 751 TYR A O 1
ATOM 5973 N N . THR A 1 752 ? 10.327 -17.746 -29.660 1.00 90.44 752 THR A N 1
ATOM 5974 C CA . THR A 1 752 ? 9.354 -16.721 -30.057 1.00 90.44 752 THR A CA 1
ATOM 5975 C C . THR A 1 752 ? 10.061 -15.442 -30.500 1.00 90.44 752 THR A C 1
ATOM 5977 O O . THR A 1 752 ? 11.040 -15.025 -29.879 1.00 90.44 752 THR A O 1
ATOM 5980 N N . LYS A 1 753 ? 9.558 -14.807 -31.569 1.00 94.38 753 LYS A N 1
ATOM 5981 C CA . LYS A 1 753 ? 10.065 -13.534 -32.110 1.00 94.38 753 LYS A CA 1
ATOM 5982 C C . LYS A 1 753 ? 9.086 -12.391 -31.844 1.00 94.38 753 LYS A C 1
ATOM 5984 O O . LYS A 1 753 ? 7.892 -12.552 -32.088 1.00 94.38 753 LYS A O 1
ATOM 5989 N N . TYR A 1 754 ? 9.602 -11.233 -31.436 1.00 94.12 754 TYR A N 1
ATOM 5990 C CA . TYR A 1 754 ? 8.829 -10.012 -31.183 1.00 94.12 754 TYR A CA 1
ATOM 5991 C C . TYR A 1 754 ? 9.370 -8.864 -32.035 1.00 94.12 754 TYR A C 1
ATOM 5993 O O . TYR A 1 754 ? 10.525 -8.483 -31.894 1.00 94.12 754 TYR A O 1
ATOM 6001 N N . TYR A 1 755 ? 8.539 -8.315 -32.917 1.00 95.00 755 TYR A N 1
ATOM 6002 C CA . TYR A 1 755 ? 8.969 -7.348 -33.938 1.00 95.00 755 TYR A CA 1
ATOM 6003 C C . TYR A 1 755 ? 8.762 -5.879 -33.545 1.00 95.00 755 TYR A C 1
ATOM 6005 O O . TYR A 1 755 ? 9.160 -4.991 -34.291 1.00 95.00 755 TYR A O 1
ATOM 6013 N N . LEU A 1 756 ? 8.122 -5.614 -32.405 1.00 95.00 756 LEU A N 1
ATOM 6014 C CA . LEU A 1 756 ? 7.898 -4.253 -31.923 1.00 95.00 756 LEU A CA 1
ATOM 6015 C C . LEU A 1 756 ? 9.129 -3.745 -31.167 1.00 95.00 756 LEU A C 1
ATOM 6017 O O . LEU A 1 756 ? 9.686 -4.467 -30.341 1.00 95.00 756 LEU A O 1
ATOM 6021 N N . ASN A 1 757 ? 9.516 -2.505 -31.456 1.00 92.44 757 ASN A N 1
ATOM 6022 C CA . ASN A 1 757 ? 10.521 -1.733 -30.735 1.00 92.44 757 ASN A CA 1
ATOM 6023 C C . ASN A 1 757 ? 10.038 -0.271 -30.709 1.00 92.44 757 ASN A C 1
ATOM 6025 O O . ASN A 1 757 ? 9.988 0.350 -31.772 1.00 92.44 757 ASN A O 1
ATOM 6029 N N . PRO A 1 758 ? 9.594 0.258 -29.558 1.00 93.88 758 PRO A N 1
ATOM 6030 C CA . PRO A 1 758 ? 9.621 -0.366 -28.236 1.00 93.88 758 PRO A CA 1
ATOM 6031 C C . PRO A 1 758 ? 8.745 -1.622 -28.098 1.00 93.88 758 PRO A C 1
ATOM 6033 O O . PRO A 1 758 ? 7.669 -1.726 -28.689 1.00 93.88 758 PRO A O 1
ATOM 6036 N N . ALA A 1 759 ? 9.214 -2.575 -27.293 1.00 92.19 759 ALA A N 1
ATOM 6037 C CA . ALA A 1 759 ? 8.454 -3.737 -26.848 1.00 92.19 759 ALA A CA 1
ATOM 6038 C C . ALA A 1 759 ? 7.759 -3.440 -25.511 1.00 92.19 759 ALA A C 1
ATOM 6040 O O . ALA A 1 759 ? 8.342 -2.808 -24.636 1.00 92.19 759 ALA A O 1
ATOM 6041 N N . TYR A 1 760 ? 6.528 -3.923 -25.345 1.00 90.88 760 TYR A N 1
ATOM 6042 C CA . TYR A 1 760 ? 5.743 -3.769 -24.118 1.00 90.88 760 TYR A CA 1
ATOM 6043 C C . TYR A 1 760 ? 5.458 -5.146 -23.520 1.00 90.88 760 TYR A C 1
ATOM 6045 O O . TYR A 1 760 ? 4.767 -5.957 -24.146 1.00 90.88 760 TYR A O 1
ATOM 6053 N N . TRP A 1 761 ? 6.017 -5.428 -22.343 1.00 87.62 761 TRP A N 1
ATOM 6054 C CA . TRP A 1 761 ? 5.985 -6.757 -21.727 1.00 87.62 761 TRP A CA 1
ATOM 6055 C C . TRP A 1 761 ? 5.614 -6.701 -20.250 1.00 87.62 761 TRP A C 1
ATOM 6057 O O . TRP A 1 761 ? 5.976 -5.761 -19.553 1.00 87.62 761 TRP A O 1
ATOM 6067 N N . TYR A 1 762 ? 4.920 -7.739 -19.781 1.00 85.12 762 TYR A N 1
ATOM 6068 C CA . TYR A 1 762 ? 4.617 -7.952 -18.369 1.00 85.12 762 TYR A CA 1
ATOM 6069 C C . TYR A 1 762 ? 5.646 -8.902 -17.746 1.00 85.12 762 TYR A C 1
ATOM 6071 O O . TYR A 1 762 ? 5.795 -10.046 -18.186 1.00 85.12 762 TYR A O 1
ATOM 6079 N N . PHE A 1 763 ? 6.347 -8.428 -16.722 1.00 81.81 763 PHE A N 1
ATOM 6080 C CA . PHE A 1 763 ? 7.401 -9.155 -16.029 1.00 81.81 763 PHE A CA 1
ATOM 6081 C C . PHE A 1 763 ? 6.916 -9.684 -14.681 1.00 81.81 763 PHE A C 1
ATOM 6083 O O . PHE A 1 763 ? 6.376 -8.945 -13.863 1.00 81.81 763 PHE A O 1
ATOM 6090 N N . TRP A 1 764 ? 7.142 -10.975 -14.455 1.00 77.81 764 TRP A N 1
ATOM 6091 C CA . TRP A 1 764 ? 6.742 -11.699 -13.238 1.00 77.81 764 TRP A CA 1
ATOM 6092 C C . TRP A 1 764 ? 7.768 -12.758 -12.804 1.00 77.81 764 TRP A C 1
ATOM 6094 O O . TRP A 1 764 ? 7.544 -13.512 -11.858 1.00 77.81 764 TRP A O 1
ATOM 6104 N N . LYS A 1 765 ? 8.887 -12.844 -13.530 1.00 83.38 765 LYS A N 1
ATOM 6105 C CA . LYS A 1 765 ? 10.021 -13.737 -13.282 1.00 83.38 765 LYS A CA 1
ATOM 6106 C C . LYS A 1 765 ? 11.246 -13.237 -14.040 1.00 83.38 765 LYS A C 1
ATOM 6108 O O . LYS A 1 765 ? 11.125 -12.368 -14.904 1.00 83.38 765 LYS A O 1
ATOM 6113 N N . ASP A 1 766 ? 12.389 -13.862 -13.788 1.00 88.88 766 ASP A N 1
ATOM 6114 C CA . ASP A 1 766 ? 13.633 -13.554 -14.487 1.00 88.88 766 ASP A CA 1
ATOM 6115 C C . ASP A 1 766 ? 13.549 -13.876 -15.984 1.00 88.88 766 ASP A C 1
ATOM 6117 O O . ASP A 1 766 ? 13.097 -14.952 -16.398 1.00 88.88 766 ASP A O 1
ATOM 6121 N N . TRP A 1 767 ? 13.997 -12.939 -16.817 1.00 89.31 767 TRP A N 1
ATOM 6122 C CA . TRP A 1 767 ? 13.913 -13.018 -18.274 1.00 89.31 767 TRP A CA 1
ATOM 6123 C C . TRP A 1 767 ? 15.278 -12.776 -18.915 1.00 89.31 767 TRP A C 1
ATOM 6125 O O . TRP A 1 767 ? 16.045 -11.909 -18.510 1.00 89.31 767 TRP A O 1
ATOM 6135 N N . THR A 1 768 ? 15.581 -13.522 -19.977 1.00 93.56 768 THR A N 1
ATOM 6136 C CA . THR A 1 768 ? 16.697 -13.214 -20.878 1.00 93.56 768 THR A CA 1
ATOM 6137 C C . THR A 1 768 ? 16.179 -13.166 -22.304 1.00 93.56 768 THR A C 1
ATOM 6139 O O . THR A 1 768 ? 15.667 -14.166 -22.807 1.00 93.56 768 THR A O 1
ATOM 6142 N N . VAL A 1 769 ? 16.326 -12.016 -22.956 1.00 93.44 769 VAL A N 1
ATOM 6143 C CA . VAL A 1 769 ? 15.929 -11.798 -24.351 1.00 93.44 769 VAL A CA 1
ATOM 6144 C C . VAL A 1 769 ? 17.147 -11.447 -25.195 1.00 93.44 769 VAL A C 1
ATOM 6146 O O . VAL A 1 769 ? 18.119 -10.892 -24.688 1.00 93.44 769 VAL A O 1
ATOM 6149 N N . THR A 1 770 ? 17.109 -11.753 -26.490 1.00 94.75 770 THR A N 1
ATOM 6150 C CA . THR A 1 770 ? 18.145 -11.305 -27.438 1.00 94.75 770 THR A CA 1
ATOM 6151 C C . THR A 1 770 ? 17.532 -10.383 -28.480 1.00 94.75 770 THR A C 1
ATOM 6153 O O . THR A 1 770 ? 16.670 -10.820 -29.242 1.00 94.75 770 THR A O 1
ATOM 6156 N N . ALA A 1 771 ? 17.979 -9.129 -28.516 1.00 95.31 771 ALA A N 1
ATOM 6157 C CA . ALA A 1 771 ? 17.729 -8.191 -29.600 1.00 95.31 771 ALA A CA 1
ATOM 6158 C C . ALA A 1 771 ? 18.584 -8.577 -30.815 1.00 95.31 771 ALA A C 1
ATOM 6160 O O . ALA A 1 771 ? 19.806 -8.696 -30.714 1.00 95.31 771 ALA A O 1
ATOM 6161 N N . VAL A 1 772 ? 17.940 -8.806 -31.953 1.00 95.25 772 VAL A N 1
ATOM 6162 C CA . VAL A 1 772 ? 18.597 -9.195 -33.201 1.00 95.25 772 VAL A CA 1
ATOM 6163 C C . VAL A 1 772 ? 18.623 -8.004 -34.145 1.00 95.25 772 VAL A C 1
ATOM 6165 O O . VAL A 1 772 ? 17.587 -7.371 -34.367 1.00 95.25 772 VAL A O 1
ATOM 6168 N N . PHE A 1 773 ? 19.792 -7.736 -34.718 1.00 94.81 773 PHE A N 1
ATOM 6169 C CA . PHE A 1 773 ? 20.028 -6.630 -35.639 1.00 94.81 773 PHE A CA 1
ATOM 6170 C C . PHE A 1 773 ? 20.435 -7.132 -37.027 1.00 94.81 773 PHE A C 1
ATOM 6172 O O . PHE A 1 773 ? 21.053 -8.188 -37.162 1.00 94.81 773 PHE A O 1
ATOM 6179 N N . GLU A 1 774 ? 20.096 -6.364 -38.059 1.00 93.69 774 GLU A N 1
ATOM 6180 C CA . GLU A 1 774 ? 20.597 -6.537 -39.420 1.00 93.69 774 GLU A CA 1
ATOM 6181 C C . GLU A 1 774 ? 21.700 -5.519 -39.706 1.00 93.69 774 GLU A C 1
ATOM 6183 O O . GLU A 1 774 ? 21.483 -4.313 -39.602 1.00 93.69 774 GLU A O 1
ATOM 6188 N N . LEU A 1 775 ? 22.878 -6.005 -40.091 1.00 90.50 775 LEU A N 1
ATOM 6189 C CA . LEU A 1 775 ? 23.989 -5.154 -40.510 1.00 90.50 775 LEU A CA 1
ATOM 6190 C C . LEU A 1 775 ? 23.808 -4.682 -41.963 1.00 90.50 775 LEU A C 1
ATOM 6192 O O . LEU A 1 775 ? 23.696 -5.518 -42.866 1.00 90.50 775 LEU A O 1
ATOM 6196 N N . LYS A 1 776 ? 23.850 -3.365 -42.198 1.00 91.25 776 LYS A N 1
ATOM 6197 C CA . LYS A 1 776 ? 23.863 -2.735 -43.533 1.00 91.25 776 LYS A CA 1
ATOM 6198 C C . LYS A 1 776 ? 25.007 -1.719 -43.624 1.00 91.25 776 LYS A C 1
ATOM 6200 O O . LYS A 1 776 ? 25.329 -1.046 -42.652 1.00 91.25 776 LYS A O 1
ATOM 6205 N N . HIS A 1 777 ? 25.636 -1.629 -44.795 1.00 92.69 777 HIS A N 1
ATOM 6206 C CA . HIS A 1 777 ? 26.664 -0.629 -45.085 1.00 92.69 777 HIS A CA 1
ATOM 6207 C C . HIS A 1 777 ? 26.013 0.608 -45.717 1.00 92.69 777 HIS A C 1
ATOM 6209 O O . HIS A 1 777 ? 25.470 0.507 -46.819 1.00 92.69 777 HIS A O 1
ATOM 6215 N N . CYS A 1 778 ? 26.031 1.737 -45.013 1.00 93.25 778 CYS A N 1
ATOM 6216 C CA . CYS A 1 778 ? 25.348 2.977 -45.394 1.00 93.25 778 CYS A CA 1
ATOM 6217 C C . CYS A 1 778 ? 25.986 4.210 -44.715 1.00 93.25 778 CYS A C 1
ATOM 6219 O O . CYS A 1 778 ? 25.332 4.873 -43.916 1.00 93.25 778 CYS A O 1
ATOM 6221 N N . PRO A 1 779 ? 27.276 4.518 -44.947 1.00 93.44 779 PRO A N 1
ATOM 6222 C CA . PRO A 1 779 ? 27.951 5.598 -44.228 1.00 93.44 779 PRO A CA 1
ATOM 6223 C C . PRO A 1 779 ? 27.250 6.951 -44.421 1.00 93.44 779 PRO A C 1
ATOM 6225 O O . PRO A 1 779 ? 26.977 7.354 -45.550 1.00 93.44 779 PRO A O 1
ATOM 6228 N N . GLY A 1 780 ? 26.999 7.651 -43.312 1.00 92.19 780 GLY A N 1
ATOM 6229 C CA . GLY A 1 780 ? 26.372 8.978 -43.292 1.00 92.19 780 GLY A CA 1
ATOM 6230 C C . GLY A 1 780 ? 24.840 8.990 -43.261 1.00 92.19 780 GLY A C 1
ATOM 6231 O O . GLY A 1 780 ? 24.287 10.046 -42.996 1.00 92.19 780 GLY A O 1
ATOM 6232 N N . ASP A 1 781 ? 24.173 7.851 -43.481 1.00 94.81 781 ASP A N 1
ATOM 6233 C CA . ASP A 1 781 ? 22.705 7.712 -43.461 1.00 94.81 781 ASP A CA 1
ATOM 6234 C C . ASP A 1 781 ? 22.203 7.490 -42.017 1.00 94.81 781 ASP A C 1
ATOM 6236 O O . ASP A 1 781 ? 22.183 6.371 -41.480 1.00 94.81 781 ASP A O 1
ATOM 6240 N N . VAL A 1 782 ? 21.874 8.593 -41.348 1.00 92.25 782 VAL A N 1
ATOM 6241 C CA . VAL A 1 782 ? 21.538 8.687 -39.920 1.00 92.25 782 VAL A CA 1
ATOM 6242 C C . VAL A 1 782 ? 20.083 8.326 -39.669 1.00 92.25 782 VAL A C 1
ATOM 6244 O O . VAL A 1 782 ? 19.778 7.651 -38.680 1.00 92.25 782 VAL A O 1
ATOM 6247 N N 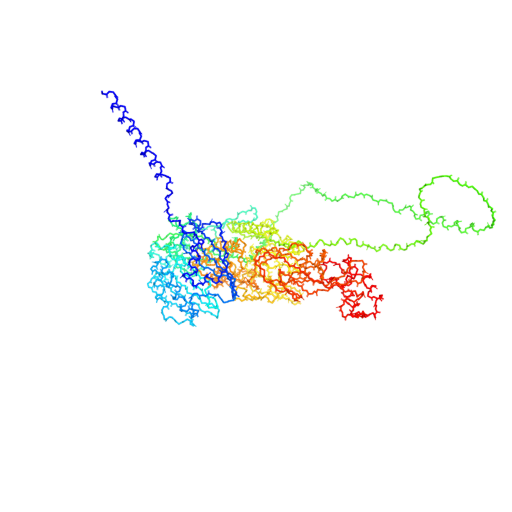. ASN A 1 783 ? 19.169 8.695 -40.562 1.00 91.50 783 ASN A N 1
ATOM 6248 C CA . ASN A 1 783 ? 17.755 8.348 -40.425 1.00 91.50 783 ASN A CA 1
ATOM 6249 C C . ASN A 1 783 ? 17.437 6.923 -40.946 1.00 91.50 783 ASN A C 1
ATOM 6251 O O . ASN A 1 783 ? 16.440 6.332 -40.527 1.00 91.50 783 ASN A O 1
ATOM 6255 N N . GLY A 1 784 ? 18.328 6.324 -41.746 1.00 90.12 784 GLY A N 1
ATOM 6256 C CA . GLY A 1 784 ? 18.205 4.967 -42.279 1.00 90.12 784 GLY A CA 1
ATOM 6257 C C . GLY A 1 784 ? 17.289 4.848 -43.500 1.00 90.12 784 GLY A C 1
ATOM 6258 O O . GLY A 1 784 ? 16.832 3.738 -43.798 1.00 90.12 784 GLY A O 1
ATOM 6259 N N . ASP A 1 785 ? 16.964 5.954 -44.170 1.00 92.75 785 ASP A N 1
ATOM 6260 C CA . ASP A 1 785 ? 16.054 5.988 -45.319 1.00 92.75 785 ASP A CA 1
ATOM 6261 C C . ASP A 1 785 ? 16.724 5.593 -46.649 1.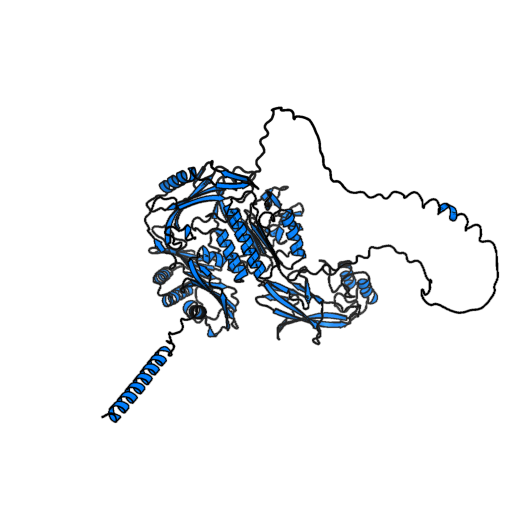00 92.75 785 ASP A C 1
ATOM 6263 O O . ASP A 1 785 ? 16.039 5.372 -47.656 1.00 92.75 785 ASP A O 1
ATOM 6267 N N . GLY A 1 786 ? 18.045 5.403 -46.631 1.00 93.56 786 GLY A N 1
ATOM 6268 C CA . GLY A 1 786 ? 18.851 5.024 -47.780 1.00 93.56 786 GLY A CA 1
ATOM 6269 C C . GLY A 1 786 ? 19.401 6.204 -48.577 1.00 93.56 786 GLY A C 1
ATOM 6270 O O . GLY A 1 786 ? 19.966 5.960 -49.642 1.00 93.56 786 GLY A O 1
ATOM 6271 N N . ILE A 1 787 ? 19.258 7.450 -48.130 1.00 96.06 787 ILE A N 1
ATOM 6272 C CA . ILE A 1 787 ? 19.782 8.652 -48.786 1.00 96.06 787 ILE A CA 1
ATOM 6273 C C . ILE A 1 787 ? 20.526 9.476 -47.739 1.00 96.06 787 ILE A C 1
ATOM 6275 O O . ILE A 1 787 ? 19.988 9.747 -46.682 1.00 96.06 787 ILE A O 1
ATOM 6279 N N . VAL A 1 788 ? 21.747 9.918 -48.046 1.00 96.88 788 VAL A N 1
ATOM 6280 C CA . VAL A 1 788 ? 22.447 10.868 -47.169 1.00 96.88 788 VAL A CA 1
ATOM 6281 C C . VAL A 1 788 ? 22.100 12.289 -47.584 1.00 96.88 788 VAL A C 1
ATOM 6283 O O . VAL A 1 788 ? 22.576 12.761 -48.625 1.00 96.88 788 VAL A O 1
ATOM 6286 N N . ASP A 1 789 ? 21.300 12.995 -46.795 1.00 97.06 789 ASP A N 1
ATOM 6287 C CA . ASP A 1 789 ? 20.880 14.357 -47.113 1.00 97.06 789 ASP A CA 1
ATOM 6288 C C . ASP A 1 789 ? 20.864 15.321 -45.910 1.00 97.06 789 ASP A C 1
ATOM 6290 O O . ASP A 1 789 ? 21.639 15.205 -44.956 1.00 97.06 789 ASP A O 1
ATOM 6294 N N . ILE A 1 790 ? 20.100 16.410 -46.031 1.00 96.44 790 ILE A N 1
ATOM 6295 C CA . ILE A 1 790 ? 20.048 17.452 -45.006 1.00 96.44 790 ILE A CA 1
ATOM 6296 C C . ILE A 1 790 ? 19.343 16.971 -43.736 1.00 96.44 790 ILE A C 1
ATOM 6298 O O . ILE A 1 790 ? 19.656 17.484 -42.663 1.00 96.44 790 ILE A O 1
ATOM 6302 N N . ASP A 1 791 ? 18.437 16.000 -43.833 1.00 97.00 791 ASP A N 1
ATOM 6303 C CA . ASP A 1 791 ? 17.701 15.474 -42.690 1.00 97.00 791 ASP A CA 1
ATOM 6304 C C . ASP A 1 791 ? 18.645 14.695 -41.758 1.00 97.00 791 ASP A C 1
ATOM 6306 O O . ASP A 1 791 ? 18.566 14.857 -40.537 1.00 97.00 791 ASP A O 1
ATOM 6310 N N . ASP A 1 792 ? 19.635 13.979 -42.302 1.00 96.88 792 ASP A N 1
ATOM 6311 C CA . ASP A 1 792 ? 20.698 13.341 -41.511 1.00 96.88 792 ASP A CA 1
ATOM 6312 C C . ASP A 1 792 ? 21.550 14.359 -40.754 1.00 96.88 792 ASP A C 1
ATOM 6314 O O . ASP A 1 792 ? 21.817 14.221 -39.557 1.00 96.88 792 ASP A O 1
ATOM 6318 N N . ALA A 1 793 ? 21.947 15.430 -41.445 1.00 94.56 793 ALA A N 1
ATOM 6319 C CA . ALA A 1 793 ? 22.719 16.508 -40.841 1.00 94.56 793 ALA A CA 1
ATOM 6320 C C . ALA A 1 793 ? 21.918 17.234 -39.748 1.00 94.56 793 ALA A C 1
ATOM 6322 O O . ALA A 1 793 ? 22.495 17.647 -38.738 1.00 94.56 793 ALA A O 1
ATOM 6323 N N . ILE A 1 794 ? 20.597 17.372 -39.920 1.00 95.94 794 ILE A N 1
ATOM 6324 C CA . ILE A 1 794 ? 19.705 17.944 -38.907 1.00 95.94 794 ILE A CA 1
ATOM 6325 C C . ILE A 1 794 ? 19.703 17.073 -37.650 1.00 95.94 794 ILE A C 1
ATOM 6327 O O . ILE A 1 794 ? 19.844 17.634 -36.562 1.00 95.94 794 ILE A O 1
ATOM 6331 N N . ILE A 1 795 ? 19.615 15.744 -37.777 1.00 94.38 795 ILE A N 1
ATOM 6332 C CA . ILE A 1 795 ? 19.637 14.828 -36.624 1.00 94.38 795 ILE A CA 1
ATOM 6333 C C . ILE A 1 795 ? 20.937 14.990 -35.832 1.00 94.38 795 ILE A C 1
ATOM 6335 O O . ILE A 1 795 ? 20.880 15.250 -34.630 1.00 94.38 795 ILE A O 1
ATOM 6339 N N . VAL A 1 796 ? 22.096 14.926 -36.498 1.00 95.62 796 VAL A N 1
ATOM 6340 C CA . VAL A 1 796 ? 23.403 15.107 -35.834 1.00 95.62 796 VAL A CA 1
ATOM 6341 C C . VAL A 1 796 ? 23.499 16.488 -35.185 1.00 95.62 796 VAL A C 1
ATOM 6343 O O . VAL A 1 796 ? 23.924 16.615 -34.040 1.00 95.62 796 VAL A O 1
ATOM 6346 N N . SER A 1 797 ? 23.048 17.539 -35.878 1.00 94.31 797 SER A N 1
ATOM 6347 C CA . SER A 1 797 ? 23.084 18.905 -35.342 1.00 94.31 797 SER A CA 1
ATOM 6348 C C . SER A 1 797 ? 22.172 19.111 -34.129 1.00 94.31 797 SER A C 1
ATOM 6350 O O . SER A 1 797 ? 22.496 19.916 -33.257 1.00 94.31 797 SER A O 1
ATOM 6352 N N . GLY A 1 798 ? 21.046 18.393 -34.067 1.00 93.94 798 GLY A N 1
ATOM 6353 C CA . GLY A 1 798 ? 20.053 18.515 -33.002 1.00 93.94 798 GLY A CA 1
ATOM 6354 C C . GLY A 1 798 ? 20.568 18.036 -31.649 1.00 93.94 798 GLY A C 1
ATOM 6355 O O . GLY A 1 798 ? 20.144 18.558 -30.623 1.00 93.94 798 GLY A O 1
ATOM 6356 N N . VAL A 1 799 ? 21.521 17.103 -31.661 1.00 94.75 799 VAL A N 1
ATOM 6357 C CA . VAL A 1 799 ? 22.113 16.491 -30.462 1.00 94.75 799 VAL A CA 1
ATOM 6358 C C . VAL A 1 799 ? 23.617 16.782 -30.349 1.00 94.75 799 VAL A C 1
ATOM 6360 O O . VAL A 1 799 ? 24.333 16.145 -29.579 1.00 94.75 799 VAL A O 1
ATOM 6363 N N . PHE A 1 800 ? 24.117 17.750 -31.120 1.00 95.56 800 PHE A N 1
ATOM 6364 C CA . PHE A 1 800 ? 25.537 18.080 -31.191 1.00 95.56 800 PHE A CA 1
ATOM 6365 C C . PHE A 1 800 ? 26.092 18.521 -29.831 1.00 95.56 800 PHE A C 1
ATOM 6367 O O . PHE A 1 800 ? 25.549 19.408 -29.170 1.00 95.56 800 PHE A O 1
ATOM 6374 N N . GLY A 1 801 ? 27.225 17.944 -29.443 1.00 92.81 801 GLY A N 1
ATOM 6375 C CA . GLY A 1 801 ? 27.892 18.171 -28.165 1.00 92.81 801 GLY A CA 1
ATOM 6376 C C . GLY A 1 801 ? 27.321 17.357 -27.004 1.00 92.81 801 GLY A C 1
ATOM 6377 O O . GLY A 1 801 ? 27.839 17.488 -25.896 1.00 92.81 801 GLY A O 1
ATOM 6378 N N . SER A 1 802 ? 26.288 16.542 -27.239 1.00 91.50 802 SER A N 1
ATOM 6379 C CA . SER A 1 802 ? 25.811 15.581 -26.245 1.00 91.50 802 SER A CA 1
ATOM 6380 C C . SER A 1 802 ? 26.783 14.410 -26.116 1.00 91.50 802 SER A C 1
ATOM 6382 O O . SER A 1 802 ? 27.426 13.991 -27.086 1.00 91.50 802 SER A O 1
ATOM 6384 N N . ILE A 1 803 ? 26.886 13.876 -24.906 1.00 88.56 803 ILE A N 1
ATOM 6385 C CA . ILE A 1 803 ? 27.670 12.682 -24.596 1.00 88.56 803 ILE A CA 1
ATOM 6386 C C . ILE A 1 803 ? 26.749 11.541 -24.179 1.00 88.56 803 ILE A C 1
ATOM 6388 O O . ILE A 1 803 ? 25.645 11.756 -23.679 1.00 88.56 803 ILE A O 1
ATOM 6392 N N . ARG A 1 804 ? 27.211 10.305 -24.359 1.00 81.81 804 ARG A N 1
ATOM 6393 C CA . ARG A 1 804 ? 26.461 9.110 -23.973 1.00 81.81 804 ARG A CA 1
ATOM 6394 C C . ARG A 1 804 ? 26.009 9.189 -22.513 1.00 81.81 804 ARG A C 1
ATOM 6396 O O . ARG A 1 804 ? 26.836 9.269 -21.609 1.00 81.81 804 ARG A O 1
ATOM 6403 N N . GLY A 1 805 ? 24.694 9.111 -22.310 1.00 70.81 805 GLY A N 1
ATOM 6404 C CA . GLY A 1 805 ? 24.034 9.263 -21.008 1.00 70.81 805 GLY A CA 1
ATOM 6405 C C . GLY A 1 805 ? 23.257 10.575 -20.857 1.00 70.81 805 GLY A C 1
ATOM 6406 O O . GLY A 1 805 ? 22.332 10.626 -20.045 1.00 70.81 805 GLY A O 1
ATOM 6407 N N . ASP A 1 806 ? 23.561 11.597 -21.665 1.00 76.88 806 ASP A N 1
ATOM 6408 C CA . ASP A 1 806 ? 22.792 12.841 -21.685 1.00 76.88 806 ASP A CA 1
ATOM 6409 C C . ASP A 1 806 ? 21.350 12.598 -22.175 1.00 76.88 806 ASP A C 1
ATOM 6411 O O . ASP A 1 806 ? 21.137 11.766 -23.061 1.00 76.88 806 ASP A O 1
ATOM 6415 N N . PRO A 1 807 ? 20.353 13.358 -21.673 1.00 74.31 807 PRO A N 1
ATOM 6416 C CA . PRO A 1 807 ? 18.953 13.243 -22.096 1.00 74.31 807 PRO A CA 1
ATOM 6417 C C . PRO A 1 807 ? 18.724 13.358 -23.607 1.00 74.31 807 PRO A C 1
ATOM 6419 O O . PRO A 1 807 ? 17.836 12.705 -24.142 1.00 74.31 807 PRO A O 1
ATOM 6422 N N . GLU A 1 808 ? 19.515 14.196 -24.277 1.00 83.50 808 GLU A N 1
ATOM 6423 C CA . GLU A 1 808 ? 19.377 14.484 -25.708 1.00 83.50 808 GLU A CA 1
ATOM 6424 C C . GLU A 1 808 ? 20.288 13.598 -26.577 1.00 83.50 808 GLU A C 1
ATOM 6426 O O . GLU A 1 808 ? 20.232 13.682 -27.798 1.00 83.50 808 GLU A O 1
ATOM 6431 N N . TRP A 1 809 ? 21.147 12.758 -25.986 1.00 88.12 809 TRP A N 1
ATOM 6432 C CA . TRP A 1 809 ? 22.084 11.932 -26.749 1.00 88.12 809 TRP A CA 1
ATOM 6433 C C . TRP A 1 809 ? 21.388 10.753 -27.442 1.00 88.12 809 TRP A C 1
ATOM 6435 O O . TRP A 1 809 ? 20.489 10.121 -26.883 1.00 88.12 809 TRP A O 1
ATOM 6445 N N . THR A 1 810 ? 21.847 10.393 -28.647 1.00 87.19 810 THR A N 1
ATOM 6446 C CA . THR A 1 810 ? 21.367 9.202 -29.363 1.00 87.19 810 THR A CA 1
ATOM 6447 C C . THR A 1 810 ? 22.471 8.488 -30.143 1.00 87.19 810 THR A C 1
ATOM 6449 O O . THR A 1 810 ? 23.263 9.110 -30.849 1.00 87.19 810 THR A O 1
ATOM 6452 N N . SER A 1 811 ? 22.475 7.153 -30.079 1.00 89.19 811 SER A N 1
ATOM 6453 C CA . SER A 1 811 ? 23.476 6.287 -30.718 1.00 89.19 811 SER A CA 1
ATOM 6454 C C . SER A 1 811 ? 23.462 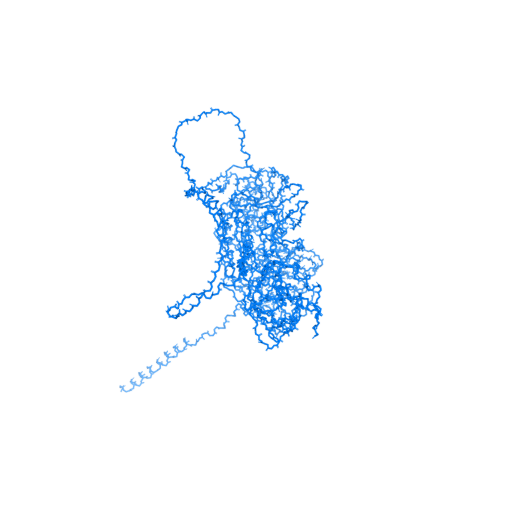6.319 -32.248 1.00 89.19 811 SER A C 1
ATOM 6456 O O . SER A 1 811 ? 24.419 5.874 -32.874 1.00 89.19 811 SER A O 1
ATOM 6458 N N . ILE A 1 812 ? 22.386 6.813 -32.871 1.00 90.69 812 ILE A N 1
ATOM 6459 C CA . ILE A 1 812 ? 22.329 6.958 -34.334 1.00 90.69 812 ILE A CA 1
ATOM 6460 C C . ILE A 1 812 ? 23.107 8.183 -34.825 1.00 90.69 812 ILE A C 1
ATOM 6462 O O . ILE A 1 812 ? 23.541 8.182 -35.974 1.00 90.69 812 ILE A O 1
ATOM 6466 N N . ALA A 1 813 ? 23.294 9.195 -33.969 1.00 93.00 813 ALA A N 1
ATOM 6467 C CA . ALA A 1 813 ? 24.017 10.430 -34.281 1.00 93.00 813 ALA A CA 1
ATOM 6468 C C . ALA A 1 813 ? 25.515 10.366 -33.929 1.00 93.00 813 ALA A C 1
ATOM 6470 O O . ALA A 1 813 ? 26.273 11.215 -34.382 1.00 93.00 813 ALA A O 1
ATOM 6471 N N . ASP A 1 814 ? 25.928 9.351 -33.168 1.00 93.00 814 ASP A N 1
ATOM 6472 C CA . ASP A 1 814 ? 27.321 8.987 -32.883 1.00 93.00 814 ASP A CA 1
ATOM 6473 C C . ASP A 1 814 ? 27.795 7.970 -33.945 1.00 93.00 814 ASP A C 1
ATOM 6475 O O . ASP A 1 814 ? 27.741 6.747 -33.766 1.00 93.00 814 ASP A O 1
ATOM 6479 N N . LEU A 1 815 ? 28.149 8.483 -35.127 1.00 93.19 815 LEU A N 1
ATOM 6480 C CA . LEU A 1 815 ? 28.452 7.709 -36.337 1.00 93.19 815 LEU A CA 1
ATOM 6481 C C . LEU A 1 815 ? 29.793 6.979 -36.239 1.00 93.19 815 LEU A C 1
ATOM 6483 O O . LEU A 1 815 ? 30.015 5.988 -36.945 1.00 93.19 815 LEU A O 1
ATOM 6487 N N . ASN A 1 816 ? 30.710 7.468 -35.404 1.00 90.75 816 ASN A N 1
ATOM 6488 C CA . ASN A 1 816 ? 31.995 6.818 -35.156 1.00 90.75 816 ASN A CA 1
ATOM 6489 C C . ASN A 1 816 ? 31.960 5.859 -33.934 1.00 90.75 816 ASN A C 1
ATOM 6491 O O . ASN A 1 816 ? 32.874 5.030 -33.796 1.00 90.75 816 ASN A O 1
ATOM 6495 N N . CYS A 1 817 ? 30.875 5.899 -33.145 1.00 89.31 817 CYS A N 1
ATOM 6496 C CA . CYS A 1 817 ? 30.609 5.123 -31.931 1.00 89.31 817 CYS A CA 1
ATOM 6497 C C . CYS A 1 817 ? 31.663 5.364 -30.829 1.00 89.31 817 CYS A C 1
ATOM 6499 O O . CYS A 1 817 ? 32.113 4.411 -30.174 1.00 89.31 817 CYS A O 1
ATOM 6501 N N . ASP A 1 818 ? 32.089 6.613 -30.636 1.00 88.81 818 ASP A N 1
ATOM 6502 C CA . ASP A 1 818 ? 33.043 7.017 -29.595 1.00 88.81 818 ASP A CA 1
ATOM 6503 C C . ASP A 1 818 ? 32.381 7.528 -28.300 1.00 88.81 818 ASP A C 1
ATOM 6505 O O . ASP A 1 818 ? 33.055 7.674 -27.272 1.00 88.81 818 ASP A O 1
ATOM 6509 N N . GLY A 1 819 ? 31.054 7.675 -28.305 1.00 88.25 819 GLY A N 1
ATOM 6510 C CA . GLY A 1 819 ? 30.242 8.110 -27.175 1.00 88.25 819 GLY A CA 1
ATOM 6511 C C . GLY A 1 819 ? 30.011 9.619 -27.102 1.00 88.25 819 GLY A C 1
ATOM 6512 O O . GLY A 1 819 ? 29.430 10.071 -26.111 1.00 88.25 819 GLY A O 1
ATOM 6513 N N . ILE A 1 820 ? 30.441 10.398 -28.093 1.00 92.69 820 ILE A N 1
ATOM 6514 C CA . ILE A 1 820 ? 30.262 11.850 -28.176 1.00 92.69 820 ILE A CA 1
ATOM 6515 C C . ILE A 1 820 ? 29.693 12.171 -29.556 1.00 92.69 820 ILE A C 1
ATOM 6517 O O . ILE A 1 820 ? 30.196 11.670 -30.545 1.00 92.69 820 ILE A O 1
ATOM 6521 N N . VAL A 1 821 ? 28.663 13.019 -29.636 1.00 94.56 821 VAL A N 1
ATOM 6522 C CA . VAL A 1 821 ? 28.219 13.540 -30.938 1.00 94.56 821 VAL A CA 1
ATOM 6523 C C . VAL A 1 821 ? 28.942 14.848 -31.220 1.00 94.56 821 VAL A C 1
ATOM 6525 O O . VAL A 1 821 ? 28.625 15.869 -30.603 1.00 94.56 821 VAL A O 1
ATOM 6528 N N . ASP A 1 822 ? 29.906 14.854 -32.135 1.00 96.00 822 ASP A N 1
ATOM 6529 C CA . ASP A 1 822 ? 30.701 16.045 -32.433 1.00 96.00 822 ASP A CA 1
ATOM 6530 C C . ASP A 1 822 ? 30.977 16.288 -33.930 1.00 96.00 822 ASP A C 1
ATOM 6532 O O . ASP A 1 822 ? 30.195 15.947 -34.824 1.00 96.00 822 ASP A O 1
ATOM 6536 N N . ILE A 1 823 ? 32.039 17.049 -34.213 1.00 95.81 823 ILE A N 1
ATOM 6537 C CA . ILE A 1 823 ? 32.410 17.426 -35.573 1.00 95.81 823 ILE A CA 1
ATOM 6538 C C . ILE A 1 823 ? 32.838 16.222 -36.415 1.00 95.81 823 ILE A C 1
ATOM 6540 O O . ILE A 1 823 ? 32.678 16.275 -37.637 1.00 95.81 823 ILE A O 1
ATOM 6544 N N . ASP A 1 824 ? 33.356 15.161 -35.799 1.00 95.06 824 ASP A N 1
ATOM 6545 C CA . ASP A 1 824 ? 33.776 13.952 -36.497 1.00 95.06 824 ASP A CA 1
ATOM 6546 C C . ASP A 1 824 ? 32.551 13.204 -37.048 1.00 95.06 824 ASP A C 1
ATOM 6548 O O . ASP A 1 824 ? 32.568 12.780 -38.207 1.00 95.06 824 ASP A O 1
ATOM 6552 N N . ASP A 1 825 ? 31.441 13.163 -36.308 1.00 96.31 825 ASP A N 1
ATOM 6553 C CA . ASP A 1 825 ? 30.168 12.601 -36.782 1.00 96.31 825 ASP A CA 1
ATOM 6554 C C . ASP A 1 825 ? 29.558 13.424 -37.912 1.00 96.31 825 ASP A C 1
ATOM 6556 O O . ASP A 1 825 ? 29.188 12.900 -38.969 1.00 96.31 825 ASP A O 1
ATOM 6560 N N . ALA A 1 826 ? 29.517 14.746 -37.732 1.00 95.19 826 ALA A N 1
ATOM 6561 C CA . ALA A 1 826 ? 29.024 15.660 -38.756 1.00 95.19 826 ALA A CA 1
ATOM 6562 C C . ALA A 1 826 ? 29.856 15.569 -40.049 1.00 95.19 826 ALA A C 1
ATOM 6564 O O . ALA A 1 826 ? 29.320 15.701 -41.155 1.00 95.19 826 ALA A O 1
ATOM 6565 N N . LEU A 1 827 ? 31.165 15.318 -39.934 1.00 95.69 827 LEU A N 1
ATOM 6566 C CA . LEU A 1 827 ? 32.049 15.128 -41.079 1.00 95.69 827 LEU A CA 1
ATOM 6567 C C . LEU A 1 827 ? 31.732 13.833 -41.840 1.00 95.69 827 LEU A C 1
ATOM 6569 O O . LEU A 1 827 ? 31.813 13.836 -43.070 1.00 95.69 827 LEU A O 1
ATOM 6573 N N . ILE A 1 828 ? 31.336 12.753 -41.156 1.00 95.44 828 ILE A N 1
ATOM 6574 C CA . ILE A 1 828 ? 30.920 11.502 -41.811 1.00 95.44 828 ILE A CA 1
ATOM 6575 C C . ILE A 1 828 ? 29.675 11.743 -42.673 1.00 95.44 828 ILE A C 1
ATOM 6577 O O . ILE A 1 828 ? 29.664 11.322 -43.832 1.00 95.44 828 ILE A O 1
ATOM 6581 N N . VAL A 1 829 ? 28.674 12.474 -42.171 1.00 96.00 829 VAL A N 1
ATOM 6582 C CA . VAL A 1 829 ? 27.500 12.869 -42.976 1.00 96.00 829 VAL A CA 1
ATOM 6583 C C . VAL A 1 829 ? 27.933 13.722 -44.171 1.00 96.00 829 VAL A C 1
ATOM 6585 O O . VAL A 1 829 ? 27.587 13.432 -45.314 1.00 96.00 829 VAL A O 1
ATOM 6588 N N . ALA A 1 830 ? 28.764 14.743 -43.939 1.00 95.38 830 ALA A N 1
ATOM 6589 C CA . ALA A 1 830 ? 29.191 15.668 -44.987 1.00 95.38 830 ALA A CA 1
ATOM 6590 C C . ALA A 1 830 ? 29.991 14.995 -46.119 1.00 95.38 830 ALA A C 1
ATOM 6592 O O . ALA A 1 830 ? 29.850 15.380 -47.280 1.00 95.38 830 ALA A O 1
ATOM 6593 N N . ILE A 1 831 ? 30.832 14.005 -45.802 1.00 96.25 831 ILE A N 1
ATOM 6594 C CA . ILE A 1 831 ? 31.633 13.272 -46.796 1.00 96.25 831 ILE A CA 1
ATOM 6595 C C . ILE A 1 831 ? 30.753 12.398 -47.695 1.00 96.25 831 ILE A C 1
ATOM 6597 O O . ILE A 1 831 ? 31.078 12.238 -48.871 1.00 96.25 831 ILE A O 1
ATOM 6601 N N . ASN A 1 832 ? 29.659 11.858 -47.160 1.00 95.88 832 ASN A N 1
ATOM 6602 C CA . ASN A 1 832 ? 28.765 10.952 -47.881 1.00 95.88 832 ASN A CA 1
ATOM 6603 C C . ASN A 1 832 ? 27.514 11.657 -48.427 1.00 95.88 832 ASN A C 1
ATOM 6605 O O . ASN A 1 832 ? 26.623 11.000 -48.950 1.00 95.88 832 ASN A O 1
ATOM 6609 N N . PHE A 1 833 ? 27.436 12.986 -48.329 1.00 96.00 833 PHE A N 1
ATOM 6610 C CA . PHE A 1 833 ? 26.259 13.749 -48.732 1.00 96.00 833 PHE A CA 1
ATOM 6611 C C . PHE A 1 833 ? 25.894 13.515 -50.208 1.00 96.00 833 PHE A C 1
ATOM 6613 O O . PHE A 1 833 ? 26.694 13.766 -51.113 1.00 96.00 833 PHE A O 1
ATOM 6620 N N . GLY A 1 834 ? 24.654 13.092 -50.451 1.00 93.75 834 GLY A N 1
ATOM 6621 C CA . GLY A 1 834 ? 24.110 12.747 -51.764 1.00 93.75 834 GLY A CA 1
ATOM 6622 C C . GLY A 1 834 ? 24.308 11.288 -52.189 1.00 93.75 834 GLY A C 1
ATOM 6623 O O . GLY A 1 834 ? 23.866 10.931 -53.284 1.00 93.75 834 GLY A O 1
ATOM 6624 N N . GLU A 1 835 ? 24.953 10.454 -51.370 1.00 96.06 835 GLU A N 1
ATOM 6625 C CA . GLU A 1 835 ? 25.030 9.007 -51.597 1.00 96.06 835 GLU A CA 1
ATOM 6626 C C . GLU A 1 835 ? 23.671 8.328 -51.367 1.00 96.06 835 GLU A C 1
ATOM 6628 O O . GLU A 1 835 ? 22.825 8.822 -50.620 1.00 96.06 835 GLU A O 1
ATOM 6633 N N . VAL A 1 836 ? 23.455 7.190 -52.039 1.00 93.69 836 VAL A N 1
ATOM 6634 C CA . VAL A 1 836 ? 22.192 6.436 -51.990 1.00 93.69 836 VAL A CA 1
ATOM 6635 C C . VAL A 1 836 ? 22.462 4.939 -51.809 1.00 93.69 836 VAL A C 1
ATOM 6637 O O . VAL A 1 836 ? 23.149 4.319 -52.627 1.00 93.69 836 VAL A O 1
ATOM 6640 N N . TYR A 1 837 ? 21.869 4.343 -50.773 1.00 88.44 837 TYR A N 1
ATOM 6641 C CA . TYR A 1 837 ? 22.062 2.963 -50.329 1.00 88.44 837 TYR A CA 1
ATOM 6642 C C . TYR A 1 837 ? 20.749 2.167 -50.361 1.00 88.44 837 TYR A C 1
ATOM 6644 O O . TYR A 1 837 ? 19.904 2.276 -49.469 1.00 88.44 837 TYR A O 1
ATOM 6652 N N . TRP A 1 838 ? 20.601 1.292 -51.356 1.00 76.81 838 TRP A N 1
ATOM 6653 C CA . TRP A 1 838 ? 19.434 0.411 -51.503 1.00 76.81 838 TRP A CA 1
ATOM 6654 C C . TRP A 1 838 ? 19.561 -0.863 -50.669 1.00 76.81 838 TRP A C 1
ATOM 6656 O O . TRP A 1 838 ? 20.581 -1.572 -50.828 1.00 76.81 838 TRP A O 1
#